Protein 3TQP (pdb70)

Structure (mmCIF, N/CA/C/O backbone):
data_3TQP
#
_entry.id   3TQP
#
_cell.length_a   64.807
_cell.length_b   95.523
_cell.length_c   160.743
_cell.angle_alpha   90.000
_cell.angle_beta   90.000
_cell.angle_gamma   90.000
#
_symmetry.space_group_name_H-M   'P 21 21 21'
#
loop_
_entity.id
_entity.type
_entity.pdbx_description
1 polymer Enolase
2 non-polymer 'PHOSPHATE ION'
3 non-polymer 'MAGNESIUM ION'
4 water water
#
loop_
_atom_site.group_PDB
_atom_site.id
_atom_site.type_symbol
_atom_site.label_atom_id
_atom_site.label_alt_id
_atom_site.label_comp_id
_atom_site.label_asym_id
_atom_site.label_entity_id
_atom_site.label_seq_id
_atom_site.pdbx_PDB_ins_code
_atom_site.Cartn_x
_atom_site.Cartn_y
_atom_site.Cartn_z
_atom_site.occupancy
_atom_site.B_iso_or_equiv
_atom_site.auth_seq_id
_atom_site.auth_comp_id
_atom_site.auth_asym_id
_atom_site.auth_atom_id
_atom_site.pdbx_PDB_model_num
ATOM 1 N N . THR A 1 2 ? -8.899 46.285 74.090 1.00 89.82 2 THR A N 1
ATOM 2 C CA . THR A 1 2 ? -7.832 45.354 73.727 1.00 89.71 2 THR A CA 1
ATOM 3 C C . THR A 1 2 ? -7.571 45.373 72.222 1.00 74.19 2 THR A C 1
ATOM 4 O O . THR A 1 2 ? -8.408 44.935 71.431 1.00 71.59 2 THR A O 1
ATOM 8 N N . ALA A 1 3 ? -6.405 45.881 71.836 1.00 61.88 3 ALA A N 1
ATOM 9 C CA . ALA A 1 3 ? -6.086 46.094 70.428 1.00 55.63 3 ALA A CA 1
ATOM 10 C C . ALA A 1 3 ? -5.962 44.789 69.644 1.00 54.44 3 ALA A C 1
ATOM 11 O O . ALA A 1 3 ? -5.521 43.774 70.174 1.00 59.26 3 ALA A O 1
ATOM 13 N N . THR A 1 4 ? -6.371 44.824 68.380 1.00 50.91 4 THR A N 1
ATOM 14 C CA . THR A 1 4 ? -6.233 43.679 67.488 1.00 47.53 4 THR A CA 1
ATOM 15 C C . THR A 1 4 ? -5.480 44.089 66.231 1.00 44.88 4 THR A C 1
ATOM 16 O O . THR A 1 4 ? -5.368 45.277 65.925 1.00 42.71 4 THR A O 1
ATOM 20 N N . ILE A 1 5 ? -4.967 43.096 65.509 1.00 39.54 5 ILE A N 1
ATOM 21 C CA . ILE A 1 5 ? -4.244 43.336 64.267 1.00 34.21 5 ILE A CA 1
ATOM 22 C C . ILE A 1 5 ? -5.151 43.937 63.192 1.00 44.86 5 ILE A C 1
ATOM 23 O O . ILE A 1 5 ? -6.189 43.366 62.840 1.00 39.64 5 ILE A O 1
ATOM 28 N N . THR A 1 6 ? -4.756 45.099 62.684 1.00 43.98 6 THR A N 1
ATOM 29 C CA . THR A 1 6 ? -5.493 45.762 61.615 1.00 45.15 6 THR A CA 1
ATOM 30 C C . THR A 1 6 ? -4.697 45.802 60.315 1.00 42.57 6 THR A C 1
ATOM 31 O O . THR A 1 6 ? -5.224 46.198 59.280 1.00 48.04 6 THR A O 1
ATOM 35 N N . ASP A 1 7 ? -3.429 45.402 60.360 1.00 38.68 7 ASP A N 1
ATOM 36 C CA . ASP A 1 7 ? -2.616 45.399 59.146 1.00 38.56 7 ASP A CA 1
ATOM 37 C C . ASP A 1 7 ? -1.280 44.697 59.301 1.00 40.29 7 ASP A C 1
ATOM 38 O O . ASP A 1 7 ? -0.641 44.764 60.352 1.00 42.14 7 ASP A O 1
ATOM 43 N N . ILE A 1 8 ? -0.872 44.026 58.230 1.00 41.24 8 ILE A N 1
ATOM 44 C CA . ILE A 1 8 ? 0.446 43.417 58.135 1.00 34.44 8 ILE A CA 1
ATOM 45 C C . ILE A 1 8 ? 1.004 43.772 56.766 1.00 41.00 8 ILE A C 1
ATOM 46 O O . ILE A 1 8 ? 0.315 43.654 55.749 1.00 44.99 8 ILE A O 1
ATOM 51 N N . ASN A 1 9 ? 2.243 44.237 56.742 1.00 33.66 9 ASN A N 1
ATOM 52 C CA . ASN A 1 9 ? 2.861 44.630 55.490 1.00 33.20 9 ASN A CA 1
ATOM 53 C C . ASN A 1 9 ? 4.345 44.315 55.487 1.00 39.41 9 ASN A C 1
ATOM 54 O O . ASN A 1 9 ? 5.082 44.740 56.376 1.00 37.01 9 ASN A O 1
ATOM 59 N N . ALA A 1 10 ? 4.773 43.557 54.486 1.00 37.24 10 ALA A N 1
ATOM 60 C CA . ALA A 1 10 ? 6.174 43.218 54.340 1.00 34.85 10 ALA A CA 1
ATOM 61 C C . ALA A 1 10 ? 6.757 43.906 53.115 1.00 34.51 10 ALA A C 1
ATOM 62 O O . ALA A 1 10 ? 6.024 44.296 52.211 1.00 37.89 10 ALA A O 1
ATOM 64 N N . HIS A 1 11 ? 8.078 44.056 53.103 1.00 35.14 11 HIS A N 1
ATOM 65 C CA . HIS A 1 11 ? 8.798 44.468 51.902 1.00 35.54 11 HIS A CA 1
ATOM 66 C C . HIS A 1 11 ? 10.196 43.842 51.859 1.00 37.29 11 HIS A C 1
ATOM 67 O O . HIS A 1 11 ? 10.698 43.321 52.860 1.00 33.65 11 HIS A O 1
ATOM 74 N N . GLU A 1 12 ? 10.812 43.894 50.687 1.00 34.40 12 GLU A N 1
ATOM 75 C CA . GLU A 1 12 ? 12.088 43.248 50.446 1.00 34.49 12 GLU A CA 1
ATOM 76 C C . GLU A 1 12 ? 13.259 44.180 50.767 1.00 31.68 12 GLU A C 1
ATOM 77 O O . GLU A 1 12 ? 13.395 45.244 50.175 1.00 38.62 12 GLU A O 1
ATOM 83 N N . ILE A 1 13 ? 14.090 43.782 51.724 1.00 27.22 13 ILE A N 1
ATOM 84 C CA . ILE A 1 13 ? 15.290 44.539 52.063 1.00 27.70 13 ILE A CA 1
ATOM 85 C C . ILE A 1 13 ? 16.516 43.690 51.774 1.00 31.64 13 ILE A C 1
ATOM 86 O O . ILE A 1 13 ? 16.417 42.632 51.151 1.00 30.42 13 ILE A O 1
ATOM 91 N N . LEU A 1 14 ? 17.667 44.149 52.246 1.00 26.32 14 LEU A N 1
ATOM 92 C CA . LEU A 1 14 ? 18.921 43.458 52.004 1.00 35.85 14 LEU A CA 1
ATOM 93 C C . LEU A 1 14 ? 19.525 42.998 53.325 1.00 37.05 14 LEU A C 1
ATOM 94 O O . LEU A 1 14 ? 19.451 43.707 54.332 1.00 28.59 14 LEU A O 1
ATOM 99 N N . ASP A 1 15 ? 20.134 41.819 53.316 1.00 29.62 15 ASP A N 1
ATOM 100 C CA . ASP A 1 15 ? 20.815 41.323 54.501 1.00 26.82 15 ASP A CA 1
ATOM 101 C C . ASP A 1 15 ? 22.290 41.694 54.471 1.00 32.01 15 ASP A C 1
ATOM 102 O O . ASP A 1 15 ? 22.754 42.334 53.527 1.00 32.60 15 ASP A O 1
ATOM 107 N N . SER A 1 16 ? 23.026 41.287 55.500 1.00 25.81 16 SER A N 1
ATOM 108 C CA . SER A 1 16 ? 24.399 41.741 55.676 1.00 27.67 16 SER A CA 1
ATOM 109 C C . SER A 1 16 ? 25.356 41.124 54.659 1.00 32.61 16 SER A C 1
ATOM 110 O O . SER A 1 16 ? 26.523 41.496 54.596 1.00 32.80 16 SER A O 1
ATOM 113 N N . ARG A 1 17 ? 24.864 40.176 53.870 1.00 35.55 17 ARG A N 1
ATOM 114 C CA . ARG A 1 17 ? 25.664 39.601 52.793 1.00 39.55 17 ARG A CA 1
ATOM 115 C C . ARG A 1 17 ? 25.147 40.053 51.430 1.00 33.39 17 ARG A C 1
ATOM 116 O O . ARG A 1 17 ? 25.482 39.462 50.407 1.00 34.78 17 ARG A O 1
ATOM 124 N N . ALA A 1 18 ? 24.304 41.082 51.419 1.00 27.87 18 ALA A N 1
ATOM 125 C CA . ALA A 1 18 ? 23.812 41.641 50.162 1.00 33.43 18 ALA A CA 1
ATOM 126 C C . ALA A 1 18 ? 22.855 40.700 49.432 1.00 38.53 18 ALA A C 1
ATOM 127 O O . ALA A 1 18 ? 22.737 40.764 48.211 1.00 37.04 18 ALA A O 1
ATOM 129 N N . ASN A 1 19 ? 22.184 39.828 50.184 1.00 35.92 19 ASN A N 1
ATOM 130 C CA . ASN A 1 19 ? 21.094 39.016 49.647 1.00 32.73 19 ASN A CA 1
ATOM 131 C C . ASN A 1 19 ? 19.755 39.523 50.186 1.00 30.72 19 ASN A C 1
ATOM 132 O O . ASN A 1 19 ? 19.671 39.962 51.327 1.00 34.29 19 ASN A O 1
ATOM 137 N N . PRO A 1 20 ? 18.701 39.461 49.368 1.00 30.44 20 PRO A N 1
ATOM 138 C CA . PRO A 1 20 ? 17.394 39.936 49.832 1.00 33.52 20 PRO A CA 1
ATOM 139 C C . PRO A 1 20 ? 16.849 39.140 51.020 1.00 35.15 20 PRO A C 1
ATOM 140 O O . PRO A 1 20 ? 17.087 37.933 51.149 1.00 29.67 20 PRO A O 1
ATOM 144 N N . THR A 1 21 ? 16.123 39.833 51.886 1.00 29.80 21 THR A N 1
ATOM 145 C CA . THR A 1 21 ? 15.307 39.178 52.898 1.00 30.83 21 THR A CA 1
ATOM 146 C C . THR A 1 21 ? 14.088 40.065 53.137 1.00 31.41 21 THR A C 1
ATOM 147 O O . THR A 1 21 ? 13.888 41.033 52.404 1.00 33.62 21 THR A O 1
ATOM 151 N N . LEU A 1 22 ? 13.263 39.749 54.131 1.00 29.31 22 LEU A N 1
ATOM 152 C CA . LEU A 1 22 ? 12.070 40.562 54.356 1.00 36.18 22 LEU A CA 1
ATOM 153 C C . LEU A 1 22 ? 12.096 41.273 55.688 1.00 33.22 22 LEU A C 1
ATOM 154 O O . LEU A 1 22 ? 12.730 40.825 56.641 1.00 33.46 22 LEU A O 1
ATOM 159 N N . GLU A 1 23 ? 11.371 42.380 55.738 1.00 33.82 23 GLU A N 1
ATOM 160 C CA . GLU A 1 23 ? 11.094 43.079 56.975 1.00 39.46 23 GLU A CA 1
ATOM 161 C C . GLU A 1 23 ? 9.573 43.221 57.022 1.00 37.36 23 GLU A C 1
ATOM 162 O O . GLU A 1 23 ? 8.943 43.449 55.991 1.00 35.13 23 GLU A O 1
ATOM 168 N N . VAL A 1 24 ? 8.988 43.067 58.205 1.00 33.61 24 VAL A N 1
ATOM 169 C CA . VAL A 1 24 ? 7.536 43.042 58.346 1.00 34.25 24 VAL A CA 1
ATOM 170 C C . VAL A 1 24 ? 7.083 44.002 59.434 1.00 33.09 24 VAL A C 1
ATOM 171 O O . VAL A 1 24 ? 7.701 44.089 60.497 1.00 30.03 24 VAL A O 1
ATOM 175 N N . ARG A 1 25 ? 6.011 44.737 59.152 1.00 32.29 25 ARG A N 1
ATOM 176 C CA . ARG A 1 25 ? 5.378 45.585 60.152 1.00 34.05 25 ARG A CA 1
ATOM 177 C C . ARG A 1 25 ? 3.968 45.079 60.453 1.00 40.04 25 ARG A C 1
ATOM 178 O O . ARG A 1 25 ? 3.170 44.849 59.545 1.00 30.39 25 ARG A O 1
ATOM 186 N N . VAL A 1 26 ? 3.679 44.887 61.733 1.00 37.48 26 VAL A N 1
ATOM 187 C CA . VAL A 1 26 ? 2.344 44.538 62.166 1.00 36.05 26 VAL A CA 1
ATOM 188 C C . VAL A 1 26 ? 1.752 45.756 62.845 1.00 37.93 26 VAL A C 1
ATOM 189 O O . VAL A 1 26 ? 2.356 46.315 63.758 1.00 42.11 26 VAL A O 1
ATOM 193 N N . THR A 1 27 ? 0.584 46.176 62.372 1.00 37.58 27 THR A N 1
ATOM 194 C CA . THR A 1 27 ? -0.090 47.361 62.893 1.00 38.74 27 THR A CA 1
ATOM 195 C C . THR A 1 27 ? -1.341 46.959 63.667 1.00 33.12 27 THR A C 1
ATOM 196 O O . THR A 1 27 ? -2.040 46.022 63.283 1.00 39.85 27 THR A O 1
ATOM 200 N N . LEU A 1 28 ? -1.609 47.658 64.765 1.00 40.98 28 LEU A N 1
ATOM 201 C CA . LEU A 1 28 ? -2.753 47.339 65.620 1.00 47.29 28 LEU A CA 1
ATOM 202 C C . LEU A 1 28 ? -3.822 48.420 65.551 1.00 49.01 28 LEU A C 1
ATOM 203 O O . LEU A 1 28 ? -3.576 49.519 65.052 1.00 54.47 28 LEU A O 1
ATOM 208 N N . SER A 1 29 ? -5.008 48.104 66.063 1.00 51.75 29 SER A N 1
ATOM 209 C CA . SER A 1 29 ? -6.115 49.054 66.069 1.00 56.18 29 SER A CA 1
ATOM 210 C C . SER A 1 29 ? -5.825 50.258 66.962 1.00 55.14 29 SER A C 1
ATOM 211 O O . SER A 1 29 ? -6.423 51.319 66.792 1.00 52.53 29 SER A O 1
ATOM 214 N N . SER A 1 30 ? -4.909 50.088 67.912 1.00 53.86 30 SER A N 1
ATOM 215 C CA . SER A 1 30 ? -4.478 51.186 68.778 1.00 55.10 30 SER A CA 1
ATOM 216 C C . SER A 1 30 ? -3.539 52.126 68.023 1.00 54.55 30 SER A C 1
ATOM 217 O O . SER A 1 30 ? -3.197 53.211 68.511 1.00 52.08 30 SER A O 1
ATOM 220 N N . GLN A 1 31 ? -3.138 51.690 66.830 1.00 47.79 31 GLN A N 1
ATOM 221 C CA . GLN A 1 31 ? -2.151 52.381 65.996 1.00 54.09 31 GLN A CA 1
ATOM 222 C C . GLN A 1 31 ? -0.720 52.112 66.447 1.00 54.49 31 GLN A C 1
ATOM 223 O O . GLN A 1 31 ? 0.233 52.629 65.862 1.00 56.59 31 GLN A O 1
ATOM 229 N N . ALA A 1 32 ? -0.569 51.297 67.486 1.00 47.28 32 ALA A N 1
ATOM 230 C CA . ALA A 1 32 ? 0.747 50.776 67.826 1.00 49.28 32 ALA A CA 1
ATOM 231 C C . ALA A 1 32 ? 1.157 49.814 66.718 1.00 44.89 32 ALA A C 1
ATOM 232 O O . ALA A 1 32 ? 0.305 49.271 66.009 1.00 48.80 32 ALA A O 1
ATOM 234 N N . TYR A 1 33 ? 2.458 49.613 66.562 1.00 37.76 33 TYR A N 1
ATOM 235 C CA . TYR A 1 33 ? 2.962 48.691 65.553 1.00 39.07 33 TYR A CA 1
ATOM 236 C C . TYR A 1 33 ? 4.292 48.083 65.965 1.00 37.79 33 TYR A C 1
ATOM 237 O O . TYR A 1 33 ? 5.003 48.627 66.811 1.00 41.92 33 TYR A O 1
ATOM 246 N N . GLY A 1 34 ? 4.614 46.942 65.371 1.00 39.31 34 GLY A N 1
ATOM 247 C CA . GLY A 1 34 ? 5.888 46.293 65.612 1.00 39.05 34 GLY A CA 1
ATOM 248 C C . GLY A 1 34 ? 6.518 45.890 64.295 1.00 39.70 34 GLY A C 1
ATOM 249 O O . GLY A 1 34 ? 5.804 45.599 63.333 1.00 36.06 34 GLY A O 1
ATOM 250 N N . CYS A 1 35 ? 7.851 45.877 64.259 1.00 34.98 35 CYS A N 1
ATOM 251 C CA . CYS A 1 35 ? 8.612 45.517 63.067 1.00 36.55 35 CYS A CA 1
ATOM 252 C C . CYS A 1 35 ? 9.668 44.469 63.394 1.00 35.26 35 CYS A C 1
ATOM 253 O O . CYS A 1 35 ? 10.191 44.425 64.506 1.00 32.51 35 CYS A O 1
ATOM 256 N N . ALA A 1 36 ? 9.992 43.639 62.411 1.00 30.52 36 ALA A N 1
ATOM 257 C CA . ALA A 1 36 ? 11.037 42.643 62.574 1.00 30.34 36 ALA A CA 1
ATOM 258 C C . ALA A 1 36 ? 11.575 42.277 61.206 1.00 33.98 36 ALA A C 1
ATOM 259 O O . ALA A 1 36 ? 10.873 42.391 60.205 1.00 32.52 36 ALA A O 1
ATOM 261 N N . ALA A 1 37 ? 12.827 41.844 61.165 1.00 33.65 37 ALA A N 1
ATOM 262 C CA . ALA A 1 37 ? 13.426 41.411 59.920 1.00 34.77 37 ALA A CA 1
ATOM 263 C C . ALA A 1 37 ? 13.954 39.984 60.074 1.00 31.77 37 ALA A C 1
ATOM 264 O O . ALA A 1 37 ? 14.160 39.504 61.188 1.00 31.50 37 ALA A O 1
ATOM 266 N N . VAL A 1 38 ? 14.145 39.302 58.952 1.00 30.38 38 VAL A N 1
ATOM 267 C CA . VAL A 1 38 ? 14.450 37.876 58.967 1.00 31.16 38 VAL A CA 1
ATOM 268 C C . VAL A 1 38 ? 15.876 37.629 58.476 1.00 30.33 38 VAL A C 1
ATOM 269 O O . VAL A 1 38 ? 16.263 38.128 57.420 1.00 30.40 38 VAL A O 1
ATOM 273 N N . PRO A 1 39 ? 16.659 36.853 59.238 1.00 31.03 39 PRO A N 1
ATOM 274 C CA . PRO A 1 39 ? 18.031 36.520 58.845 1.00 32.79 39 PRO A CA 1
ATOM 275 C C . PRO A 1 39 ? 18.048 35.323 57.900 1.00 36.19 39 PRO A C 1
ATOM 276 O O . PRO A 1 39 ? 16.986 34.779 57.585 1.00 36.93 39 PRO A O 1
ATOM 280 N N . SER A 1 40 ? 19.240 34.922 57.466 1.00 36.04 40 SER A N 1
ATOM 281 C CA . SER A 1 40 ? 19.402 33.819 56.523 1.00 41.66 40 SER A CA 1
ATOM 282 C C . SER A 1 40 ? 20.760 33.137 56.684 1.00 42.88 40 SER A C 1
ATOM 283 O O . SER A 1 40 ? 21.795 33.799 56.698 1.00 31.92 40 SER A O 1
ATOM 286 N N . GLY A 1 41 ? 20.758 31.811 56.782 1.00 44.74 41 GLY A N 1
ATOM 287 C CA . GLY A 1 41 ? 21.984 31.066 57.004 1.00 48.43 41 GLY A CA 1
ATOM 288 C C . GLY A 1 41 ? 22.714 30.738 55.715 1.00 62.80 41 GLY A C 1
ATOM 289 O O . GLY A 1 41 ? 22.206 30.997 54.624 1.00 56.15 41 GLY A O 1
ATOM 290 N N . ALA A 1 42 ? 23.912 30.170 55.845 1.00 71.05 42 ALA A N 1
ATOM 291 C CA . ALA A 1 42 ? 24.698 29.745 54.688 1.00 73.16 42 ALA A CA 1
ATOM 292 C C . ALA A 1 42 ? 24.958 28.240 54.727 1.00 70.96 42 ALA A C 1
ATOM 293 O O . ALA A 1 42 ? 24.283 27.462 54.054 1.00 68.59 42 ALA A O 1
ATOM 295 N N . GLU A 1 46 ? 19.721 20.815 57.004 1.00 65.50 46 GLU A N 1
ATOM 296 C CA . GLU A 1 46 ? 19.149 19.764 56.167 1.00 74.23 46 GLU A CA 1
ATOM 297 C C . GLU A 1 46 ? 17.671 19.555 56.474 1.00 68.16 46 GLU A C 1
ATOM 298 O O . GLU A 1 46 ? 16.838 19.477 55.568 1.00 57.38 46 GLU A O 1
ATOM 304 N N . ARG A 1 47 ? 17.362 19.460 57.763 1.00 59.77 47 ARG A N 1
ATOM 305 C CA . ARG A 1 47 ? 15.995 19.301 58.236 1.00 55.68 47 ARG A CA 1
ATOM 306 C C . ARG A 1 47 ? 15.361 20.647 58.589 1.00 49.55 47 ARG A C 1
ATOM 307 O O . ARG A 1 47 ? 14.313 20.691 59.235 1.00 48.01 47 ARG A O 1
ATOM 315 N N . GLU A 1 48 ? 15.984 21.746 58.175 1.00 39.97 48 GLU A N 1
ATOM 316 C CA . GLU A 1 48 ? 15.501 23.055 58.608 1.00 41.23 48 GLU A CA 1
ATOM 317 C C . GLU A 1 48 ? 14.320 23.557 57.770 1.00 36.87 48 GLU A C 1
ATOM 318 O O . GLU A 1 48 ? 14.157 23.161 56.622 1.00 44.16 48 GLU A O 1
ATOM 324 N N . ALA A 1 49 ? 13.483 24.400 58.367 1.00 34.58 49 ALA A N 1
ATOM 325 C CA . ALA A 1 49 ? 12.304 24.927 57.684 1.00 35.10 49 ALA A CA 1
ATOM 326 C C . ALA A 1 49 ? 12.709 25.670 56.414 1.00 36.13 49 ALA A C 1
ATOM 327 O O . ALA A 1 49 ? 13.796 26.237 56.338 1.00 35.76 49 ALA A O 1
ATOM 329 N N . VAL A 1 50 ? 11.815 25.672 55.434 1.00 34.01 50 VAL A N 1
ATOM 330 C CA . VAL A 1 50 ? 12.120 26.147 54.089 1.00 35.23 50 VAL A CA 1
ATOM 331 C C . VAL A 1 50 ? 12.034 27.657 53.924 1.00 35.04 50 VAL A C 1
ATOM 332 O O . VAL A 1 50 ? 10.958 28.243 53.973 1.00 43.60 50 VAL A O 1
ATOM 336 N N . GLU A 1 51 ? 13.183 28.281 53.717 1.00 35.91 51 GLU A N 1
ATOM 337 C CA . GLU A 1 51 ? 13.231 29.686 53.347 1.00 41.49 51 GLU A CA 1
ATOM 338 C C . GLU A 1 51 ? 12.847 29.815 51.876 1.00 43.94 51 GLU A C 1
ATOM 339 O O . GLU A 1 51 ? 13.482 29.221 51.005 1.00 51.21 51 GLU A O 1
ATOM 345 N N . LEU A 1 52 ? 11.794 30.580 51.609 1.00 35.98 52 LEU A N 1
ATOM 346 C CA . LEU A 1 52 ? 11.247 30.705 50.259 1.00 35.44 52 LEU A CA 1
ATOM 347 C C . LEU A 1 52 ? 11.940 31.804 49.433 1.00 39.40 52 LEU A C 1
ATOM 348 O O . LEU A 1 52 ? 11.925 32.975 49.809 1.00 38.80 52 LEU A O 1
ATOM 353 N N . ARG A 1 53 ? 12.542 31.409 48.311 1.00 37.80 53 ARG A N 1
ATOM 354 C CA . ARG A 1 53 ? 13.184 32.333 47.374 1.00 36.57 53 ARG A CA 1
ATOM 355 C C . ARG A 1 53 ? 12.435 32.335 46.052 1.00 42.63 53 ARG A C 1
ATOM 356 O O . ARG A 1 53 ? 11.660 31.421 45.773 1.00 46.79 53 ARG A O 1
ATOM 364 N N . ASP A 1 54 ? 12.692 33.342 45.223 1.00 43.71 54 ASP A N 1
ATOM 365 C CA . ASP A 1 54 ? 11.963 33.491 43.962 1.00 45.26 54 ASP A CA 1
ATOM 366 C C . ASP A 1 54 ? 12.528 32.640 42.823 1.00 48.05 54 ASP A C 1
ATOM 367 O O . ASP A 1 54 ? 11.784 32.192 41.953 1.00 51.07 54 ASP A O 1
ATOM 372 N N . ASN A 1 55 ? 13.842 32.431 42.829 1.00 50.78 55 ASN A N 1
ATOM 373 C CA . ASN A 1 55 ? 14.523 31.688 41.768 1.00 57.24 55 ASN A CA 1
ATOM 374 C C . ASN A 1 55 ? 14.421 32.355 40.396 1.00 60.25 55 ASN A C 1
ATOM 375 O O . ASN A 1 55 ? 14.537 31.692 39.361 1.00 58.51 55 ASN A O 1
ATOM 380 N N . ASP A 1 56 ? 14.191 33.663 40.394 1.00 57.84 56 ASP A N 1
ATOM 381 C CA . ASP A 1 56 ? 14.228 34.439 39.162 1.00 59.31 56 ASP A CA 1
ATOM 382 C C . ASP A 1 56 ? 15.676 34.820 38.870 1.00 61.18 56 ASP A C 1
ATOM 383 O O . ASP A 1 56 ? 16.205 35.776 39.443 1.00 61.58 56 ASP A O 1
ATOM 388 N N . LEU A 1 57 ? 16.308 34.058 37.980 1.00 61.48 57 LEU A N 1
ATOM 389 C CA . LEU A 1 57 ? 17.735 34.201 37.682 1.00 63.41 57 LEU A CA 1
ATOM 390 C C . LEU A 1 57 ? 18.157 35.598 37.244 1.00 59.39 57 LEU A C 1
ATOM 391 O O . LEU A 1 57 ? 19.338 35.941 37.306 1.00 63.96 57 LEU A O 1
ATOM 396 N N . GLU A 1 58 ? 17.202 36.397 36.787 1.00 55.75 58 GLU A N 1
ATOM 397 C CA . GLU A 1 58 ? 17.524 37.730 36.298 1.00 64.29 58 GLU A CA 1
ATOM 398 C C . GLU A 1 58 ? 17.307 38.783 37.379 1.00 59.52 58 GLU A C 1
ATOM 399 O O . GLU A 1 58 ? 17.328 39.982 37.101 1.00 59.52 58 GLU A O 1
ATOM 405 N N . ARG A 1 59 ? 17.111 38.325 38.612 1.00 51.21 59 ARG A N 1
ATOM 406 C CA . ARG A 1 59 ? 16.931 39.225 39.744 1.00 47.96 59 ARG A CA 1
ATOM 407 C C . ARG A 1 59 ? 17.672 38.717 40.985 1.00 46.51 59 ARG A C 1
ATOM 408 O O . ARG A 1 59 ? 17.355 37.652 41.512 1.00 45.28 59 ARG A O 1
ATOM 416 N N . TYR A 1 60 ? 18.663 39.474 41.445 1.00 39.38 60 TYR A N 1
ATOM 417 C CA . TYR A 1 60 ? 19.405 39.090 42.635 1.00 43.69 60 TYR A CA 1
ATOM 418 C C . TYR A 1 60 ? 19.885 37.632 42.545 1.00 42.83 60 TYR A C 1
ATOM 419 O O . TYR A 1 60 ? 19.952 36.922 43.551 1.00 39.89 60 TYR A O 1
ATOM 428 N N . GLY A 1 61 ? 20.212 37.192 41.335 1.00 41.33 61 GLY A N 1
ATOM 429 C CA . GLY A 1 61 ? 20.695 35.841 41.113 1.00 46.47 61 GLY A CA 1
ATOM 430 C C . GLY A 1 61 ? 19.730 34.772 41.594 1.00 43.63 61 GLY A C 1
ATOM 431 O O . GLY A 1 61 ? 20.145 33.697 42.019 1.00 45.60 61 GLY A O 1
ATOM 432 N N . GLY A 1 62 ? 18.439 35.075 41.534 1.00 43.24 62 GLY A N 1
ATOM 433 C CA . GLY A 1 62 ? 17.408 34.144 41.951 1.00 49.66 62 GLY A CA 1
ATOM 434 C C . GLY A 1 62 ? 17.059 34.202 43.427 1.00 47.42 62 GLY A C 1
ATOM 435 O O . GLY A 1 62 ? 16.212 33.441 43.896 1.00 44.87 62 GLY A O 1
ATOM 436 N N . LYS A 1 63 ? 17.691 35.116 44.158 1.00 41.92 63 LYS A N 1
ATOM 437 C CA . LYS A 1 63 ? 17.532 35.166 45.610 1.00 36.33 63 LYS A CA 1
ATOM 438 C C . LYS A 1 63 ? 16.489 36.170 46.089 1.00 36.10 63 LYS A C 1
ATOM 439 O O . LYS A 1 63 ? 16.415 36.458 47.281 1.00 34.10 63 LYS A O 1
ATOM 445 N N . GLY A 1 64 ? 15.685 36.705 45.174 1.00 34.15 64 GLY A N 1
ATOM 446 C CA . GLY A 1 64 ? 14.619 37.612 45.566 1.00 34.61 64 GLY A CA 1
ATOM 447 C C . GLY A 1 64 ? 13.667 36.940 46.546 1.00 37.82 64 GLY A C 1
ATOM 448 O O . GLY A 1 64 ? 13.600 35.707 46.607 1.00 35.09 64 GLY A O 1
ATOM 449 N N . VAL A 1 65 ? 12.944 37.744 47.323 1.00 35.58 65 VAL A N 1
ATOM 450 C CA . VAL A 1 65 ? 11.908 37.217 48.213 1.00 32.57 65 VAL A CA 1
ATOM 451 C C . VAL A 1 65 ? 10.569 37.917 48.005 1.00 36.60 65 VAL A C 1
ATOM 452 O O . VAL A 1 65 ? 9.817 38.134 48.956 1.00 41.45 65 VAL A O 1
ATOM 456 N N . LEU A 1 66 ? 10.276 38.263 46.756 1.00 30.20 66 LEU A N 1
ATOM 457 C CA . LEU A 1 66 ? 9.005 38.889 46.403 1.00 34.01 66 LEU A CA 1
ATOM 458 C C . LEU A 1 66 ? 7.815 37.974 46.698 1.00 38.87 66 LEU A C 1
ATOM 459 O O . LEU A 1 66 ? 6.758 38.438 47.112 1.00 40.84 66 LEU A O 1
ATOM 464 N N . GLN A 1 67 ? 7.986 36.675 46.489 1.00 37.62 67 GLN A N 1
ATOM 465 C CA . GLN A 1 67 ? 6.891 35.742 46.727 1.00 44.06 67 GLN A CA 1
ATOM 466 C C . GLN A 1 67 ? 6.583 35.645 48.216 1.00 42.77 67 GLN A C 1
ATOM 467 O O . GLN A 1 67 ? 5.422 35.670 48.614 1.00 41.22 67 GLN A O 1
ATOM 473 N N . ALA A 1 68 ? 7.627 35.540 49.037 1.00 39.27 68 ALA A N 1
ATOM 474 C CA . ALA A 1 68 ? 7.450 35.512 50.485 1.00 37.53 68 ALA A CA 1
ATOM 475 C C . ALA A 1 68 ? 6.777 36.795 50.963 1.00 36.86 68 ALA A C 1
ATOM 476 O O . ALA A 1 68 ? 5.935 36.769 51.861 1.00 41.12 68 ALA A O 1
ATOM 478 N N . VAL A 1 69 ? 7.162 37.915 50.359 1.00 33.99 69 VAL A N 1
ATOM 479 C CA . VAL A 1 69 ? 6.568 39.216 50.670 1.00 37.13 69 VAL A CA 1
ATOM 480 C C . VAL A 1 69 ? 5.074 39.233 50.315 1.00 41.05 69 VAL A C 1
ATOM 481 O O . VAL A 1 69 ? 4.254 39.739 51.074 1.00 38.90 69 VAL A O 1
ATOM 485 N N . GLU A 1 70 ? 4.733 38.660 49.166 1.00 42.47 70 GLU A N 1
ATOM 486 C CA . GLU A 1 70 ? 3.343 38.537 48.744 1.00 48.04 70 GLU A CA 1
ATOM 487 C C . GLU A 1 70 ? 2.542 37.617 49.663 1.00 43.10 70 GLU A C 1
ATOM 488 O O . GLU A 1 70 ? 1.373 37.876 49.945 1.00 43.80 70 GLU A O 1
ATOM 494 N N . ASN A 1 71 ? 3.167 36.537 50.120 1.00 36.37 71 ASN A N 1
ATOM 495 C CA . ASN A 1 71 ? 2.506 35.626 51.048 1.00 43.15 71 ASN A CA 1
ATOM 496 C C . ASN A 1 71 ? 2.123 36.316 52.346 1.00 46.19 71 ASN A C 1
ATOM 497 O O . ASN A 1 71 ? 1.053 36.067 52.902 1.00 48.17 71 ASN A O 1
ATOM 502 N N . VAL A 1 72 ? 3.008 37.184 52.824 1.00 40.26 72 VAL A N 1
ATOM 503 C CA . VAL A 1 72 ? 2.731 37.974 54.013 1.00 36.05 72 VAL A CA 1
ATOM 504 C C . VAL A 1 72 ? 1.572 38.947 53.765 1.00 40.58 72 VAL A C 1
ATOM 505 O O . VAL A 1 72 ? 0.596 38.968 54.516 1.00 39.24 72 VAL A O 1
ATOM 509 N N . ASN A 1 73 ? 1.687 39.742 52.703 1.00 35.30 73 ASN A N 1
ATOM 510 C CA . ASN A 1 73 ? 0.723 40.800 52.407 1.00 41.20 73 ASN A CA 1
ATOM 511 C C . ASN A 1 73 ? -0.653 40.297 51.985 1.00 44.11 73 ASN A C 1
ATOM 512 O O . ASN A 1 73 ? -1.628 41.038 52.045 1.00 39.96 73 ASN A O 1
ATOM 517 N N . GLY A 1 74 ? -0.722 39.044 51.548 1.00 41.33 74 GLY A N 1
ATOM 518 C CA . GLY A 1 74 ? -1.969 38.482 51.075 1.00 49.13 74 GLY A CA 1
ATOM 519 C C . GLY A 1 74 ? -2.596 37.537 52.078 1.00 49.87 74 GLY A C 1
ATOM 520 O O . GLY A 1 74 ? -3.249 37.974 53.027 1.00 45.17 74 GLY A O 1
ATOM 521 N N . PRO A 1 75 ? -2.388 36.229 51.871 1.00 45.59 75 PRO A N 1
ATOM 522 C CA . PRO A 1 75 ? -3.011 35.156 52.656 1.00 45.14 75 PRO A CA 1
ATOM 523 C C . PRO A 1 75 ? -2.690 35.226 54.150 1.00 45.76 75 PRO A C 1
ATOM 524 O O . PRO A 1 75 ? -3.591 35.020 54.953 1.00 46.21 75 PRO A O 1
ATOM 528 N N . ILE A 1 76 ? -1.446 35.513 54.524 1.00 42.18 76 ILE A N 1
ATOM 529 C CA . ILE A 1 76 ? -1.114 35.586 55.947 1.00 41.37 76 ILE A CA 1
ATOM 530 C C . ILE A 1 76 ? -1.840 36.749 56.631 1.00 40.76 76 ILE A C 1
ATOM 531 O O . ILE A 1 76 ? -2.480 36.567 57.665 1.00 43.90 76 ILE A O 1
ATOM 536 N N . ARG A 1 77 ? -1.741 37.936 56.040 1.00 37.54 77 ARG A N 1
ATOM 537 C CA . ARG A 1 77 ? -2.472 39.107 56.514 1.00 40.57 77 ARG A CA 1
ATOM 538 C C . ARG A 1 77 ? -3.962 38.805 56.655 1.00 45.07 77 ARG A C 1
ATOM 539 O O . ARG A 1 77 ? -4.581 39.139 57.669 1.00 43.28 77 ARG A O 1
ATOM 547 N N . ASP A 1 78 ? -4.533 38.184 55.627 1.00 42.36 78 ASP A N 1
ATOM 548 C CA . ASP A 1 78 ? -5.948 37.829 55.638 1.00 48.46 78 ASP A CA 1
ATOM 549 C C . ASP A 1 78 ? -6.284 36.954 56.838 1.00 49.69 78 ASP A C 1
ATOM 550 O O . ASP A 1 78 ? -7.271 37.187 57.534 1.00 51.47 78 ASP A O 1
ATOM 555 N N . ALA A 1 79 ? -5.452 35.946 57.073 1.00 42.59 79 ALA A N 1
ATOM 556 C CA . ALA A 1 79 ? -5.720 34.971 58.119 1.00 47.94 79 ALA A CA 1
ATOM 557 C C . ALA A 1 79 ? -5.622 35.588 59.511 1.00 48.84 79 ALA A C 1
ATOM 558 O O . ALA A 1 79 ? -6.264 35.120 60.448 1.00 55.14 79 ALA A O 1
ATOM 560 N N . LEU A 1 80 ? -4.846 36.657 59.638 1.00 43.15 80 LEU A N 1
ATOM 561 C CA . LEU A 1 80 ? -4.505 37.178 60.958 1.00 42.51 80 LEU A CA 1
ATOM 562 C C . LEU A 1 80 ? -5.228 38.458 61.360 1.00 42.39 80 LEU A C 1
ATOM 563 O O . LEU A 1 80 ? -5.127 38.892 62.508 1.00 43.98 80 LEU A O 1
ATOM 568 N N . LEU A 1 81 ? -5.942 39.065 60.418 1.00 40.59 81 LEU A N 1
ATOM 569 C CA . LEU A 1 81 ? -6.720 40.267 60.711 1.00 48.39 81 LEU A CA 1
ATOM 570 C C . LEU A 1 81 ? -7.672 40.048 61.887 1.00 52.44 81 LEU A C 1
ATOM 571 O O . LEU A 1 81 ? -8.468 39.106 61.892 1.00 50.53 81 LEU A O 1
ATOM 576 N N . GLY A 1 82 ? -7.586 40.921 62.884 1.00 41.97 82 GLY A N 1
ATOM 577 C CA . GLY A 1 82 ? -8.517 40.880 63.996 1.00 44.79 82 GLY A CA 1
ATOM 578 C C . GLY A 1 82 ? -8.069 39.984 65.135 1.00 49.46 82 GLY A C 1
ATOM 579 O O . GLY A 1 82 ? -8.788 39.816 66.117 1.00 45.93 82 GLY A O 1
ATOM 580 N N . GLN A 1 83 ? -6.882 39.397 65.006 1.00 44.47 83 GLN A N 1
ATOM 581 C CA . GLN A 1 83 ? -6.345 38.563 66.077 1.00 50.18 83 GLN A CA 1
ATOM 582 C C . GLN A 1 83 ? -5.683 39.434 67.143 1.00 45.96 83 GLN A C 1
ATOM 583 O O . GLN A 1 83 ? -5.161 40.507 66.845 1.00 47.08 83 GLN A O 1
ATOM 589 N N . ASP A 1 84 ? -5.725 38.973 68.387 1.00 45.74 84 ASP A N 1
ATOM 590 C CA . ASP A 1 84 ? -5.029 39.637 69.484 1.00 53.44 84 ASP A CA 1
ATOM 591 C C . ASP A 1 84 ? -3.554 39.249 69.407 1.00 46.29 84 ASP A C 1
ATOM 592 O O . ASP A 1 84 ? -3.217 38.073 69.529 1.00 47.78 84 ASP A O 1
ATOM 597 N N . PRO A 1 85 ? -2.671 40.236 69.186 1.00 45.18 85 PRO A N 1
ATOM 598 C CA . PRO A 1 85 ? -1.239 39.961 69.003 1.00 44.97 85 PRO A CA 1
ATOM 599 C C . PRO A 1 85 ? -0.597 39.335 70.237 1.00 49.05 85 PRO A C 1
ATOM 600 O O . PRO A 1 85 ? 0.468 38.731 70.129 1.00 49.42 85 PRO A O 1
ATOM 604 N N . ARG A 1 86 ? -1.238 39.476 71.392 1.00 52.92 86 ARG A N 1
ATOM 605 C CA . ARG A 1 86 ? -0.720 38.876 72.614 1.00 56.29 86 ARG A CA 1
ATOM 606 C C . ARG A 1 86 ? -0.846 37.353 72.568 1.00 54.34 86 ARG A C 1
ATOM 607 O O . ARG A 1 86 ? -0.083 36.644 73.214 1.00 52.97 86 ARG A O 1
ATOM 615 N N . SER A 1 87 ? -1.800 36.859 71.786 1.00 49.10 87 SER A N 1
ATOM 616 C CA . SER A 1 87 ? -2.016 35.420 71.651 1.00 42.59 87 SER A CA 1
ATOM 617 C C . SER A 1 87 ? -1.037 34.791 70.656 1.00 39.92 87 SER A C 1
ATOM 618 O O . SER A 1 87 ? -1.430 34.351 69.579 1.00 43.83 87 SER A O 1
ATOM 621 N N . GLN A 1 88 ? 0.235 34.739 71.040 1.00 41.05 88 GLN A N 1
ATOM 622 C CA . GLN A 1 88 ? 1.312 34.312 70.146 1.00 36.82 88 GLN A CA 1
ATOM 623 C C . GLN A 1 88 ? 1.137 32.879 69.656 1.00 38.20 88 GLN A C 1
ATOM 624 O O . GLN A 1 88 ? 1.310 32.596 68.466 1.00 35.94 88 GLN A O 1
ATOM 630 N N . GLU A 1 89 ? 0.808 31.975 70.576 1.00 31.27 89 GLU A N 1
ATOM 631 C CA . GLU A 1 89 ? 0.603 30.575 70.227 1.00 46.44 89 GLU A CA 1
ATOM 632 C C . GLU A 1 89 ? -0.456 30.420 69.133 1.00 46.95 89 GLU A C 1
ATOM 633 O O . GLU A 1 89 ? -0.216 29.783 68.108 1.00 46.35 89 GLU A O 1
ATOM 639 N N . GLU A 1 90 ? -1.628 31.005 69.354 1.00 46.95 90 GLU A N 1
ATOM 640 C CA . GLU A 1 90 ? -2.717 30.918 68.382 1.00 46.35 90 GLU A CA 1
ATOM 641 C C . GLU A 1 90 ? -2.306 31.482 67.024 1.00 41.25 90 GLU A C 1
ATOM 642 O O . GLU A 1 90 ? -2.571 30.884 65.981 1.00 41.87 90 GLU A O 1
ATOM 648 N N . ILE A 1 91 ? -1.644 32.631 67.045 1.00 39.77 91 ILE A N 1
ATOM 649 C CA . ILE A 1 91 ? -1.198 33.284 65.814 1.00 38.11 91 ILE A CA 1
ATOM 650 C C . ILE A 1 91 ? -0.211 32.414 65.044 1.00 42.12 91 ILE A C 1
ATOM 651 O O . ILE A 1 91 ? -0.323 32.252 63.828 1.00 42.13 91 ILE A O 1
ATOM 656 N N . ASP A 1 92 ? 0.748 31.838 65.756 1.00 40.41 92 ASP A N 1
ATOM 657 C CA . ASP A 1 92 ? 1.679 30.922 65.123 1.00 39.13 92 ASP A CA 1
ATOM 658 C C . ASP A 1 92 ? 0.954 29.661 64.649 1.00 37.87 92 ASP A C 1
ATOM 659 O O . ASP A 1 92 ? 1.207 29.181 63.543 1.00 35.78 92 ASP A O 1
ATOM 664 N N . ARG A 1 93 ? 0.029 29.143 65.458 1.00 31.13 93 ARG A N 1
ATOM 665 C CA . ARG A 1 93 ? -0.740 27.974 65.034 1.00 40.37 93 ARG A CA 1
ATOM 666 C C . ARG A 1 93 ? -1.509 28.242 63.736 1.00 45.81 93 ARG A C 1
ATOM 667 O O . ARG A 1 93 ? -1.538 27.399 62.836 1.00 41.87 93 ARG A O 1
ATOM 675 N N . ILE A 1 94 ? -2.132 29.413 63.642 1.00 46.33 94 ILE A N 1
ATOM 676 C CA . ILE A 1 94 ? -2.907 29.756 62.450 1.00 43.01 94 ILE A CA 1
ATOM 677 C C . ILE A 1 94 ? -2.031 29.689 61.204 1.00 43.33 94 ILE A C 1
ATOM 678 O O . ILE A 1 94 ? -2.409 29.094 60.194 1.00 43.84 94 ILE A O 1
ATOM 691 N N . ILE A 1 96 ? 0.939 28.126 60.814 1.00 43.05 96 ILE A N 1
ATOM 692 C CA . ILE A 1 96 ? 1.385 26.751 60.615 1.00 42.64 96 ILE A CA 1
ATOM 693 C C . ILE A 1 96 ? 0.292 25.948 59.909 1.00 45.93 96 ILE A C 1
ATOM 694 O O . ILE A 1 96 ? 0.560 25.207 58.959 1.00 45.18 96 ILE A O 1
ATOM 699 N N . GLU A 1 97 ? -0.944 26.121 60.365 1.00 41.57 97 GLU A N 1
ATOM 700 C CA . GLU A 1 97 ? -2.093 25.465 59.747 1.00 42.07 97 GLU A CA 1
ATOM 701 C C . GLU A 1 97 ? -2.342 25.963 58.320 1.00 48.97 97 GLU A C 1
ATOM 702 O O . GLU A 1 97 ? -2.579 25.167 57.413 1.00 52.06 97 GLU A O 1
ATOM 708 N N . LEU A 1 98 ? -2.278 27.277 58.121 1.00 51.71 98 LEU A N 1
ATOM 709 C CA . LEU A 1 98 ? -2.477 27.862 56.794 1.00 49.02 98 LEU A CA 1
ATOM 710 C C . LEU A 1 98 ? -1.462 27.325 55.787 1.00 50.77 98 LEU A C 1
ATOM 711 O O . LEU A 1 98 ? -1.809 27.019 54.645 1.00 49.79 98 LEU A O 1
ATOM 716 N N . ASP A 1 99 ? -0.205 27.230 56.210 1.00 41.01 99 ASP A N 1
ATOM 717 C CA . ASP A 1 99 ? 0.850 26.703 55.351 1.00 46.43 99 ASP A CA 1
ATOM 718 C C . ASP A 1 99 ? 0.583 25.226 55.067 1.00 50.11 99 ASP A C 1
ATOM 719 O O . ASP A 1 99 ? 0.726 24.767 53.933 1.00 49.79 99 ASP A O 1
ATOM 724 N N . GLY A 1 100 ? 0.197 24.493 56.110 1.00 51.80 100 GLY A N 1
ATOM 725 C CA . GLY A 1 100 ? -0.234 23.111 55.977 1.00 54.79 100 GLY A CA 1
ATOM 726 C C . GLY A 1 100 ? 0.876 22.120 55.694 1.00 60.53 100 GLY A C 1
ATOM 727 O O . GLY A 1 100 ? 0.621 20.937 55.462 1.00 59.46 100 GLY A O 1
ATOM 728 N N . THR A 1 101 ? 2.114 22.601 55.723 1.00 55.87 101 THR A N 1
ATOM 729 C CA . THR A 1 101 ? 3.266 21.773 55.407 1.00 57.17 101 THR A CA 1
ATOM 730 C C . THR A 1 101 ? 4.169 21.595 56.624 1.00 55.35 101 THR A C 1
ATOM 731 O O . THR A 1 101 ? 4.366 22.524 57.410 1.00 54.54 101 THR A O 1
ATOM 735 N N . GLU A 1 102 ? 4.712 20.393 56.772 1.00 50.98 102 GLU A N 1
ATOM 736 C CA . GLU A 1 102 ? 5.671 20.096 57.825 1.00 50.89 102 GLU A CA 1
ATOM 737 C C . GLU A 1 102 ? 6.851 21.056 57.725 1.00 57.42 102 GLU A C 1
ATOM 738 O O . GLU A 1 102 ? 7.494 21.392 58.720 1.00 56.88 102 GLU A O 1
ATOM 744 N N . ASN A 1 103 ? 7.103 21.510 56.504 1.00 58.23 103 ASN A N 1
ATOM 745 C CA . ASN A 1 103 ? 8.315 22.229 56.154 1.00 58.17 103 ASN A CA 1
ATOM 746 C C . ASN A 1 103 ? 8.168 23.746 56.139 1.00 52.56 103 ASN A C 1
ATOM 747 O O . ASN A 1 103 ? 9.167 24.467 56.110 1.00 49.32 103 ASN A O 1
ATOM 752 N N . LYS A 1 104 ? 6.927 24.226 56.139 1.00 41.25 104 LYS A N 1
ATOM 753 C CA . LYS A 1 104 ? 6.651 25.637 55.890 1.00 36.99 104 LYS A CA 1
ATOM 754 C C . LYS A 1 104 ? 7.134 25.992 54.487 1.00 43.44 104 LYS A C 1
ATOM 755 O O . LYS A 1 104 ? 7.498 27.137 54.202 1.00 45.16 104 LYS A O 1
ATOM 761 N N . ALA A 1 105 ? 7.132 24.990 53.613 1.00 46.75 105 ALA A N 1
ATOM 762 C CA . ALA A 1 105 ? 7.615 25.143 52.243 1.00 51.59 105 ALA A CA 1
ATOM 763 C C . ALA A 1 105 ? 6.611 25.859 51.355 1.00 51.67 105 ALA A C 1
ATOM 764 O O . ALA A 1 105 ? 6.953 26.305 50.261 1.00 52.66 105 ALA A O 1
ATOM 766 N N . ASN A 1 106 ? 5.375 25.970 51.828 1.00 48.49 106 ASN A N 1
ATOM 767 C CA . ASN A 1 106 ? 4.308 26.606 51.055 1.00 49.77 106 ASN A CA 1
ATOM 768 C C . ASN A 1 106 ? 4.338 28.137 51.151 1.00 46.34 106 ASN A C 1
ATOM 769 O O . ASN A 1 106 ? 4.572 28.819 50.152 1.00 43.01 106 ASN A O 1
ATOM 774 N N . LEU A 1 107 ? 4.119 28.673 52.349 1.00 44.06 107 LEU A N 1
ATOM 775 C CA . LEU A 1 107 ? 4.186 30.121 52.565 1.00 42.98 107 LEU A CA 1
ATOM 776 C C . LEU A 1 107 ? 5.625 30.621 52.709 1.00 37.60 107 LEU A C 1
ATOM 777 O O . LEU A 1 107 ? 5.940 31.745 52.335 1.00 41.59 107 LEU A O 1
ATOM 782 N N . GLY A 1 108 ? 6.492 29.778 53.256 1.00 38.63 108 GLY A N 1
ATOM 783 C CA . GLY A 1 108 ? 7.871 30.154 53.505 1.00 37.15 108 GLY A CA 1
ATOM 784 C C . GLY A 1 108 ? 8.113 30.390 54.982 1.00 36.19 108 GLY A C 1
ATOM 785 O O . GLY A 1 108 ? 7.359 31.116 55.630 1.00 37.57 108 GLY A O 1
ATOM 786 N N . ALA A 1 109 ? 9.151 29.757 55.521 1.00 32.00 109 ALA A N 1
ATOM 787 C CA . ALA A 1 109 ? 9.525 29.963 56.915 1.00 34.16 109 ALA A CA 1
ATOM 788 C C . ALA A 1 109 ? 9.957 31.413 57.145 1.00 36.41 109 ALA A C 1
ATOM 789 O O . ALA A 1 109 ? 9.784 31.952 58.239 1.00 33.40 109 ALA A O 1
ATOM 791 N N . ASN A 1 110 ? 10.512 32.044 56.112 1.00 30.38 110 ASN A N 1
ATOM 792 C CA . ASN A 1 110 ? 10.870 33.458 56.213 1.00 29.12 110 ASN A CA 1
ATOM 793 C C . ASN A 1 110 ? 9.663 34.397 56.320 1.00 33.96 110 ASN A C 1
ATOM 794 O O . ASN A 1 110 ? 9.674 35.322 57.136 1.00 31.77 110 ASN A O 1
ATOM 799 N N . ALA A 1 111 ? 8.627 34.160 55.515 1.00 30.25 111 ALA A N 1
ATOM 800 C CA . ALA A 1 111 ? 7.386 34.932 55.642 1.00 25.12 111 ALA A CA 1
ATOM 801 C C . ALA A 1 111 ? 6.755 34.711 57.014 1.00 29.76 111 ALA A C 1
ATOM 802 O O . ALA A 1 111 ? 6.388 35.662 57.700 1.00 34.86 111 ALA A O 1
ATOM 804 N N . ILE A 1 112 ? 6.640 33.446 57.409 1.00 29.61 112 ILE A N 1
ATOM 805 C CA . ILE A 1 112 ? 6.019 33.094 58.683 1.00 35.27 112 ILE A CA 1
ATOM 806 C C . ILE A 1 112 ? 6.766 33.670 59.894 1.00 37.30 112 ILE A C 1
ATOM 807 O O . ILE A 1 112 ? 6.137 34.249 60.786 1.00 36.11 112 ILE A O 1
ATOM 812 N N . LEU A 1 113 ? 8.094 33.530 59.920 1.00 28.49 113 LEU A N 1
ATOM 813 C CA . LEU A 1 113 ? 8.881 34.030 61.051 1.00 27.37 113 LEU A CA 1
ATOM 814 C C . LEU A 1 113 ? 8.807 35.543 61.172 1.00 31.79 113 LEU A C 1
ATOM 815 O O . LEU A 1 113 ? 8.706 36.075 62.276 1.00 33.38 113 LEU A O 1
ATOM 820 N N . GLY A 1 114 ? 8.886 36.230 60.034 1.00 26.30 114 GLY A N 1
ATOM 821 C CA . GLY A 1 114 ? 8.831 37.682 60.016 1.00 30.89 114 GLY A CA 1
ATOM 822 C C . GLY A 1 114 ? 7.548 38.206 60.642 1.00 32.06 114 GLY A C 1
ATOM 823 O O . GLY A 1 114 ? 7.557 39.173 61.403 1.00 27.23 114 GLY A O 1
ATOM 824 N N . VAL A 1 115 ? 6.434 37.562 60.320 1.00 27.35 115 VAL A N 1
ATOM 825 C CA . VAL A 1 115 ? 5.161 37.928 60.930 1.00 31.78 115 VAL A CA 1
ATOM 826 C C . VAL A 1 115 ? 5.154 37.532 62.401 1.00 34.70 115 VAL A C 1
ATOM 827 O O . VAL A 1 115 ? 4.739 38.310 63.255 1.00 35.71 115 VAL A O 1
ATOM 831 N N . SER A 1 116 ? 5.635 36.327 62.692 1.00 31.34 116 SER A N 1
ATOM 832 C CA . SER A 1 116 ? 5.633 35.823 64.056 1.00 34.15 116 SER A CA 1
ATOM 833 C C . SER A 1 116 ? 6.361 36.758 65.019 1.00 33.77 116 SER A C 1
ATOM 834 O O . SER A 1 116 ? 5.907 36.976 66.143 1.00 33.67 116 SER A O 1
ATOM 837 N N . LEU A 1 117 ? 7.491 37.301 64.573 1.00 28.18 117 LEU A N 1
ATOM 838 C CA . LEU A 1 117 ? 8.282 38.222 65.383 1.00 27.98 117 LEU A CA 1
ATOM 839 C C . LEU A 1 117 ? 7.658 39.614 65.457 1.00 32.15 117 LEU A C 1
ATOM 840 O O . LEU A 1 117 ? 7.635 40.238 66.523 1.00 36.39 117 LEU A O 1
ATOM 845 N N . ALA A 1 118 ? 7.157 40.104 64.325 1.00 27.41 118 ALA A N 1
ATOM 846 C CA . ALA A 1 118 ? 6.577 41.440 64.290 1.00 31.63 118 ALA A CA 1
ATOM 847 C C . ALA A 1 118 ? 5.346 41.508 65.183 1.00 29.20 118 ALA A C 1
ATOM 848 O O . ALA A 1 118 ? 5.082 42.527 65.815 1.00 34.59 118 ALA A O 1
ATOM 850 N N . VAL A 1 119 ? 4.602 40.412 65.241 1.00 32.35 119 VAL A N 1
ATOM 851 C CA . VAL A 1 119 ? 3.434 40.338 66.113 1.00 35.43 119 VAL A CA 1
ATOM 852 C C . VAL A 1 119 ? 3.872 40.562 67.561 1.00 38.10 119 VAL A C 1
ATOM 853 O O . VAL A 1 119 ? 3.280 41.362 68.279 1.00 38.50 119 VAL A O 1
ATOM 857 N N . ALA A 1 120 ? 4.932 39.868 67.970 1.00 33.69 120 ALA A N 1
ATOM 858 C CA . ALA A 1 120 ? 5.469 39.999 69.320 1.00 32.23 120 ALA A CA 1
ATOM 859 C C . ALA A 1 120 ? 5.902 41.430 69.636 1.00 33.15 120 ALA A C 1
ATOM 860 O O . ALA A 1 120 ? 5.655 41.925 70.733 1.00 37.06 120 ALA A O 1
ATOM 862 N N . TYR A 1 121 ? 6.555 42.085 68.679 1.00 28.89 121 TYR A N 1
ATOM 863 C CA . TYR A 1 121 ? 6.990 43.468 68.856 1.00 31.37 121 TYR A CA 1
ATOM 864 C C . TYR A 1 121 ? 5.792 44.417 68.937 1.00 37.62 121 TYR A C 1
ATOM 865 O O . TYR A 1 121 ? 5.788 45.367 69.722 1.00 37.65 121 TYR A O 1
ATOM 874 N N . ALA A 1 122 ? 4.782 44.167 68.111 1.00 34.39 122 ALA A N 1
ATOM 875 C CA . ALA A 1 122 ? 3.561 44.971 68.151 1.00 34.26 122 ALA A CA 1
ATOM 876 C C . ALA A 1 122 ? 2.912 44.912 69.532 1.00 39.27 122 ALA A C 1
ATOM 877 O O . ALA A 1 122 ? 2.557 45.943 70.102 1.00 44.68 122 ALA A O 1
ATOM 879 N N . ALA A 1 123 ? 2.758 43.702 70.063 1.00 34.14 123 ALA A N 1
ATOM 880 C CA . ALA A 1 123 ? 2.176 43.518 71.389 1.00 43.09 123 ALA A CA 1
ATOM 881 C C . ALA A 1 123 ? 3.022 44.224 72.447 1.00 40.71 123 ALA A C 1
ATOM 882 O O . ALA A 1 123 ? 2.498 44.945 73.295 1.00 43.07 123 ALA A O 1
ATOM 884 N N . ALA A 1 124 ? 4.333 44.024 72.377 1.00 35.25 124 ALA A N 1
ATOM 885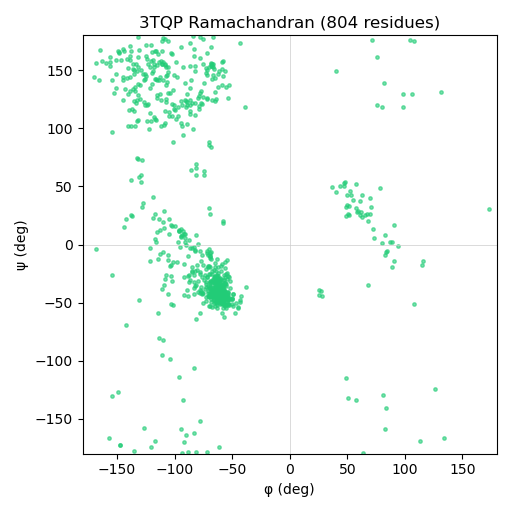 C CA . ALA A 1 124 ? 5.260 44.679 73.294 1.00 39.16 124 ALA A CA 1
ATOM 886 C C . ALA A 1 124 ? 5.109 46.192 73.243 1.00 44.97 124 ALA A C 1
ATOM 887 O O . ALA A 1 124 ? 4.957 46.847 74.277 1.00 44.33 124 ALA A O 1
ATOM 889 N N . ASN A 1 125 ? 5.151 46.747 72.036 1.00 39.62 125 ASN A N 1
ATOM 890 C CA . ASN A 1 125 ? 5.019 48.189 71.873 1.00 41.39 125 ASN A CA 1
ATOM 891 C C . ASN A 1 125 ? 3.647 48.720 72.323 1.00 49.07 125 ASN A C 1
ATOM 892 O O . ASN A 1 125 ? 3.542 49.851 72.801 1.00 47.97 125 ASN A O 1
ATOM 897 N N . ASN A 1 126 ? 2.603 47.905 72.185 1.00 47.06 126 ASN A N 1
ATOM 898 C CA . ASN A 1 126 ? 1.271 48.308 72.638 1.00 46.79 126 ASN A CA 1
ATOM 899 C C . ASN A 1 126 ? 1.221 48.413 74.156 1.00 53.88 126 ASN A C 1
ATOM 900 O O . ASN A 1 126 ? 0.540 49.275 74.704 1.00 57.65 126 ASN A O 1
ATOM 905 N N . ALA A 1 127 ? 1.953 47.530 74.828 1.00 59.65 127 ALA A N 1
ATOM 906 C CA . ALA A 1 127 ? 2.051 47.547 76.284 1.00 59.28 127 ALA A CA 1
ATOM 907 C C . ALA A 1 127 ? 3.127 48.526 76.759 1.00 57.66 127 ALA A C 1
ATOM 908 O O . ALA A 1 127 ? 3.320 48.711 77.959 1.00 59.06 127 ALA A O 1
ATOM 910 N N . ASP A 1 128 ? 3.824 49.145 75.812 1.00 54.63 128 ASP A N 1
ATOM 911 C CA . ASP A 1 128 ? 4.882 50.099 76.133 1.00 56.56 128 ASP A CA 1
ATOM 912 C C . ASP A 1 128 ? 6.022 49.428 76.905 1.00 58.69 128 ASP A C 1
ATOM 913 O O . ASP A 1 128 ? 6.549 49.981 77.874 1.00 58.94 128 ASP A O 1
ATOM 918 N N . LEU A 1 129 ? 6.392 48.229 76.464 1.00 52.28 129 LEU A N 1
ATOM 919 C CA . LEU A 1 129 ? 7.444 47.450 77.109 1.00 48.63 129 LEU A CA 1
ATOM 920 C C . LEU A 1 129 ? 8.508 47.068 76.096 1.00 48.88 129 LEU A C 1
ATOM 921 O O . LEU A 1 129 ? 8.197 46.850 74.925 1.00 45.44 129 LEU A O 1
ATOM 926 N N . PRO A 1 130 ? 9.771 46.984 76.540 1.00 46.65 130 PRO A N 1
ATOM 927 C CA . PRO A 1 130 ? 10.802 46.416 75.666 1.00 40.97 130 PRO A CA 1
ATOM 928 C C . PRO A 1 130 ? 10.508 44.941 75.452 1.00 36.50 130 PRO A C 1
ATOM 929 O O . PRO A 1 130 ? 9.850 44.337 76.295 1.00 34.36 130 PRO A O 1
ATOM 933 N N . LEU A 1 131 ? 10.980 44.372 74.348 1.00 35.58 131 LEU A N 1
ATOM 934 C CA . LEU A 1 131 ? 10.645 42.989 74.025 1.00 36.66 131 LEU A CA 1
ATOM 935 C C . LEU A 1 131 ? 11.054 42.014 75.127 1.00 38.57 131 LEU A C 1
ATOM 936 O O . LEU A 1 131 ? 10.302 41.090 75.440 1.00 35.11 131 LEU A O 1
ATOM 941 N N . TYR A 1 132 ? 12.235 42.208 75.718 1.00 35.35 132 TYR A N 1
ATOM 942 C CA . TYR A 1 132 ? 12.706 41.269 76.741 1.00 38.60 132 TYR A CA 1
ATOM 943 C C . TYR A 1 132 ? 11.765 41.251 77.949 1.00 37.99 132 TYR A C 1
ATOM 944 O O . TYR A 1 132 ? 11.610 40.222 78.607 1.00 42.38 132 TYR A O 1
ATOM 953 N N . ARG A 1 133 ? 11.146 42.392 78.236 1.00 43.74 133 ARG A N 1
ATOM 954 C CA . ARG A 1 133 ? 10.180 42.496 79.333 1.00 48.91 133 ARG A CA 1
ATOM 955 C C . ARG A 1 133 ? 8.851 41.875 78.939 1.00 48.15 133 ARG A C 1
ATOM 956 O O . ARG A 1 133 ? 8.204 41.201 79.739 1.00 45.46 133 ARG A O 1
ATOM 964 N N . TYR A 1 134 ? 8.430 42.126 77.706 1.00 47.09 134 TYR A N 1
ATOM 965 C CA . TYR A 1 134 ? 7.189 41.551 77.217 1.00 47.87 134 TYR A CA 1
ATOM 966 C C . TYR A 1 134 ? 7.267 40.026 77.183 1.00 45.08 134 TYR A C 1
ATOM 967 O O . TYR A 1 134 ? 6.323 39.346 77.577 1.00 43.67 134 TYR A O 1
ATOM 976 N N . LEU A 1 135 ? 8.398 39.494 76.724 1.00 44.79 135 LEU A N 1
ATOM 977 C CA . LEU A 1 135 ? 8.560 38.047 76.581 1.00 44.51 135 LEU A CA 1
ATOM 978 C C . LEU A 1 135 ? 8.819 37.350 77.909 1.00 52.27 135 LEU A C 1
ATOM 979 O O . LEU A 1 135 ? 8.302 36.260 78.158 1.00 52.00 135 LEU A O 1
ATOM 984 N N . GLY A 1 136 ? 9.628 37.980 78.754 1.00 54.79 136 GLY A N 1
ATOM 985 C CA . GLY A 1 136 ? 10.036 37.380 80.010 1.00 57.19 136 GLY A CA 1
ATOM 986 C C . GLY A 1 136 ? 9.071 37.669 81.138 1.00 65.18 136 GLY A C 1
ATOM 987 O O . GLY A 1 136 ? 9.176 37.097 82.225 1.00 65.84 136 GLY A O 1
ATOM 988 N N . GLY A 1 137 ? 8.127 38.564 80.882 1.00 64.92 137 GLY A N 1
ATOM 989 C CA . GLY A 1 137 ? 7.157 38.935 81.893 1.00 66.62 137 GLY A CA 1
ATOM 990 C C . GLY A 1 137 ? 7.751 39.863 82.932 1.00 64.36 137 GLY A C 1
ATOM 991 O O . GLY A 1 137 ? 8.970 39.949 83.083 1.00 55.95 137 GLY A O 1
ATOM 992 N N . ASP A 1 138 ? 6.869 40.544 83.654 1.00 72.34 138 ASP A N 1
ATOM 993 C CA . ASP A 1 138 ? 7.238 41.549 84.645 1.00 80.01 138 ASP A CA 1
ATOM 994 C C . ASP A 1 138 ? 8.390 41.132 85.565 1.00 74.04 138 ASP A C 1
ATOM 995 O O . ASP A 1 138 ? 9.383 41.849 85.687 1.00 82.63 138 ASP A O 1
ATOM 1000 N N . GLY A 1 139 ? 8.262 39.974 86.203 1.00 64.84 139 GLY A N 1
ATOM 1001 C CA . GLY A 1 139 ? 9.219 39.560 87.215 1.00 66.97 139 GLY A CA 1
ATOM 1002 C C . GLY A 1 139 ? 10.469 38.867 86.703 1.00 69.34 139 GLY A C 1
ATOM 1003 O O . GLY A 1 139 ? 11.472 38.789 87.416 1.00 71.15 139 GLY A O 1
ATOM 1004 N N . GLY A 1 140 ? 10.405 38.351 85.478 1.00 64.51 140 GLY A N 1
ATOM 1005 C CA . GLY A 1 140 ? 11.535 37.651 84.875 1.00 55.73 140 GLY A CA 1
ATOM 1006 C C . GLY A 1 140 ? 11.633 36.188 85.361 1.00 46.86 140 GLY A C 1
ATOM 1007 O O . GLY A 1 140 ? 10.637 35.480 85.304 1.00 55.70 140 GLY A O 1
ATOM 1008 N N . PRO A 1 141 ? 12.811 35.709 85.825 1.00 46.53 141 PRO A N 1
ATOM 1009 C CA . PRO A 1 141 ? 14.164 36.240 86.050 1.00 50.07 141 PRO A CA 1
ATOM 1010 C C . PRO A 1 141 ? 14.932 36.497 84.748 1.00 51.64 141 PRO A C 1
ATOM 1011 O O . PRO A 1 141 ? 14.757 35.781 83.760 1.00 46.61 141 PRO A O 1
ATOM 1015 N N . PHE A 1 142 ? 15.761 37.537 84.766 1.00 47.52 142 PHE A N 1
ATOM 1016 C CA . PHE A 1 142 ? 16.596 37.899 83.633 1.00 42.43 142 PHE A CA 1
ATOM 1017 C C . PHE A 1 142 ? 18.064 37.636 83.949 1.00 44.66 142 PHE A C 1
ATOM 1018 O O . PHE A 1 142 ? 18.474 37.638 85.111 1.00 40.77 142 PHE A O 1
ATOM 1026 N N . SER A 1 143 ? 18.858 37.423 82.906 1.00 38.33 143 SER A N 1
ATOM 1027 C CA . SER A 1 143 ? 20.307 37.380 83.053 1.00 39.10 143 SER A CA 1
ATOM 1028 C C . SER A 1 143 ? 20.958 37.875 81.764 1.00 39.87 143 SER A C 1
ATOM 1029 O O . SER A 1 143 ? 20.360 37.785 80.691 1.00 33.86 143 SER A O 1
ATOM 1040 N N . PRO A 1 145 ? 23.522 37.104 78.955 1.00 30.47 145 PRO A N 1
ATOM 1041 C CA . PRO A 1 145 ? 24.137 35.854 78.489 1.00 22.14 145 PRO A CA 1
ATOM 1042 C C . PRO A 1 145 ? 25.641 36.003 78.242 1.00 30.47 145 PRO A C 1
ATOM 1043 O O . PRO A 1 145 ? 26.124 37.095 77.940 1.00 29.28 145 PRO A O 1
ATOM 1047 N N . VAL A 1 146 ? 26.377 34.911 78.396 1.00 27.26 146 VAL A N 1
ATOM 1048 C CA . VAL A 1 146 ? 27.785 34.896 78.040 1.00 26.50 146 VAL A CA 1
ATOM 1049 C C . VAL A 1 146 ? 27.891 34.788 76.527 1.00 25.67 146 VAL A C 1
ATOM 1050 O O . VAL A 1 146 ? 27.381 33.842 75.937 1.00 27.70 146 VAL A O 1
ATOM 1054 N N . PRO A 1 147 ? 28.554 35.756 75.886 1.00 24.42 147 PRO A N 1
ATOM 1055 C CA . PRO A 1 147 ? 28.664 35.689 74.424 1.00 24.92 147 PRO A CA 1
ATOM 1056 C C . PRO A 1 147 ? 29.821 34.783 73.972 1.00 33.43 147 PRO A C 1
ATOM 1057 O O . PRO A 1 147 ? 30.889 34.782 74.589 1.00 32.11 147 PRO A O 1
ATOM 1077 N N . ASN A 1 150 ? 32.951 34.659 67.542 1.00 28.84 150 ASN A N 1
ATOM 1078 C CA . ASN A 1 150 ? 33.701 34.102 66.428 1.00 28.94 150 ASN A CA 1
ATOM 1079 C C . ASN A 1 150 ? 34.774 35.078 65.962 1.00 38.75 150 ASN A C 1
ATOM 1080 O O . ASN A 1 150 ? 34.471 36.072 65.309 1.00 37.90 150 ASN A O 1
ATOM 1085 N N . ILE A 1 151 ? 36.030 34.777 66.284 1.00 29.85 151 ILE A N 1
ATOM 1086 C CA . ILE A 1 151 ? 37.130 35.700 66.044 1.00 36.36 151 ILE A CA 1
ATOM 1087 C C . ILE A 1 151 ? 38.031 35.253 64.885 1.00 37.61 151 ILE A C 1
ATOM 1088 O O . ILE A 1 151 ? 38.680 36.071 64.227 1.00 35.12 151 ILE A O 1
ATOM 1093 N N . ILE A 1 152 ? 38.069 33.953 64.631 1.00 35.50 152 ILE A N 1
ATOM 1094 C CA . ILE A 1 152 ? 38.747 33.446 63.448 1.00 35.40 152 ILE A CA 1
ATOM 1095 C C . ILE A 1 152 ? 37.821 32.492 62.703 1.00 47.11 152 ILE A C 1
ATOM 1096 O O . ILE A 1 152 ? 37.306 31.535 63.286 1.00 44.78 152 ILE A O 1
ATOM 1101 N N . ASN A 1 153 ? 37.595 32.772 61.422 1.00 44.71 153 ASN A N 1
ATOM 1102 C CA . ASN A 1 153 ? 36.673 31.980 60.606 1.00 56.29 153 ASN A CA 1
ATOM 1103 C C . ASN A 1 153 ? 37.396 30.956 59.733 1.00 57.90 153 ASN A C 1
ATOM 1104 O O . ASN A 1 153 ? 38.577 31.110 59.426 1.00 60.52 153 ASN A O 1
ATOM 1109 N N . GLY A 1 154 ? 36.679 29.908 59.339 1.00 58.84 154 GLY A N 1
ATOM 1110 C CA . GLY A 1 154 ? 37.232 28.870 58.484 1.00 57.46 154 GLY A CA 1
ATOM 1111 C C . GLY A 1 154 ? 36.136 28.135 57.732 1.00 57.37 154 GLY A C 1
ATOM 1112 O O . GLY A 1 154 ? 34.994 28.594 57.693 1.00 58.06 154 GLY A O 1
ATOM 1113 N N . GLY A 1 155 ? 36.479 26.994 57.140 1.00 62.37 155 GLY A N 1
ATOM 1114 C CA . GLY A 1 155 ? 35.523 26.205 56.381 1.00 73.24 155 GLY A CA 1
ATOM 1115 C C . GLY A 1 155 ? 34.879 26.971 55.241 1.00 78.08 155 GLY A C 1
ATOM 1116 O O . GLY A 1 155 ? 33.660 27.150 55.215 1.00 80.20 155 GLY A O 1
ATOM 1117 N N . ASN A 1 160 ? 39.220 28.547 53.123 1.00 68.17 160 ASN A N 1
ATOM 1118 C CA . ASN A 1 160 ? 40.437 29.334 52.975 1.00 69.68 160 ASN A CA 1
ATOM 1119 C C . ASN A 1 160 ? 41.540 28.832 53.892 1.00 66.20 160 ASN A C 1
ATOM 1120 O O . ASN A 1 160 ? 42.163 29.618 54.606 1.00 65.48 160 ASN A O 1
ATOM 1125 N N . ASN A 1 161 ? 41.749 27.516 53.864 1.00 67.92 161 ASN A N 1
ATOM 1126 C CA . ASN A 1 161 ? 42.800 26.825 54.616 1.00 71.31 161 ASN A CA 1
ATOM 1127 C C . ASN A 1 161 ? 42.277 26.005 55.799 1.00 76.57 161 ASN A C 1
ATOM 1128 O O . ASN A 1 161 ? 42.605 24.826 55.939 1.00 81.70 161 ASN A O 1
ATOM 1133 N N . LEU A 1 162 ? 41.464 26.628 56.647 1.00 72.30 162 LEU A N 1
ATOM 1134 C CA . LEU A 1 162 ? 41.020 25.978 57.879 1.00 71.27 162 LEU A CA 1
ATOM 1135 C C . LEU A 1 162 ? 39.774 25.117 57.698 1.00 68.09 162 LEU A C 1
ATOM 1136 O O . LEU A 1 162 ? 38.800 25.533 57.068 1.00 69.58 162 LEU A O 1
ATOM 1141 N N . ASP A 1 163 ? 39.821 23.918 58.271 1.00 63.02 163 ASP A N 1
ATOM 1142 C CA . ASP A 1 163 ? 38.719 22.963 58.200 1.00 58.69 163 ASP A CA 1
ATOM 1143 C C . ASP A 1 163 ? 37.523 23.416 59.036 1.00 60.47 163 ASP A C 1
ATOM 1144 O O . ASP A 1 163 ? 36.390 23.474 58.551 1.00 56.22 163 ASP A O 1
ATOM 1149 N N . PHE A 1 164 ? 37.784 23.725 60.301 1.00 53.97 164 PHE A N 1
ATOM 1150 C CA . PHE A 1 164 ? 36.731 24.137 61.214 1.00 50.58 164 PHE A CA 1
ATOM 1151 C C . PHE A 1 164 ? 36.179 25.498 60.822 1.00 46.88 164 PHE A C 1
ATOM 1152 O O . PHE A 1 164 ? 36.866 26.308 60.208 1.00 44.95 164 PHE A O 1
ATOM 1160 N N . GLN A 1 165 ? 34.927 25.739 61.181 1.00 48.16 165 GLN A N 1
ATOM 1161 C CA . GLN A 1 165 ? 34.226 26.922 60.721 1.00 46.51 165 GLN A CA 1
ATOM 1162 C C . GLN A 1 165 ? 34.422 28.132 61.628 1.00 40.99 165 GLN A C 1
ATOM 1163 O O . GLN A 1 165 ? 34.665 29.238 61.144 1.00 35.05 165 GLN A O 1
ATOM 1169 N N . GLU A 1 166 ? 34.324 27.925 62.939 1.00 31.70 166 GLU A N 1
ATOM 1170 C CA . GLU A 1 166 ? 34.323 29.045 63.882 1.00 34.67 166 GLU A CA 1
ATOM 1171 C C . GLU A 1 166 ? 35.253 28.809 65.075 1.00 37.30 166 GLU A C 1
ATOM 1172 O O . GLU A 1 166 ? 35.105 27.829 65.807 1.00 35.47 166 GLU A O 1
ATOM 1178 N N . PHE A 1 167 ? 36.209 29.712 65.264 1.00 28.74 167 PHE A N 1
ATOM 1179 C CA . PHE A 1 167 ? 37.073 29.683 66.435 1.00 29.47 167 PHE A CA 1
ATOM 1180 C C . PHE A 1 167 ? 36.741 30.899 67.267 1.00 30.99 167 PHE A C 1
ATOM 1181 O O . PHE A 1 167 ? 36.922 32.035 66.816 1.00 33.54 167 PHE A O 1
ATOM 1197 N N . ILE A 1 169 ? 36.158 33.096 71.189 1.00 30.85 169 ILE A N 1
ATOM 1198 C CA . ILE A 1 169 ? 36.497 33.327 72.577 1.00 31.98 169 ILE A CA 1
ATOM 1199 C C . ILE A 1 169 ? 35.198 33.461 73.341 1.00 35.27 169 ILE A C 1
ATOM 1200 O O . ILE A 1 169 ? 34.164 33.812 72.766 1.00 33.03 169 ILE A O 1
ATOM 1205 N N . VAL A 1 170 ? 35.266 33.176 74.635 1.00 29.96 170 VAL A N 1
ATOM 1206 C CA . VAL A 1 170 ? 34.103 33.173 75.509 1.00 27.44 170 VAL A CA 1
ATOM 1207 C C . VAL A 1 170 ? 34.559 33.775 76.832 1.00 32.70 170 VAL A C 1
ATOM 1208 O O . VAL A 1 170 ? 35.227 33.101 77.612 1.00 37.37 170 VAL A O 1
ATOM 1212 N N . PRO A 1 171 ? 34.230 35.056 77.079 1.00 44.79 171 PRO A N 1
ATOM 1213 C CA . PRO A 1 171 ? 34.710 35.758 78.281 1.00 44.31 171 PRO A CA 1
ATOM 1214 C C . PRO A 1 171 ? 33.874 35.425 79.516 1.00 35.98 171 PRO A C 1
ATOM 1215 O O . PRO A 1 171 ? 33.199 36.287 80.083 1.00 37.84 171 PRO A O 1
ATOM 1219 N N . VAL A 1 172 ? 33.940 34.168 79.931 1.00 33.88 172 VAL A N 1
ATOM 1220 C CA . VAL A 1 172 ? 33.159 33.684 81.058 1.00 34.75 172 VAL A CA 1
ATOM 1221 C C . VAL A 1 172 ? 33.429 34.483 82.333 1.00 43.97 172 VAL A C 1
ATOM 1222 O O . VAL A 1 172 ? 32.540 34.643 83.172 1.00 40.16 172 VAL A O 1
ATOM 1226 N N . GLY A 1 173 ? 34.652 34.991 82.464 1.00 40.69 173 GLY A N 1
ATOM 1227 C CA . GLY A 1 173 ? 35.128 35.535 83.725 1.00 43.11 173 GLY A CA 1
ATOM 1228 C C . GLY A 1 173 ? 34.831 36.993 84.023 1.00 42.14 173 GLY A C 1
ATOM 1229 O O . GLY A 1 173 ? 35.170 37.478 85.099 1.00 48.85 173 GLY A O 1
ATOM 1230 N N . ALA A 1 174 ? 34.210 37.702 83.087 1.00 35.37 174 ALA A N 1
ATOM 1231 C CA . ALA A 1 174 ? 33.852 39.103 83.319 1.00 36.90 174 ALA A CA 1
ATOM 1232 C C . ALA A 1 174 ? 32.769 39.236 84.397 1.00 37.64 174 ALA A C 1
ATOM 1233 O O . ALA A 1 174 ? 32.013 38.299 84.636 1.00 41.83 174 ALA A O 1
ATOM 1235 N N . PRO A 1 175 ? 32.701 40.403 85.058 1.00 42.03 175 PRO A N 1
ATOM 1236 C CA . PRO A 1 175 ? 31.701 40.654 86.105 1.00 43.92 175 PRO A CA 1
ATOM 1237 C C . PRO A 1 175 ? 30.353 41.145 85.562 1.00 45.62 175 PRO A C 1
ATOM 1238 O O . PRO A 1 175 ? 29.333 41.006 86.237 1.00 40.36 175 PRO A O 1
ATOM 1242 N N . THR A 1 176 ? 30.358 41.721 84.364 1.00 38.06 176 THR A N 1
ATOM 1243 C CA . THR A 1 176 ? 29.148 42.251 83.747 1.00 41.81 176 THR A CA 1
ATOM 1244 C C . THR A 1 176 ? 29.218 41.999 82.245 1.00 40.13 176 THR A C 1
ATOM 1245 O O . THR A 1 176 ? 30.280 41.669 81.722 1.00 41.57 176 THR A O 1
ATOM 1249 N N . PHE A 1 177 ? 28.099 42.159 81.545 1.00 33.01 177 PHE A N 1
ATOM 1250 C CA . PHE A 1 177 ? 28.139 42.016 80.096 1.00 34.04 177 PHE A CA 1
ATOM 1251 C C . PHE A 1 177 ? 28.958 43.129 79.445 1.00 39.56 177 PHE A C 1
ATOM 1252 O O . PHE A 1 177 ? 29.696 42.881 78.493 1.00 38.52 177 PHE A O 1
ATOM 1260 N N . ALA A 1 178 ? 28.818 44.352 79.952 1.00 35.98 178 ALA A N 1
ATOM 1261 C CA . ALA A 1 178 ? 29.615 45.469 79.454 1.00 37.27 178 ALA A CA 1
ATOM 1262 C C . ALA A 1 178 ? 31.113 45.157 79.520 1.00 37.85 178 ALA A C 1
ATOM 1263 O O . ALA A 1 178 ? 31.861 45.477 78.598 1.00 43.95 178 ALA A O 1
ATOM 1265 N N . GLU A 1 179 ? 31.549 44.527 80.605 1.00 35.07 179 GLU A N 1
ATOM 1266 C CA . GLU A 1 179 ? 32.959 44.147 80.726 1.00 38.00 179 GLU A CA 1
ATOM 1267 C C . GLU A 1 179 ? 33.302 42.966 79.810 1.00 37.03 179 GLU A C 1
ATOM 1268 O O . GLU A 1 179 ? 34.389 42.914 79.243 1.00 35.51 179 GLU A O 1
ATOM 1274 N N . ALA A 1 180 ? 32.368 42.029 79.658 1.00 36.56 180 ALA A N 1
ATOM 1275 C CA . ALA A 1 180 ? 32.570 40.897 78.754 1.00 32.46 180 ALA A CA 1
ATOM 1276 C C . ALA A 1 180 ? 32.825 41.398 77.335 1.00 33.10 180 ALA A C 1
ATOM 1277 O O . ALA A 1 180 ? 33.692 40.888 76.625 1.00 30.48 180 ALA A O 1
ATOM 1279 N N . LEU A 1 181 ? 32.057 42.406 76.937 1.00 29.26 181 LEU A N 1
ATOM 1280 C CA . LEU A 1 181 ? 32.191 43.019 75.625 1.00 35.55 181 LEU A CA 1
ATOM 1281 C C . LEU A 1 181 ? 33.554 43.688 75.456 1.00 35.44 181 LEU A C 1
ATOM 1282 O O . LEU A 1 181 ? 34.202 43.537 74.421 1.00 33.23 181 LEU A O 1
ATOM 1287 N N . ARG A 1 182 ? 33.984 44.426 76.476 1.00 36.55 182 ARG A N 1
ATOM 1288 C CA . ARG A 1 182 ? 35.308 45.039 76.455 1.00 39.44 182 ARG A CA 1
ATOM 1289 C C . ARG A 1 182 ? 36.422 43.997 76.350 1.00 38.86 182 ARG A C 1
ATOM 1290 O O . ARG A 1 182 ? 37.371 44.181 75.585 1.00 36.47 182 ARG A O 1
ATOM 1298 N N . TYR A 1 183 ? 36.313 42.917 77.125 1.00 38.03 183 TYR A N 1
ATOM 1299 C CA . TYR A 1 183 ? 37.305 41.839 77.067 1.00 34.13 183 TYR A CA 1
ATOM 1300 C C . TYR A 1 183 ? 37.469 41.400 75.619 1.00 32.77 183 TYR A C 1
ATOM 1301 O O . TYR A 1 183 ? 38.579 41.332 75.101 1.00 36.80 183 TYR A O 1
ATOM 1310 N N . GLY A 1 184 ? 36.341 41.097 74.980 1.00 32.29 184 GLY A N 1
ATOM 1311 C CA . GLY A 1 184 ? 36.319 40.605 73.615 1.00 36.58 184 GLY A CA 1
ATOM 1312 C C . GLY A 1 184 ? 36.883 41.598 72.619 1.00 35.65 184 GLY A C 1
ATOM 1313 O O . GLY A 1 184 ? 37.658 41.236 71.741 1.00 35.09 184 GLY A O 1
ATOM 1314 N N . ALA A 1 185 ? 36.487 42.858 72.744 1.00 35.44 185 ALA A N 1
ATOM 1315 C CA . ALA A 1 185 ? 36.963 43.881 71.820 1.00 34.18 185 ALA A CA 1
ATOM 1316 C C . ALA A 1 185 ? 38.489 44.034 71.912 1.00 33.40 185 ALA A C 1
ATOM 1317 O O . ALA A 1 185 ? 39.168 44.205 70.901 1.00 39.55 185 ALA A O 1
ATOM 1319 N N . GLU A 1 186 ? 39.020 43.959 73.125 1.00 32.59 186 GLU A N 1
ATOM 1320 C CA . GLU A 1 186 ? 40.455 44.114 73.335 1.00 36.29 186 GLU A CA 1
ATOM 1321 C C . GLU A 1 186 ? 41.248 42.917 72.802 1.00 40.59 186 GLU A C 1
ATOM 1322 O O . GLU A 1 186 ? 42.348 43.079 72.283 1.00 42.35 186 GLU A O 1
ATOM 1328 N N . VAL A 1 187 ? 40.686 41.717 72.916 1.00 35.44 187 VAL A N 1
ATOM 1329 C CA . VAL A 1 187 ? 41.314 40.550 72.308 1.00 36.59 187 VAL A CA 1
ATOM 1330 C C . VAL A 1 187 ? 41.237 40.645 70.786 1.00 36.29 187 VAL A C 1
ATOM 1331 O O . VAL A 1 187 ? 42.203 40.340 70.087 1.00 36.91 187 VAL A O 1
ATOM 1335 N N . PHE A 1 188 ? 40.084 41.074 70.276 1.00 27.87 188 PHE A N 1
ATOM 1336 C CA . PHE A 1 188 ? 39.921 41.282 68.841 1.00 29.72 188 PHE A CA 1
ATOM 1337 C C . PHE A 1 188 ? 40.990 42.243 68.295 1.00 37.88 188 PHE A C 1
ATOM 1338 O O . PHE A 1 188 ? 41.621 41.971 67.270 1.00 34.79 188 PHE A O 1
ATOM 1346 N N . HIS A 1 189 ? 41.202 43.361 68.984 1.00 35.26 189 HIS A N 1
ATOM 1347 C CA . HIS A 1 189 ? 42.179 44.344 68.518 1.00 41.26 189 HIS A CA 1
ATOM 1348 C C . HIS A 1 189 ? 43.608 43.856 68.722 1.00 34.82 189 HIS A C 1
ATOM 1349 O O . HIS A 1 189 ? 44.498 44.174 67.931 1.00 34.63 189 HIS A O 1
ATOM 1356 N N . ALA A 1 190 ? 43.830 43.078 69.778 1.00 30.37 190 ALA A N 1
ATOM 1357 C CA . ALA A 1 190 ? 45.154 42.508 69.987 1.00 39.20 190 ALA A CA 1
ATOM 1358 C C . ALA A 1 190 ? 45.464 41.552 68.840 1.00 34.82 190 ALA A C 1
ATOM 1359 O O . ALA A 1 190 ? 46.561 41.568 68.286 1.00 39.07 190 ALA A O 1
ATOM 1361 N N . LEU A 1 191 ? 44.483 40.737 68.469 1.00 32.35 191 LEU A N 1
ATOM 1362 C CA . LEU A 1 191 ? 44.677 39.764 67.404 1.00 31.46 191 LEU A CA 1
ATOM 1363 C C . LEU A 1 191 ? 44.941 40.447 66.067 1.00 33.84 191 LEU A C 1
ATOM 1364 O O . LEU A 1 191 ? 45.805 40.021 65.304 1.00 42.62 191 LEU A O 1
ATOM 1369 N N . LYS A 1 192 ? 44.190 41.505 65.782 1.00 31.67 192 LYS A N 1
ATOM 1370 C CA . LYS A 1 192 ? 44.345 42.196 64.516 1.00 31.93 192 LYS A CA 1
ATOM 1371 C C . LYS A 1 192 ? 45.758 42.756 64.417 1.00 35.03 192 LYS A C 1
ATOM 1372 O O . LYS A 1 192 ? 46.411 42.647 63.382 1.00 36.92 192 LYS A O 1
ATOM 1378 N N . LYS A 1 193 ? 46.217 43.360 65.506 1.00 37.50 193 LYS A N 1
ATOM 1379 C CA . LYS A 1 193 ? 47.549 43.953 65.558 1.00 45.09 193 LYS A CA 1
ATOM 1380 C C . LYS A 1 193 ? 48.632 42.905 65.274 1.00 43.66 193 LYS A C 1
ATOM 1381 O O . LYS A 1 193 ? 49.594 43.172 64.561 1.00 50.77 193 LYS A O 1
ATOM 1387 N N . ARG A 1 194 ? 48.462 41.708 65.825 1.00 35.60 194 ARG A N 1
ATOM 1388 C CA . ARG A 1 194 ? 49.413 40.618 65.601 1.00 38.14 194 ARG A CA 1
ATOM 1389 C C . ARG A 1 194 ? 49.438 40.211 64.138 1.00 38.22 194 ARG A C 1
ATOM 1390 O O . ARG A 1 194 ? 50.505 40.081 63.538 1.00 42.73 194 ARG A O 1
ATOM 1398 N N . LEU A 1 195 ? 48.253 39.991 63.575 1.00 37.66 195 LEU A N 1
ATOM 1399 C CA . LEU A 1 195 ? 48.130 39.602 62.177 1.00 42.95 195 LEU A CA 1
ATOM 1400 C C . LEU A 1 195 ? 48.796 40.631 61.272 1.00 43.06 195 LEU A C 1
ATOM 1401 O O . LEU A 1 195 ? 49.582 40.275 60.397 1.00 51.74 195 LEU A O 1
ATOM 1406 N N . VAL A 1 196 ? 48.487 41.906 61.488 1.00 43.69 196 VAL A N 1
ATOM 1407 C CA . VAL A 1 196 ? 49.082 42.982 60.688 1.00 41.84 196 VAL A CA 1
ATOM 1408 C C . VAL A 1 196 ? 50.603 43.040 60.827 1.00 43.10 196 VAL A C 1
ATOM 1409 O O . VAL A 1 196 ? 51.314 43.200 59.835 1.00 47.78 196 VAL A O 1
ATOM 1413 N N . SER A 1 197 ? 51.103 42.921 62.054 1.00 46.08 197 SER A N 1
ATOM 1414 C CA . SER A 1 197 ? 52.549 43.019 62.286 1.00 51.11 197 SER A CA 1
ATOM 1415 C C . SER A 1 197 ? 53.303 41.887 61.597 1.00 52.09 197 SER A C 1
ATOM 1416 O O . SER A 1 197 ? 54.492 42.004 61.308 1.00 59.51 197 SER A O 1
ATOM 1419 N N . ARG A 1 198 ? 52.603 40.792 61.325 1.00 51.75 198 ARG A N 1
ATOM 1420 C CA . ARG A 1 198 ? 53.243 39.619 60.749 1.00 56.79 198 ARG A CA 1
ATOM 1421 C C . ARG A 1 198 ? 52.936 39.430 59.268 1.00 61.23 198 ARG A C 1
ATOM 1422 O O . ARG A 1 198 ? 53.279 38.405 58.682 1.00 61.55 198 ARG A O 1
ATOM 1430 N N . GLY A 1 199 ? 52.302 40.430 58.665 1.00 60.36 199 GLY A N 1
ATOM 1431 C CA . GLY A 1 199 ? 51.992 40.386 57.248 1.00 64.22 199 GLY A CA 1
ATOM 1432 C C . GLY A 1 199 ? 50.883 39.407 56.913 1.00 66.95 199 GLY A C 1
ATOM 1433 O O . GLY A 1 199 ? 50.671 39.073 55.748 1.00 76.07 199 GLY A O 1
ATOM 1434 N N . LEU A 1 200 ? 50.174 38.942 57.936 1.00 57.54 200 LEU A N 1
ATOM 1435 C CA . LEU A 1 200 ? 49.058 38.026 57.734 1.00 64.28 200 LEU A CA 1
ATOM 1436 C C . LEU A 1 200 ? 47.784 38.794 57.374 1.00 71.01 200 LEU A C 1
ATOM 1437 O O . LEU A 1 200 ? 47.743 40.023 57.461 1.00 72.76 200 LEU A O 1
ATOM 1450 N N . SER A 1 202 ? 44.264 40.574 57.277 1.00 101.08 202 SER A N 1
ATOM 1451 C CA . SER A 1 202 ? 43.516 41.354 58.261 1.00 96.79 202 SER A CA 1
ATOM 1452 C C . SER A 1 202 ? 42.054 41.611 57.861 1.00 90.45 202 SER A C 1
ATOM 1453 O O . SER A 1 202 ? 41.289 42.191 58.632 1.00 87.25 202 SER A O 1
ATOM 1456 N N . ALA A 1 203 ? 41.668 41.181 56.662 1.00 84.71 203 ALA A N 1
ATOM 1457 C CA . ALA A 1 203 ? 40.279 41.315 56.223 1.00 73.04 203 ALA A CA 1
ATOM 1458 C C . ALA A 1 203 ? 39.409 40.243 56.874 1.00 68.55 203 ALA A C 1
ATOM 1459 O O . ALA A 1 203 ? 39.921 39.220 57.330 1.00 60.81 203 ALA A O 1
ATOM 1461 N N . VAL A 1 204 ? 38.098 40.473 56.905 1.00 63.98 204 VAL A N 1
ATOM 1462 C CA . VAL A 1 204 ? 37.193 39.618 57.672 1.00 62.64 204 VAL A CA 1
ATOM 1463 C C . VAL A 1 204 ? 36.136 38.879 56.840 1.00 69.78 204 VAL A C 1
ATOM 1464 O O . VAL A 1 204 ? 35.766 39.313 55.745 1.00 69.49 204 VAL A O 1
ATOM 1468 N N . GLY A 1 205 ? 35.654 37.761 57.384 1.00 75.69 205 GLY A N 1
ATOM 1469 C CA . GLY A 1 205 ? 34.609 36.970 56.756 1.00 76.94 205 GLY A CA 1
ATOM 1470 C C . GLY A 1 205 ? 33.219 37.375 57.217 1.00 73.27 205 GLY A C 1
ATOM 1471 O O . GLY A 1 205 ? 33.056 38.388 57.899 1.00 66.34 205 GLY A O 1
ATOM 1472 N N . ASP A 1 206 ? 32.218 36.573 56.862 1.00 72.44 206 ASP A N 1
ATOM 1473 C CA . ASP A 1 206 ? 30.816 36.958 57.051 1.00 72.55 206 ASP A CA 1
ATOM 1474 C C . ASP A 1 206 ? 30.454 37.481 58.446 1.00 64.04 206 ASP A C 1
ATOM 1475 O O . ASP A 1 206 ? 29.719 38.462 58.570 1.00 56.29 206 ASP A O 1
ATOM 1480 N N . GLU A 1 207 ? 30.965 36.843 59.493 1.00 46.89 207 GLU A N 1
ATOM 1481 C CA . GLU A 1 207 ? 30.577 37.234 60.845 1.00 64.15 207 GLU A CA 1
ATOM 1482 C C . GLU A 1 207 ? 31.553 38.219 61.465 1.00 66.94 207 GLU A C 1
ATOM 1483 O O . GLU A 1 207 ? 31.436 38.551 62.647 1.00 66.50 207 GLU A O 1
ATOM 1489 N N . GLY A 1 208 ? 32.510 38.680 60.661 1.00 63.55 208 GLY A N 1
ATOM 1490 C CA . GLY A 1 208 ? 33.474 39.672 61.099 1.00 58.10 208 GLY A CA 1
ATOM 1491 C C . GLY A 1 208 ? 34.736 39.090 61.709 1.00 60.01 208 GLY A C 1
ATOM 1492 O O . GLY A 1 208 ? 35.475 39.803 62.397 1.00 54.86 208 GLY A O 1
ATOM 1493 N N . GLY A 1 209 ? 34.981 37.801 61.473 1.00 52.49 209 GLY A N 1
ATOM 1494 C CA . GLY A 1 209 ? 36.178 37.147 61.981 1.00 45.28 209 GLY A CA 1
ATOM 1495 C C . GLY A 1 209 ? 37.328 37.180 60.985 1.00 45.96 209 GLY A C 1
ATOM 1496 O O . GLY A 1 209 ? 37.110 37.251 59.771 1.00 46.90 209 GLY A O 1
ATOM 1497 N N . PHE A 1 210 ? 38.561 37.143 61.482 1.00 46.18 210 PHE A N 1
ATOM 1498 C CA . PHE A 1 210 ? 39.713 37.127 60.577 1.00 45.59 210 PHE A CA 1
ATOM 1499 C C . PHE A 1 210 ? 39.807 35.760 59.917 1.00 43.87 210 PHE A C 1
ATOM 1500 O O . PHE A 1 210 ? 39.438 34.744 60.509 1.00 44.63 210 PHE A O 1
ATOM 1508 N N . ALA A 1 211 ? 40.286 35.734 58.683 1.00 45.68 211 ALA A N 1
ATOM 1509 C CA . ALA A 1 211 ? 40.386 34.485 57.936 1.00 56.29 211 ALA A CA 1
ATOM 1510 C C . ALA A 1 211 ? 41.779 34.314 57.355 1.00 60.41 211 ALA A C 1
ATOM 1511 O O . ALA A 1 211 ? 41.943 34.206 56.139 1.00 59.77 211 ALA A O 1
ATOM 1513 N N . PRO A 1 212 ? 42.791 34.284 58.227 1.00 57.64 212 PRO A N 1
ATOM 1514 C CA . PRO A 1 212 ? 44.166 34.147 57.743 1.00 62.63 212 PRO A CA 1
ATOM 1515 C C . PRO A 1 212 ? 44.417 32.739 57.227 1.00 71.89 212 PRO A C 1
ATOM 1516 O O . PRO A 1 212 ? 43.623 31.831 57.496 1.00 68.32 212 PRO A O 1
ATOM 1520 N N . ASP A 1 213 ? 45.507 32.573 56.482 1.00 71.01 213 ASP A N 1
ATOM 1521 C CA . ASP A 1 213 ? 45.985 31.257 56.099 1.00 70.37 213 ASP A CA 1
ATOM 1522 C C . ASP A 1 213 ? 46.922 30.780 57.189 1.00 70.84 213 ASP A C 1
ATOM 1523 O O . ASP A 1 213 ? 47.836 31.502 57.596 1.00 79.90 213 ASP A O 1
ATOM 1528 N N . LEU A 1 214 ? 46.690 29.563 57.665 1.00 62.79 214 LEU A N 1
ATOM 1529 C CA . LEU A 1 214 ? 47.461 29.016 58.769 1.00 64.46 214 LEU A CA 1
ATOM 1530 C C . LEU A 1 214 ? 47.925 27.608 58.430 1.00 69.40 214 LEU A C 1
ATOM 1531 O O . LEU A 1 214 ? 47.280 26.913 57.646 1.00 73.56 214 LEU A O 1
ATOM 1536 N N . PRO A 1 215 ? 49.047 27.181 59.023 1.00 69.51 215 PRO A N 1
ATOM 1537 C CA . PRO A 1 215 ? 49.589 25.854 58.719 1.00 71.92 215 PRO A CA 1
ATOM 1538 C C . PRO A 1 215 ? 48.653 24.738 59.170 1.00 66.45 215 PRO A C 1
ATOM 1539 O O . PRO A 1 215 ? 48.660 23.666 58.571 1.00 68.60 215 PRO A O 1
ATOM 1543 N N . ASN A 1 216 ? 47.853 24.988 60.202 1.00 63.61 216 ASN A N 1
ATOM 1544 C CA . ASN A 1 216 ? 46.919 23.982 60.703 1.00 59.18 216 ASN A CA 1
ATOM 1545 C C . ASN A 1 216 ? 45.824 24.564 61.598 1.00 61.75 216 ASN A C 1
ATOM 1546 O O . ASN A 1 216 ? 45.985 25.639 62.170 1.00 63.69 216 ASN A O 1
ATOM 1551 N N . ASN A 1 217 ? 44.715 23.838 61.710 1.00 59.68 217 ASN A N 1
ATOM 1552 C CA . ASN A 1 217 ? 43.558 24.282 62.488 1.00 63.49 217 ASN A CA 1
ATOM 1553 C C . ASN A 1 217 ? 43.931 24.819 63.865 1.00 59.25 217 ASN A C 1
ATOM 1554 O O . ASN A 1 217 ? 43.519 25.915 64.247 1.00 55.30 217 ASN A O 1
ATOM 1559 N N . GLU A 1 218 ? 44.720 24.040 64.596 1.00 56.84 218 GLU A N 1
ATOM 1560 C CA . GLU A 1 218 ? 45.190 24.419 65.924 1.00 66.32 218 GLU A CA 1
ATOM 1561 C C . GLU A 1 218 ? 45.780 25.826 65.982 1.00 62.16 218 GLU A C 1
ATOM 1562 O O . GLU A 1 218 ? 45.531 26.572 66.934 1.00 55.75 218 GLU A O 1
ATOM 1568 N N . ALA A 1 219 ? 46.575 26.178 64.974 1.00 59.35 219 ALA A N 1
ATOM 1569 C CA . ALA A 1 219 ? 47.284 27.454 64.967 1.00 54.93 219 ALA A CA 1
ATOM 1570 C C . ALA A 1 219 ? 46.334 28.631 65.183 1.00 49.19 219 ALA A C 1
ATOM 1571 O O . ALA A 1 219 ? 46.734 29.677 65.690 1.00 49.55 219 ALA A O 1
ATOM 1573 N N . ALA A 1 220 ? 45.074 28.450 64.803 1.00 46.91 220 ALA A N 1
ATOM 1574 C CA . ALA A 1 220 ? 44.063 29.471 65.035 1.00 48.65 220 ALA A CA 1
ATOM 1575 C C . ALA A 1 220 ? 43.870 29.707 66.535 1.00 50.24 220 ALA A C 1
ATOM 1576 O O . ALA A 1 220 ? 43.814 30.848 66.992 1.00 50.10 220 ALA A O 1
ATOM 1578 N N . PHE A 1 221 ? 43.767 28.623 67.296 1.00 44.34 221 PHE A N 1
ATOM 1579 C CA . PHE A 1 221 ? 43.632 28.730 68.745 1.00 48.33 221 PHE A CA 1
ATOM 1580 C C . PHE A 1 221 ? 44.925 29.229 69.395 1.00 42.23 221 PHE A C 1
ATOM 1581 O O . PHE A 1 221 ? 44.888 29.949 70.390 1.00 37.71 221 PHE A O 1
ATOM 1589 N N . GLU A 1 222 ? 46.065 28.871 68.815 1.00 38.17 222 GLU A N 1
ATOM 1590 C CA . GLU A 1 222 ? 47.348 29.357 69.320 1.00 37.18 222 GLU A CA 1
ATOM 1591 C C . GLU A 1 222 ? 47.474 30.873 69.145 1.00 45.54 222 GLU A C 1
ATOM 1592 O O . GLU A 1 222 ? 47.934 31.574 70.047 1.00 41.87 222 GLU A O 1
ATOM 1598 N N . LEU A 1 223 ? 47.059 31.375 67.983 1.00 44.32 223 LEU A N 1
ATOM 1599 C CA . LEU A 1 223 ? 47.022 32.815 67.739 1.00 43.74 223 LEU A CA 1
ATOM 1600 C C . LEU A 1 223 ? 46.039 33.500 68.684 1.00 40.65 223 LEU A C 1
ATOM 1601 O O . LEU A 1 223 ? 46.322 34.568 69.226 1.00 36.69 223 LEU A O 1
ATOM 1606 N N . ILE A 1 224 ? 44.875 32.886 68.868 1.00 37.10 224 ILE A N 1
ATOM 1607 C CA . ILE A 1 224 ? 43.861 33.440 69.755 1.00 33.29 224 ILE A CA 1
ATOM 1608 C C . ILE A 1 224 ? 44.383 33.516 71.194 1.00 36.65 224 ILE A C 1
ATOM 1609 O O . ILE A 1 224 ? 44.198 34.520 71.880 1.00 35.69 224 ILE A O 1
ATOM 1614 N N . LEU A 1 225 ? 45.056 32.464 71.643 1.00 37.59 225 LEU A N 1
ATOM 1615 C CA . LEU A 1 225 ? 45.633 32.461 72.983 1.00 36.44 225 LEU A CA 1
ATOM 1616 C C . LEU A 1 225 ? 46.668 33.577 73.163 1.00 40.57 225 LEU A C 1
ATOM 1617 O O . LEU A 1 225 ? 46.665 34.268 74.187 1.00 33.21 225 LEU A O 1
ATOM 1622 N N . GLU A 1 226 ? 47.547 33.749 72.174 1.00 34.44 226 GLU A N 1
ATOM 1623 C CA . GLU A 1 226 ? 48.515 34.847 72.196 1.00 44.87 226 GLU A CA 1
ATOM 1624 C C . GLU A 1 226 ? 47.804 36.187 72.376 1.00 46.60 226 GLU A C 1
ATOM 1625 O O . GLU A 1 226 ? 48.243 37.034 73.162 1.00 40.50 226 GLU A O 1
ATOM 1631 N N . ALA A 1 227 ? 46.713 36.377 71.633 1.00 40.03 227 ALA A N 1
ATOM 1632 C CA . ALA A 1 227 ? 45.989 37.642 71.648 1.00 40.05 227 ALA A CA 1
ATOM 1633 C C . ALA A 1 227 ? 45.336 37.891 73.002 1.00 36.01 227 ALA A C 1
ATOM 1634 O O . ALA A 1 227 ? 45.348 39.008 73.513 1.00 36.28 227 ALA A O 1
ATOM 1636 N N . ILE A 1 228 ? 44.767 36.838 73.574 1.00 32.47 228 ILE A N 1
ATOM 1637 C CA . ILE A 1 228 ? 44.194 36.906 74.912 1.00 35.40 228 ILE A CA 1
ATOM 1638 C C . ILE A 1 228 ? 45.258 37.368 75.905 1.00 41.22 228 ILE A C 1
ATOM 1639 O O . ILE A 1 228 ? 44.987 38.172 76.799 1.00 37.13 228 ILE A O 1
ATOM 1644 N N . GLU A 1 229 ? 46.477 36.867 75.730 1.00 35.81 229 GLU A N 1
ATOM 1645 C CA . GLU A 1 229 ? 47.572 37.218 76.621 1.00 47.87 229 GLU A CA 1
ATOM 1646 C C . GLU A 1 229 ? 48.075 38.640 76.368 1.00 46.68 229 GLU A C 1
ATOM 1647 O O . GLU A 1 229 ? 48.394 39.359 77.309 1.00 36.07 229 GLU A O 1
ATOM 1653 N N . ASP A 1 230 ? 48.129 39.050 75.104 1.00 40.30 230 ASP A N 1
ATOM 1654 C CA . ASP A 1 230 ? 48.527 40.420 74.777 1.00 49.04 230 ASP A CA 1
ATOM 1655 C C . ASP A 1 230 ? 47.624 41.425 75.470 1.00 49.11 230 ASP A C 1
ATOM 1656 O O . ASP A 1 230 ? 48.083 42.470 75.926 1.00 48.63 230 ASP A O 1
ATOM 1661 N N . ALA A 1 231 ? 46.334 41.108 75.528 1.00 44.10 231 ALA A N 1
ATOM 1662 C CA . ALA A 1 231 ? 45.357 41.979 76.169 1.00 46.95 231 ALA A CA 1
ATOM 1663 C C . ALA A 1 231 ? 45.356 41.791 77.685 1.00 48.33 231 ALA A C 1
ATOM 1664 O O . ALA A 1 231 ? 44.495 42.325 78.386 1.00 45.22 231 ALA A O 1
ATOM 1666 N N . ASN A 1 232 ? 46.327 41.031 78.184 1.00 48.77 232 ASN A N 1
ATOM 1667 C CA . ASN A 1 232 ? 46.481 40.817 79.621 1.00 44.13 232 ASN A CA 1
ATOM 1668 C C . ASN A 1 232 ? 45.290 40.148 80.300 1.00 42.21 232 ASN A C 1
ATOM 1669 O O . ASN A 1 232 ? 44.934 40.507 81.417 1.00 43.37 232 ASN A O 1
ATOM 1674 N N . TYR A 1 233 ? 44.664 39.191 79.620 1.00 40.69 233 TYR A N 1
ATOM 1675 C CA . TYR A 1 233 ? 43.643 38.358 80.246 1.00 32.82 233 TYR A CA 1
ATOM 1676 C C . TYR A 1 233 ? 44.181 36.953 80.404 1.00 35.35 233 TYR A C 1
ATOM 1677 O O . TYR A 1 233 ? 45.098 36.551 79.688 1.00 37.74 233 TYR A O 1
ATOM 1686 N N . VAL A 1 234 ? 43.608 36.216 81.348 1.00 34.38 234 VAL A N 1
ATOM 1687 C CA . VAL A 1 234 ? 44.057 34.867 81.651 1.00 35.53 234 VAL A CA 1
ATOM 1688 C C . VAL A 1 234 ? 43.207 33.807 80.951 1.00 33.36 234 VAL A C 1
ATOM 1689 O O . VAL A 1 234 ? 42.038 33.603 81.303 1.00 34.47 234 VAL A O 1
ATOM 1693 N N . PRO A 1 235 ? 43.797 33.123 79.959 1.00 33.92 235 PRO A N 1
ATOM 1694 C CA . PRO A 1 235 ? 43.103 32.028 79.280 1.00 34.21 235 PRO A CA 1
ATOM 1695 C C . PRO A 1 235 ? 42.721 30.968 80.303 1.00 36.73 235 PRO A C 1
ATOM 1696 O O . PRO A 1 235 ? 43.531 30.658 81.177 1.00 35.77 235 PRO A O 1
ATOM 1700 N N . GLY A 1 236 ? 41.507 30.438 80.207 1.00 36.45 236 GLY A N 1
ATOM 1701 C CA . GLY A 1 236 ? 41.068 29.388 81.109 1.00 34.49 236 GLY A CA 1
ATOM 1702 C C . GLY A 1 236 ? 40.565 29.937 82.431 1.00 33.96 236 GLY A C 1
ATOM 1703 O O . GLY A 1 236 ? 40.309 29.182 83.355 1.00 34.76 236 GLY A O 1
ATOM 1704 N N . LYS A 1 237 ? 40.431 31.257 82.516 1.00 36.53 237 LYS A N 1
ATOM 1705 C CA . LYS A 1 237 ? 39.880 31.903 83.702 1.00 38.62 237 LYS A CA 1
ATOM 1706 C C . LYS A 1 237 ? 39.009 33.098 83.308 1.00 39.44 237 LYS A C 1
ATOM 1707 O O . LYS A 1 237 ? 37.785 33.058 83.454 1.00 37.50 237 LYS A O 1
ATOM 1713 N N . ASP A 1 238 ? 39.640 34.156 82.805 1.00 40.17 238 ASP A N 1
ATOM 1714 C CA . ASP A 1 238 ? 38.906 35.295 82.268 1.00 32.70 238 ASP A CA 1
ATOM 1715 C C . ASP A 1 238 ? 38.201 34.901 80.970 1.00 37.10 238 ASP A C 1
ATOM 1716 O O . ASP A 1 238 ? 37.044 35.261 80.735 1.00 35.52 238 ASP A O 1
ATOM 1721 N N . ILE A 1 239 ? 38.915 34.170 80.121 1.00 29.63 239 ILE A N 1
ATOM 1722 C CA . ILE A 1 239 ? 38.444 33.899 78.770 1.00 34.86 239 ILE A CA 1
ATOM 1723 C C . ILE A 1 239 ? 38.754 32.464 78.350 1.00 32.11 239 ILE A C 1
ATOM 1724 O O . ILE A 1 239 ? 39.890 32.008 78.471 1.00 33.00 239 ILE A O 1
ATOM 1729 N N . TYR A 1 240 ? 37.736 31.770 77.849 1.00 28.46 240 TYR A N 1
ATOM 1730 C CA . TYR A 1 240 ? 37.886 30.420 77.309 1.00 24.75 240 TYR A CA 1
ATOM 1731 C C . TYR A 1 240 ? 37.708 30.400 75.795 1.00 28.70 240 TYR A C 1
ATOM 1732 O O . TYR A 1 240 ? 37.418 31.422 75.172 1.00 28.46 240 TYR A O 1
ATOM 1741 N N . LEU A 1 241 ? 37.874 29.221 75.210 1.00 30.42 241 LEU A N 1
ATOM 1742 C CA . LEU A 1 241 ? 37.688 29.050 73.778 1.00 23.95 241 LEU A CA 1
ATOM 1743 C C . LEU A 1 241 ? 36.446 28.219 73.506 1.00 29.84 241 LEU A C 1
ATOM 1744 O O . LEU A 1 241 ? 36.011 27.425 74.341 1.00 28.53 241 LEU A O 1
ATOM 1749 N N . ALA A 1 242 ? 35.877 28.408 72.327 1.00 26.13 242 ALA A N 1
ATOM 1750 C CA . ALA A 1 242 ? 34.809 27.547 71.863 1.00 28.33 242 ALA A CA 1
ATOM 1751 C C . ALA A 1 242 ? 35.006 27.308 70.380 1.00 33.68 242 ALA A C 1
ATOM 1752 O O . ALA A 1 242 ? 35.692 28.075 69.696 1.00 33.56 242 ALA A O 1
ATOM 1754 N N . LEU A 1 243 ? 34.403 26.241 69.885 1.00 34.29 243 LEU A N 1
ATOM 1755 C CA . LEU A 1 243 ? 34.656 25.794 68.530 1.00 33.27 243 LEU A CA 1
ATOM 1756 C C . LEU A 1 243 ? 33.351 25.421 67.849 1.00 38.99 243 LEU A C 1
ATOM 1757 O O . LEU A 1 243 ? 32.506 24.745 68.439 1.00 31.41 243 LEU A O 1
ATOM 1762 N N . ASP A 1 244 ? 33.176 25.886 66.616 1.00 33.47 244 ASP A N 1
ATOM 1763 C CA . ASP A 1 244 ? 32.149 25.334 65.744 1.00 31.91 244 ASP A CA 1
ATOM 1764 C C . ASP A 1 244 ? 32.848 24.553 64.644 1.00 36.54 244 ASP A C 1
ATOM 1765 O O . ASP A 1 244 ? 33.409 25.135 63.712 1.00 35.43 244 ASP A O 1
ATOM 1770 N N . ALA A 1 245 ? 32.839 23.232 64.772 1.00 35.65 245 ALA A N 1
ATOM 1771 C CA . ALA A 1 245 ? 33.516 22.381 63.809 1.00 34.71 245 ALA A CA 1
ATOM 1772 C C . ALA A 1 245 ? 32.690 22.304 62.536 1.00 35.66 245 ALA A C 1
ATOM 1773 O O . ALA A 1 245 ? 33.232 22.126 61.448 1.00 43.68 245 ALA A O 1
ATOM 1775 N N . ALA A 1 246 ? 31.377 22.464 62.685 1.00 31.11 246 ALA A N 1
ATOM 1776 C CA . ALA A 1 246 ? 30.436 22.306 61.578 1.00 33.37 246 ALA A CA 1
ATOM 1777 C C . ALA A 1 246 ? 30.813 21.064 60.781 1.00 39.52 246 ALA A C 1
ATOM 1778 O O . ALA A 1 246 ? 30.942 21.109 59.562 1.00 39.98 246 ALA A O 1
ATOM 1780 N N . SER A 1 247 ? 30.987 19.953 61.486 1.00 35.23 247 SER A N 1
ATOM 1781 C CA . SER A 1 247 ? 31.484 18.729 60.870 1.00 35.46 247 SER A CA 1
ATOM 1782 C C . SER A 1 247 ? 30.567 18.104 59.820 1.00 40.52 247 SER A C 1
ATOM 1783 O O . SER A 1 247 ? 31.013 17.257 59.048 1.00 43.59 247 SER A O 1
ATOM 1786 N N . SER A 1 248 ? 29.298 18.508 59.787 1.00 36.70 248 SER A N 1
ATOM 1787 C CA . SER A 1 248 ? 28.392 18.043 58.738 1.00 40.17 248 SER A CA 1
ATOM 1788 C C . SER A 1 248 ? 28.956 18.384 57.360 1.00 45.11 248 SER A C 1
ATOM 1789 O O . SER A 1 248 ? 28.660 17.715 56.369 1.00 49.54 248 SER A O 1
ATOM 1792 N N . GLU A 1 249 ? 29.770 19.432 57.305 1.00 45.83 249 GLU A N 1
ATOM 1793 C CA . GLU A 1 249 ? 30.340 19.896 56.046 1.00 51.66 249 GLU A CA 1
ATOM 1794 C C . GLU A 1 249 ? 31.545 19.051 55.642 1.00 56.08 249 GLU A C 1
ATOM 1795 O O . GLU A 1 249 ? 31.908 19.007 54.467 1.00 52.92 249 GLU A O 1
ATOM 1801 N N . LEU A 1 250 ? 32.157 18.388 56.622 1.00 49.05 250 LEU A N 1
ATOM 1802 C CA . LEU A 1 250 ? 33.376 17.608 56.404 1.00 55.06 250 LEU A CA 1
ATOM 1803 C C . LEU A 1 250 ? 33.085 16.123 56.209 1.00 58.59 250 LEU A C 1
ATOM 1804 O O . LEU A 1 250 ? 34.005 15.313 56.062 1.00 56.59 250 LEU A O 1
ATOM 1809 N N . TYR A 1 251 ? 31.805 15.770 56.219 1.00 57.22 251 TYR A N 1
ATOM 1810 C CA . TYR A 1 251 ? 31.391 14.372 56.273 1.00 56.71 251 TYR A CA 1
ATOM 1811 C C . TYR A 1 251 ? 31.015 13.797 54.909 1.00 57.52 251 TYR A C 1
ATOM 1812 O O . TYR A 1 251 ? 29.972 14.140 54.355 1.00 55.84 251 TYR A O 1
ATOM 1821 N N . GLN A 1 252 ? 31.863 12.922 54.377 1.00 62.71 252 GLN A N 1
ATOM 1822 C CA . GLN A 1 252 ? 31.503 12.128 53.201 1.00 74.41 252 GLN A CA 1
ATOM 1823 C C . GLN A 1 252 ? 31.646 10.642 53.510 1.00 73.06 252 GLN A C 1
ATOM 1824 O O . GLN A 1 252 ? 32.730 10.167 53.846 1.00 58.52 252 GLN A O 1
ATOM 1830 N N . ASN A 1 253 ? 30.539 9.920 53.378 1.00 88.71 253 ASN A N 1
ATOM 1831 C CA . ASN A 1 253 ? 30.431 8.558 53.890 1.00 99.28 253 ASN A CA 1
ATOM 1832 C C . ASN A 1 253 ? 31.672 7.687 53.746 1.00 93.25 253 ASN A C 1
ATOM 1833 O O . ASN A 1 253 ? 32.147 7.421 52.639 1.00 96.73 253 ASN A O 1
ATOM 1838 N N . GLY A 1 254 ? 32.187 7.256 54.893 1.00 83.79 254 GLY A N 1
ATOM 1839 C CA . GLY A 1 254 ? 31.610 7.648 56.173 1.00 71.05 254 GLY A CA 1
ATOM 1840 C C . GLY A 1 254 ? 32.681 8.182 57.104 1.00 65.72 254 GLY A C 1
ATOM 1841 O O . GLY A 1 254 ? 32.845 7.711 58.232 1.00 56.62 254 GLY A O 1
ATOM 1842 N N . ARG A 1 255 ? 33.424 9.168 56.613 1.00 65.19 255 ARG A N 1
ATOM 1843 C CA . ARG A 1 255 ? 34.582 9.692 57.321 1.00 57.91 255 ARG A CA 1
ATOM 1844 C C . ARG A 1 255 ? 34.603 11.209 57.211 1.00 53.92 255 ARG A C 1
ATOM 1845 O O . ARG A 1 255 ? 33.824 11.791 56.456 1.00 52.85 255 ARG A O 1
ATOM 1853 N N . TYR A 1 256 ? 35.500 11.846 57.957 1.00 54.95 256 TYR A N 1
ATOM 1854 C CA . TYR A 1 256 ? 35.573 13.303 57.973 1.00 55.76 256 TYR A CA 1
ATOM 1855 C C . TYR A 1 256 ? 36.848 13.840 57.322 1.00 57.64 256 TYR A C 1
ATOM 1856 O O . TYR A 1 256 ? 37.955 13.483 57.719 1.00 58.99 256 TYR A O 1
ATOM 1865 N N . ASP A 1 257 ? 36.682 14.702 56.324 1.00 63.25 257 ASP A N 1
ATOM 1866 C CA . ASP A 1 257 ? 37.813 15.376 55.702 1.00 75.33 257 ASP A CA 1
ATOM 1867 C C . AS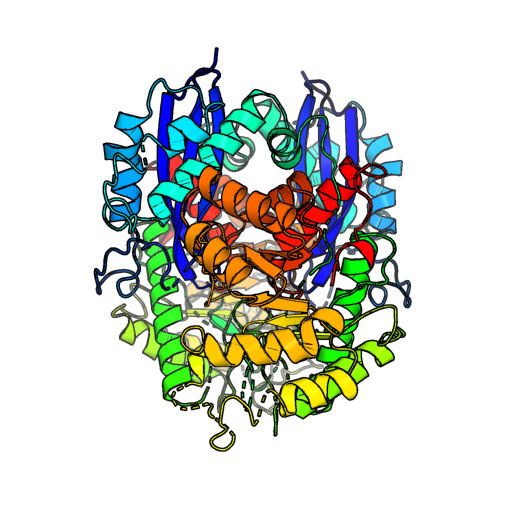P A 1 257 ? 38.417 16.391 56.659 1.00 79.82 257 ASP A C 1
ATOM 1868 O O . ASP A 1 257 ? 38.028 17.557 56.661 1.00 85.33 257 ASP A O 1
ATOM 1873 N N . PHE A 1 258 ? 39.362 15.950 57.480 1.00 76.88 258 PHE A N 1
ATOM 1874 C CA . PHE A 1 258 ? 40.056 16.871 58.365 1.00 78.82 258 PHE A CA 1
ATOM 1875 C C . PHE A 1 258 ? 41.326 17.386 57.689 1.00 90.59 258 PHE A C 1
ATOM 1876 O O . PHE A 1 258 ? 41.293 17.776 56.522 1.00 96.97 258 PHE A O 1
ATOM 1884 N N . GLU A 1 259 ? 42.441 17.387 58.410 1.00 91.83 259 GLU A N 1
ATOM 1885 C CA . GLU A 1 259 ? 43.667 17.974 57.881 1.00 98.17 259 GLU A CA 1
ATOM 1886 C C . GLU A 1 259 ? 44.240 17.172 56.716 1.00 102.03 259 GLU A C 1
ATOM 1887 O O . GLU A 1 259 ? 45.132 16.342 56.892 1.00 102.77 259 GLU A O 1
ATOM 1893 N N . ASN A 1 260 ? 43.709 17.441 55.526 1.00 99.94 260 ASN A N 1
ATOM 1894 C CA . ASN A 1 260 ? 44.086 16.730 54.309 1.00 102.42 260 ASN A CA 1
ATOM 1895 C C . ASN A 1 260 ? 44.068 15.214 54.480 1.00 102.72 260 ASN A C 1
ATOM 1896 O O . ASN A 1 260 ? 44.755 14.487 53.764 1.00 111.69 260 ASN A O 1
ATOM 1901 N N . ASN A 1 261 ? 43.269 14.750 55.435 1.00 96.03 261 ASN A N 1
ATOM 1902 C CA . ASN A 1 261 ? 43.126 13.328 55.706 1.00 89.95 261 ASN A CA 1
ATOM 1903 C C . ASN A 1 261 ? 41.669 12.888 55.676 1.00 87.69 261 ASN A C 1
ATOM 1904 O O . ASN A 1 261 ? 40.815 13.552 55.084 1.00 88.38 261 ASN A O 1
ATOM 1909 N N . GLN A 1 262 ? 41.390 11.771 56.336 1.00 79.62 262 GLN A N 1
ATOM 1910 C CA . GLN A 1 262 ? 40.069 11.167 56.285 1.00 75.67 262 GLN A CA 1
ATOM 1911 C C . GLN A 1 262 ? 39.846 10.341 57.546 1.00 73.38 262 GLN A C 1
ATOM 1912 O O . GLN A 1 262 ? 40.272 9.187 57.626 1.00 75.34 262 GLN A O 1
ATOM 1918 N N . LEU A 1 263 ? 39.175 10.936 58.529 1.00 60.78 263 LEU A N 1
ATOM 1919 C CA . LEU A 1 263 ? 39.097 10.343 59.858 1.00 60.01 263 LEU A CA 1
ATOM 1920 C C . LEU A 1 263 ? 37.814 9.566 60.097 1.00 61.20 263 LEU A C 1
ATOM 1921 O O . LEU A 1 263 ? 36.744 9.954 59.627 1.00 59.07 263 LEU A O 1
ATOM 1926 N N . THR A 1 264 ? 37.924 8.470 60.841 1.00 60.53 264 THR A N 1
ATOM 1927 C CA . THR A 1 264 ? 36.740 7.799 61.354 1.00 62.34 264 THR A CA 1
ATOM 1928 C C . THR A 1 264 ? 36.081 8.698 62.396 1.00 61.54 264 THR A C 1
ATOM 1929 O O . THR A 1 264 ? 36.658 9.704 62.820 1.00 55.37 264 THR A O 1
ATOM 1933 N N . SER A 1 265 ? 34.874 8.333 62.810 1.00 55.84 265 SER A N 1
ATOM 1934 C CA . SER A 1 265 ? 34.186 9.074 63.852 1.00 52.21 265 SER A CA 1
ATOM 1935 C C . SER A 1 265 ? 35.023 9.112 65.123 1.00 50.81 265 SER A C 1
ATOM 1936 O O . SER A 1 265 ? 35.117 10.144 65.781 1.00 53.40 265 SER A O 1
ATOM 1939 N N . GLU A 1 266 ? 35.643 7.987 65.460 1.00 47.76 266 GLU A N 1
ATOM 1940 C CA . GLU A 1 266 ? 36.385 7.887 66.711 1.00 54.37 266 GLU A CA 1
ATOM 1941 C C . GLU A 1 266 ? 37.708 8.638 66.668 1.00 53.19 266 GLU A C 1
ATOM 1942 O O . GLU A 1 266 ? 38.178 9.135 67.690 1.00 54.12 266 GLU A O 1
ATOM 1948 N N . GLU A 1 267 ? 38.307 8.724 65.487 1.00 51.06 267 GLU A N 1
ATOM 1949 C CA . GLU A 1 267 ? 39.526 9.503 65.330 1.00 53.35 267 GLU A CA 1
ATOM 1950 C C . GLU A 1 267 ? 39.210 10.985 65.465 1.00 57.31 267 GLU A C 1
ATOM 1951 O O . GLU A 1 267 ? 39.950 11.730 66.106 1.00 57.51 267 GLU A O 1
ATOM 1965 N N . ILE A 1 269 ? 36.727 12.160 67.148 1.00 42.75 269 ILE A N 1
ATOM 1966 C CA . ILE A 1 269 ? 36.466 12.289 68.573 1.00 40.48 269 ILE A CA 1
ATOM 1967 C C . ILE A 1 269 ? 37.768 12.392 69.366 1.00 48.14 269 ILE A C 1
ATOM 1968 O O . ILE A 1 269 ? 37.862 13.165 70.326 1.00 43.13 269 ILE A O 1
ATOM 1973 N N . ASP A 1 270 ? 38.768 11.609 68.969 1.00 47.19 270 ASP A N 1
ATOM 1974 C CA . ASP A 1 270 ? 40.060 11.640 69.643 1.00 45.68 270 ASP A CA 1
ATOM 1975 C C . ASP A 1 270 ? 40.705 13.011 69.476 1.00 44.51 270 ASP A C 1
ATOM 1976 O O . ASP A 1 270 ? 41.214 13.585 70.435 1.00 48.74 270 ASP A O 1
ATOM 1981 N N . ARG A 1 271 ? 40.662 13.536 68.254 1.00 42.69 271 ARG A N 1
ATOM 1982 C CA . ARG A 1 271 ? 41.170 14.874 67.968 1.00 47.02 271 ARG A CA 1
ATOM 1983 C C . ARG A 1 271 ? 40.482 15.927 68.830 1.00 48.34 271 ARG A C 1
ATOM 1984 O O . ARG A 1 271 ? 41.145 16.739 69.480 1.00 55.75 271 ARG A O 1
ATOM 1992 N N . LEU A 1 272 ? 39.153 15.913 68.836 1.00 43.71 272 LEU A N 1
ATOM 1993 C CA . LEU A 1 272 ? 38.394 16.875 69.627 1.00 45.09 272 LEU A CA 1
ATOM 1994 C C . LEU A 1 272 ? 38.805 16.770 71.090 1.00 46.63 272 LEU A C 1
ATOM 1995 O O . LEU A 1 272 ? 38.932 17.775 71.792 1.00 46.92 272 LEU A O 1
ATOM 2000 N N . THR A 1 273 ? 39.029 15.542 71.537 1.00 50.00 273 THR A N 1
ATOM 2001 C CA . THR A 1 273 ? 39.426 15.295 72.912 1.00 46.90 273 THR A CA 1
ATOM 2002 C C . THR A 1 273 ? 40.804 15.881 73.208 1.00 46.75 273 THR A C 1
ATOM 2003 O O . THR A 1 273 ? 40.984 16.564 74.214 1.00 48.02 273 THR A O 1
ATOM 2007 N N . GLU A 1 274 ? 41.771 15.618 72.333 1.00 47.85 274 GLU A N 1
ATOM 2008 C CA . GLU A 1 274 ? 43.103 16.200 72.484 1.00 45.04 274 GLU A CA 1
ATOM 2009 C C . GLU A 1 274 ? 42.994 17.705 72.700 1.00 46.79 274 GLU A C 1
ATOM 2010 O O . GLU A 1 274 ? 43.563 18.251 73.645 1.00 47.54 274 GLU A O 1
ATOM 2016 N N . TRP A 1 275 ? 42.247 18.373 71.824 1.00 43.29 275 TRP A N 1
ATOM 2017 C CA . TRP A 1 275 ? 42.087 19.820 71.909 1.00 40.64 275 TRP A CA 1
ATOM 2018 C C . TRP A 1 275 ? 41.509 20.260 73.250 1.00 35.77 275 TRP A C 1
ATOM 2019 O O . TRP A 1 275 ? 41.906 21.285 73.804 1.00 41.56 275 TRP A O 1
ATOM 2030 N N . THR A 1 276 ? 40.579 19.473 73.773 1.00 36.00 276 THR A N 1
ATOM 2031 C CA . THR A 1 276 ? 39.930 19.780 75.041 1.00 41.51 276 THR A CA 1
ATOM 2032 C C . THR A 1 276 ? 40.903 19.738 76.217 1.00 47.20 276 THR A C 1
ATOM 2033 O O . THR A 1 276 ? 40.750 20.477 77.194 1.00 43.39 276 THR A O 1
ATOM 2037 N N . LYS A 1 277 ? 41.901 18.865 76.126 1.00 43.47 277 LYS A N 1
ATOM 2038 C CA . LYS A 1 277 ? 42.870 18.709 77.205 1.00 48.30 277 LYS A CA 1
ATOM 2039 C C . LYS A 1 277 ? 44.017 19.704 77.066 1.00 50.08 277 LYS A C 1
ATOM 2040 O O . LYS A 1 277 ? 44.596 20.145 78.058 1.00 50.34 277 LYS A O 1
ATOM 2046 N N . LYS A 1 278 ? 44.323 20.059 75.822 1.00 43.34 278 LYS A N 1
ATOM 2047 C CA . LYS A 1 278 ? 45.460 20.920 75.502 1.00 44.84 278 LYS A CA 1
ATOM 2048 C C . LYS A 1 278 ? 45.110 22.400 75.665 1.00 45.71 278 LYS A C 1
ATOM 2049 O O . LYS A 1 278 ? 45.937 23.196 76.116 1.00 38.44 278 LYS A O 1
ATOM 2055 N N . TYR A 1 279 ? 43.878 22.758 75.296 1.00 34.16 279 TYR A N 1
ATOM 2056 C CA . TYR A 1 279 ? 43.419 24.147 75.315 1.00 35.79 279 TYR A CA 1
ATOM 2057 C C . TYR A 1 279 ? 42.175 24.309 76.177 1.00 37.85 279 TYR A C 1
ATOM 2058 O O . TYR A 1 279 ? 41.413 23.356 76.358 1.00 34.93 279 TYR A O 1
ATOM 2067 N N . PRO A 1 280 ? 41.955 25.528 76.695 1.00 34.19 280 PRO A N 1
ATOM 2068 C CA . PRO A 1 280 ? 40.778 25.807 77.527 1.00 30.20 280 PRO A CA 1
ATOM 2069 C C . PRO A 1 280 ? 39.507 25.902 76.676 1.00 32.87 280 PRO A C 1
ATOM 2070 O O . PRO A 1 280 ? 38.843 26.941 76.638 1.00 32.28 280 PRO A O 1
ATOM 2074 N N . VAL A 1 281 ? 39.186 24.815 75.985 1.00 28.09 281 VAL A N 1
ATOM 2075 C CA . VAL A 1 281 ? 37.970 24.752 75.195 1.00 30.07 281 VAL A CA 1
ATOM 2076 C C . VAL A 1 281 ? 36.803 24.402 76.105 1.00 30.40 281 VAL A C 1
ATOM 2077 O O . VAL A 1 281 ? 36.804 23.371 76.768 1.00 33.07 281 VAL A O 1
ATOM 2081 N N . ILE A 1 282 ? 35.807 25.273 76.135 1.00 34.92 282 ILE A N 1
ATOM 2082 C CA . ILE A 1 282 ? 34.674 25.091 77.023 1.00 30.50 282 ILE A CA 1
ATOM 2083 C C . ILE A 1 282 ? 33.460 24.569 76.255 1.00 33.48 282 ILE A C 1
ATOM 2084 O O . ILE A 1 282 ? 32.523 24.030 76.848 1.00 32.90 282 ILE A O 1
ATOM 2089 N N . SER A 1 283 ? 33.486 24.708 74.933 1.00 26.29 283 SER A N 1
ATOM 2090 C CA . SER A 1 283 ? 32.327 24.347 74.121 1.00 26.37 283 SER A CA 1
ATOM 2091 C C . SER A 1 283 ? 32.702 23.887 72.704 1.00 30.97 283 SER A C 1
ATOM 2092 O O . SER A 1 283 ? 33.526 24.510 72.038 1.00 27.78 283 SER A O 1
ATOM 2095 N N . ILE A 1 284 ? 32.098 22.787 72.259 1.00 30.24 284 ILE A N 1
ATOM 2096 C CA . ILE A 1 284 ? 32.277 22.300 70.893 1.00 25.96 284 ILE A CA 1
ATOM 2097 C C . ILE A 1 284 ? 30.931 22.114 70.213 1.00 29.18 284 ILE A C 1
ATOM 2098 O O . ILE A 1 284 ? 30.092 21.335 70.660 1.00 30.42 284 ILE A O 1
ATOM 2103 N N . GLU A 1 285 ? 30.740 22.830 69.116 1.00 28.06 285 GLU A N 1
ATOM 2104 C CA . GLU A 1 285 ? 29.498 22.773 68.360 1.00 27.25 285 GLU A CA 1
ATOM 2105 C C . GLU A 1 285 ? 29.643 21.901 67.105 1.00 35.71 285 GLU A C 1
ATOM 2106 O O . GLU A 1 285 ? 30.610 22.041 66.359 1.00 30.88 285 GLU A O 1
ATOM 2112 N N . ASP A 1 286 ? 28.682 21.006 66.883 1.00 34.03 286 ASP A N 1
ATOM 2113 C CA . ASP A 1 286 ? 28.705 20.095 65.733 1.00 29.51 286 ASP A CA 1
ATOM 2114 C C . ASP A 1 286 ? 30.057 19.416 65.523 1.00 31.01 286 ASP A C 1
ATOM 2115 O O . ASP A 1 286 ? 30.623 19.460 64.430 1.00 35.41 286 ASP A O 1
ATOM 2120 N N . GLY A 1 287 ? 30.562 18.793 66.582 1.00 36.00 287 GLY A N 1
ATOM 2121 C CA . GLY A 1 287 ? 31.797 18.034 66.520 1.00 38.32 287 GLY A CA 1
ATOM 2122 C C . GLY A 1 287 ? 31.712 16.904 65.514 1.00 37.94 287 GLY A C 1
ATOM 2123 O O . GLY A 1 287 ? 32.718 16.506 64.924 1.00 41.42 287 GLY A O 1
ATOM 2124 N N . LEU A 1 288 ? 30.502 16.388 65.320 1.00 34.31 288 LEU A N 1
ATOM 2125 C CA . LEU A 1 288 ? 30.256 15.338 64.338 1.00 39.73 288 LEU A CA 1
ATOM 2126 C C . LEU A 1 288 ? 29.050 15.700 63.470 1.00 40.32 288 LEU A C 1
ATOM 2127 O O . LEU A 1 288 ? 28.305 16.630 63.781 1.00 34.87 288 LEU A O 1
ATOM 2132 N N . SER A 1 289 ? 28.872 14.964 62.379 1.00 42.93 289 SER A N 1
ATOM 2133 C CA . SER A 1 289 ? 27.821 15.249 61.412 1.00 38.54 289 SER A CA 1
ATOM 2134 C C . SER A 1 289 ? 26.419 15.009 61.966 1.00 38.95 289 SER A C 1
ATOM 2135 O O . SER A 1 289 ? 26.225 14.190 62.864 1.00 36.16 289 SER A O 1
ATOM 2138 N N . GLU A 1 290 ? 25.444 15.720 61.408 1.00 32.97 290 GLU A N 1
ATOM 2139 C CA . GLU A 1 290 ? 24.043 15.496 61.756 1.00 38.93 290 GLU A CA 1
ATOM 2140 C C . GLU A 1 290 ? 23.547 14.132 61.254 1.00 40.73 290 GLU A C 1
ATOM 2141 O O . GLU A 1 290 ? 22.473 13.673 61.633 1.00 41.50 290 GLU A O 1
ATOM 2147 N N . ASN A 1 291 ? 24.333 13.497 60.391 1.00 38.91 291 ASN A N 1
ATOM 2148 C CA . ASN A 1 291 ? 24.012 12.165 59.890 1.00 53.36 291 ASN A CA 1
ATOM 2149 C C . ASN A 1 291 ? 24.882 11.090 60.532 1.00 57.94 291 ASN A C 1
ATOM 2150 O O . ASN A 1 291 ? 25.056 10.007 59.971 1.00 62.67 291 ASN A O 1
ATOM 2155 N N . ASP A 1 292 ? 25.432 11.396 61.703 1.00 47.56 292 ASP A N 1
ATOM 2156 C CA . ASP A 1 292 ? 26.287 10.453 62.414 1.00 42.69 292 ASP A CA 1
ATOM 2157 C C . ASP A 1 292 ? 25.858 10.343 63.870 1.00 44.92 292 ASP A C 1
ATOM 2158 O O . ASP A 1 292 ? 26.650 10.603 64.777 1.00 43.67 292 ASP A O 1
ATOM 2163 N N . TRP A 1 293 ? 24.602 9.965 64.093 1.00 47.33 293 TRP A N 1
ATOM 2164 C CA . TRP A 1 293 ? 24.071 9.861 65.453 1.00 46.05 293 TRP A CA 1
ATOM 2165 C C . TRP A 1 293 ? 24.835 8.844 66.300 1.00 44.18 293 TRP A C 1
ATOM 2166 O O . TRP A 1 293 ? 25.003 9.029 67.503 1.00 42.02 293 TRP A O 1
ATOM 2177 N N . ALA A 1 294 ? 25.315 7.780 65.669 1.00 42.24 294 ALA A N 1
ATOM 2178 C CA . ALA A 1 294 ? 26.080 6.774 66.389 1.00 47.46 294 ALA A CA 1
ATOM 2179 C C . ALA A 1 294 ? 27.367 7.384 66.942 1.00 52.93 294 ALA A C 1
ATOM 2180 O O . ALA A 1 294 ? 27.754 7.112 68.077 1.00 53.03 294 ALA A O 1
ATOM 2182 N N . GLY A 1 295 ? 28.020 8.218 66.138 1.00 52.68 295 GLY A N 1
ATOM 2183 C CA . GLY A 1 295 ? 29.219 8.912 66.574 1.00 49.99 295 GLY A CA 1
ATOM 2184 C C . GLY A 1 295 ? 28.936 9.903 67.692 1.00 43.12 295 GLY A C 1
ATOM 2185 O O . GLY A 1 295 ? 29.682 9.981 68.672 1.00 40.77 295 GLY A O 1
ATOM 2186 N N . TRP A 1 296 ? 27.853 10.663 67.543 1.00 35.84 296 TRP A N 1
ATOM 2187 C CA . TRP A 1 296 ? 27.445 11.623 68.564 1.00 36.14 296 TRP A CA 1
ATOM 2188 C C . TRP A 1 296 ? 27.252 10.940 69.913 1.00 40.64 296 TRP A C 1
ATOM 2189 O O . TRP A 1 296 ? 27.630 11.480 70.953 1.00 38.26 296 TRP A O 1
ATOM 2200 N N . LYS A 1 297 ? 26.641 9.759 69.889 1.00 47.86 297 LYS A N 1
ATOM 2201 C CA . LYS A 1 297 ? 26.442 8.956 71.094 1.00 47.66 297 LYS A CA 1
ATOM 2202 C C . LYS A 1 297 ? 27.765 8.741 71.829 1.00 48.07 297 LYS A C 1
ATOM 2203 O O . LYS A 1 297 ? 27.874 8.994 73.031 1.00 42.26 297 LYS A O 1
ATOM 2209 N N . LEU A 1 298 ? 28.770 8.281 71.091 1.00 49.76 298 LEU A N 1
ATOM 2210 C CA . LEU A 1 298 ? 30.103 8.071 71.642 1.00 48.79 298 LEU A CA 1
ATOM 2211 C C . LEU A 1 298 ? 30.757 9.370 72.107 1.00 43.84 298 LEU A C 1
ATOM 2212 O O . LEU A 1 298 ? 31.344 9.419 73.186 1.00 40.07 298 LEU A O 1
ATOM 2217 N N . LEU A 1 299 ? 30.654 10.418 71.292 1.00 47.26 299 LEU A N 1
ATOM 2218 C CA . LEU A 1 299 ? 31.241 11.714 71.630 1.00 42.75 299 LEU A CA 1
ATOM 2219 C C . LEU A 1 299 ? 30.681 12.225 72.950 1.00 41.97 299 LEU A C 1
ATOM 2220 O O . LEU A 1 299 ? 31.428 12.679 73.820 1.00 40.01 299 LEU A O 1
ATOM 2225 N N . THR A 1 300 ? 29.361 12.145 73.086 1.00 36.26 300 THR A N 1
ATOM 2226 C CA . THR A 1 300 ? 28.678 12.576 74.299 1.00 41.82 300 THR A CA 1
ATOM 2227 C C . THR A 1 300 ? 29.105 11.732 75.499 1.00 44.38 300 THR A C 1
ATOM 2228 O O . THR A 1 300 ? 29.434 12.273 76.561 1.00 39.20 300 THR A O 1
ATOM 2232 N N . GLU A 1 301 ? 29.103 10.411 75.325 1.00 44.01 301 GLU A N 1
ATOM 2233 C CA . GLU A 1 301 ? 29.524 9.495 76.388 1.00 51.34 301 GLU A CA 1
ATOM 2234 C C . GLU A 1 301 ? 30.885 9.884 76.934 1.00 49.59 301 GLU A C 1
ATOM 2235 O O . GLU A 1 301 ? 31.136 9.785 78.133 1.00 52.62 301 GLU A O 1
ATOM 2241 N N . ARG A 1 302 ? 31.763 10.329 76.045 1.00 48.26 302 ARG A N 1
ATOM 2242 C CA . ARG A 1 302 ? 33.147 10.574 76.419 1.00 48.14 302 ARG A CA 1
ATOM 2243 C C . ARG A 1 302 ? 33.430 11.966 76.983 1.00 45.68 302 ARG A C 1
ATOM 2244 O O . ARG A 1 302 ? 34.293 12.119 77.848 1.00 49.79 302 ARG A O 1
ATOM 2252 N N . LEU A 1 303 ? 32.695 12.974 76.523 1.00 38.39 303 LEU A N 1
ATOM 2253 C CA . LEU A 1 303 ? 33.025 14.352 76.885 1.00 43.00 303 LEU A CA 1
ATOM 2254 C C . LEU A 1 303 ? 31.927 15.144 77.597 1.00 48.14 303 LEU A C 1
ATOM 2255 O O . LEU A 1 303 ? 32.153 16.291 77.986 1.00 48.63 303 LEU A O 1
ATOM 2260 N N . GLU A 1 304 ? 30.749 14.552 77.769 1.00 46.05 304 GLU A N 1
ATOM 2261 C CA . GLU A 1 304 ? 29.597 15.321 78.241 1.00 53.53 304 GLU A CA 1
ATOM 2262 C C . GLU A 1 304 ? 29.804 15.969 79.612 1.00 44.48 304 GLU A C 1
ATOM 2263 O O . GLU A 1 304 ? 29.145 16.946 79.946 1.00 46.08 304 GLU A O 1
ATOM 2269 N N . ASN A 1 305 ? 30.720 15.427 80.401 1.00 40.04 305 ASN A N 1
ATOM 2270 C CA . ASN A 1 305 ? 31.025 16.006 81.702 1.00 47.22 305 ASN A CA 1
ATOM 2271 C C . ASN A 1 305 ? 32.165 17.016 81.633 1.00 45.78 305 ASN A C 1
ATOM 2272 O O . ASN A 1 305 ? 32.357 17.810 82.553 1.00 49.81 305 ASN A O 1
ATOM 2277 N N . LYS A 1 306 ? 32.928 16.980 80.547 1.00 37.48 306 LYS A N 1
ATOM 2278 C CA . LYS A 1 306 ? 34.149 17.777 80.468 1.00 41.65 306 LYS A CA 1
ATOM 2279 C C . LYS A 1 306 ? 34.016 19.030 79.597 1.00 43.32 306 LYS A C 1
ATOM 2280 O O . LYS A 1 306 ? 34.813 19.954 79.713 1.00 44.08 306 LYS A O 1
ATOM 2286 N N . VAL A 1 307 ? 33.001 19.070 78.740 1.00 31.28 307 VAL A N 1
ATOM 2287 C CA . VAL A 1 307 ? 32.849 20.194 77.821 1.00 32.28 307 VAL A CA 1
ATOM 2288 C C . VAL A 1 307 ? 31.394 20.329 77.386 1.00 30.98 307 VAL A C 1
ATOM 2289 O O . VAL A 1 307 ? 30.623 19.379 77.459 1.00 29.37 307 VAL A O 1
ATOM 2293 N N . GLN A 1 308 ? 31.006 21.521 76.960 1.00 28.06 308 GLN A N 1
ATOM 2294 C CA . GLN A 1 308 ? 29.679 21.682 76.400 1.00 28.98 308 GLN A CA 1
ATOM 2295 C C . GLN A 1 308 ? 29.687 21.140 74.972 1.00 31.89 308 GLN A C 1
ATOM 2296 O O . GLN A 1 308 ? 30.582 21.462 74.184 1.00 25.11 308 GLN A O 1
ATOM 2302 N N . LEU A 1 309 ? 28.714 20.286 74.667 1.00 27.86 309 LEU A N 1
ATOM 2303 C CA . LEU A 1 309 ? 28.564 19.712 73.335 1.00 25.35 309 LEU A CA 1
ATOM 2304 C C . LEU A 1 309 ? 27.296 20.260 72.684 1.00 28.85 309 LEU A C 1
ATOM 2305 O O . LEU A 1 309 ? 26.182 19.825 73.000 1.00 25.30 309 LEU A O 1
ATOM 2310 N N . VAL A 1 310 ? 27.468 21.224 71.785 1.00 24.77 310 VAL A N 1
ATOM 2311 C CA . VAL A 1 310 ? 26.328 21.921 71.206 1.00 24.85 310 VAL A CA 1
ATOM 2312 C C . VAL A 1 310 ? 25.864 21.237 69.930 1.00 29.47 310 VAL A C 1
ATOM 2313 O O . VAL A 1 310 ? 26.644 21.041 69.000 1.00 29.07 310 VAL A O 1
ATOM 2317 N N . GLY A 1 311 ? 24.595 20.862 69.891 1.00 27.03 311 GLY A N 1
ATOM 2318 C CA . GLY A 1 311 ? 23.993 20.427 68.644 1.00 27.09 311 GLY A CA 1
ATOM 2319 C C . GLY A 1 311 ? 23.390 21.606 67.897 1.00 28.63 311 GLY A C 1
ATOM 2320 O O . GLY A 1 311 ? 22.548 22.330 68.443 1.00 28.72 311 GLY A O 1
ATOM 2321 N N . ASP A 1 312 ? 23.834 21.814 66.659 1.00 27.60 312 ASP A N 1
ATOM 2322 C CA . ASP A 1 312 ? 23.242 22.827 65.786 1.00 30.64 312 ASP A CA 1
ATOM 2323 C C . ASP A 1 312 ? 22.465 22.166 64.646 1.00 32.57 312 ASP A C 1
ATOM 2324 O O . ASP A 1 312 ? 21.245 22.024 64.721 1.00 32.68 312 ASP A O 1
ATOM 2329 N N . ASP A 1 313 ? 23.177 21.758 63.598 1.00 32.28 313 ASP A N 1
ATOM 2330 C CA . ASP A 1 313 ? 22.552 21.122 62.437 1.00 33.27 313 ASP A CA 1
ATOM 2331 C C . ASP A 1 313 ? 21.854 19.804 62.775 1.00 34.48 313 ASP A C 1
ATOM 2332 O O . ASP A 1 313 ? 20.913 19.404 62.096 1.00 35.22 313 ASP A O 1
ATOM 2337 N N . ILE A 1 314 ? 22.314 19.121 63.815 1.00 32.01 314 ILE A N 1
ATOM 2338 C CA . ILE A 1 314 ? 21.706 17.846 64.172 1.00 28.85 314 ILE A CA 1
ATOM 2339 C C . ILE A 1 314 ? 20.282 18.016 64.727 1.00 33.64 314 ILE A C 1
ATOM 2340 O O . ILE A 1 314 ? 19.425 17.156 64.522 1.00 33.66 314 ILE A O 1
ATOM 2345 N N . PHE A 1 315 ? 20.030 19.135 65.403 1.00 28.37 315 PHE A N 1
ATOM 2346 C CA . PHE A 1 315 ? 18.722 19.393 66.010 1.00 27.93 315 PHE A CA 1
ATOM 2347 C C . PHE A 1 315 ? 17.858 20.393 65.214 1.00 31.45 315 PHE A C 1
ATOM 2348 O O . PHE A 1 315 ? 16.634 20.360 65.300 1.00 34.07 315 PHE A O 1
ATOM 2356 N N . VAL A 1 316 ? 18.509 21.282 64.465 1.00 32.21 316 VAL A N 1
ATOM 2357 C CA . VAL A 1 316 ? 17.858 22.407 63.780 1.00 28.00 316 VAL A CA 1
ATOM 2358 C C . VAL A 1 316 ? 16.713 23.062 64.552 1.00 29.57 316 VAL A C 1
ATOM 2359 O O . VAL A 1 316 ? 15.638 23.276 64.008 1.00 26.10 316 VAL A O 1
ATOM 2363 N N . THR A 1 317 ? 16.962 23.385 65.816 1.00 28.30 317 THR A N 1
ATOM 2364 C CA . THR A 1 317 ? 15.995 24.085 66.662 1.00 32.43 317 THR A CA 1
ATOM 2365 C C . THR A 1 317 ? 14.605 23.437 66.668 1.00 34.54 317 THR A C 1
ATOM 2366 O O . THR A 1 317 ? 13.597 24.089 66.931 1.00 32.11 317 THR A O 1
ATOM 2370 N N . ASN A 1 318 ? 14.571 22.136 66.416 1.00 35.44 318 ASN A N 1
ATOM 2371 C CA . ASN A 1 318 ? 13.317 21.412 66.276 1.00 30.20 318 ASN A CA 1
ATOM 2372 C C . ASN A 1 318 ? 13.040 20.565 67.509 1.00 30.92 318 ASN A C 1
ATOM 2373 O O . ASN A 1 318 ? 13.772 19.620 67.782 1.00 32.56 318 ASN A O 1
ATOM 2378 N N . PRO A 1 319 ? 11.974 20.901 68.256 1.00 34.50 319 PRO A N 1
ATOM 2379 C CA . PRO A 1 319 ? 11.648 20.222 69.517 1.00 36.56 319 PRO A CA 1
ATOM 2380 C C . PRO A 1 319 ? 11.511 18.708 69.351 1.00 38.30 319 PRO A C 1
ATOM 2381 O O . PRO A 1 319 ? 11.898 17.965 70.249 1.00 34.58 319 PRO A O 1
ATOM 2385 N N . ASP A 1 320 ? 10.974 18.262 68.221 1.00 38.26 320 ASP A N 1
ATOM 2386 C CA . ASP A 1 320 ? 10.799 16.830 67.985 1.00 41.24 320 ASP A CA 1
ATOM 2387 C C . ASP A 1 320 ? 12.141 16.127 67.800 1.00 37.71 320 ASP A C 1
ATOM 2388 O O . ASP A 1 320 ? 12.308 14.981 68.208 1.00 37.65 320 ASP A O 1
ATOM 2393 N N . ILE A 1 321 ? 13.095 16.806 67.174 1.00 31.37 321 ILE A N 1
ATOM 2394 C CA . ILE A 1 321 ? 14.414 16.216 66.973 1.00 33.35 321 ILE A CA 1
ATOM 2395 C C . ILE A 1 321 ? 15.250 16.272 68.259 1.00 38.90 321 ILE A C 1
ATOM 2396 O O . ILE A 1 321 ? 15.966 15.321 68.583 1.00 37.73 321 ILE A O 1
ATOM 2401 N N . LEU A 1 322 ? 15.145 17.375 68.996 1.00 36.62 322 LEU A N 1
ATOM 2402 C CA . LEU A 1 322 ? 15.837 17.494 70.282 1.00 34.10 322 LEU A CA 1
ATOM 2403 C C . LEU A 1 322 ? 15.368 16.414 71.255 1.00 36.14 322 LEU A C 1
ATOM 2404 O O . LEU A 1 322 ? 16.170 15.857 72.003 1.00 32.58 322 LEU A O 1
ATOM 2409 N N . GLU A 1 323 ? 14.067 16.122 71.247 1.00 31.92 323 GLU A N 1
ATOM 2410 C CA . GLU A 1 323 ? 13.518 15.062 72.097 1.00 35.82 323 GLU A CA 1
ATOM 2411 C C . GLU A 1 323 ? 14.195 13.733 71.789 1.00 34.71 323 GLU A C 1
ATOM 2412 O O . GLU A 1 323 ? 14.596 12.996 72.688 1.00 38.77 323 GLU A O 1
ATOM 2418 N N . LYS A 1 324 ? 14.310 13.439 70.500 1.00 38.39 324 LYS A N 1
ATOM 2419 C CA . LYS A 1 324 ? 14.957 12.226 70.031 1.00 42.53 324 LYS A CA 1
ATOM 2420 C C . LYS A 1 324 ? 16.420 12.217 70.464 1.00 39.93 324 LYS A C 1
ATOM 2421 O O . LYS A 1 324 ? 16.945 11.194 70.900 1.00 40.52 324 LYS A O 1
ATOM 2427 N N . GLY A 1 325 ? 17.070 13.372 70.363 1.00 38.78 325 GLY A N 1
ATOM 2428 C CA . GLY A 1 325 ? 18.446 13.505 70.811 1.00 34.92 325 GLY A CA 1
ATOM 2429 C C . GLY A 1 325 ? 18.569 13.228 72.297 1.00 36.74 325 GLY A C 1
ATOM 2430 O O . GLY A 1 325 ? 19.491 12.543 72.745 1.00 34.47 325 GLY A O 1
ATOM 2431 N N . ILE A 1 326 ? 17.622 13.756 73.063 1.00 35.94 326 ILE A N 1
ATOM 2432 C CA . ILE A 1 326 ? 17.625 13.591 74.510 1.00 34.76 326 ILE A CA 1
ATOM 2433 C C . ILE A 1 326 ? 17.461 12.119 74.908 1.00 41.80 326 ILE A C 1
ATOM 2434 O O . ILE A 1 326 ? 18.165 11.615 75.787 1.00 35.94 326 ILE A O 1
ATOM 2439 N N . LYS A 1 327 ? 16.542 11.431 74.242 1.00 42.46 327 LYS A N 1
ATOM 2440 C CA . LYS A 1 327 ? 16.313 10.014 74.511 1.00 43.47 327 LYS A CA 1
ATOM 2441 C C . LYS A 1 327 ? 17.536 9.168 74.169 1.00 41.06 327 LYS A C 1
ATOM 2442 O O . LYS A 1 327 ? 17.775 8.134 74.785 1.00 45.14 327 LYS A O 1
ATOM 2448 N N . LYS A 1 328 ? 18.309 9.607 73.184 1.00 43.79 328 LYS A N 1
ATOM 2449 C CA . LYS A 1 328 ? 19.479 8.854 72.755 1.00 42.82 328 LYS A CA 1
ATOM 2450 C C . LYS A 1 328 ? 20.760 9.426 73.349 1.00 48.29 328 LYS A C 1
ATOM 2451 O O . LYS A 1 328 ? 21.857 9.119 72.884 1.00 47.52 328 LYS A O 1
ATOM 2457 N N . ASN A 1 329 ? 20.616 10.260 74.374 1.00 43.60 329 ASN A N 1
ATOM 2458 C CA . ASN A 1 329 ? 21.774 10.825 75.064 1.00 41.16 329 ASN A CA 1
ATOM 2459 C C . ASN A 1 329 ? 22.754 11.491 74.107 1.00 42.80 329 ASN A C 1
ATOM 2460 O O . ASN A 1 329 ? 23.964 11.277 74.186 1.00 41.22 329 ASN A O 1
ATOM 2465 N N . ILE A 1 330 ? 22.215 12.295 73.199 1.00 41.76 330 ILE A N 1
ATOM 2466 C CA . ILE A 1 330 ? 23.016 13.010 72.216 1.00 35.98 330 ILE A CA 1
ATOM 2467 C C . ILE A 1 330 ? 23.199 14.456 72.657 1.00 36.86 330 ILE A C 1
ATOM 2468 O O . ILE A 1 330 ? 22.214 15.182 72.821 1.00 34.53 330 ILE A O 1
ATOM 2473 N N . ALA A 1 331 ? 24.451 14.865 72.855 1.00 33.69 331 ALA A N 1
ATOM 2474 C CA . ALA A 1 331 ? 24.783 16.265 73.139 1.00 31.94 331 ALA A CA 1
ATOM 2475 C C . ALA A 1 331 ? 24.363 16.715 74.543 1.00 31.21 331 ALA A C 1
ATOM 2476 O O . ALA A 1 331 ? 23.737 15.962 75.284 1.00 30.07 331 ALA A O 1
ATOM 2478 N N . ASN A 1 332 ? 24.705 17.951 74.906 1.00 29.05 332 ASN A N 1
ATOM 2479 C CA . ASN A 1 332 ? 24.224 18.519 76.165 1.00 26.15 332 ASN A CA 1
ATOM 2480 C C . ASN A 1 332 ? 23.881 20.001 76.049 1.00 24.72 332 ASN A C 1
ATOM 2481 O O . ASN A 1 332 ? 23.859 20.723 77.036 1.00 30.10 332 ASN A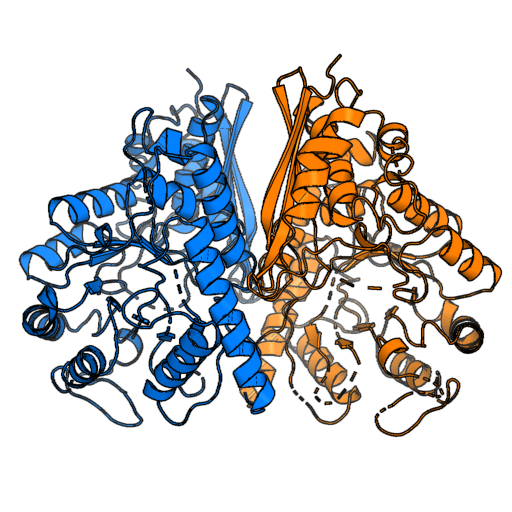 O 1
ATOM 2486 N N . ALA A 1 333 ? 23.621 20.446 74.827 1.00 28.41 333 ALA A N 1
ATOM 2487 C CA . ALA A 1 333 ? 23.263 21.835 74.581 1.00 27.83 333 ALA A CA 1
ATOM 2488 C C . ALA A 1 333 ? 22.748 21.963 73.165 1.00 26.36 333 ALA A C 1
ATOM 2489 O O . ALA A 1 333 ? 23.054 21.133 72.307 1.00 30.26 333 ALA A O 1
ATOM 2491 N N . ILE A 1 334 ? 21.944 22.990 72.927 1.00 23.20 334 ILE A N 1
ATOM 2492 C CA . ILE A 1 334 ? 21.388 23.207 71.607 1.00 23.01 334 ILE A CA 1
ATOM 2493 C C . ILE A 1 334 ? 21.586 24.662 71.197 1.00 27.64 334 ILE A C 1
ATOM 2494 O O . ILE A 1 334 ? 21.433 25.576 72.008 1.00 25.32 334 ILE A O 1
ATOM 2499 N N . LEU A 1 335 ? 21.961 24.854 69.939 1.00 19.97 335 LEU A N 1
ATOM 2500 C CA . LEU A 1 335 ? 22.019 26.177 69.336 1.00 23.16 335 LEU A CA 1
ATOM 2501 C C . LEU A 1 335 ? 20.632 26.514 68.785 1.00 29.54 335 LEU A C 1
ATOM 2502 O O . LEU A 1 335 ? 20.084 25.775 67.971 1.00 27.20 335 LEU A O 1
ATOM 2507 N N . VAL A 1 336 ? 20.081 27.639 69.225 1.00 30.54 336 VAL A N 1
ATOM 2508 C CA . VAL A 1 336 ? 18.702 28.000 68.924 1.00 25.46 336 VAL A CA 1
ATOM 2509 C C . VAL A 1 336 ? 18.615 29.099 67.858 1.00 30.71 336 VAL A C 1
ATOM 2510 O O . VAL A 1 336 ? 18.982 30.248 68.101 1.00 28.70 336 VAL A O 1
ATOM 2514 N N . LYS A 1 337 ? 18.132 28.729 66.674 1.00 26.92 337 LYS A N 1
ATOM 2515 C CA . LYS A 1 337 ? 17.982 29.659 65.561 1.00 24.87 337 LYS A CA 1
ATOM 2516 C C . LYS A 1 337 ? 16.509 29.767 65.192 1.00 34.06 337 LYS A C 1
ATOM 2517 O O . LYS A 1 337 ? 15.931 28.822 64.651 1.00 31.46 337 LYS A O 1
ATOM 2523 N N . LEU A 1 338 ? 15.912 30.920 65.485 1.00 31.33 338 LEU A N 1
ATOM 2524 C CA . LEU A 1 338 ? 14.505 31.176 65.182 1.00 30.89 338 LEU A CA 1
ATOM 2525 C C . LEU A 1 338 ? 14.083 30.703 63.802 1.00 34.11 338 LEU A C 1
ATOM 2526 O O . LEU A 1 338 ? 13.072 30.014 63.651 1.00 33.56 338 LEU A O 1
ATOM 2531 N N . ASN A 1 339 ? 14.853 31.073 62.787 1.00 30.06 339 ASN A N 1
ATOM 2532 C CA . ASN A 1 339 ? 14.397 30.847 61.422 1.00 31.42 339 ASN A CA 1
ATOM 2533 C C . ASN A 1 339 ? 14.651 29.422 60.933 1.00 38.91 339 ASN A C 1
ATOM 2534 O O . ASN A 1 339 ? 14.233 29.062 59.836 1.00 40.64 339 ASN A O 1
ATOM 2539 N N . GLN A 1 340 ? 15.322 28.613 61.753 1.00 35.22 340 GLN A N 1
ATOM 2540 C CA . GLN A 1 340 ? 15.458 27.188 61.461 1.00 35.46 340 GLN A CA 1
ATOM 2541 C C . GLN A 1 340 ? 14.140 26.449 61.655 1.00 36.98 340 GLN A C 1
ATOM 2542 O O . GLN A 1 340 ? 13.892 25.421 61.018 1.00 37.59 340 GLN A O 1
ATOM 2548 N N . ILE A 1 341 ? 13.302 26.966 62.547 1.00 32.00 341 ILE A N 1
ATOM 2549 C CA . ILE A 1 341 ? 12.033 26.312 62.840 1.00 29.77 341 ILE A CA 1
ATOM 2550 C C . ILE A 1 341 ? 10.833 27.128 62.339 1.00 31.57 341 ILE A C 1
ATOM 2551 O O . ILE A 1 341 ? 9.864 26.560 61.840 1.00 36.64 341 ILE A O 1
ATOM 2556 N N . GLY A 1 342 ? 10.896 28.452 62.451 1.00 34.91 342 GLY A N 1
ATOM 2557 C CA . GLY A 1 342 ? 9.952 29.295 61.730 1.00 35.19 342 GLY A CA 1
ATOM 2558 C C . GLY A 1 342 ? 8.957 30.142 62.512 1.00 31.75 342 GLY A C 1
ATOM 2559 O O . GLY A 1 342 ? 8.382 31.074 61.960 1.00 31.66 342 GLY A O 1
ATOM 2560 N N . THR A 1 343 ? 8.733 29.827 63.783 1.00 32.49 343 THR A N 1
ATOM 2561 C CA . THR A 1 343 ? 7.877 30.672 64.617 1.00 33.89 343 THR A CA 1
ATOM 2562 C C . THR A 1 343 ? 8.523 30.927 65.957 1.00 32.91 343 THR A C 1
ATOM 2563 O O . THR A 1 343 ? 9.339 30.125 66.440 1.00 29.04 343 THR A O 1
ATOM 2567 N N . LEU A 1 344 ? 8.134 32.031 66.581 1.00 33.63 344 LEU A N 1
ATOM 2568 C CA . LEU A 1 344 ? 8.579 32.306 67.940 1.00 32.02 344 LEU A CA 1
ATOM 2569 C C . LEU A 1 344 ? 8.082 31.215 68.904 1.00 35.90 344 LEU A C 1
ATOM 2570 O O . LEU A 1 344 ? 8.814 30.778 69.788 1.00 35.19 344 LEU A O 1
ATOM 2575 N N . THR A 1 345 ? 6.837 30.778 68.724 1.00 31.71 345 THR A N 1
ATOM 2576 C CA . THR A 1 345 ? 6.242 29.778 69.611 1.00 29.38 345 THR A CA 1
ATOM 2577 C C . THR A 1 345 ? 7.023 28.461 69.612 1.00 34.75 345 THR A C 1
ATOM 2578 O O . THR A 1 345 ? 7.359 27.937 70.672 1.00 36.70 345 THR A O 1
ATOM 2582 N N . GLU A 1 346 ? 7.307 27.926 68.427 1.00 33.86 346 GLU A N 1
ATOM 2583 C CA . GLU A 1 346 ? 8.047 26.669 68.323 1.00 33.40 346 GLU A CA 1
ATOM 2584 C C . GLU A 1 346 ? 9.491 26.820 68.808 1.00 36.46 346 GLU A C 1
ATOM 2585 O O . GLU A 1 346 ? 10.105 25.860 69.297 1.00 30.46 346 GLU A O 1
ATOM 2591 N N . THR A 1 347 ? 10.043 28.020 68.661 1.00 33.62 347 THR A N 1
ATOM 2592 C CA . THR A 1 347 ? 11.387 28.279 69.163 1.00 29.35 347 THR A CA 1
ATOM 2593 C C . THR A 1 347 ? 11.382 28.200 70.682 1.00 34.50 347 THR A C 1
ATOM 2594 O O . THR A 1 347 ? 12.271 27.593 71.282 1.00 32.66 347 THR A O 1
ATOM 2598 N N . LEU A 1 348 ? 10.370 28.803 71.299 1.00 32.25 348 LEU A N 1
ATOM 2599 C CA . LEU A 1 348 ? 10.252 28.788 72.757 1.00 33.74 348 LEU A CA 1
ATOM 2600 C C . LEU A 1 348 ? 9.987 27.391 73.317 1.00 34.74 348 LEU A C 1
ATOM 2601 O O . LEU A 1 348 ? 10.401 27.077 74.434 1.00 34.61 348 LEU A O 1
ATOM 2606 N N . ALA A 1 349 ? 9.311 26.549 72.543 1.00 30.76 349 ALA A N 1
ATOM 2607 C CA . ALA A 1 349 ? 9.111 25.163 72.959 1.00 37.51 349 ALA A CA 1
ATOM 2608 C C . ALA A 1 349 ? 10.452 24.423 72.991 1.00 39.66 349 ALA A C 1
ATOM 2609 O O . ALA A 1 349 ? 10.735 23.660 73.915 1.00 34.15 349 ALA A O 1
ATOM 2611 N N . THR A 1 350 ? 11.285 24.663 71.986 1.00 36.15 350 THR A N 1
ATOM 2612 C CA . THR A 1 350 ? 12.607 24.059 71.957 1.00 33.22 350 THR A CA 1
ATOM 2613 C C . THR A 1 350 ? 13.420 24.507 73.170 1.00 33.00 350 THR A C 1
ATOM 2614 O O . THR A 1 350 ? 14.051 23.695 73.849 1.00 30.71 350 THR A O 1
ATOM 2618 N N . VAL A 1 351 ? 13.385 25.803 73.449 1.00 31.62 351 VAL A N 1
ATOM 2619 C CA . VAL A 1 351 ? 14.096 26.344 74.596 1.00 28.85 351 VAL A CA 1
ATOM 2620 C C . VAL A 1 351 ? 13.610 25.711 75.892 1.00 33.63 351 VAL A C 1
ATOM 2621 O O . VAL A 1 351 ? 14.415 25.330 76.752 1.00 34.05 351 VAL A O 1
ATOM 2625 N N . GLY A 1 352 ? 12.291 25.599 76.029 1.00 34.93 352 GLY A N 1
ATOM 2626 C CA . GLY A 1 352 ? 11.693 25.038 77.226 1.00 36.16 352 GLY A CA 1
ATOM 2627 C C . GLY A 1 352 ? 12.065 23.581 77.423 1.00 32.83 352 GLY A C 1
ATOM 2628 O O . GLY A 1 352 ? 12.380 23.155 78.533 1.00 34.96 352 GLY A O 1
ATOM 2629 N N . LEU A 1 353 ? 12.023 22.811 76.341 1.00 30.58 353 LEU A N 1
ATOM 2630 C CA . LEU A 1 353 ? 12.385 21.403 76.401 1.00 31.87 353 LEU A CA 1
ATOM 2631 C C . LEU A 1 353 ? 13.862 21.238 76.780 1.00 31.96 353 LEU A C 1
ATOM 2632 O O . LEU A 1 353 ? 14.208 20.383 77.591 1.00 27.62 353 LEU A O 1
ATOM 2637 N N . ALA A 1 354 ? 14.725 22.063 76.190 1.00 28.92 354 ALA A N 1
ATOM 2638 C CA . ALA A 1 354 ? 16.147 22.049 76.527 1.00 30.86 354 ALA A CA 1
ATOM 2639 C C . ALA A 1 354 ? 16.359 22.289 78.019 1.00 33.05 354 ALA A C 1
ATOM 2640 O O . ALA A 1 354 ? 17.045 21.520 78.688 1.00 34.85 354 ALA A O 1
ATOM 2642 N N . LYS A 1 355 ? 15.762 23.359 78.533 1.00 32.46 355 LYS A N 1
ATOM 2643 C CA . LYS A 1 355 ? 15.903 23.720 79.943 1.00 31.50 355 LYS A CA 1
ATOM 2644 C C . LYS A 1 355 ? 15.392 22.635 80.887 1.00 34.73 355 LYS A C 1
ATOM 2645 O O . LYS A 1 355 ? 16.017 22.347 81.904 1.00 37.58 355 LYS A O 1
ATOM 2651 N N . SER A 1 356 ? 14.263 22.026 80.541 1.00 29.94 356 SER A N 1
ATOM 2652 C CA . SER A 1 356 ? 13.676 20.986 81.376 1.00 33.76 356 SER A CA 1
ATOM 2653 C C . SER A 1 356 ? 14.589 19.766 81.432 1.00 39.39 356 SER A C 1
ATOM 2654 O O . SER A 1 356 ? 14.481 18.938 82.331 1.00 33.10 356 SER A O 1
ATOM 2657 N N . ASN A 1 357 ? 15.490 19.659 80.464 1.00 36.52 357 ASN A N 1
ATOM 2658 C CA . ASN A 1 357 ? 16.361 18.500 80.378 1.00 34.91 357 ASN A CA 1
ATOM 2659 C C . ASN A 1 357 ? 17.825 18.816 80.644 1.00 33.44 357 ASN A C 1
ATOM 2660 O O . ASN A 1 357 ? 18.698 17.986 80.396 1.00 31.24 357 ASN A O 1
ATOM 2665 N N . LYS A 1 358 ? 18.076 20.014 81.165 1.00 31.66 358 LYS A N 1
ATOM 2666 C CA . LYS A 1 358 ? 19.414 20.430 81.568 1.00 34.24 358 LYS A CA 1
ATOM 2667 C C . LYS A 1 358 ? 20.370 20.589 80.390 1.00 35.32 358 LYS A C 1
ATOM 2668 O O . LYS A 1 358 ? 21.577 20.437 80.545 1.00 32.49 358 LYS A O 1
ATOM 2674 N N . TYR A 1 359 ? 19.834 20.875 79.212 1.00 26.74 359 TYR A N 1
ATOM 2675 C CA . TYR A 1 359 ? 20.688 21.192 78.081 1.00 25.40 359 TYR A CA 1
ATOM 2676 C C . TYR A 1 359 ? 21.016 22.681 78.106 1.00 28.19 359 TYR A C 1
ATOM 2677 O O . TYR A 1 359 ? 20.163 23.512 78.435 1.00 30.58 359 TYR A O 1
ATOM 2686 N N . GLY A 1 360 ? 22.249 23.018 77.755 1.00 26.67 360 GLY A N 1
ATOM 2687 C CA . GLY A 1 360 ? 22.615 24.405 77.528 1.00 25.59 360 GLY A CA 1
ATOM 2688 C C . GLY A 1 360 ? 21.795 24.969 76.382 1.00 25.17 360 GLY A C 1
ATOM 2689 O O . GLY A 1 360 ? 21.410 24.239 75.472 1.00 27.60 360 GLY A O 1
ATOM 2690 N N . VAL A 1 361 ? 21.517 26.267 76.430 1.00 29.10 361 VAL A N 1
ATOM 2691 C CA . VAL A 1 361 ? 20.761 26.935 75.374 1.00 30.05 361 VAL A CA 1
ATOM 2692 C C . VAL A 1 361 ? 21.565 28.129 74.884 1.00 27.29 361 VAL A C 1
ATOM 2693 O O . VAL A 1 361 ? 21.924 29.004 75.672 1.00 27.01 361 VAL A O 1
ATOM 2697 N N . ILE A 1 362 ? 21.870 28.163 73.592 1.00 27.72 362 ILE A N 1
ATOM 2698 C CA . ILE A 1 362 ? 22.606 29.295 73.034 1.00 24.39 362 ILE A CA 1
ATOM 2699 C C . ILE A 1 362 ? 21.769 29.927 71.948 1.00 19.98 362 ILE A C 1
ATOM 2700 O O . ILE A 1 362 ? 21.520 29.302 70.920 1.00 22.34 362 ILE A O 1
ATOM 2705 N N . ILE A 1 363 ? 21.318 31.156 72.179 1.00 27.85 363 ILE A N 1
ATOM 2706 C CA . ILE A 1 363 ? 20.516 31.860 71.187 1.00 27.51 363 ILE A CA 1
ATOM 2707 C C . ILE A 1 363 ? 21.475 32.360 70.111 1.00 34.43 363 ILE A C 1
ATOM 2708 O O . ILE A 1 363 ? 22.514 32.954 70.422 1.00 25.78 363 ILE A O 1
ATOM 2713 N N . SER A 1 364 ? 21.134 32.125 68.848 1.00 30.37 364 SER A N 1
ATOM 2714 C CA . SER A 1 364 ? 22.107 32.320 67.774 1.00 24.82 364 SER A CA 1
ATOM 2715 C C . SER A 1 364 ? 21.642 33.207 66.629 1.00 27.23 364 SER A C 1
ATOM 2716 O O . SER A 1 364 ? 20.467 33.220 66.263 1.00 27.27 364 SER A O 1
ATOM 2719 N N . HIS A 1 365 ? 22.597 33.935 66.065 1.00 19.01 365 HIS A N 1
ATOM 2720 C CA . HIS A 1 365 ? 22.414 34.649 64.812 1.00 23.65 365 HIS A CA 1
ATOM 2721 C C . HIS A 1 365 ? 22.510 33.681 63.625 1.00 25.17 365 HIS A C 1
ATOM 2722 O O . HIS A 1 365 ? 22.721 32.480 63.810 1.00 26.92 365 HIS A O 1
ATOM 2729 N N . ARG A 1 366 ? 22.323 34.204 62.417 1.00 26.43 366 ARG A N 1
ATOM 2730 C CA . ARG A 1 366 ? 22.620 33.471 61.187 1.00 22.22 366 ARG A CA 1
ATOM 2731 C C . ARG A 1 366 ? 23.747 34.206 60.464 1.00 35.53 366 ARG A C 1
ATOM 2732 O O . ARG A 1 366 ? 24.051 35.347 60.805 1.00 26.19 366 ARG A O 1
ATOM 2740 N N . SER A 1 367 ? 24.353 33.549 59.475 1.00 33.93 367 SER A N 1
ATOM 2741 C CA . SER A 1 367 ? 25.418 34.131 58.657 1.00 39.35 367 SER A CA 1
ATOM 2742 C C . SER A 1 367 ? 24.964 35.426 58.015 1.00 35.43 367 SER A C 1
ATOM 2743 O O . SER A 1 367 ? 25.693 36.420 57.999 1.00 37.94 367 SER A O 1
ATOM 2746 N N . GLY A 1 368 ? 23.760 35.393 57.460 1.00 26.31 368 GLY A N 1
ATOM 2747 C CA . GLY A 1 368 ? 23.163 36.573 56.873 1.00 28.50 368 GLY A CA 1
ATOM 2748 C C . GLY A 1 368 ? 22.280 37.241 57.906 1.00 36.59 368 GLY A C 1
ATOM 2749 O O . GLY A 1 368 ? 21.191 36.768 58.200 1.00 32.87 368 GLY A O 1
ATOM 2750 N N . GLU A 1 369 ? 22.758 38.338 58.474 1.00 27.79 369 GLU A N 1
ATOM 2751 C CA . GLU A 1 369 ? 22.003 39.030 59.499 1.00 27.08 369 GLU A CA 1
ATOM 2752 C C . GLU A 1 369 ? 21.434 40.351 58.996 1.00 32.48 369 GLU A C 1
ATOM 2753 O O . GLU A 1 369 ? 21.659 40.752 57.854 1.00 33.86 369 GLU A O 1
ATOM 2759 N N . THR A 1 370 ? 20.684 41.010 59.864 1.00 34.43 370 THR A N 1
ATOM 2760 C CA . THR A 1 370 ? 20.188 42.349 59.600 1.00 42.22 370 THR A CA 1
ATOM 2761 C C . THR A 1 370 ? 20.391 43.175 60.861 1.00 46.74 370 THR A C 1
ATOM 2762 O O . THR A 1 370 ? 20.929 42.679 61.857 1.00 33.69 370 THR A O 1
ATOM 2766 N N . GLU A 1 371 ? 19.937 44.423 60.816 1.00 47.40 371 GLU A N 1
ATOM 2767 C CA . GLU A 1 371 ? 20.041 45.338 61.946 1.00 49.94 371 GLU A CA 1
ATOM 2768 C C . GLU A 1 371 ? 19.100 44.947 63.093 1.00 46.13 371 GLU A C 1
ATOM 2769 O O . GLU A 1 371 ? 19.171 45.506 64.186 1.00 44.92 371 GLU A O 1
ATOM 2775 N N . ASP A 1 372 ? 18.221 43.986 62.824 1.00 32.22 372 ASP A N 1
ATOM 2776 C CA . ASP A 1 372 ? 17.326 43.419 63.824 1.00 31.07 372 ASP A CA 1
ATOM 2777 C C . ASP A 1 372 ? 18.111 42.883 65.035 1.00 33.30 372 ASP A C 1
ATOM 2778 O O . ASP A 1 372 ? 19.133 42.219 64.872 1.00 40.18 372 ASP A O 1
ATOM 2783 N N . THR A 1 373 ? 17.633 43.174 66.242 1.00 26.16 373 THR A N 1
ATOM 2784 C CA . THR A 1 373 ? 18.332 42.762 67.461 1.00 29.77 373 THR A CA 1
ATOM 2785 C C . THR A 1 373 ? 17.492 41.829 68.328 1.00 32.77 373 THR A C 1
ATOM 2786 O O . THR A 1 373 ? 17.723 41.715 69.530 1.00 32.07 373 THR A O 1
ATOM 2790 N N . THR A 1 374 ? 16.529 41.154 67.710 1.00 31.07 374 THR A N 1
ATOM 2791 C CA . THR A 1 374 ? 15.620 40.262 68.426 1.00 28.53 374 THR A CA 1
ATOM 2792 C C . THR A 1 374 ? 16.325 39.252 69.330 1.00 31.78 374 THR A C 1
ATOM 2793 O O . THR A 1 374 ? 15.920 39.050 70.478 1.00 30.57 374 THR A O 1
ATOM 2797 N N . ILE A 1 375 ? 17.371 38.610 68.823 1.00 26.10 375 ILE A N 1
ATOM 2798 C CA . ILE A 1 375 ? 18.016 37.554 69.599 1.00 22.96 375 ILE A CA 1
ATOM 2799 C C . ILE A 1 375 ? 18.621 38.052 70.910 1.00 22.01 375 ILE A C 1
ATOM 2800 O O . ILE A 1 375 ? 18.794 37.275 71.841 1.00 26.07 375 ILE A O 1
ATOM 2805 N N . ALA A 1 376 ? 18.945 39.340 70.980 1.00 24.91 376 ALA A N 1
ATOM 2806 C CA . ALA A 1 376 ? 19.442 39.922 72.228 1.00 31.68 376 ALA A CA 1
ATOM 2807 C C . ALA A 1 376 ? 18.333 39.932 73.289 1.00 29.82 376 ALA A C 1
ATOM 2808 O O . ALA A 1 376 ? 18.510 39.422 74.393 1.00 29.51 376 ALA A O 1
ATOM 2810 N N . ASP A 1 377 ? 17.184 40.503 72.953 1.00 25.91 377 ASP A N 1
ATOM 2811 C CA . ASP A 1 377 ? 16.041 40.457 73.870 1.00 31.64 377 ASP A CA 1
ATOM 2812 C C . ASP A 1 377 ? 15.645 39.020 74.206 1.00 28.52 377 ASP A C 1
ATOM 2813 O O . ASP A 1 377 ? 15.353 38.701 75.356 1.00 37.31 377 ASP A O 1
ATOM 2818 N N . LEU A 1 378 ? 15.655 38.150 73.200 1.00 26.33 378 LEU A N 1
ATOM 2819 C CA . LEU A 1 378 ? 15.296 36.751 73.405 1.00 27.50 378 LEU A CA 1
ATOM 2820 C C . LEU A 1 378 ? 16.198 36.039 74.420 1.00 33.53 378 LEU A C 1
ATOM 2821 O O . LEU A 1 378 ? 15.708 35.297 75.279 1.00 31.20 378 LEU A O 1
ATOM 2826 N N . ALA A 1 379 ? 17.511 36.258 74.324 1.00 29.42 379 ALA A N 1
ATOM 2827 C CA . ALA A 1 379 ? 18.455 35.579 75.215 1.00 26.49 379 ALA A CA 1
ATOM 2828 C C . ALA A 1 379 ? 18.286 36.049 76.657 1.00 30.04 379 ALA A C 1
ATOM 2829 O O . ALA A 1 379 ? 18.383 35.262 77.594 1.00 28.25 379 ALA A O 1
ATOM 2831 N N . VAL A 1 380 ? 18.040 37.342 76.830 1.00 27.29 380 VAL A N 1
ATOM 2832 C CA . VAL A 1 380 ? 17.799 37.880 78.158 1.00 30.59 380 VAL A CA 1
ATOM 2833 C C . VAL A 1 380 ? 16.447 37.401 78.728 1.00 36.53 380 VAL A C 1
ATOM 2834 O O . VAL A 1 380 ? 16.376 36.999 79.882 1.00 37.06 380 VAL A O 1
ATOM 2838 N N . ALA A 1 381 ? 15.395 37.428 77.907 1.00 32.07 381 ALA A N 1
ATOM 2839 C CA . ALA A 1 381 ? 14.039 37.064 78.336 1.00 33.01 381 ALA A CA 1
ATOM 2840 C C . ALA A 1 381 ? 13.900 35.604 78.749 1.00 40.47 381 ALA A C 1
ATOM 2841 O O . ALA A 1 381 ? 13.154 35.276 79.671 1.00 40.09 381 ALA A O 1
ATOM 2843 N N . THR A 1 382 ? 14.605 34.724 78.052 1.00 35.91 382 THR A N 1
ATOM 2844 C CA . THR A 1 382 ? 14.507 33.303 78.335 1.00 31.03 382 THR A CA 1
ATOM 2845 C C . THR A 1 382 ? 15.547 32.871 79.365 1.00 32.11 382 THR A C 1
ATOM 2846 O O . THR A 1 382 ? 15.643 31.689 79.696 1.00 34.37 382 THR A O 1
ATOM 2850 N N . ASP A 1 383 ? 16.330 33.824 79.862 1.00 32.57 383 ASP A N 1
ATOM 2851 C CA . ASP A 1 383 ? 17.419 33.490 80.770 1.00 37.64 383 ASP A CA 1
ATOM 2852 C C . ASP A 1 383 ? 18.242 32.360 80.137 1.00 29.95 383 ASP A C 1
ATOM 2853 O O . ASP A 1 383 ? 18.632 31.405 80.805 1.00 29.88 383 ASP A O 1
ATOM 2858 N N . ALA A 1 384 ? 18.483 32.475 78.833 1.00 32.84 384 ALA A N 1
ATOM 2859 C CA . ALA A 1 384 ? 19.250 31.478 78.094 1.00 28.64 384 ALA A CA 1
ATOM 2860 C C . ALA A 1 384 ? 20.655 31.318 78.670 1.00 30.19 384 ALA A C 1
ATOM 2861 O O . ALA A 1 384 ? 21.163 30.205 78.785 1.00 29.56 384 ALA A O 1
ATOM 2863 N N . ARG A 1 385 ? 21.273 32.447 79.004 1.00 29.95 385 ARG A N 1
ATOM 2864 C CA . ARG A 1 385 ? 22.609 32.504 79.611 1.00 30.44 385 ARG A CA 1
ATOM 2865 C C . ARG A 1 385 ? 23.759 32.416 78.622 1.00 28.95 385 ARG A C 1
ATOM 2866 O O . ARG A 1 385 ? 24.911 32.625 78.996 1.00 27.02 385 ARG A O 1
ATOM 2874 N N . GLN A 1 386 ? 23.452 32.115 77.364 1.00 24.90 386 GLN A N 1
ATOM 2875 C CA . GLN A 1 386 ? 24.478 32.115 76.323 1.00 25.20 386 GLN A CA 1
ATOM 2876 C C . GLN A 1 386 ? 23.919 32.672 75.026 1.00 26.13 386 GLN A C 1
ATOM 2877 O O . GLN A 1 386 ? 22.762 32.426 74.688 1.00 23.96 386 GLN A O 1
ATOM 2883 N N . ILE A 1 387 ? 24.749 33.414 74.300 1.00 24.30 387 ILE A N 1
ATOM 2884 C CA . ILE A 1 387 ? 24.372 33.938 72.997 1.00 25.37 387 ILE A CA 1
ATOM 2885 C C . ILE A 1 387 ? 25.548 33.798 72.029 1.00 28.38 387 ILE A C 1
ATOM 2886 O O . ILE A 1 387 ? 26.710 33.921 72.419 1.00 29.01 387 ILE A O 1
ATOM 2891 N N . LYS A 1 388 ? 25.245 33.507 70.773 1.00 25.36 388 LYS A N 1
ATOM 2892 C CA . LYS A 1 388 ? 26.273 33.485 69.740 1.00 23.70 388 LYS A CA 1
ATOM 2893 C C . LYS A 1 388 ? 25.833 34.443 68.659 1.00 30.87 388 LYS A C 1
ATOM 2894 O O . LYS A 1 388 ? 24.900 34.158 67.904 1.00 31.56 388 LYS A O 1
ATOM 2900 N N . THR A 1 389 ? 26.481 35.596 68.595 1.00 26.13 389 THR A N 1
ATOM 2901 C CA . THR A 1 389 ? 26.031 36.615 67.664 1.00 26.40 389 THR A CA 1
ATOM 2902 C C . THR A 1 389 ? 27.142 37.340 66.893 1.00 29.63 389 THR A C 1
ATOM 2903 O O . THR A 1 389 ? 26.950 38.459 66.427 1.00 30.27 389 THR A O 1
ATOM 2907 N N . GLY A 1 390 ? 28.291 36.687 66.741 1.00 29.16 390 GLY A N 1
ATOM 2908 C CA . GLY A 1 390 ? 29.274 37.133 65.767 1.00 35.92 390 GLY A CA 1
ATOM 2909 C C . GLY A 1 390 ? 30.532 37.784 66.313 1.00 33.96 390 GLY A C 1
ATOM 2910 O O . GLY A 1 390 ? 30.668 37.988 67.514 1.00 31.47 390 GLY A O 1
ATOM 2911 N N . SER A 1 391 ? 31.465 38.090 65.417 1.00 38.65 391 SER A N 1
ATOM 2912 C CA . SER A 1 391 ? 32.692 38.790 65.788 1.00 40.89 391 SER A CA 1
ATOM 2913 C C . SER A 1 391 ? 32.402 40.219 66.236 1.00 53.84 391 SER A C 1
ATOM 2914 O O . SER A 1 391 ? 31.250 40.664 66.228 1.00 61.36 391 SER A O 1
ATOM 2917 N N . LEU A 1 392 ? 33.452 40.941 66.618 1.00 44.59 392 LEU A N 1
ATOM 2918 C CA . LEU A 1 392 ? 33.274 42.272 67.186 1.00 44.88 392 LEU A CA 1
ATOM 2919 C C . LEU A 1 392 ? 33.367 43.421 66.187 1.00 45.74 392 LEU A C 1
ATOM 2920 O O . LEU A 1 392 ? 33.375 44.592 66.572 1.00 52.56 392 LEU A O 1
ATOM 2925 N N . CYS A 1 393 ? 33.435 43.094 64.905 1.00 34.22 393 CYS A N 1
ATOM 2926 C CA . CYS A 1 393 ? 33.250 44.120 63.886 1.00 49.82 393 CYS A CA 1
ATOM 2927 C C . CYS A 1 393 ? 32.007 43.778 63.056 1.00 49.79 393 CYS A C 1
ATOM 2928 O O . CYS A 1 393 ? 31.491 42.664 63.146 1.00 52.97 393 CYS A O 1
ATOM 2931 N N . ARG A 1 394 ? 31.527 44.737 62.267 1.00 44.80 394 ARG A N 1
ATOM 2932 C CA . ARG A 1 394 ? 30.273 44.589 61.528 1.00 39.35 394 ARG A CA 1
ATOM 2933 C C . ARG A 1 394 ? 29.072 44.857 62.434 1.00 32.30 394 ARG A C 1
ATOM 2934 O O . ARG A 1 394 ? 28.853 44.152 63.423 1.00 41.31 394 ARG A O 1
ATOM 2942 N N . SER A 1 395 ? 28.290 45.873 62.100 1.00 33.31 395 SER A N 1
ATOM 2943 C CA . SER A 1 395 ? 27.115 46.209 62.906 1.00 41.43 395 SER A CA 1
ATOM 2944 C C . SER A 1 395 ? 26.025 45.134 62.826 1.00 40.11 395 SER A C 1
ATOM 2945 O O . SER A 1 395 ? 25.204 45.016 63.726 1.00 36.15 395 SER A O 1
ATOM 2948 N N . ASP A 1 396 ? 26.026 44.336 61.765 1.00 38.54 396 ASP A N 1
ATOM 2949 C CA . ASP A 1 396 ? 25.129 43.194 61.734 1.00 39.95 396 ASP A CA 1
ATOM 2950 C C . ASP A 1 396 ? 25.337 42.386 63.006 1.00 46.82 396 ASP A C 1
ATOM 2951 O O . ASP A 1 396 ? 24.413 41.728 63.493 1.00 40.94 396 ASP A O 1
ATOM 2956 N N . ARG A 1 397 ? 26.551 42.458 63.551 1.00 34.58 397 ARG A N 1
ATOM 2957 C CA . ARG A 1 397 ? 26.870 41.759 64.793 1.00 31.40 397 ARG A CA 1
ATOM 2958 C C . ARG A 1 397 ? 26.862 42.713 65.993 1.00 30.08 397 ARG A C 1
ATOM 2959 O O . ARG A 1 397 ? 26.202 42.453 67.001 1.00 30.93 397 ARG A O 1
ATOM 2967 N N . VAL A 1 398 ? 27.598 43.815 65.880 1.00 29.14 398 VAL A N 1
ATOM 2968 C CA . VAL A 1 398 ? 27.761 44.743 66.998 1.00 31.35 398 VAL A CA 1
ATOM 2969 C C . VAL A 1 398 ? 26.433 45.343 67.459 1.00 32.61 398 VAL A C 1
ATOM 2970 O O . VAL A 1 398 ? 26.262 45.656 68.636 1.00 32.33 398 VAL A O 1
ATOM 2974 N N . ALA A 1 399 ? 25.482 45.500 66.542 1.00 30.81 399 ALA A N 1
ATOM 2975 C CA . ALA A 1 399 ? 24.167 46.002 66.941 1.00 25.77 399 ALA A CA 1
ATOM 2976 C C . ALA A 1 399 ? 23.532 45.119 68.022 1.00 29.08 399 ALA A C 1
ATOM 2977 O O . ALA A 1 399 ? 22.833 45.616 68.908 1.00 29.71 399 ALA A O 1
ATOM 2979 N N . LYS A 1 400 ? 23.782 43.813 67.962 1.00 27.58 400 LYS A N 1
ATOM 2980 C CA . LYS A 1 400 ? 23.264 42.911 68.990 1.00 28.50 400 LYS A CA 1
ATOM 2981 C C . LYS A 1 400 ? 23.943 43.179 70.326 1.00 29.04 400 LYS A C 1
ATOM 2982 O O . LYS A 1 400 ? 23.285 43.234 71.354 1.00 25.97 400 LYS A O 1
ATOM 2988 N N . TYR A 1 401 ? 25.263 43.352 70.308 1.00 28.40 401 TYR A N 1
ATOM 2989 C CA . TYR A 1 401 ? 25.993 43.630 71.538 1.00 29.08 401 TYR A CA 1
ATOM 2990 C C . TYR A 1 401 ? 25.540 44.950 72.154 1.00 29.89 401 TYR A C 1
ATOM 2991 O O . TYR A 1 401 ? 25.289 45.032 73.359 1.00 34.67 401 TYR A O 1
ATOM 3000 N N . ASN A 1 402 ? 25.411 45.977 71.318 1.00 30.65 402 ASN A N 1
ATOM 3001 C CA . ASN A 1 402 ? 24.935 47.270 71.797 1.00 33.26 402 ASN A CA 1
ATOM 3002 C C . ASN A 1 402 ? 23.552 47.161 72.417 1.00 32.23 402 ASN A C 1
ATOM 3003 O O . ASN A 1 402 ? 23.244 47.844 73.395 1.00 33.23 402 ASN A O 1
ATOM 3008 N N . ARG A 1 403 ? 22.717 46.297 71.850 1.00 30.85 403 ARG A N 1
ATOM 3009 C CA . ARG A 1 403 ? 21.384 46.098 72.397 1.00 31.70 403 ARG A CA 1
ATOM 3010 C C . ARG A 1 403 ? 21.491 45.454 73.782 1.00 32.82 403 ARG A C 1
ATOM 3011 O O . ARG A 1 403 ? 20.773 45.825 74.713 1.00 34.62 403 ARG A O 1
ATOM 3019 N N . LEU A 1 404 ? 22.396 44.492 73.915 1.00 28.17 404 LEU A N 1
ATOM 3020 C CA . LEU A 1 404 ? 22.637 43.871 75.212 1.00 33.04 404 LEU A CA 1
ATOM 3021 C C . LEU A 1 404 ? 23.117 44.912 76.232 1.00 35.19 404 LEU A C 1
ATOM 3022 O O . LEU A 1 404 ? 22.717 44.874 77.392 1.00 31.73 404 LEU A O 1
ATOM 3027 N N . LEU A 1 405 ? 23.953 45.851 75.790 1.00 34.83 405 LEU A N 1
ATOM 3028 C CA . LEU A 1 405 ? 24.398 46.945 76.657 1.00 40.50 405 LEU A CA 1
ATOM 3029 C C . LEU A 1 405 ? 23.218 47.766 77.172 1.00 37.94 405 LEU A C 1
ATOM 3030 O O . LEU A 1 405 ? 23.111 48.016 78.372 1.00 37.39 405 LEU A O 1
ATOM 3035 N N . GLN A 1 406 ? 22.340 48.186 76.262 1.00 32.39 406 GLN A N 1
ATOM 3036 C CA . GLN A 1 406 ? 21.146 48.945 76.642 1.00 36.26 406 GLN A CA 1
ATOM 3037 C C . GLN A 1 406 ? 20.347 48.192 77.702 1.00 35.88 406 GLN A C 1
ATOM 3038 O O . GLN A 1 406 ? 19.899 48.772 78.688 1.00 40.54 406 GLN A O 1
ATOM 3044 N N . ILE A 1 407 ? 20.170 46.893 77.490 1.00 37.61 407 ILE A N 1
ATOM 3045 C CA . ILE A 1 407 ? 19.342 46.086 78.378 1.00 40.37 407 ILE A CA 1
ATOM 3046 C C . ILE A 1 407 ? 19.974 45.967 79.759 1.00 38.14 407 ILE A C 1
ATOM 3047 O O . ILE A 1 407 ? 19.300 46.122 80.778 1.00 33.77 407 ILE A O 1
ATOM 3052 N N . GLU A 1 408 ? 21.274 45.691 79.794 1.00 39.08 408 GLU A N 1
ATOM 3053 C CA . GLU A 1 408 ? 21.967 45.589 81.070 1.00 37.11 408 GLU A CA 1
ATOM 3054 C C . GLU A 1 408 ? 21.850 46.900 81.839 1.00 41.22 408 GLU A C 1
ATOM 3055 O O . GLU A 1 408 ? 21.645 46.901 83.047 1.00 39.65 408 GLU A O 1
ATOM 3061 N N . ARG A 1 409 ? 21.973 48.018 81.132 1.00 39.31 409 ARG A N 1
ATOM 3062 C CA . ARG A 1 409 ? 21.889 49.324 81.777 1.00 43.81 409 ARG A CA 1
ATOM 3063 C C . ARG A 1 409 ? 20.473 49.641 82.272 1.00 44.92 409 ARG A C 1
ATOM 3064 O O . ARG A 1 409 ? 20.293 50.407 83.214 1.00 51.24 409 ARG A O 1
ATOM 3072 N N . GLU A 1 410 ? 19.473 49.034 81.645 1.00 40.69 410 GLU A N 1
ATOM 3073 C CA . GLU A 1 410 ? 18.091 49.212 82.072 1.00 45.70 410 GLU A CA 1
ATOM 3074 C C . GLU A 1 410 ? 17.736 48.311 83.254 1.00 49.03 410 GLU A C 1
ATOM 3075 O O . GLU A 1 410 ? 16.957 48.703 84.123 1.00 45.65 410 GLU A O 1
ATOM 3081 N N . LEU A 1 411 ? 18.308 47.109 83.286 1.00 49.00 411 LEU A N 1
ATOM 3082 C CA . LEU A 1 411 ? 18.024 46.152 84.358 1.00 48.12 411 LEU A CA 1
ATOM 3083 C C . LEU A 1 411 ? 18.972 46.317 85.543 1.00 50.67 411 LEU A C 1
ATOM 3084 O O . LEU A 1 411 ? 18.566 46.175 86.696 1.00 50.74 411 LEU A O 1
ATOM 3089 N N . ASN A 1 412 ? 20.238 46.589 85.245 1.00 57.04 412 ASN A N 1
ATOM 3090 C CA . ASN A 1 412 ? 21.188 47.121 86.223 1.00 75.91 412 ASN A CA 1
ATOM 3091 C C . ASN A 1 412 ? 21.607 46.199 87.368 1.00 82.38 412 ASN A C 1
ATOM 3092 O O . ASN A 1 412 ? 22.748 46.251 87.826 1.00 88.22 412 ASN A O 1
ATOM 3097 N N . ASP A 1 413 ? 20.684 45.374 87.841 1.00 78.55 413 ASP A N 1
ATOM 3098 C CA . ASP A 1 413 ? 20.960 44.507 88.973 1.00 74.27 413 ASP A CA 1
ATOM 3099 C C . ASP A 1 413 ? 20.051 43.293 88.891 1.00 60.94 413 ASP A C 1
ATOM 3100 O O . ASP A 1 413 ? 20.373 42.219 89.397 1.00 57.35 413 ASP A O 1
ATOM 3105 N N . GLN A 1 414 ? 18.911 43.482 88.235 1.00 52.50 414 GLN A N 1
ATOM 3106 C CA . GLN A 1 414 ? 17.963 42.408 87.988 1.00 52.75 414 GLN A CA 1
ATOM 3107 C C . GLN A 1 414 ? 18.380 41.517 86.814 1.00 50.47 414 GLN A C 1
ATOM 3108 O O . GLN A 1 414 ? 17.673 40.570 86.471 1.00 52.70 414 GLN A O 1
ATOM 3114 N N . ALA A 1 415 ? 19.518 41.825 86.195 1.00 44.00 415 ALA A N 1
ATOM 3115 C CA . ALA A 1 415 ? 20.042 40.991 85.114 1.00 37.86 415 ALA A CA 1
ATOM 3116 C C . ALA A 1 415 ? 21.522 40.693 85.318 1.00 45.46 415 ALA A C 1
ATOM 3117 O O . ALA A 1 415 ? 22.382 41.241 84.622 1.00 44.15 415 ALA A O 1
ATOM 3119 N N . PRO A 1 416 ? 21.826 39.813 86.276 1.00 43.64 416 PRO A N 1
ATOM 3120 C CA . PRO A 1 416 ? 23.229 39.474 86.523 1.00 41.27 416 PRO A CA 1
ATOM 3121 C C . PRO A 1 416 ? 23.836 38.771 85.309 1.00 40.99 416 PRO A C 1
ATOM 3122 O O . PRO A 1 416 ? 23.149 37.999 84.637 1.00 36.33 416 PRO A O 1
ATOM 3126 N N . TYR A 1 417 ? 25.103 39.057 85.026 1.00 35.96 417 TYR A N 1
ATOM 3127 C CA . TYR A 1 417 ? 25.834 38.368 83.970 1.00 35.57 417 TYR A CA 1
ATOM 3128 C C . TYR A 1 417 ? 25.972 36.903 84.366 1.00 40.23 417 TYR A C 1
ATOM 3129 O O . TYR A 1 417 ? 26.361 36.604 85.494 1.00 39.47 417 TYR A O 1
ATOM 3138 N N . ALA A 1 418 ? 25.643 35.995 83.449 1.00 32.82 418 ALA A N 1
ATOM 3139 C CA . ALA A 1 418 ? 25.590 34.569 83.769 1.00 32.59 418 ALA A CA 1
ATOM 3140 C C . ALA A 1 418 ? 26.942 33.963 84.145 1.00 38.40 418 ALA A C 1
ATOM 3141 O O . ALA A 1 418 ? 27.010 33.083 85.003 1.00 37.04 418 ALA A O 1
ATOM 3143 N N . GLY A 1 419 ? 28.010 34.417 83.496 1.00 32.44 419 GLY A N 1
ATOM 3144 C CA . GLY A 1 419 ? 29.346 33.918 83.798 1.00 32.60 419 GLY A CA 1
ATOM 3145 C C . GLY A 1 419 ? 29.437 32.402 83.792 1.00 39.56 419 GLY A C 1
ATOM 3146 O O . GLY A 1 419 ? 28.961 31.752 82.858 1.00 37.84 419 GLY A O 1
ATOM 3147 N N . LYS A 1 420 ? 30.045 31.840 84.838 1.00 41.51 420 LYS A N 1
ATOM 3148 C CA . LYS A 1 420 ? 30.220 30.389 84.961 1.00 46.31 420 LYS A CA 1
ATOM 3149 C C . LYS A 1 420 ? 28.897 29.634 85.066 1.00 42.40 420 LYS A C 1
ATOM 3150 O O . LYS A 1 420 ? 28.816 28.458 84.701 1.00 40.14 420 LYS A O 1
ATOM 3156 N N . GLU A 1 421 ? 27.870 30.310 85.575 1.00 38.10 421 GLU A N 1
ATOM 3157 C CA . GLU A 1 421 ? 26.547 29.707 85.735 1.00 43.29 421 GLU A CA 1
ATOM 3158 C C . GLU A 1 421 ? 25.843 29.421 84.413 1.00 41.74 421 GLU A C 1
ATOM 3159 O O . GLU A 1 421 ? 24.774 28.813 84.397 1.00 42.93 421 GLU A O 1
ATOM 3165 N N . ALA A 1 422 ? 26.433 29.869 83.309 1.00 36.26 422 ALA A N 1
ATOM 3166 C CA . ALA A 1 422 ? 25.897 29.570 81.985 1.00 34.87 422 ALA A CA 1
ATOM 3167 C C . ALA A 1 422 ? 26.156 28.116 81.616 1.00 40.78 422 ALA A C 1
ATOM 3168 O O . ALA A 1 422 ? 25.429 27.528 80.817 1.00 49.00 422 ALA A O 1
ATOM 3170 N N . PHE A 1 423 ? 27.200 27.538 82.199 1.00 36.40 423 PHE A N 1
ATOM 3171 C CA . PHE A 1 423 ? 27.635 26.203 81.808 1.00 43.22 423 PHE A CA 1
ATOM 3172 C C . PHE A 1 423 ? 27.318 25.174 82.891 1.00 56.04 423 PHE A C 1
ATOM 3173 O O . PHE A 1 423 ? 27.848 25.230 84.002 1.00 61.11 423 PHE A O 1
ATOM 3181 N N . LEU A 1 424 ? 26.435 24.240 82.560 1.00 56.30 424 LEU A N 1
ATOM 3182 C CA . LEU A 1 424 ? 25.943 23.280 83.539 1.00 66.32 424 LEU A CA 1
ATOM 3183 C C . LEU A 1 424 ? 26.345 21.845 83.208 1.00 62.91 424 LEU A C 1
ATOM 3184 O O . LEU A 1 424 ? 25.848 20.905 83.829 1.00 66.54 424 LEU A O 1
ATOM 3189 N N . PHE A 1 425 ? 27.241 21.676 82.237 1.00 49.52 425 PHE A N 1
ATOM 3190 C CA . PHE A 1 425 ? 27.639 20.333 81.821 1.00 49.11 425 PHE A CA 1
ATOM 3191 C C . PHE A 1 425 ? 28.342 19.551 82.938 1.00 62.41 425 PHE A C 1
ATOM 3192 O O . PHE A 1 425 ? 28.522 18.336 82.835 1.00 62.49 425 PHE A O 1
ATOM 3200 N N . ASN A 1 426 ? 28.717 20.254 84.005 1.00 71.31 426 ASN A N 1
ATOM 3201 C CA . ASN A 1 426 ? 29.207 19.616 85.227 1.00 84.05 426 ASN A CA 1
ATOM 3202 C C . ASN A 1 426 ? 28.059 19.136 86.111 1.00 84.32 426 ASN A C 1
ATOM 3203 O O . ASN A 1 426 ? 27.447 19.927 86.835 1.00 81.12 426 ASN A O 1
ATOM 3208 N N . THR B 1 2 ? 3.332 72.452 75.464 1.00 85.01 2 THR B N 1
ATOM 3209 C CA . THR B 1 2 ? 4.591 72.505 74.727 1.00 87.42 2 THR B CA 1
ATOM 3210 C C . THR B 1 2 ? 5.651 71.593 75.338 1.00 80.63 2 THR B C 1
ATOM 3211 O O . THR B 1 2 ? 6.064 71.782 76.481 1.00 80.98 2 THR B O 1
ATOM 3215 N N . ALA B 1 3 ? 6.094 70.610 74.564 1.00 78.38 3 ALA B N 1
ATOM 3216 C CA . ALA B 1 3 ? 7.102 69.662 75.028 1.00 72.38 3 ALA B CA 1
ATOM 3217 C C . ALA B 1 3 ? 8.486 70.300 75.134 1.00 71.35 3 ALA B C 1
ATOM 3218 O O . ALA B 1 3 ? 8.984 70.897 74.177 1.00 71.30 3 ALA B O 1
ATOM 3220 N N . THR B 1 4 ? 9.097 70.176 76.309 1.00 68.61 4 THR B N 1
ATOM 3221 C CA . THR B 1 4 ? 10.456 70.654 76.524 1.00 69.97 4 THR B CA 1
ATOM 3222 C C . THR B 1 4 ? 11.351 69.496 76.939 1.00 64.99 4 THR B C 1
ATOM 3223 O O . THR B 1 4 ? 10.872 68.475 77.434 1.00 61.66 4 THR B O 1
ATOM 3227 N N . ILE B 1 5 ? 12.653 69.660 76.740 1.00 64.54 5 ILE B N 1
ATOM 3228 C CA . ILE B 1 5 ? 13.613 68.627 77.112 1.00 62.12 5 ILE B CA 1
ATOM 3229 C C . ILE B 1 5 ? 13.677 68.470 78.626 1.00 62.07 5 ILE B C 1
ATOM 3230 O O . ILE B 1 5 ? 13.924 69.436 79.349 1.00 66.63 5 ILE B O 1
ATOM 3235 N N . THR B 1 6 ? 13.454 67.250 79.101 1.00 60.92 6 THR B N 1
ATOM 3236 C CA . THR B 1 6 ? 13.456 66.982 80.534 1.00 66.23 6 THR B CA 1
ATOM 3237 C C . THR B 1 6 ? 14.602 66.070 80.951 1.00 67.76 6 THR B C 1
ATOM 3238 O O . THR B 1 6 ? 14.881 65.919 82.140 1.00 67.29 6 THR B O 1
ATOM 3242 N N . ASP B 1 7 ? 15.262 65.453 79.978 1.00 67.45 7 ASP B N 1
ATOM 3243 C CA . ASP B 1 7 ? 16.397 64.595 80.290 1.00 61.81 7 ASP B CA 1
ATOM 3244 C C . ASP B 1 7 ? 17.234 64.268 79.064 1.00 58.64 7 ASP B C 1
ATOM 3245 O O . ASP B 1 7 ? 16.707 64.072 77.965 1.00 59.58 7 ASP B O 1
ATOM 3250 N N . ILE B 1 8 ? 18.547 64.227 79.264 1.00 52.34 8 ILE B N 1
ATOM 3251 C CA . ILE B 1 8 ? 19.467 63.770 78.240 1.00 49.88 8 ILE B CA 1
ATOM 3252 C C . ILE B 1 8 ? 20.415 62.771 78.875 1.00 54.29 8 ILE B C 1
ATOM 3253 O O . ILE B 1 8 ? 21.007 63.043 79.922 1.00 57.16 8 ILE B O 1
ATOM 3258 N N . ASN B 1 9 ? 20.547 61.609 78.249 1.00 46.50 9 ASN B N 1
ATOM 3259 C CA . ASN B 1 9 ? 21.413 60.569 78.779 1.00 53.28 9 ASN B CA 1
ATOM 3260 C C . ASN B 1 9 ? 22.216 59.880 77.679 1.00 52.05 9 ASN B C 1
ATOM 3261 O O . ASN B 1 9 ? 21.680 59.507 76.635 1.00 49.11 9 ASN B O 1
ATOM 3266 N N . ALA B 1 10 ? 23.513 59.734 77.919 1.00 47.68 10 ALA B N 1
ATOM 3267 C CA . ALA B 1 10 ? 24.398 59.061 76.987 1.00 42.72 10 ALA B CA 1
ATOM 3268 C C . ALA B 1 10 ? 25.003 57.841 77.656 1.00 43.19 10 ALA B C 1
ATOM 3269 O O . ALA B 1 10 ? 25.203 57.831 78.871 1.00 42.53 10 ALA B O 1
ATOM 3271 N N . HIS B 1 11 ? 25.289 56.815 76.861 1.00 35.66 11 HIS B N 1
ATOM 3272 C CA . HIS B 1 11 ? 26.098 55.698 77.336 1.00 40.98 11 HIS B CA 1
ATOM 3273 C C . HIS B 1 11 ? 27.107 55.249 76.275 1.00 40.30 11 HIS B C 1
ATOM 3274 O O . HIS B 1 11 ? 27.024 55.644 75.110 1.00 36.14 11 HIS B O 1
ATOM 3281 N N . GLU B 1 12 ? 28.072 54.440 76.695 1.00 37.41 12 GLU B N 1
ATOM 3282 C CA . GLU B 1 12 ? 29.155 54.008 75.824 1.00 34.07 12 GLU B CA 1
ATOM 3283 C C . GLU B 1 12 ? 28.801 52.728 75.075 1.00 32.75 12 GLU B C 1
ATOM 3284 O O . GLU B 1 12 ? 28.538 51.702 75.693 1.00 37.08 12 GLU B O 1
ATOM 3290 N N . ILE B 1 13 ? 28.803 52.790 73.746 1.00 34.04 13 ILE B N 1
ATOM 3291 C CA . ILE B 1 13 ? 28.549 51.608 72.917 1.00 33.65 13 ILE B CA 1
ATOM 3292 C C . ILE B 1 13 ? 29.752 51.340 72.021 1.00 35.31 13 ILE B C 1
ATOM 3293 O O . ILE B 1 13 ? 30.778 52.003 72.147 1.00 34.25 13 ILE B O 1
ATOM 3298 N N . LEU B 1 14 ? 29.629 50.367 71.123 1.00 32.17 14 LEU B N 1
ATOM 3299 C CA . LEU B 1 14 ? 30.728 50.009 70.234 1.00 30.36 14 LEU B CA 1
ATOM 3300 C C . LEU B 1 14 ? 30.376 50.349 68.790 1.00 37.68 14 LEU B C 1
ATOM 3301 O O . LEU B 1 14 ? 29.232 50.158 68.372 1.00 29.72 14 LEU B O 1
ATOM 3306 N N . ASP B 1 15 ? 31.349 50.840 68.026 1.00 28.35 15 ASP B N 1
ATOM 3307 C CA . ASP B 1 15 ? 31.121 51.071 66.601 1.00 29.11 15 ASP B CA 1
ATOM 3308 C C . ASP B 1 15 ? 31.426 49.834 65.765 1.00 28.98 15 ASP B C 1
ATOM 3309 O O . ASP B 1 15 ? 31.785 48.787 66.306 1.00 28.14 15 ASP B O 1
ATOM 3314 N N . SER B 1 16 ? 31.283 49.958 64.446 1.00 26.34 16 SER B N 1
ATOM 3315 C CA . SER B 1 16 ? 31.430 48.816 63.543 1.00 25.63 16 SER B CA 1
ATOM 3316 C C . SER B 1 16 ? 32.858 48.299 63.444 1.00 30.30 16 SER B C 1
ATOM 3317 O O . SER B 1 16 ? 33.103 47.262 62.835 1.00 31.92 16 SER B O 1
ATOM 3320 N N . ARG B 1 17 ? 33.800 49.020 64.044 1.00 28.09 17 ARG B N 1
ATOM 3321 C CA . ARG B 1 17 ? 35.178 48.550 64.106 1.00 35.27 17 ARG B CA 1
ATOM 3322 C C . ARG B 1 17 ? 35.588 48.148 65.521 1.00 36.23 17 ARG B C 1
ATOM 3323 O O . ARG B 1 17 ? 36.776 48.086 65.827 1.00 33.27 17 ARG B O 1
ATOM 3331 N N . ALA B 1 18 ? 34.609 47.886 66.381 1.00 33.09 18 ALA B N 1
ATOM 3332 C CA . ALA B 1 18 ? 34.891 47.455 67.749 1.00 33.62 18 ALA B CA 1
ATOM 3333 C C . ALA B 1 18 ? 35.599 48.535 68.563 1.00 39.36 18 ALA B C 1
ATOM 3334 O O . ALA B 1 18 ? 36.321 48.230 69.513 1.00 46.75 18 ALA B O 1
ATOM 3336 N N . ASN B 1 19 ? 35.406 49.791 68.174 1.00 35.43 19 ASN B N 1
ATOM 3337 C CA . ASN B 1 19 ? 35.876 50.930 68.958 1.00 38.43 19 ASN B CA 1
ATOM 3338 C C . ASN B 1 19 ? 34.697 51.610 69.629 1.00 37.48 19 ASN B C 1
ATOM 3339 O O . ASN B 1 19 ? 33.646 51.745 69.028 1.00 35.02 19 ASN B O 1
ATOM 3344 N N . PRO B 1 20 ? 34.872 52.041 70.881 1.00 37.73 20 PRO B N 1
ATOM 3345 C CA . PRO B 1 20 ? 33.796 52.719 71.603 1.00 32.69 20 PRO B CA 1
ATOM 3346 C C . PRO B 1 20 ? 33.311 53.972 70.887 1.00 38.05 20 PRO B C 1
ATOM 3347 O O . PRO B 1 20 ? 34.083 54.694 70.252 1.00 34.97 20 PRO B O 1
ATOM 3351 N N . THR B 1 21 ? 32.014 54.216 70.991 1.00 32.89 21 THR B N 1
ATOM 3352 C CA . THR B 1 21 ? 31.458 55.504 70.642 1.00 35.55 21 THR B CA 1
ATOM 3353 C C . THR B 1 21 ? 30.280 55.711 71.584 1.00 34.69 21 THR B C 1
ATOM 3354 O O . THR B 1 21 ? 30.091 54.936 72.521 1.00 39.44 21 THR B O 1
ATOM 3358 N N . LEU B 1 22 ? 29.503 56.756 71.375 1.00 35.31 22 LEU B N 1
ATOM 3359 C CA . LEU B 1 22 ? 28.417 57.010 72.303 1.00 43.85 22 LEU B CA 1
ATOM 3360 C C . LEU B 1 22 ? 27.056 57.037 71.633 1.00 37.70 22 LEU B C 1
ATOM 3361 O O . LEU B 1 22 ? 26.933 57.320 70.442 1.00 34.76 22 LEU B O 1
ATOM 3366 N N . GLU B 1 23 ? 26.044 56.699 72.420 1.00 38.54 23 GLU B N 1
ATOM 3367 C CA . GLU B 1 23 ? 24.661 56.794 71.996 1.00 40.80 23 GLU B CA 1
ATOM 3368 C C . GLU B 1 23 ? 23.960 57.754 72.951 1.00 40.65 23 GLU B C 1
ATOM 3369 O O . GLU B 1 23 ? 24.198 57.716 74.162 1.00 41.94 23 GLU B O 1
ATOM 3375 N N . VAL B 1 24 ? 23.122 58.630 72.403 1.00 39.55 24 VAL B N 1
ATOM 3376 C CA . VAL B 1 24 ? 22.431 59.630 73.210 1.00 38.76 24 VAL B CA 1
ATOM 3377 C C . VAL B 1 24 ? 20.911 59.509 73.097 1.00 46.64 24 VAL B C 1
ATOM 3378 O O . VAL B 1 24 ? 20.372 59.362 71.999 1.00 44.17 24 VAL B O 1
ATOM 3382 N N . ARG B 1 25 ? 20.227 59.571 74.238 1.00 46.27 25 ARG B N 1
ATOM 3383 C CA . ARG B 1 25 ? 18.773 59.698 74.249 1.00 47.61 25 ARG B CA 1
ATOM 3384 C C . ARG B 1 25 ? 18.342 61.027 74.858 1.00 50.91 25 ARG B C 1
ATOM 3385 O O . ARG B 1 25 ? 18.738 61.370 75.969 1.00 52.55 25 ARG B O 1
ATOM 3393 N N . VAL B 1 26 ? 17.528 61.769 74.119 1.00 51.91 26 VAL B N 1
ATOM 3394 C CA . VAL B 1 26 ? 16.940 63.001 74.623 1.00 52.89 26 VAL B CA 1
ATOM 3395 C C . VAL B 1 26 ? 15.459 62.769 74.896 1.00 57.14 26 VAL B C 1
ATOM 3396 O O . VAL B 1 26 ? 14.708 62.375 74.000 1.00 55.20 26 VAL B O 1
ATOM 3400 N N . THR B 1 27 ? 15.046 63.003 76.137 1.00 59.48 27 THR B N 1
ATOM 3401 C CA . THR B 1 27 ? 13.665 62.761 76.545 1.00 60.80 27 THR B CA 1
ATOM 3402 C C . THR B 1 27 ? 12.912 64.074 76.749 1.00 58.43 27 THR B C 1
ATOM 3403 O O . THR B 1 27 ? 13.448 65.025 77.321 1.00 57.66 27 THR B O 1
ATOM 3407 N N . LEU B 1 28 ? 11.674 64.121 76.267 1.00 57.41 28 LEU B N 1
ATOM 3408 C CA . LEU B 1 28 ? 10.851 65.322 76.372 1.00 60.10 28 LEU B CA 1
ATOM 3409 C C . LEU B 1 28 ? 9.805 65.175 77.472 1.00 66.86 28 LEU B C 1
ATOM 3410 O O . LEU B 1 28 ? 9.546 64.065 77.945 1.00 70.62 28 LEU B O 1
ATOM 3415 N N . SER B 1 29 ? 9.207 66.297 77.870 1.00 69.66 29 SER B N 1
ATOM 3416 C CA . SER B 1 29 ? 8.183 66.304 78.912 1.00 72.02 29 SER B CA 1
ATOM 3417 C C . SER B 1 29 ? 6.926 65.547 78.482 1.00 74.53 29 SER B C 1
ATOM 3418 O O . SER B 1 29 ? 6.202 65.003 79.315 1.00 77.45 29 SER B O 1
ATOM 3421 N N . SER B 1 30 ? 6.670 65.517 77.178 1.00 70.31 30 SER B N 1
ATOM 3422 C CA . SER B 1 30 ? 5.535 64.777 76.644 1.00 71.35 30 SER B CA 1
ATOM 3423 C C . SER B 1 30 ? 5.804 63.281 76.733 1.00 70.09 30 SER B C 1
ATOM 3424 O O . SER B 1 30 ? 4.939 62.464 76.409 1.00 62.05 30 SER B O 1
ATOM 3427 N N . GLN B 1 31 ? 7.018 62.938 77.158 1.00 70.53 31 GLN B N 1
ATOM 3428 C CA . GLN B 1 31 ? 7.448 61.549 77.295 1.00 75.17 31 GLN B CA 1
ATOM 3429 C C . GLN B 1 31 ? 7.953 60.962 75.972 1.00 70.38 31 GLN B C 1
ATOM 3430 O O . GLN B 1 31 ? 8.463 59.840 75.935 1.00 73.04 31 GLN B O 1
ATOM 3436 N N . ALA B 1 32 ? 7.816 61.720 74.887 1.00 59.61 32 ALA B N 1
ATOM 3437 C CA . ALA B 1 32 ? 8.446 61.336 73.630 1.00 53.81 32 ALA B CA 1
ATOM 3438 C C . ALA B 1 32 ? 9.954 61.463 73.798 1.00 51.43 32 ALA B C 1
ATOM 3439 O O . ALA B 1 32 ? 10.423 62.225 74.639 1.00 52.49 32 ALA B O 1
ATOM 3441 N N . TYR B 1 33 ? 10.715 60.714 73.009 1.00 51.10 33 TYR B N 1
ATOM 3442 C CA . TYR B 1 33 ? 12.170 60.809 73.066 1.00 47.25 33 TYR B CA 1
ATOM 3443 C C . TYR B 1 33 ? 12.811 60.520 71.718 1.00 50.42 33 TYR B C 1
ATOM 3444 O O . TYR B 1 33 ? 12.159 60.006 70.808 1.00 51.46 33 TYR B O 1
ATOM 3453 N N . GLY B 1 34 ? 14.091 60.860 71.602 1.00 48.08 34 GLY B N 1
ATOM 3454 C CA . GLY B 1 34 ? 14.860 60.568 70.406 1.00 42.61 34 GLY B CA 1
ATOM 3455 C C . GLY B 1 34 ? 16.230 60.015 70.755 1.00 47.10 34 GLY B C 1
ATOM 3456 O O . GLY B 1 34 ? 16.818 60.388 71.773 1.00 44.21 34 GLY B O 1
ATOM 3457 N N . CYS B 1 35 ? 16.736 59.123 69.908 1.00 42.87 35 CYS B N 1
ATOM 3458 C CA . CYS B 1 35 ? 18.039 58.494 70.118 1.00 46.60 35 CYS B CA 1
ATOM 3459 C C . CYS B 1 35 ? 18.934 58.697 68.902 1.00 46.86 35 CYS B C 1
ATOM 3460 O O . CYS B 1 35 ? 18.459 58.700 67.767 1.00 48.08 35 CYS B O 1
ATOM 3463 N N . ALA B 1 36 ? 20.230 58.856 69.145 1.00 42.27 36 ALA B N 1
ATOM 3464 C CA . ALA B 1 36 ? 21.203 58.938 68.064 1.00 42.16 36 ALA B CA 1
ATOM 3465 C C . ALA B 1 36 ? 22.561 58.412 68.522 1.00 39.06 36 ALA B C 1
ATOM 3466 O O . ALA B 1 36 ? 22.915 58.548 69.688 1.00 39.91 36 ALA B O 1
ATOM 3468 N N . ALA B 1 37 ? 23.307 57.800 67.604 1.00 37.77 37 ALA B N 1
ATOM 3469 C CA . ALA B 1 37 ? 24.668 57.344 67.879 1.00 34.90 37 ALA B CA 1
ATOM 3470 C C . ALA B 1 37 ? 25.667 58.059 66.966 1.00 45.84 37 ALA B C 1
ATOM 3471 O O . ALA B 1 37 ? 25.322 58.472 65.860 1.00 44.44 37 ALA B O 1
ATOM 3473 N N . VAL B 1 38 ? 26.906 58.194 67.431 1.00 39.87 38 VAL B N 1
ATOM 3474 C CA . VAL B 1 38 ? 27.920 58.964 66.723 1.00 38.49 38 VAL B CA 1
ATOM 3475 C C . VAL B 1 38 ? 28.916 58.051 66.009 1.00 39.96 38 VAL B C 1
ATOM 3476 O O . VAL B 1 38 ? 29.447 57.126 66.614 1.00 39.25 38 VAL B O 1
ATOM 3480 N N . PRO B 1 39 ? 29.171 58.309 64.715 1.00 38.16 39 PRO B N 1
ATOM 3481 C CA . PRO B 1 39 ? 30.180 57.541 63.975 1.00 39.53 39 PRO B CA 1
ATOM 3482 C C . PRO B 1 39 ? 31.596 57.963 64.373 1.00 41.02 39 PRO B C 1
ATOM 3483 O O . PRO B 1 39 ? 31.757 58.882 65.178 1.00 41.48 39 PRO B O 1
ATOM 3487 N N . SER B 1 40 ? 32.606 57.300 63.816 1.00 43.50 40 SER B N 1
ATOM 3488 C CA . SER B 1 40 ? 33.994 57.589 64.165 1.00 53.01 40 SER B CA 1
ATOM 3489 C C . SER B 1 40 ? 34.418 58.926 63.587 1.00 57.59 40 SER B C 1
ATOM 3490 O O . SER B 1 40 ? 35.302 58.981 62.735 1.00 70.10 40 SER B O 1
ATOM 3493 N N . ARG B 1 47 ? 41.905 70.848 59.659 1.00 83.42 47 ARG B N 1
ATOM 3494 C CA . ARG B 1 47 ? 41.526 69.590 60.290 1.00 75.64 47 ARG B CA 1
ATOM 3495 C C . ARG B 1 47 ? 40.079 69.652 60.760 1.00 73.50 47 ARG B C 1
ATOM 3496 O O . ARG B 1 47 ? 39.449 70.709 60.714 1.00 74.38 47 ARG B O 1
ATOM 3504 N N . GLU B 1 48 ? 39.560 68.518 61.225 1.00 69.29 48 GLU B N 1
ATOM 3505 C CA . GLU B 1 48 ? 38.159 68.428 61.630 1.00 62.41 48 GLU B CA 1
ATOM 3506 C C . GLU B 1 48 ? 37.948 68.660 63.130 1.00 52.32 48 GLU B C 1
ATOM 3507 O O . GLU B 1 48 ? 38.906 68.717 63.897 1.00 48.39 48 GLU B O 1
ATOM 3513 N N . ALA B 1 49 ? 36.688 68.806 63.531 1.00 51.84 49 ALA B N 1
ATOM 3514 C CA . ALA B 1 49 ? 36.339 68.976 64.938 1.00 56.74 49 ALA B CA 1
ATOM 3515 C C . ALA B 1 49 ? 36.877 67.812 65.765 1.00 57.40 49 ALA B C 1
ATOM 3516 O O . ALA B 1 49 ? 36.986 66.690 65.276 1.00 53.93 49 ALA B O 1
ATOM 3518 N N . VAL B 1 50 ? 37.208 68.088 67.022 1.00 57.28 50 VAL B N 1
ATOM 3519 C CA . VAL B 1 50 ? 37.900 67.121 67.867 1.00 59.09 50 VAL B CA 1
ATOM 3520 C C . VAL B 1 50 ? 36.956 66.173 68.596 1.00 54.50 50 VAL B C 1
ATOM 3521 O O . VAL B 1 50 ? 36.212 66.588 69.483 1.00 60.57 50 VAL B O 1
ATOM 3525 N N . GLU B 1 51 ? 36.987 64.898 68.224 1.00 44.46 51 GLU B N 1
ATOM 3526 C CA . GLU B 1 51 ? 36.288 63.886 69.009 1.00 49.79 51 GLU B CA 1
ATOM 3527 C C . GLU B 1 51 ? 37.082 63.629 70.286 1.00 47.84 51 GLU B C 1
ATOM 3528 O O . GLU B 1 51 ? 38.313 63.573 70.257 1.00 52.67 51 GLU B O 1
ATOM 3534 N N . LEU B 1 52 ? 36.371 63.488 71.400 1.00 40.79 52 LEU B N 1
ATOM 3535 C CA . LEU B 1 52 ? 36.995 63.299 72.706 1.00 41.99 52 LEU B CA 1
ATOM 3536 C C . LEU B 1 52 ? 37.136 61.818 73.070 1.00 45.78 52 LEU B C 1
ATOM 3537 O O . LEU B 1 52 ? 36.143 61.096 73.158 1.00 43.29 52 LEU B O 1
ATOM 3542 N N . ARG B 1 53 ? 38.375 61.375 73.274 1.00 48.53 53 ARG B N 1
ATOM 3543 C CA . ARG B 1 53 ? 38.667 60.022 73.740 1.00 46.83 53 ARG B CA 1
ATOM 3544 C C . ARG B 1 53 ? 39.283 60.106 75.130 1.00 50.59 53 ARG B C 1
ATOM 3545 O O . ARG B 1 53 ? 39.867 61.126 75.483 1.00 49.56 53 ARG B O 1
ATOM 3553 N N . ASP B 1 54 ? 39.179 59.026 75.900 1.00 48.02 54 ASP B N 1
ATOM 3554 C CA . ASP B 1 54 ? 39.669 59.006 77.277 1.00 53.03 54 ASP B CA 1
ATOM 3555 C C . ASP B 1 54 ? 41.186 58.832 77.371 1.00 53.44 54 ASP B C 1
ATOM 3556 O O . ASP B 1 54 ? 41.803 59.219 78.365 1.00 51.33 54 ASP B O 1
ATOM 3561 N N . ASN B 1 55 ? 41.778 58.247 76.336 1.00 45.89 55 ASN B N 1
ATOM 3562 C CA . ASN B 1 55 ? 43.199 57.917 76.347 1.00 52.72 55 ASN B CA 1
ATOM 3563 C C . ASN B 1 55 ? 43.654 57.179 77.606 1.00 54.67 55 ASN B C 1
ATOM 3564 O O . ASN B 1 55 ? 44.789 57.344 78.054 1.00 54.72 55 ASN B O 1
ATOM 3569 N N . ASP B 1 56 ? 42.763 56.373 78.174 1.00 50.00 56 ASP B N 1
ATOM 3570 C CA . ASP B 1 56 ? 43.150 55.443 79.228 1.00 51.59 56 ASP B CA 1
ATOM 3571 C C . ASP B 1 56 ? 43.575 54.132 78.577 1.00 52.26 56 ASP B C 1
ATOM 3572 O O . ASP B 1 56 ? 42.733 53.345 78.135 1.00 44.60 56 ASP B O 1
ATOM 3577 N N . LEU B 1 57 ? 44.885 53.904 78.531 1.00 53.23 57 LEU B N 1
ATOM 3578 C CA . LEU B 1 57 ? 45.459 52.813 77.745 1.00 59.67 57 LEU B CA 1
ATOM 3579 C C . LEU B 1 57 ? 45.156 51.424 78.299 1.00 59.46 57 LEU B C 1
ATOM 3580 O O . LEU B 1 57 ? 45.420 50.415 77.641 1.00 60.90 57 LEU B O 1
ATOM 3585 N N . GLU B 1 58 ? 44.599 51.375 79.503 1.00 52.77 58 GLU B N 1
ATOM 3586 C CA . GLU B 1 58 ? 44.235 50.107 80.120 1.00 58.73 58 GLU B CA 1
ATOM 3587 C C . GLU B 1 58 ? 42.809 49.739 79.745 1.00 61.26 58 GLU B C 1
ATOM 3588 O O . GLU B 1 58 ? 42.299 48.695 80.156 1.00 62.89 58 GLU B O 1
ATOM 3594 N N . ARG B 1 59 ? 42.171 50.604 78.961 1.00 56.10 59 ARG B N 1
ATOM 3595 C CA . ARG B 1 59 ? 40.774 50.421 78.596 1.00 52.01 59 ARG B CA 1
ATOM 3596 C C . ARG B 1 59 ? 40.547 50.683 77.109 1.00 46.22 59 ARG B C 1
ATOM 3597 O O . ARG B 1 59 ? 40.707 51.811 76.642 1.00 41.80 59 ARG B O 1
ATOM 3605 N N . TYR B 1 60 ? 40.170 49.643 76.367 1.00 39.20 60 TYR B N 1
ATOM 3606 C CA . TYR B 1 60 ? 39.919 49.786 74.939 1.00 32.69 60 TYR B CA 1
ATOM 3607 C C . TYR B 1 60 ? 41.094 50.461 74.229 1.00 42.08 60 TYR B C 1
ATOM 3608 O O . TYR B 1 60 ? 40.898 51.216 73.272 1.00 40.41 60 TYR B O 1
ATOM 3617 N N . GLY B 1 61 ? 42.309 50.211 74.707 1.00 41.53 61 GLY B N 1
ATOM 3618 C CA . GLY B 1 61 ? 43.494 50.740 74.057 1.00 44.47 61 GLY B CA 1
ATOM 3619 C C . GLY B 1 61 ? 43.503 52.255 73.968 1.00 49.07 61 GLY B C 1
ATOM 3620 O O . GLY B 1 61 ? 44.101 52.830 73.057 1.00 43.13 61 GLY B O 1
ATOM 3621 N N . GLY B 1 62 ? 42.831 52.902 74.914 1.00 44.17 62 GLY B N 1
ATOM 3622 C CA . GLY B 1 62 ? 42.848 54.348 75.002 1.00 44.93 62 GLY B CA 1
ATOM 3623 C C . GLY B 1 62 ? 41.689 55.006 74.283 1.00 45.56 62 GLY B C 1
ATOM 3624 O O . GLY B 1 62 ? 41.556 56.228 74.314 1.00 45.14 62 GLY B O 1
ATOM 3625 N N . LYS B 1 63 ? 40.842 54.195 73.652 1.00 42.32 63 LYS B N 1
ATOM 3626 C CA . LYS B 1 63 ? 39.770 54.710 72.804 1.00 39.80 63 LYS B CA 1
ATOM 3627 C C . LYS B 1 63 ? 38.409 54.818 73.498 1.00 42.74 63 LYS B C 1
ATOM 3628 O O . LYS B 1 63 ? 37.391 55.013 72.840 1.00 40.01 63 LYS B O 1
ATOM 3634 N N . GLY B 1 64 ? 38.389 54.697 74.823 1.00 39.77 64 GLY B N 1
ATOM 3635 C CA . GLY B 1 64 ? 37.153 54.872 75.566 1.00 36.47 64 GLY B CA 1
ATOM 3636 C C . GLY B 1 64 ? 36.544 56.250 75.345 1.00 41.71 64 GLY B C 1
ATOM 3637 O O . GLY B 1 64 ? 37.244 57.191 74.970 1.00 41.71 64 GLY B O 1
ATOM 3638 N N . VAL B 1 65 ? 35.239 56.378 75.567 1.00 43.31 65 VAL B N 1
ATOM 3639 C CA . VAL B 1 65 ? 34.589 57.686 75.466 1.00 43.61 65 VAL B CA 1
ATOM 3640 C C . VAL B 1 65 ? 33.757 58.030 76.700 1.00 39.31 65 VAL B C 1
ATOM 3641 O O . VAL B 1 65 ? 32.743 58.717 76.605 1.00 42.37 65 VAL B O 1
ATOM 3645 N N . LEU B 1 66 ? 34.210 57.556 77.855 1.00 42.71 66 LEU B N 1
ATOM 3646 C CA . LEU B 1 66 ? 33.537 57.805 79.126 1.00 47.63 66 LEU B CA 1
ATOM 3647 C C . LEU B 1 66 ? 33.456 59.288 79.472 1.00 47.50 66 LEU B C 1
ATOM 3648 O O . LEU B 1 66 ? 32.438 59.763 79.977 1.00 49.51 66 LEU B O 1
ATOM 3653 N N . GLN B 1 67 ? 34.530 60.021 79.212 1.00 49.88 67 GLN B N 1
ATOM 3654 C CA . GLN B 1 67 ? 34.540 61.444 79.519 1.00 54.34 67 GLN B CA 1
ATOM 3655 C C . GLN B 1 67 ? 33.519 62.166 78.647 1.00 55.66 67 GLN B C 1
ATOM 3656 O O . GLN B 1 67 ? 32.777 63.022 79.131 1.00 60.57 67 GLN B O 1
ATOM 3662 N N . ALA B 1 68 ? 33.474 61.812 77.366 1.00 43.45 68 ALA B N 1
ATOM 3663 C CA . ALA B 1 68 ? 32.493 62.397 76.461 1.00 44.02 68 ALA B CA 1
ATOM 3664 C C . ALA B 1 68 ? 31.081 62.135 76.976 1.00 42.61 68 ALA B C 1
ATOM 3665 O O . ALA B 1 68 ? 30.221 63.017 76.950 1.00 45.68 68 ALA B O 1
ATOM 3667 N N . VAL B 1 69 ? 30.850 60.914 77.444 1.00 43.16 69 VAL B N 1
ATOM 3668 C CA . VAL B 1 69 ? 29.558 60.543 78.011 1.00 45.05 69 VAL B CA 1
ATOM 3669 C C . VAL B 1 69 ? 29.246 61.382 79.252 1.00 48.76 69 VAL B C 1
ATOM 3670 O O . VAL B 1 69 ? 28.096 61.754 79.488 1.00 50.53 69 VAL B O 1
ATOM 3674 N N . GLU B 1 70 ? 30.273 61.682 80.040 1.00 46.85 70 GLU B N 1
ATOM 3675 C CA . GLU B 1 70 ? 30.108 62.538 81.214 1.00 56.96 70 GLU B CA 1
ATOM 3676 C C . GLU B 1 70 ? 29.657 63.943 80.826 1.00 55.13 70 GLU B C 1
ATOM 3677 O O . GLU B 1 70 ? 28.811 64.544 81.489 1.00 55.80 70 GLU B O 1
ATOM 3683 N N . ASN B 1 71 ? 30.237 64.464 79.752 1.00 53.30 71 ASN B N 1
ATOM 3684 C CA . ASN B 1 71 ? 29.912 65.804 79.290 1.00 50.38 71 ASN B CA 1
ATOM 3685 C C . ASN B 1 71 ? 28.455 65.918 78.866 1.00 51.63 71 ASN B C 1
ATOM 3686 O O . ASN B 1 71 ? 27.795 66.913 79.152 1.00 56.45 71 ASN B O 1
ATOM 3691 N N . VAL B 1 72 ? 27.955 64.890 78.189 1.00 44.81 72 VAL B N 1
ATOM 3692 C CA . VAL B 1 72 ? 26.548 64.843 77.824 1.00 47.55 72 VAL B CA 1
ATOM 3693 C C . VAL B 1 72 ? 25.660 64.792 79.066 1.00 53.01 72 VAL B C 1
ATOM 3694 O O . VAL B 1 72 ? 24.738 65.597 79.216 1.00 54.15 72 VAL B O 1
ATOM 3698 N N . ASN B 1 73 ? 25.952 63.847 79.954 1.00 47.54 73 ASN B N 1
ATOM 3699 C CA . ASN B 1 73 ? 25.115 63.604 81.126 1.00 51.39 73 ASN B CA 1
ATOM 3700 C C . ASN B 1 73 ? 25.187 64.693 82.200 1.00 57.39 73 ASN B C 1
ATOM 3701 O O . ASN B 1 73 ? 24.289 64.805 83.036 1.00 59.14 73 ASN B O 1
ATOM 3706 N N . GLY B 1 74 ? 26.246 65.496 82.172 1.00 59.95 74 GLY B N 1
ATOM 3707 C CA . GLY B 1 74 ? 26.420 66.551 83.155 1.00 60.17 74 GLY B CA 1
ATOM 3708 C C . GLY B 1 74 ? 26.268 67.942 82.570 1.00 63.87 74 GLY B C 1
ATOM 3709 O O . GLY B 1 74 ? 25.153 68.451 82.443 1.00 63.47 74 GLY B O 1
ATOM 3710 N N . PRO B 1 75 ? 27.399 68.562 82.202 1.00 66.27 75 PRO B N 1
ATOM 3711 C CA . PRO B 1 75 ? 27.467 69.928 81.671 1.00 69.55 75 PRO B CA 1
ATOM 3712 C C . PRO B 1 75 ? 26.440 70.167 80.568 1.00 67.05 75 PRO B C 1
ATOM 3713 O O . PRO B 1 75 ? 25.595 71.054 80.691 1.00 65.26 75 PRO B O 1
ATOM 3717 N N . ILE B 1 76 ? 26.519 69.376 79.501 1.00 58.57 76 ILE B N 1
ATOM 3718 C CA . ILE B 1 76 ? 25.624 69.532 78.358 1.00 57.48 76 ILE B CA 1
ATOM 3719 C C . ILE B 1 76 ? 24.153 69.413 78.747 1.00 58.19 76 ILE B C 1
ATOM 3720 O O . ILE B 1 76 ? 23.333 70.249 78.365 1.00 52.65 76 ILE B O 1
ATOM 3725 N N . ARG B 1 77 ? 23.824 68.368 79.499 1.00 54.74 77 ARG B N 1
ATOM 3726 C CA . ARG B 1 77 ? 22.459 68.164 79.975 1.00 56.69 77 ARG B CA 1
ATOM 3727 C C . ARG B 1 77 ? 21.926 69.381 80.735 1.00 64.91 77 ARG B C 1
ATOM 3728 O O . ARG B 1 77 ? 20.836 69.878 80.445 1.00 62.82 77 ARG B O 1
ATOM 3736 N N . ASP B 1 78 ? 22.697 69.853 81.710 1.00 66.27 78 ASP B N 1
ATOM 3737 C CA . ASP B 1 78 ? 22.272 70.971 82.545 1.00 73.66 78 ASP B CA 1
ATOM 3738 C C . ASP B 1 78 ? 21.981 72.210 81.718 1.00 73.11 78 ASP B C 1
ATOM 3739 O O . ASP B 1 78 ? 21.048 72.954 82.008 1.00 75.36 78 ASP B O 1
ATOM 3744 N N . ALA B 1 79 ? 22.786 72.431 80.686 1.00 69.96 79 ALA B N 1
ATOM 3745 C CA . ALA B 1 79 ? 22.671 73.650 79.900 1.00 68.65 79 ALA B CA 1
ATOM 3746 C C . ALA B 1 79 ? 21.505 73.608 78.917 1.00 68.26 79 ALA B C 1
ATOM 3747 O O . ALA B 1 79 ? 21.203 74.611 78.270 1.00 67.91 79 ALA B O 1
ATOM 3749 N N . LEU B 1 80 ? 20.842 72.457 78.817 1.00 64.48 80 LEU B N 1
ATOM 3750 C CA . LEU B 1 80 ? 19.763 72.287 77.841 1.00 61.14 80 LEU B CA 1
ATOM 3751 C C . LEU B 1 80 ? 18.400 71.924 78.423 1.00 65.70 80 LEU B C 1
ATOM 3752 O O . LEU B 1 80 ? 17.395 71.992 77.720 1.00 69.81 80 LEU B O 1
ATOM 3757 N N . LEU B 1 81 ? 18.356 71.513 79.684 1.00 68.88 81 LEU B N 1
ATOM 3758 C CA . LEU B 1 81 ? 17.073 71.217 80.309 1.00 70.80 81 LEU B CA 1
ATOM 3759 C C . LEU B 1 81 ? 16.116 72.395 80.142 1.00 74.02 81 LEU B C 1
ATOM 3760 O O . LEU B 1 81 ? 16.511 73.553 80.298 1.00 76.69 81 LEU B O 1
ATOM 3765 N N . GLY B 1 82 ? 14.863 72.094 79.812 1.00 75.31 82 GLY B N 1
ATOM 3766 C CA . GLY B 1 82 ? 13.844 73.118 79.668 1.00 78.60 82 GLY B CA 1
ATOM 3767 C C . GLY B 1 82 ? 13.730 73.674 78.261 1.00 77.62 82 GLY B C 1
ATOM 3768 O O . GLY B 1 82 ? 12.754 74.350 77.931 1.00 81.82 82 GLY B O 1
ATOM 3769 N N . GLN B 1 83 ? 14.724 73.392 77.426 1.00 67.34 83 GLN B N 1
ATOM 3770 C CA . GLN B 1 83 ? 14.732 73.910 76.063 1.00 71.51 83 GLN B CA 1
ATOM 3771 C C . GLN B 1 83 ? 13.670 73.249 75.192 1.00 71.48 83 GLN B C 1
ATOM 3772 O O . GLN B 1 83 ? 13.261 72.115 75.444 1.00 66.56 83 GLN B O 1
ATOM 3778 N N . ASP B 1 84 ? 13.219 73.979 74.176 1.00 75.46 84 ASP B N 1
ATOM 3779 C CA . ASP B 1 84 ? 12.310 73.434 73.177 1.00 72.79 84 ASP B CA 1
ATOM 3780 C C . ASP B 1 84 ? 13.132 72.764 72.083 1.00 66.85 84 ASP B C 1
ATOM 3781 O O . ASP B 1 84 ? 13.882 73.427 71.366 1.00 66.70 84 ASP B O 1
ATOM 3786 N N . PRO B 1 85 ? 12.994 71.437 71.957 1.00 63.14 85 PRO B N 1
ATOM 3787 C CA . PRO B 1 85 ? 13.786 70.630 71.023 1.00 59.16 85 PRO B CA 1
ATOM 3788 C C . PRO B 1 85 ? 13.631 71.051 69.561 1.00 61.45 85 PRO B C 1
ATOM 3789 O O . PRO B 1 85 ? 14.456 70.674 68.729 1.00 59.40 85 PRO B O 1
ATOM 3793 N N . ARG B 1 86 ? 12.594 71.821 69.249 1.00 64.82 86 ARG B N 1
ATOM 3794 C CA . ARG B 1 86 ? 12.390 72.281 67.879 1.00 67.64 86 ARG B CA 1
ATOM 3795 C C . ARG B 1 86 ? 13.358 73.403 67.522 1.00 67.59 86 ARG B C 1
ATOM 3796 O O . ARG B 1 86 ? 13.570 73.697 66.345 1.00 70.67 86 ARG B O 1
ATOM 3804 N N . SER B 1 87 ? 13.945 74.020 68.545 1.00 60.10 87 SER B N 1
ATOM 3805 C CA . SER B 1 87 ? 14.878 75.127 68.350 1.00 60.23 87 SER B CA 1
ATOM 3806 C C . SER B 1 87 ? 16.299 74.625 68.116 1.00 59.93 87 SER B C 1
ATOM 3807 O O . SER B 1 87 ? 17.196 74.889 68.916 1.00 57.29 87 SER B O 1
ATOM 3810 N N . GLN B 1 88 ? 16.498 73.910 67.012 1.00 64.25 88 GLN B N 1
ATOM 3811 C CA . GLN B 1 88 ? 17.782 73.274 66.723 1.00 62.67 88 GLN B CA 1
ATOM 3812 C C . GLN B 1 88 ? 18.937 74.270 66.747 1.00 61.81 88 GLN B C 1
ATOM 3813 O O . GLN B 1 88 ? 19.922 74.070 67.459 1.00 58.35 88 GLN B O 1
ATOM 3819 N N . GLU B 1 89 ? 18.811 75.339 65.964 1.00 61.64 89 GLU B N 1
ATOM 3820 C CA . GLU B 1 89 ? 19.866 76.344 65.852 1.00 67.99 89 GLU B CA 1
ATOM 3821 C C . GLU B 1 89 ? 20.296 76.895 67.209 1.00 66.05 89 GLU B C 1
ATOM 3822 O O . GLU B 1 89 ? 21.489 77.069 67.470 1.00 69.42 89 GLU B O 1
ATOM 3828 N N . GLU B 1 90 ? 19.321 77.174 68.068 1.00 61.66 90 GLU B N 1
ATOM 3829 C CA . GLU B 1 90 ? 19.600 77.746 69.383 1.00 68.83 90 GLU B CA 1
ATOM 3830 C C . GLU B 1 90 ? 20.261 76.727 70.306 1.00 70.03 90 GLU B C 1
ATOM 3831 O O . GLU B 1 90 ? 21.224 77.042 71.008 1.00 71.44 90 GLU B O 1
ATOM 3837 N N . ILE B 1 91 ? 19.733 75.508 70.304 1.00 64.36 91 ILE B N 1
ATOM 3838 C CA . ILE B 1 91 ? 20.314 74.412 71.073 1.00 67.32 91 ILE B CA 1
ATOM 3839 C C . ILE B 1 91 ? 21.757 74.162 70.646 1.00 63.48 91 ILE B C 1
ATOM 3840 O O . ILE B 1 91 ? 22.644 74.016 71.486 1.00 64.56 91 ILE B O 1
ATOM 3845 N N . ASP B 1 92 ? 21.987 74.120 69.337 1.00 61.12 92 ASP B N 1
ATOM 3846 C CA . ASP B 1 92 ? 23.334 73.962 68.804 1.00 59.50 92 ASP B CA 1
ATOM 3847 C C . ASP B 1 92 ? 24.202 75.157 69.185 1.00 58.23 92 ASP B C 1
ATOM 3848 O O . ASP B 1 92 ? 25.400 75.013 69.421 1.00 56.81 92 ASP B O 1
ATOM 3853 N N . ARG B 1 93 ? 23.589 76.337 69.247 1.00 59.51 93 ARG B N 1
ATOM 3854 C CA . ARG B 1 93 ? 24.304 77.547 69.641 1.00 65.32 93 ARG B CA 1
ATOM 3855 C C . ARG B 1 93 ? 24.733 77.471 71.103 1.00 67.80 93 ARG B C 1
ATOM 3856 O O . ARG B 1 93 ? 25.876 77.773 71.444 1.00 72.75 93 ARG B O 1
ATOM 3864 N N . ILE B 1 94 ? 23.807 77.068 71.965 1.00 65.69 94 ILE B N 1
ATOM 3865 C CA . ILE B 1 94 ? 24.092 76.935 73.387 1.00 69.32 94 ILE B CA 1
ATOM 3866 C C . ILE B 1 94 ? 25.253 75.972 73.634 1.00 65.33 94 ILE B C 1
ATOM 3867 O O . ILE B 1 94 ? 26.106 76.221 74.483 1.00 67.42 94 ILE B O 1
ATOM 3880 N N . ILE B 1 96 ? 27.659 75.009 71.351 1.00 60.01 96 ILE B N 1
ATOM 3881 C CA . ILE B 1 96 ? 28.865 75.563 70.751 1.00 65.32 96 ILE B CA 1
ATOM 3882 C C . ILE B 1 96 ? 29.472 76.613 71.676 1.00 71.40 96 ILE B C 1
ATOM 3883 O O . ILE B 1 96 ? 30.692 76.697 71.825 1.00 73.82 96 ILE B O 1
ATOM 3888 N N . GLU B 1 97 ? 28.609 77.404 72.305 1.00 68.54 97 GLU B N 1
ATOM 3889 C CA . GLU B 1 97 ? 29.053 78.413 73.255 1.00 77.59 97 GLU B CA 1
ATOM 3890 C C . GLU B 1 97 ? 29.598 77.754 74.518 1.00 76.70 97 GLU B C 1
ATOM 3891 O O . GLU B 1 97 ? 30.629 78.167 75.046 1.00 71.69 97 GLU B O 1
ATOM 3897 N N . LEU B 1 98 ? 28.906 76.722 74.992 1.00 75.02 98 LEU B N 1
ATOM 3898 C CA . LEU B 1 98 ? 29.314 76.026 76.208 1.00 75.00 98 LEU B CA 1
ATOM 3899 C C . LEU B 1 98 ? 30.692 75.389 76.046 1.00 73.21 98 LEU B C 1
ATOM 3900 O O . LEU B 1 98 ? 31.527 75.455 76.949 1.00 72.11 98 LEU B O 1
ATOM 3905 N N . ASP B 1 99 ? 30.924 74.768 74.893 1.00 68.20 99 ASP B N 1
ATOM 3906 C CA . ASP B 1 99 ? 32.237 74.221 74.576 1.00 66.16 99 ASP B CA 1
ATOM 3907 C C . ASP B 1 99 ? 33.272 75.341 74.609 1.00 67.56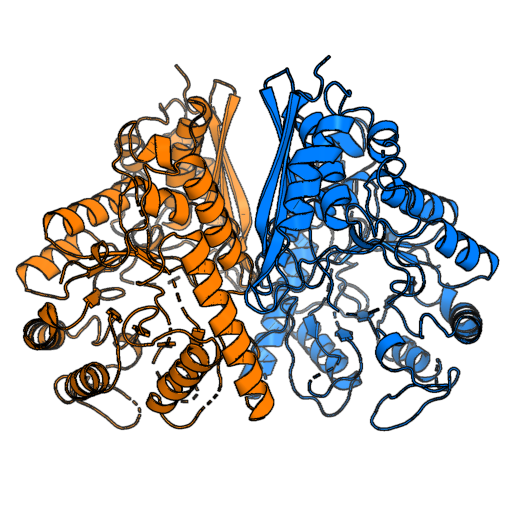 99 ASP B C 1
ATOM 3908 O O . ASP B 1 99 ? 34.320 75.214 75.240 1.00 66.85 99 ASP B O 1
ATOM 3913 N N . GLY B 1 100 ? 32.964 76.438 73.926 1.00 74.17 100 GLY B N 1
ATOM 3914 C CA . GLY B 1 100 ? 33.797 77.625 73.965 1.00 79.25 100 GLY B CA 1
ATOM 3915 C C . GLY B 1 100 ? 34.905 77.669 72.930 1.00 79.52 100 GLY B C 1
ATOM 3916 O O . GLY B 1 100 ? 35.432 78.741 72.628 1.00 83.97 100 GLY B O 1
ATOM 3917 N N . THR B 1 101 ? 35.255 76.511 72.380 1.00 72.76 101 THR B N 1
ATOM 3918 C CA . THR B 1 101 ? 36.395 76.411 71.475 1.00 78.21 101 THR B CA 1
ATOM 3919 C C . THR B 1 101 ? 35.984 76.226 70.016 1.00 76.31 101 THR B C 1
ATOM 3920 O O . THR B 1 101 ? 34.979 75.579 69.715 1.00 75.65 101 THR B O 1
ATOM 3924 N N . GLU B 1 102 ? 36.782 76.795 69.117 1.00 74.42 102 GLU B N 1
ATOM 3925 C CA . GLU B 1 102 ? 36.630 76.583 67.682 1.00 82.27 102 GLU B CA 1
ATOM 3926 C C . GLU B 1 102 ? 36.653 75.090 67.363 1.00 80.17 102 GLU B C 1
ATOM 3927 O O . GLU B 1 102 ? 36.103 74.643 66.356 1.00 76.88 102 GLU B O 1
ATOM 3933 N N . ASN B 1 103 ? 37.290 74.329 68.247 1.00 77.20 103 ASN B N 1
ATOM 3934 C CA . ASN B 1 103 ? 37.569 72.916 68.033 1.00 70.15 103 ASN B CA 1
ATOM 3935 C C . ASN B 1 103 ? 36.433 71.981 68.423 1.00 62.89 103 ASN B C 1
ATOM 3936 O O . ASN B 1 103 ? 36.349 70.858 67.930 1.00 58.81 103 ASN B O 1
ATOM 3941 N N . LYS B 1 104 ? 35.573 72.443 69.323 1.00 58.02 104 LYS B N 1
ATOM 3942 C CA . LYS B 1 104 ? 34.696 71.546 70.059 1.00 54.24 104 LYS B CA 1
ATOM 3943 C C . LYS B 1 104 ? 35.572 70.555 70.826 1.00 57.61 104 LYS B C 1
ATOM 3944 O O . LYS B 1 104 ? 35.168 69.426 71.096 1.00 58.07 104 LYS B O 1
ATOM 3950 N N . ALA B 1 105 ? 36.776 70.998 71.181 1.00 61.25 105 ALA B N 1
ATOM 3951 C CA . ALA B 1 105 ? 37.758 70.145 71.849 1.00 69.67 105 ALA B CA 1
ATOM 3952 C C . ALA B 1 105 ? 37.508 69.996 73.349 1.00 73.71 105 ALA B C 1
ATOM 3953 O O . ALA B 1 105 ? 38.031 69.077 73.983 1.00 74.07 105 ALA B O 1
ATOM 3955 N N . ASN B 1 106 ? 36.712 70.896 73.916 1.00 68.75 106 ASN B N 1
ATOM 3956 C CA . ASN B 1 106 ? 36.418 70.843 75.344 1.00 66.87 106 ASN B CA 1
ATOM 3957 C C . ASN B 1 106 ? 35.379 69.778 75.693 1.00 61.75 106 ASN B C 1
ATOM 3958 O O . ASN B 1 106 ? 35.656 68.864 76.471 1.00 60.30 106 ASN B O 1
ATOM 3963 N N . LEU B 1 107 ? 34.190 69.892 75.113 1.00 61.78 107 LEU B N 1
ATOM 3964 C CA . LEU B 1 107 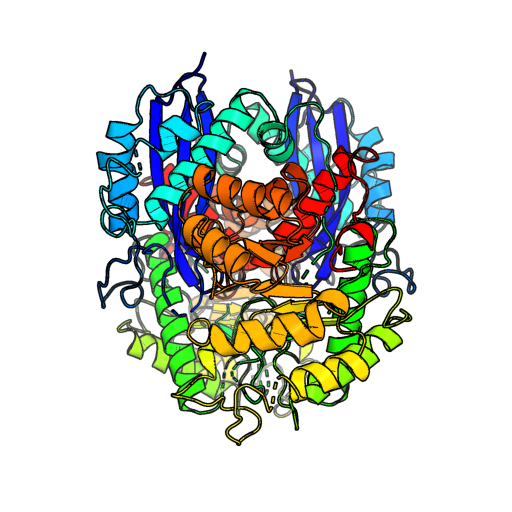? 33.129 68.913 75.345 1.00 56.73 107 LEU B CA 1
ATOM 3965 C C . LEU B 1 107 ? 33.275 67.693 74.439 1.00 51.85 107 LEU B C 1
ATOM 3966 O O . LEU B 1 107 ? 32.827 66.596 74.776 1.00 50.41 107 LEU B O 1
ATOM 3971 N N . GLY B 1 108 ? 33.906 67.892 73.287 1.00 49.19 108 GLY B N 1
ATOM 3972 C CA . GLY B 1 108 ? 34.042 66.839 72.301 1.00 45.84 108 GLY B CA 1
ATOM 3973 C C . GLY B 1 108 ? 32.989 66.960 71.216 1.00 49.37 108 GLY B C 1
ATOM 3974 O O . GLY B 1 108 ? 31.795 67.093 71.500 1.00 44.91 108 GLY B O 1
ATOM 3975 N N . ALA B 1 109 ? 33.435 66.929 69.965 1.00 48.52 109 ALA B N 1
ATOM 3976 C CA . ALA B 1 109 ? 32.521 66.970 68.832 1.00 46.29 109 ALA B CA 1
ATOM 3977 C C . ALA B 1 109 ? 31.578 65.766 68.849 1.00 42.99 109 ALA B C 1
ATOM 3978 O O . ALA B 1 109 ? 30.442 65.848 68.379 1.00 40.29 109 ALA B O 1
ATOM 3980 N N . ASN B 1 110 ? 32.048 64.646 69.390 1.00 37.66 110 ASN B N 1
ATOM 3981 C CA . ASN B 1 110 ? 31.189 63.469 69.517 1.00 43.44 110 ASN B CA 1
ATOM 3982 C C . ASN B 1 110 ? 30.067 63.654 70.543 1.00 42.01 110 ASN B C 1
ATOM 3983 O O . ASN B 1 110 ? 28.947 63.196 70.331 1.00 41.16 110 ASN B O 1
ATOM 3988 N N . ALA B 1 111 ? 30.363 64.340 71.642 1.00 37.73 111 ALA B N 1
ATOM 3989 C CA . ALA B 1 111 ? 29.347 64.621 72.651 1.00 44.84 111 ALA B CA 1
ATOM 3990 C C . ALA B 1 111 ? 28.305 65.595 72.103 1.00 45.64 111 ALA B C 1
ATOM 3991 O O . ALA B 1 111 ? 27.103 65.381 72.234 1.00 45.64 111 ALA B O 1
ATOM 3993 N N . ILE B 1 112 ? 28.776 66.660 71.473 1.00 44.86 112 ILE B N 1
ATOM 3994 C CA . ILE B 1 112 ? 27.887 67.674 70.922 1.00 47.69 112 ILE B CA 1
ATOM 3995 C C . ILE B 1 112 ? 26.982 67.126 69.818 1.00 47.90 112 ILE B C 1
ATOM 3996 O O . ILE B 1 112 ? 25.767 67.323 69.854 1.00 47.69 112 ILE B O 1
ATOM 4001 N N . LEU B 1 113 ? 27.570 66.437 68.843 1.00 40.38 113 LEU B N 1
ATOM 4002 C CA . LEU B 1 113 ? 26.796 65.910 67.724 1.00 37.87 113 LEU B CA 1
ATOM 4003 C C . LEU B 1 113 ? 25.754 64.907 68.196 1.00 40.71 113 LEU B C 1
ATOM 4004 O O . LEU B 1 113 ? 24.607 64.935 67.748 1.00 47.41 113 LEU B O 1
ATOM 4009 N N . GLY B 1 114 ? 26.157 64.016 69.096 1.00 43.75 114 GLY B N 1
ATOM 4010 C CA . GLY B 1 114 ? 25.241 63.029 69.642 1.00 39.86 114 GLY B CA 1
ATOM 4011 C C . GLY B 1 114 ? 23.953 63.663 70.138 1.00 39.06 114 GLY B C 1
ATOM 4012 O O . GLY B 1 114 ? 22.857 63.191 69.843 1.00 40.89 114 GLY B O 1
ATOM 4013 N N . VAL B 1 115 ? 24.076 64.747 70.890 1.00 40.29 115 VAL B N 1
ATOM 4014 C CA . VAL B 1 115 ? 22.886 65.422 71.407 1.00 43.33 115 VAL B CA 1
ATOM 4015 C C . VAL B 1 115 ? 22.198 66.260 70.333 1.00 42.28 115 VAL B C 1
ATOM 4016 O O . VAL B 1 115 ? 20.970 66.346 70.295 1.00 49.92 115 VAL B O 1
ATOM 4020 N N . SER B 1 116 ? 22.995 66.873 69.461 1.00 48.75 116 SER B N 1
ATOM 4021 C CA . SER B 1 116 ? 22.470 67.644 68.338 1.00 48.38 116 SER B CA 1
ATOM 4022 C C . SER B 1 116 ? 21.490 66.804 67.520 1.00 48.05 116 SER B C 1
ATOM 4023 O O . SER B 1 116 ? 20.394 67.261 67.174 1.00 50.99 116 SER B O 1
ATOM 4026 N N . LEU B 1 117 ? 21.891 65.571 67.224 1.00 38.52 117 LEU B N 1
ATOM 4027 C CA . LEU B 1 117 ? 21.064 64.649 66.451 1.00 42.94 117 LEU B CA 1
ATOM 4028 C C . LEU B 1 117 ? 19.881 64.122 67.262 1.00 45.33 117 LEU B C 1
ATOM 4029 O O . LEU B 1 117 ? 18.757 64.075 66.770 1.00 42.15 117 LEU B O 1
ATOM 4034 N N . ALA B 1 118 ? 20.143 63.721 68.503 1.00 43.18 118 ALA B N 1
ATOM 4035 C CA . ALA B 1 118 ? 19.097 63.175 69.361 1.00 40.43 118 ALA B CA 1
ATOM 4036 C C . ALA B 1 118 ? 17.967 64.191 69.586 1.00 47.16 118 ALA B C 1
ATOM 4037 O O . ALA B 1 118 ? 16.790 63.829 69.632 1.00 45.16 118 ALA B O 1
ATOM 4039 N N . VAL B 1 119 ? 18.328 65.463 69.715 1.00 46.68 119 VAL B N 1
ATOM 4040 C CA . VAL B 1 119 ? 17.333 66.527 69.849 1.00 48.89 119 VAL B CA 1
ATOM 4041 C C . VAL B 1 119 ? 16.384 66.568 68.651 1.00 49.64 119 VAL B C 1
ATOM 4042 O O . VAL B 1 119 ? 15.165 66.627 68.814 1.00 49.75 119 VAL B O 1
ATOM 4046 N N . ALA B 1 120 ? 16.948 66.530 67.448 1.00 47.55 120 ALA B N 1
ATOM 4047 C CA . ALA B 1 120 ? 16.138 66.525 66.236 1.00 40.84 120 ALA B CA 1
ATOM 4048 C C . ALA B 1 120 ? 15.243 65.286 66.141 1.00 45.24 120 ALA B C 1
ATOM 4049 O O . ALA B 1 120 ? 14.093 65.382 65.705 1.00 43.19 120 ALA B O 1
ATOM 4051 N N . TYR B 1 121 ? 15.761 64.126 66.541 1.00 39.96 121 TYR B N 1
ATOM 4052 C CA . TYR B 1 121 ? 14.941 62.916 66.562 1.00 42.55 121 TYR B CA 1
ATOM 4053 C C . TYR B 1 121 ? 13.807 63.097 67.557 1.00 44.20 121 TYR B C 1
ATOM 4054 O O . TYR B 1 121 ? 12.663 62.740 67.284 1.00 49.11 121 TYR B O 1
ATOM 4063 N N . ALA B 1 122 ? 14.132 63.661 68.712 1.00 44.04 122 ALA B N 1
ATOM 4064 C CA . ALA B 1 122 ? 13.132 63.886 69.747 1.00 45.16 122 ALA B CA 1
ATOM 4065 C C . ALA B 1 122 ? 12.003 64.765 69.217 1.00 49.53 122 ALA B C 1
ATOM 4066 O O . ALA B 1 122 ? 10.830 64.428 69.349 1.00 46.75 122 ALA B O 1
ATOM 4068 N N . ALA B 1 123 ? 12.362 65.888 68.606 1.00 52.82 123 ALA B N 1
ATOM 4069 C CA . ALA B 1 123 ? 11.363 66.788 68.045 1.00 51.92 123 ALA B CA 1
ATOM 4070 C C . ALA B 1 123 ? 10.561 66.078 66.958 1.00 53.83 123 ALA B C 1
ATOM 4071 O O . ALA B 1 123 ? 9.341 66.207 66.894 1.00 53.48 123 ALA B O 1
ATOM 4073 N N . ALA B 1 124 ? 11.249 65.321 66.108 1.00 49.89 124 ALA B N 1
ATOM 4074 C CA . ALA B 1 124 ? 10.580 64.559 65.060 1.00 54.19 124 ALA B CA 1
ATOM 4075 C C . ALA B 1 124 ? 9.563 63.591 65.659 1.00 51.87 124 ALA B C 1
ATOM 4076 O O . ALA B 1 124 ? 8.385 63.606 65.298 1.00 53.16 124 ALA B O 1
ATOM 4078 N N . ASN B 1 125 ? 10.026 62.751 66.578 1.00 46.19 125 ASN B N 1
ATOM 4079 C CA . ASN B 1 125 ? 9.158 61.764 67.212 1.00 51.38 125 ASN B CA 1
ATOM 4080 C C . ASN B 1 125 ? 7.977 62.399 67.947 1.00 61.85 125 ASN B C 1
ATOM 4081 O O . ASN B 1 125 ? 6.873 61.853 67.940 1.00 64.34 125 ASN B O 1
ATOM 4086 N N . ASN B 1 126 ? 8.208 63.548 68.578 1.00 57.89 126 ASN B N 1
ATOM 4087 C CA . ASN B 1 126 ? 7.150 64.231 69.317 1.00 58.06 126 ASN B CA 1
ATOM 4088 C C . ASN B 1 126 ? 6.015 64.659 68.404 1.00 62.72 126 ASN B C 1
ATOM 4089 O O . ASN B 1 126 ? 4.851 64.659 68.801 1.00 64.88 126 ASN B O 1
ATOM 4094 N N . ALA B 1 127 ? 6.369 65.032 67.179 1.00 58.83 127 ALA B N 1
ATOM 4095 C CA . ALA B 1 127 ? 5.390 65.443 66.183 1.00 63.14 127 ALA B CA 1
ATOM 4096 C C . ALA B 1 127 ? 4.971 64.258 65.324 1.00 61.57 127 ALA B C 1
ATOM 4097 O O . ALA B 1 127 ? 4.333 64.427 64.289 1.00 62.89 127 ALA B O 1
ATOM 4099 N N . ASP B 1 128 ? 5.343 63.058 65.754 1.00 63.04 128 ASP B N 1
ATOM 4100 C CA . ASP B 1 128 ? 4.986 61.844 65.030 1.00 69.29 128 ASP B CA 1
ATOM 4101 C C . ASP B 1 128 ? 5.441 61.890 63.566 1.00 62.12 128 ASP B C 1
ATOM 4102 O O . ASP B 1 128 ? 4.737 61.420 62.671 1.00 56.35 128 ASP B O 1
ATOM 4107 N N . LEU B 1 129 ? 6.622 62.459 63.331 1.00 56.97 129 LEU B N 1
ATOM 4108 C CA . LEU B 1 129 ? 7.186 62.525 61.983 1.00 55.29 129 LEU B CA 1
ATOM 4109 C C . LEU B 1 129 ? 8.484 61.727 61.874 1.00 54.59 129 LEU B C 1
ATOM 4110 O O . LEU B 1 129 ? 9.286 61.714 62.812 1.00 50.68 129 LEU B O 1
ATOM 4115 N N . PRO B 1 130 ? 8.695 61.060 60.725 1.00 52.19 130 PRO B N 1
ATOM 4116 C CA . PRO B 1 130 ? 10.007 60.475 60.446 1.00 51.83 130 PRO B CA 1
ATOM 4117 C C . PRO B 1 130 ? 11.008 61.602 60.260 1.00 50.85 130 PRO B C 1
ATOM 4118 O O . PRO B 1 130 ? 10.614 62.698 59.858 1.00 51.81 130 PRO B O 1
ATOM 4122 N N . LEU B 1 131 ? 12.277 61.342 60.548 1.00 45.30 131 LEU B N 1
ATOM 4123 C CA . LEU B 1 131 ? 13.277 62.398 60.548 1.00 46.39 131 LEU B CA 1
ATOM 4124 C C . LEU B 1 131 ? 13.283 63.177 59.235 1.00 42.15 131 LEU B C 1
ATOM 4125 O O . LEU B 1 131 ? 13.293 64.407 59.247 1.00 38.72 131 LEU B O 1
ATOM 4130 N N . TYR B 1 132 ? 13.276 62.469 58.109 1.00 35.32 132 TYR B N 1
ATOM 4131 C CA . TYR B 1 132 ? 13.339 63.140 56.813 1.00 39.26 132 TYR B CA 1
ATOM 4132 C C . TYR B 1 132 ? 12.209 64.153 56.629 1.00 47.83 132 TYR B C 1
ATOM 4133 O O . TYR B 1 132 ? 12.399 65.181 55.984 1.00 47.83 132 TYR B O 1
ATOM 4142 N N . ARG B 1 133 ? 11.043 63.870 57.204 1.00 53.71 133 ARG B N 1
ATOM 4143 C CA . ARG B 1 133 ? 9.902 64.781 57.096 1.00 57.07 133 ARG B CA 1
ATOM 4144 C C . ARG B 1 133 ? 10.053 65.989 58.005 1.00 56.90 133 ARG B C 1
ATOM 4145 O O . ARG B 1 133 ? 9.760 67.118 57.609 1.00 60.92 133 ARG B O 1
ATOM 4153 N N . TYR B 1 134 ? 10.505 65.745 59.229 1.00 53.09 134 TYR B N 1
ATOM 4154 C CA . TYR B 1 134 ? 10.737 66.817 60.183 1.00 57.47 134 TYR B CA 1
ATOM 4155 C C . TYR B 1 134 ? 11.794 67.794 59.671 1.00 62.51 134 TYR B C 1
ATOM 4156 O O . TYR B 1 134 ? 11.685 69.003 59.875 1.00 61.68 134 TYR B O 1
ATOM 4165 N N . LEU B 1 135 ? 12.811 67.265 58.996 1.00 59.06 135 LEU B N 1
ATOM 4166 C CA . LEU B 1 135 ? 13.908 68.088 58.494 1.00 61.35 135 LEU B CA 1
ATOM 4167 C C . LEU B 1 135 ? 13.610 68.785 57.167 1.00 61.60 135 LEU B C 1
ATOM 4168 O O . LEU B 1 135 ? 14.058 69.908 56.941 1.00 64.70 135 LEU B O 1
ATOM 4173 N N . GLY B 1 136 ? 12.869 68.115 56.290 1.00 55.39 136 GLY B N 1
ATOM 4174 C CA . GLY B 1 136 ? 12.718 68.578 54.923 1.00 57.52 136 GLY B CA 1
ATOM 4175 C C . GLY B 1 136 ? 11.578 69.550 54.681 1.00 76.45 136 GLY B C 1
ATOM 4176 O O . GLY B 1 136 ? 11.639 70.369 53.762 1.00 81.81 136 GLY B O 1
ATOM 4177 N N . GLY B 1 137 ? 10.539 69.464 55.503 1.00 87.00 137 GLY B N 1
ATOM 4178 C CA . GLY B 1 137 ? 9.336 70.242 55.279 1.00 101.50 137 GLY B CA 1
ATOM 4179 C C . GLY B 1 137 ? 8.186 69.320 54.927 1.00 112.16 137 GLY B C 1
ATOM 4180 O O . GLY B 1 137 ? 8.307 68.101 55.046 1.00 108.22 137 GLY B O 1
ATOM 4181 N N . ASP B 1 138 ? 7.076 69.893 54.474 1.00 126.31 138 ASP B N 1
ATOM 4182 C CA . ASP B 1 138 ? 5.857 69.110 54.265 1.00 136.72 138 ASP 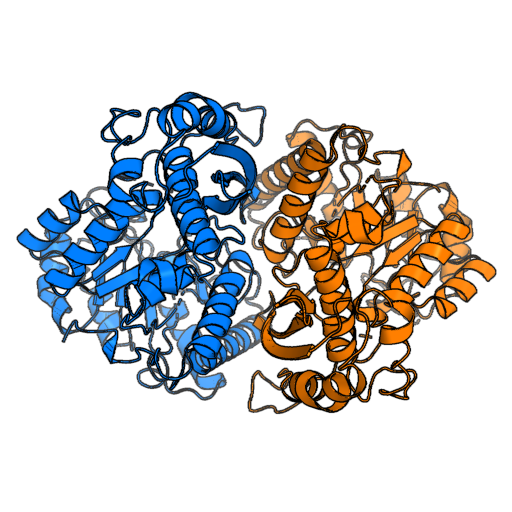B CA 1
ATOM 4183 C C . ASP B 1 138 ? 5.421 68.768 52.827 1.00 134.49 138 ASP B C 1
ATOM 4184 O O . ASP B 1 138 ? 4.560 67.906 52.654 1.00 137.75 138 ASP B O 1
ATOM 4189 N N . GLY B 1 139 ? 5.991 69.395 51.798 1.00 116.83 139 GLY B N 1
ATOM 4190 C CA . GLY B 1 139 ? 7.104 70.314 51.903 1.00 111.45 139 GLY B CA 1
ATOM 4191 C C . GLY B 1 139 ? 8.197 69.843 50.967 1.00 106.59 139 GLY B C 1
ATOM 4192 O O . GLY B 1 139 ? 7.967 69.661 49.772 1.00 107.22 139 GLY B O 1
ATOM 4193 N N . GLY B 1 140 ? 9.387 69.624 51.511 1.00 99.41 140 GLY B N 1
ATOM 4194 C CA . GLY B 1 140 ? 10.498 69.147 50.713 1.00 89.98 140 GLY B CA 1
ATOM 4195 C C . GLY B 1 140 ? 11.211 70.280 50.007 1.00 81.72 140 GLY B C 1
ATOM 4196 O O . GLY B 1 140 ? 11.384 71.355 50.579 1.00 82.68 140 GLY B O 1
ATOM 4197 N N . PRO B 1 141 ? 11.621 70.051 48.750 1.00 74.48 141 PRO B N 1
ATOM 4198 C CA . PRO B 1 141 ? 11.362 68.816 48.000 1.00 70.27 141 PRO B CA 1
ATOM 4199 C C . PRO B 1 141 ? 12.237 67.643 48.453 1.00 65.56 141 PRO B C 1
ATOM 4200 O O . PRO B 1 141 ? 13.319 67.849 49.007 1.00 58.83 141 PRO B O 1
ATOM 4204 N N . PHE B 1 142 ? 11.758 66.425 48.217 1.00 64.28 142 PHE B N 1
ATOM 4205 C CA . PHE B 1 142 ? 12.506 65.219 48.544 1.00 59.54 142 PHE B CA 1
ATOM 4206 C C . PHE B 1 142 ? 13.030 64.551 47.279 1.00 60.08 142 PHE B C 1
ATOM 4207 O O . PHE B 1 142 ? 12.444 64.694 46.207 1.00 54.20 142 PHE B O 1
ATOM 4215 N N . SER B 1 143 ? 14.136 63.823 47.410 1.00 53.11 143 SER B N 1
ATOM 4216 C CA . SER B 1 143 ? 14.646 62.997 46.324 1.00 47.11 143 SER B CA 1
ATOM 4217 C C . SER B 1 143 ? 15.463 61.845 46.889 1.00 53.65 143 SER B C 1
ATOM 4218 O O . SER B 1 143 ? 16.108 61.980 47.932 1.00 57.10 143 SER B O 1
ATOM 4229 N N . PRO B 1 145 ? 18.697 59.766 46.866 1.00 36.76 145 PRO B N 1
ATOM 4230 C CA . PRO B 1 145 ? 20.071 60.040 46.442 1.00 34.67 145 PRO B CA 1
ATOM 4231 C C . PRO B 1 145 ? 20.651 58.887 45.639 1.00 38.71 145 PRO B C 1
ATOM 4232 O O . PRO B 1 145 ? 20.275 57.725 45.827 1.00 38.58 145 PRO B O 1
ATOM 4236 N N . VAL B 1 146 ? 21.560 59.228 44.738 1.00 40.94 146 VAL B N 1
ATOM 4237 C CA . VAL B 1 146 ? 22.346 58.254 44.007 1.00 42.50 146 VAL B CA 1
ATOM 4238 C C . VAL B 1 146 ? 23.464 57.790 44.926 1.00 37.30 146 VAL B C 1
ATOM 4239 O O . VAL B 1 146 ? 24.205 58.619 45.457 1.00 36.26 146 VAL B O 1
ATOM 4243 N N . PRO B 1 147 ? 23.597 56.466 45.124 1.00 31.68 147 PRO B N 1
ATOM 4244 C CA . PRO B 1 147 ? 24.633 55.970 46.033 1.00 38.79 147 PRO B CA 1
ATOM 4245 C C . PRO B 1 147 ? 25.953 55.701 45.316 1.00 45.14 147 PRO B C 1
ATOM 4246 O O . PRO B 1 147 ? 25.957 55.151 44.212 1.00 45.66 147 PRO B O 1
ATOM 4266 N N . ASN B 1 150 ? 31.588 51.895 47.475 1.00 41.68 150 ASN B N 1
ATOM 4267 C CA . ASN B 1 150 ? 32.968 51.453 47.593 1.00 38.52 150 ASN B CA 1
ATOM 4268 C C . ASN B 1 150 ? 33.091 49.940 47.442 1.00 44.63 150 ASN B C 1
ATOM 4269 O O . ASN B 1 150 ? 32.736 49.186 48.340 1.00 55.95 150 ASN B O 1
ATOM 4274 N N . ILE B 1 151 ? 33.621 49.506 46.308 1.00 38.59 151 ILE B N 1
ATOM 4275 C CA . ILE B 1 151 ? 33.645 48.092 45.964 1.00 45.30 151 ILE B CA 1
ATOM 4276 C C . ILE B 1 151 ? 35.060 47.484 46.016 1.00 41.69 151 ILE B C 1
ATOM 4277 O O . ILE B 1 151 ? 35.233 46.319 46.388 1.00 46.62 151 ILE B O 1
ATOM 4282 N N . ILE B 1 152 ? 36.066 48.275 45.653 1.00 44.83 152 ILE B N 1
ATOM 4283 C CA . ILE B 1 152 ? 37.467 47.856 45.776 1.00 43.93 152 ILE B CA 1
ATOM 4284 C C . ILE B 1 152 ? 38.275 48.882 46.573 1.00 45.06 152 ILE B C 1
ATOM 4285 O O . ILE B 1 152 ? 38.062 50.084 46.432 1.00 46.45 152 ILE B O 1
ATOM 4290 N N . ASN B 1 153 ? 39.202 48.404 47.403 1.00 55.87 153 ASN B N 1
ATOM 4291 C CA . ASN B 1 153 ? 39.958 49.267 48.313 1.00 62.64 153 ASN B CA 1
ATOM 4292 C C . ASN B 1 153 ? 41.468 49.266 48.075 1.00 69.39 153 ASN B C 1
ATOM 4293 O O . ASN B 1 153 ? 42.018 48.323 47.499 1.00 63.01 153 ASN B O 1
ATOM 4298 N N . GLY B 1 154 ? 42.131 50.323 48.541 1.00 73.17 154 GLY B N 1
ATOM 4299 C CA . GLY B 1 154 ? 43.578 50.433 48.461 1.00 76.07 154 GLY B CA 1
ATOM 4300 C C . GLY B 1 154 ? 44.151 51.438 49.448 1.00 73.55 154 GLY B C 1
ATOM 4301 O O . GLY B 1 154 ? 43.517 51.781 50.451 1.00 69.84 154 GLY B O 1
ATOM 4302 N N . ASN B 1 161 ? 48.935 45.500 46.642 1.00 82.76 160 ASN B N 1
ATOM 4303 C CA . ASN B 1 161 ? 48.482 46.880 46.752 1.00 85.40 160 ASN B CA 1
ATOM 4304 C C . ASN B 1 161 ? 49.041 47.766 45.641 1.00 83.44 160 ASN B C 1
ATOM 4305 O O . ASN B 1 161 ? 49.015 48.993 45.743 1.00 83.21 160 ASN B O 1
ATOM 4310 N N . PHE B 1 164 ? 45.392 54.429 45.546 1.00 70.93 164 PHE B N 1
ATOM 4311 C CA . PHE B 1 164 ? 44.026 54.922 45.717 1.00 76.56 164 PHE B CA 1
ATOM 4312 C C . PHE B 1 164 ? 43.281 54.200 46.830 1.00 68.92 164 PHE B C 1
ATOM 4313 O O . PHE B 1 164 ? 43.514 53.022 47.094 1.00 70.46 164 PHE B O 1
ATOM 4321 N N . GLN B 1 165 ? 42.372 54.918 47.473 1.00 59.20 165 GLN B N 1
ATOM 4322 C CA . GLN B 1 165 ? 41.685 54.393 48.638 1.00 60.04 165 GLN B CA 1
ATOM 4323 C C . GLN B 1 165 ? 40.378 53.688 48.279 1.00 52.86 165 GLN B C 1
ATOM 4324 O O . GLN B 1 165 ? 40.093 52.609 48.795 1.00 53.16 165 GLN B O 1
ATOM 4330 N N . GLU B 1 166 ? 39.588 54.287 47.391 1.00 44.85 166 GLU B N 1
ATOM 4331 C CA . GLU B 1 166 ? 38.278 53.724 47.069 1.00 48.84 166 GLU B CA 1
ATOM 4332 C C . GLU B 1 166 ? 37.971 53.696 45.573 1.00 48.09 166 GLU B C 1
ATOM 4333 O O . GLU B 1 166 ? 37.997 54.727 44.901 1.00 45.54 166 GLU B O 1
ATOM 4339 N N . PHE B 1 167 ? 37.679 52.503 45.063 1.00 46.45 167 PHE B N 1
ATOM 4340 C CA . PHE B 1 167 ? 37.148 52.345 43.712 1.00 48.10 167 PHE B CA 1
ATOM 4341 C C . PHE B 1 167 ? 35.666 52.011 43.829 1.00 41.67 167 PHE B C 1
ATOM 4342 O O . PHE B 1 167 ? 35.293 51.019 44.465 1.00 42.15 167 PHE B O 1
ATOM 4358 N N . ILE B 1 169 ? 31.333 52.071 42.421 1.00 36.21 169 ILE B N 1
ATOM 4359 C CA . ILE B 1 169 ? 30.329 52.073 41.369 1.00 40.03 169 ILE B CA 1
ATOM 4360 C C . ILE B 1 169 ? 29.189 53.013 41.734 1.00 39.30 169 ILE B C 1
ATOM 4361 O O . ILE B 1 169 ? 28.910 53.235 42.914 1.00 41.62 169 ILE B O 1
ATOM 4366 N N . VAL B 1 170 ? 28.538 53.559 40.711 1.00 36.35 170 VAL B N 1
ATOM 4367 C CA . VAL B 1 170 ? 27.475 54.541 40.886 1.00 39.05 170 VAL B CA 1
ATOM 4368 C C . VAL B 1 170 ? 26.330 54.241 39.914 1.00 42.07 170 VAL B C 1
ATOM 4369 O O . VAL B 1 170 ? 26.425 54.561 38.736 1.00 43.92 170 VAL B O 1
ATOM 4373 N N . PRO B 1 171 ? 25.241 53.625 40.408 1.00 44.07 171 PRO B N 1
ATOM 4374 C CA . PRO B 1 171 ? 24.125 53.193 39.556 1.00 49.87 171 PRO B CA 1
ATOM 4375 C C . PRO B 1 171 ? 23.265 54.369 39.098 1.00 43.96 171 PRO B C 1
ATOM 4376 O O . PRO B 1 171 ? 22.083 54.459 39.424 1.00 43.33 171 PRO B O 1
ATOM 4380 N N . VAL B 1 172 ? 23.878 55.267 38.339 1.00 46.44 172 VAL B N 1
ATOM 4381 C CA . VAL B 1 172 ? 23.212 56.467 37.853 1.00 46.57 172 VAL B CA 1
ATOM 4382 C C . VAL B 1 172 ? 21.957 56.156 37.050 1.00 51.06 172 VAL B C 1
ATOM 4383 O O . VAL B 1 172 ? 20.982 56.901 37.108 1.00 54.07 172 VAL B O 1
ATOM 4387 N N . GLY B 1 173 ? 21.992 55.059 36.298 1.00 53.12 173 GLY B N 1
ATOM 4388 C CA . GLY B 1 173 ? 20.962 54.767 35.315 1.00 55.02 173 GLY B CA 1
ATOM 4389 C C . GLY B 1 173 ? 19.744 54.012 35.820 1.00 53.15 173 GLY B C 1
ATOM 4390 O O . GLY B 1 173 ? 18.861 53.667 35.037 1.00 56.16 173 GLY B O 1
ATOM 4391 N N . ALA B 1 174 ? 19.683 53.754 37.121 1.00 47.40 174 ALA B N 1
ATOM 4392 C CA . ALA B 1 174 ? 18.526 53.067 37.694 1.00 46.30 174 ALA B CA 1
ATOM 4393 C C . ALA B 1 174 ? 17.297 53.979 37.718 1.00 48.02 174 ALA B C 1
ATOM 4394 O O . ALA B 1 174 ? 17.426 55.196 37.817 1.00 43.91 174 ALA B O 1
ATOM 4396 N N . PRO B 1 175 ? 16.096 53.390 37.622 1.00 48.55 175 PRO B N 1
ATOM 4397 C CA . PRO B 1 175 ? 14.848 54.168 37.651 1.00 53.83 175 PRO B CA 1
ATOM 4398 C C . PRO B 1 175 ? 14.379 54.512 39.070 1.00 52.82 175 PRO B C 1
ATOM 4399 O O . PRO B 1 175 ? 13.627 55.475 39.249 1.00 52.28 175 PRO B O 1
ATOM 4403 N N . THR B 1 176 ? 14.817 53.733 40.056 1.00 45.14 176 THR B N 1
ATOM 4404 C CA . THR B 1 176 ? 14.460 53.962 41.454 1.00 44.25 176 THR B CA 1
ATOM 4405 C C . THR B 1 176 ? 15.635 53.592 42.356 1.00 45.00 176 THR B C 1
ATOM 4406 O O . THR B 1 176 ? 16.591 52.955 41.909 1.00 40.16 176 THR B O 1
ATOM 4410 N N . PHE B 1 177 ? 15.565 53.962 43.631 1.00 39.13 177 PHE B N 1
ATOM 4411 C CA . PHE B 1 177 ? 16.642 53.587 44.530 1.00 39.56 177 PHE B CA 1
ATOM 4412 C C . PHE B 1 177 ? 16.680 52.076 44.735 1.00 35.97 177 PHE B C 1
ATOM 4413 O O . PHE B 1 177 ? 17.754 51.484 44.836 1.00 37.32 177 PHE B O 1
ATOM 4421 N N . ALA B 1 178 ? 15.506 51.455 44.801 1.00 39.93 178 ALA B N 1
ATOM 4422 C CA . ALA B 1 178 ? 15.437 50.007 44.977 1.00 40.93 178 ALA B CA 1
ATOM 4423 C C . ALA B 1 178 ? 16.199 49.310 43.856 1.00 39.19 178 ALA B C 1
ATOM 4424 O O . ALA B 1 178 ? 16.938 48.355 44.095 1.00 37.38 178 ALA B O 1
ATOM 4426 N N . GLU B 1 179 ? 16.033 49.802 42.632 1.00 34.09 179 GLU B N 1
ATOM 4427 C CA . GLU B 1 179 ? 16.743 49.225 41.497 1.00 32.80 179 GLU B CA 1
ATOM 4428 C C . GLU B 1 179 ? 18.229 49.562 41.550 1.00 35.73 179 GLU B C 1
ATOM 4429 O O . GLU B 1 179 ? 19.073 48.718 41.254 1.00 35.32 179 GLU B O 1
ATOM 4435 N N . ALA B 1 180 ? 18.547 50.790 41.942 1.00 40.67 180 ALA B N 1
ATOM 4436 C CA . ALA B 1 180 ? 19.943 51.178 42.133 1.00 38.46 180 ALA B CA 1
ATOM 4437 C C . ALA B 1 180 ? 20.639 50.195 43.070 1.00 37.96 180 ALA B C 1
ATOM 4438 O O . ALA B 1 180 ? 21.736 49.720 42.785 1.00 38.60 180 ALA B O 1
ATOM 4440 N N . LEU B 1 181 ? 19.983 49.894 44.187 1.00 36.86 181 LEU B N 1
ATOM 4441 C CA . LEU B 1 181 ? 20.511 48.958 45.169 1.00 33.07 181 LEU B CA 1
ATOM 4442 C C . LEU B 1 181 ? 20.753 47.588 44.546 1.00 35.45 181 LEU B C 1
ATOM 4443 O O . LEU B 1 181 ? 21.804 46.990 44.751 1.00 35.09 181 LEU B O 1
ATOM 4448 N N . ARG B 1 182 ? 19.780 47.098 43.782 1.00 37.33 182 ARG B N 1
ATOM 4449 C CA . ARG B 1 182 ? 19.905 45.794 43.134 1.00 39.90 182 ARG B CA 1
ATOM 4450 C C . ARG B 1 182 ? 21.050 45.780 42.124 1.00 33.01 182 ARG B C 1
ATOM 4451 O O . ARG B 1 182 ? 21.830 44.826 42.076 1.00 38.26 182 ARG B O 1
ATOM 4459 N N . TYR B 1 183 ? 21.145 46.832 41.317 1.00 33.73 183 TYR B N 1
ATOM 4460 C CA . TYR B 1 183 ? 22.252 46.962 40.377 1.00 37.97 183 TYR B CA 1
ATOM 4461 C C . TYR B 1 183 ? 23.564 46.728 41.106 1.00 37.38 183 TYR B C 1
ATOM 4462 O O . TYR B 1 183 ? 24.381 45.911 40.689 1.00 42.01 183 TYR B O 1
ATOM 4471 N N . GLY B 1 184 ? 23.757 47.460 42.197 1.00 38.68 184 GLY B N 1
ATOM 4472 C CA . GLY B 1 184 ? 24.977 47.361 42.975 1.00 37.92 184 GLY B CA 1
ATOM 4473 C C . GLY B 1 184 ? 25.223 45.972 43.530 1.00 35.70 184 GLY B C 1
ATOM 4474 O O . GLY B 1 184 ? 26.334 45.453 43.432 1.00 36.67 184 GLY B O 1
ATOM 4475 N N . ALA B 1 185 ? 24.191 45.358 44.107 1.00 34.60 185 ALA B N 1
ATOM 4476 C CA . ALA B 1 185 ? 24.355 44.036 44.714 1.00 34.24 185 ALA B CA 1
ATOM 4477 C C . ALA B 1 185 ? 24.790 43.007 43.682 1.00 37.72 185 ALA B C 1
ATOM 4478 O O . ALA B 1 185 ? 25.662 42.172 43.952 1.00 37.66 185 ALA B O 1
ATOM 4480 N N . GLU B 1 186 ? 24.203 43.086 42.491 1.00 37.43 186 GLU B N 1
ATOM 4481 C CA . GLU B 1 186 ? 24.503 42.119 41.440 1.00 39.31 186 GLU B CA 1
ATOM 4482 C C . GLU B 1 186 ? 25.918 42.282 40.894 1.00 37.65 186 GLU B C 1
ATOM 4483 O O . GLU B 1 186 ? 26.566 41.302 40.530 1.00 38.32 186 GLU B O 1
ATOM 4489 N N . VAL B 1 187 ? 26.404 43.519 40.857 1.00 41.21 187 VAL B N 1
ATOM 4490 C CA . VAL B 1 187 ? 27.786 43.767 40.463 1.00 41.87 187 VAL B CA 1
ATOM 4491 C C . VAL B 1 187 ? 28.742 43.276 41.553 1.00 44.99 187 VAL B C 1
ATOM 4492 O O . VAL B 1 187 ? 29.772 42.669 41.261 1.00 44.03 187 VAL B O 1
ATOM 4496 N N . PHE B 1 188 ? 28.386 43.536 42.809 1.00 37.76 188 PHE B N 1
ATOM 4497 C CA . PHE B 1 188 ? 29.185 43.086 43.947 1.00 34.80 188 PHE B CA 1
ATOM 4498 C C . PHE B 1 188 ? 29.351 41.563 43.915 1.00 36.60 188 PHE B C 1
ATOM 4499 O O . PHE B 1 188 ? 30.462 41.053 44.068 1.00 36.80 188 PHE B O 1
ATOM 4507 N N . HIS B 1 189 ? 28.253 40.842 43.697 1.00 36.60 189 HIS B N 1
ATOM 4508 C CA . HIS B 1 189 ? 28.309 39.381 43.604 1.00 40.78 189 HIS B CA 1
ATOM 4509 C C . HIS B 1 189 ? 29.100 38.900 42.392 1.00 43.57 189 HIS B C 1
ATOM 4510 O O . HIS B 1 189 ? 29.877 37.955 42.497 1.00 45.94 189 HIS B O 1
ATOM 4517 N N . ALA B 1 190 ? 28.910 39.558 41.251 1.00 41.91 190 ALA B N 1
ATOM 4518 C CA . ALA B 1 190 ? 29.662 39.225 40.042 1.00 44.96 190 ALA B CA 1
ATOM 4519 C C . ALA B 1 190 ? 31.156 39.415 40.267 1.00 51.93 190 ALA B C 1
ATOM 4520 O O . ALA B 1 190 ? 31.972 38.584 39.856 1.00 51.04 190 ALA B O 1
ATOM 4522 N N . LEU B 1 191 ? 31.514 40.518 40.917 1.00 50.39 191 LEU B N 1
ATOM 4523 C CA . LEU B 1 191 ? 32.917 40.806 41.194 1.00 51.64 191 LEU B CA 1
ATOM 4524 C C . LEU B 1 191 ? 33.518 39.745 42.110 1.00 54.08 191 LEU B C 1
ATOM 4525 O O . LEU B 1 191 ? 34.609 39.237 41.851 1.00 58.08 191 LEU B O 1
ATOM 4530 N N . LYS B 1 192 ? 32.800 39.416 43.181 1.00 48.96 192 LYS B N 1
ATOM 4531 C CA . LYS B 1 192 ? 33.246 38.397 44.128 1.00 56.41 192 LYS B CA 1
ATOM 4532 C C . LYS B 1 192 ? 33.567 37.075 43.430 1.00 54.74 192 LYS B C 1
ATOM 4533 O O . LYS B 1 192 ? 34.615 36.478 43.678 1.00 57.33 192 LYS B O 1
ATOM 4539 N N . LYS B 1 193 ? 32.669 36.631 42.553 1.00 52.74 193 LYS B N 1
ATOM 4540 C CA . LYS B 1 193 ? 32.860 35.384 41.812 1.00 64.80 193 LYS B CA 1
ATOM 4541 C C . LYS B 1 193 ? 34.140 35.408 40.979 1.00 68.56 193 LYS B C 1
ATOM 4542 O O . LYS B 1 193 ? 34.808 34.384 40.825 1.00 69.87 193 LYS B O 1
ATOM 4548 N N . ARG B 1 194 ? 34.479 36.579 40.447 1.00 68.26 194 ARG B N 1
ATOM 4549 C CA . ARG B 1 194 ? 35.702 36.730 39.665 1.00 70.11 194 ARG B CA 1
ATOM 4550 C C . ARG B 1 194 ? 36.940 36.612 40.547 1.00 70.07 194 ARG B C 1
ATOM 4551 O O . ARG B 1 194 ? 37.839 35.820 40.266 1.00 67.10 194 ARG B O 1
ATOM 4559 N N . LEU B 1 195 ? 36.982 37.402 41.615 1.00 64.86 195 LEU B N 1
ATOM 4560 C CA . LEU B 1 195 ? 38.106 37.356 42.543 1.00 67.13 195 LEU B CA 1
ATOM 4561 C C . LEU B 1 195 ? 38.412 35.919 42.976 1.00 71.93 195 LEU B C 1
ATOM 4562 O O . LEU B 1 195 ? 39.567 35.491 42.962 1.00 68.34 195 LEU B O 1
ATOM 4567 N N . VAL B 1 196 ? 37.372 35.178 43.347 1.00 70.13 196 VAL B N 1
ATOM 4568 C CA . VAL B 1 196 ? 37.531 33.785 43.752 1.00 72.20 196 VAL B CA 1
ATOM 4569 C C . VAL B 1 196 ? 38.084 32.917 42.618 1.00 77.24 196 VAL B C 1
ATOM 4570 O O . VAL B 1 196 ? 38.954 32.074 42.838 1.00 78.94 196 VAL B O 1
ATOM 4574 N N . SER B 1 197 ? 37.579 33.134 41.407 1.00 77.03 197 SER B N 1
ATOM 4575 C CA . SER B 1 197 ? 38.015 32.368 40.245 1.00 81.66 197 SER B CA 1
ATOM 4576 C C . SER B 1 197 ? 39.483 32.638 39.902 1.00 91.10 197 SER B C 1
ATOM 4577 O O . SER B 1 197 ? 40.165 31.782 39.334 1.00 97.16 197 SER B O 1
ATOM 4580 N N . ARG B 1 198 ? 39.960 33.828 40.252 1.00 87.48 198 ARG B N 1
ATOM 4581 C CA . ARG B 1 198 ? 41.332 34.233 39.964 1.00 94.76 198 ARG B CA 1
ATOM 4582 C C . ARG B 1 198 ? 42.257 33.956 41.142 1.00 96.87 198 ARG B C 1
ATOM 4583 O O . ARG B 1 198 ? 43.416 34.370 41.137 1.00 97.72 198 ARG B O 1
ATOM 4591 N N . GLY B 1 199 ? 41.739 33.272 42.157 1.00 96.74 199 GLY B N 1
ATOM 4592 C CA . GLY B 1 199 ? 42.513 32.991 43.353 1.00 99.41 199 GLY B CA 1
ATOM 4593 C C . GLY B 1 199 ? 42.962 34.256 44.061 1.00 98.64 199 GLY B C 1
ATOM 4594 O O . GLY B 1 199 ? 43.968 34.257 44.772 1.00 102.28 199 GLY B O 1
ATOM 4595 N N . LEU B 1 200 ? 42.212 35.337 43.860 1.00 91.32 200 LEU B N 1
ATOM 4596 C CA . LEU B 1 200 ? 42.508 36.619 44.491 1.00 85.00 200 LEU B CA 1
ATOM 4597 C C . LEU B 1 200 ? 41.688 36.818 45.763 1.00 91.26 200 LEU B C 1
ATOM 4598 O O . LEU B 1 200 ? 40.600 36.261 45.912 1.00 92.61 200 LEU B O 1
ATOM 4611 N N . SER B 1 202 ? 39.262 37.859 48.677 1.00 96.57 202 SER B N 1
ATOM 4612 C CA . SER B 1 202 ? 37.842 38.189 48.595 1.00 92.83 202 SER B CA 1
ATOM 4613 C C . SER B 1 202 ? 37.187 38.394 49.962 1.00 92.81 202 SER B C 1
ATOM 4614 O O . SER B 1 202 ? 35.996 38.130 50.135 1.00 87.98 202 SER B O 1
ATOM 4617 N N . ALA B 1 203 ? 37.971 38.862 50.928 1.00 96.20 203 ALA B N 1
ATOM 4618 C CA . ALA B 1 203 ? 37.439 39.252 52.231 1.00 91.68 203 ALA B CA 1
ATOM 4619 C C . ALA B 1 203 ? 37.333 40.773 52.289 1.00 84.35 203 ALA B C 1
ATOM 4620 O O . ALA B 1 203 ? 37.939 41.469 51.475 1.00 83.36 203 ALA B O 1
ATOM 4622 N N . VAL B 1 204 ? 36.573 41.287 53.252 1.00 83.11 204 VAL B N 1
ATOM 4623 C CA . VAL B 1 204 ? 36.206 42.703 53.250 1.00 77.59 204 VAL B CA 1
ATOM 4624 C C . VAL B 1 204 ? 36.896 43.549 54.321 1.00 73.42 204 VAL B C 1
ATOM 4625 O O . VAL B 1 204 ? 37.301 43.042 55.370 1.00 76.69 204 VAL B O 1
ATOM 4629 N N . GLY B 1 205 ? 37.021 44.845 54.038 1.00 68.23 205 GLY B N 1
ATOM 4630 C CA . GLY B 1 205 ? 37.558 45.806 54.986 1.00 68.01 205 GLY B CA 1
ATOM 4631 C C . GLY B 1 205 ? 36.456 46.500 55.771 1.00 73.22 205 GLY B C 1
ATOM 4632 O O . GLY B 1 205 ? 35.335 45.993 55.864 1.00 67.40 205 GLY B O 1
ATOM 4633 N N . ASP B 1 206 ? 36.767 47.671 56.320 1.00 73.83 206 ASP B N 1
ATOM 4634 C CA . ASP B 1 206 ? 35.872 48.355 57.256 1.00 74.47 206 ASP B CA 1
ATOM 4635 C C . ASP B 1 206 ? 34.504 48.764 56.685 1.00 67.90 206 ASP B C 1
ATOM 4636 O O . ASP B 1 206 ? 33.501 48.746 57.395 1.00 61.47 206 ASP B O 1
ATOM 4641 N N . GLU B 1 207 ? 34.466 49.145 55.415 1.00 62.59 207 GLU B N 1
ATOM 4642 C CA . GLU B 1 207 ? 33.224 49.608 54.808 1.00 74.30 207 GLU B CA 1
ATOM 4643 C C . GLU B 1 207 ? 32.627 48.516 53.936 1.00 77.96 207 GLU B C 1
ATOM 4644 O O . GLU B 1 207 ? 31.744 48.769 53.114 1.00 74.58 207 GLU B O 1
ATOM 4650 N N . GLY B 1 208 ? 33.106 47.294 54.139 1.00 78.72 208 GLY B N 1
ATOM 4651 C CA . GLY B 1 208 ? 32.921 46.238 53.167 1.00 78.37 208 GLY B CA 1
ATOM 4652 C C . GLY B 1 208 ? 34.008 46.434 52.128 1.00 77.44 208 GLY B C 1
ATOM 4653 O O . GLY B 1 208 ? 35.028 47.077 52.403 1.00 85.58 208 GLY B O 1
ATOM 4654 N N . GLY B 1 209 ? 33.803 45.895 50.934 1.00 64.37 209 GLY B N 1
ATOM 4655 C CA . GLY B 1 209 ? 34.735 46.136 49.849 1.00 56.39 209 GLY B CA 1
ATOM 4656 C C . GLY B 1 209 ? 35.955 45.241 49.890 1.00 54.96 209 GLY B C 1
ATOM 4657 O O . GLY B 1 209 ? 36.524 44.983 50.954 1.00 56.25 209 GLY B O 1
ATOM 4658 N N . PHE B 1 210 ? 36.361 44.773 48.715 1.00 49.73 210 PHE B N 1
ATOM 4659 C CA . PHE B 1 210 ? 37.469 43.840 48.597 1.00 53.43 210 PHE B CA 1
ATOM 4660 C C . PHE B 1 210 ? 38.792 44.583 48.510 1.00 62.96 210 PHE B C 1
ATOM 4661 O O . PHE B 1 210 ? 38.838 45.733 48.073 1.00 70.04 210 PHE B O 1
ATOM 4669 N N . ALA B 1 211 ? 39.866 43.923 48.929 1.00 67.32 211 ALA B N 1
ATOM 4670 C CA . ALA B 1 211 ? 41.198 44.510 48.844 1.00 75.54 211 ALA B CA 1
ATOM 4671 C C . ALA B 1 211 ? 42.199 43.527 48.249 1.00 80.13 211 ALA B C 1
ATOM 4672 O O . ALA B 1 211 ? 43.027 42.972 48.969 1.00 85.92 211 ALA B O 1
ATOM 4674 N N . PRO B 1 212 ? 42.122 43.304 46.929 1.00 76.56 212 PRO B N 1
ATOM 4675 C CA . PRO B 1 212 ? 43.067 42.424 46.235 1.00 82.56 212 PRO B CA 1
ATOM 4676 C C . PRO B 1 212 ? 44.401 43.125 45.987 1.00 90.25 212 PRO B C 1
ATOM 4677 O O . PRO B 1 212 ? 44.489 44.333 46.215 1.00 88.85 212 PRO B O 1
ATOM 4681 N N . LEU B 1 214 ? 46.710 42.947 43.899 1.00 80.18 214 LEU B N 1
ATOM 4682 C CA . LEU B 1 214 ? 46.512 43.671 42.645 1.00 87.17 214 LEU B CA 1
ATOM 4683 C C . LEU B 1 214 ? 47.717 44.530 42.271 1.00 100.27 214 LEU B C 1
ATOM 4684 O O . LEU B 1 214 ? 48.230 45.285 43.099 1.00 106.21 214 LEU B O 1
ATOM 4689 N N . PRO B 1 215 ? 48.165 44.414 41.011 1.00 106.37 215 PRO B N 1
ATOM 4690 C CA . PRO B 1 215 ? 49.371 45.052 40.478 1.00 112.72 215 PRO B CA 1
ATOM 4691 C C . PRO B 1 215 ? 49.084 46.304 39.649 1.00 117.49 215 PRO B C 1
ATOM 4692 O O . PRO B 1 215 ? 48.938 46.191 38.435 1.00 120.15 215 PRO B O 1
ATOM 4696 N N . ASN B 1 216 ? 49.023 47.462 40.304 1.00 119.55 216 ASN B N 1
ATOM 4697 C CA . ASN B 1 216 ? 48.816 48.768 39.658 1.00 120.90 216 ASN B CA 1
ATOM 4698 C C . ASN B 1 216 ? 47.364 49.258 39.704 1.00 118.37 216 ASN B C 1
ATOM 4699 O O . ASN B 1 216 ? 46.461 48.614 39.169 1.00 120.78 216 ASN B O 1
ATOM 4704 N N . ASN B 1 217 ? 47.156 50.398 40.362 1.00 113.91 217 ASN B N 1
ATOM 4705 C CA . ASN B 1 217 ? 45.817 50.941 40.610 1.00 103.41 217 ASN B CA 1
ATOM 4706 C C . ASN B 1 217 ? 44.824 50.754 39.455 1.00 97.62 217 ASN B C 1
ATOM 4707 O O . ASN B 1 217 ? 43.640 50.509 39.684 1.00 90.00 217 ASN B O 1
ATOM 4712 N N . GLU B 1 218 ? 45.312 50.862 38.222 1.00 98.36 218 GLU B N 1
ATOM 4713 C CA . GLU B 1 218 ? 44.462 50.737 37.038 1.00 99.93 218 GLU B CA 1
ATOM 4714 C C . GLU B 1 218 ? 43.642 49.450 37.011 1.00 96.93 218 GLU B C 1
ATOM 4715 O O . GLU B 1 218 ? 42.426 49.486 36.825 1.00 97.41 218 GLU B O 1
ATOM 4721 N N . ALA B 1 219 ? 44.318 48.317 37.190 1.00 92.80 219 ALA B N 1
ATOM 4722 C CA . ALA B 1 219 ? 43.689 47.001 37.076 1.00 87.37 219 ALA B CA 1
ATOM 4723 C C . ALA B 1 219 ? 42.465 46.829 37.975 1.00 82.32 219 ALA B C 1
ATOM 4724 O O . ALA B 1 219 ? 41.701 45.877 37.819 1.00 80.21 219 ALA B O 1
ATOM 4726 N N . ALA B 1 220 ? 42.287 47.747 38.919 1.00 78.03 220 ALA B N 1
ATOM 4727 C CA . ALA B 1 220 ? 41.127 47.718 39.797 1.00 76.61 220 ALA B CA 1
ATOM 4728 C C . ALA B 1 220 ? 39.863 48.075 39.019 1.00 79.39 220 ALA B C 1
ATOM 4729 O O . ALA B 1 220 ? 38.828 47.420 39.162 1.00 75.39 220 ALA B O 1
ATOM 4731 N N . PHE B 1 221 ? 39.956 49.115 38.197 1.00 82.14 221 PHE B N 1
ATOM 4732 C CA . PHE B 1 221 ? 38.846 49.522 37.343 1.00 83.10 221 PHE B CA 1
ATOM 4733 C C . PHE B 1 221 ? 38.519 48.438 36.324 1.00 83.59 221 PHE B C 1
ATOM 4734 O O . PHE B 1 221 ? 37.374 48.300 35.897 1.00 86.25 221 PHE B O 1
ATOM 4742 N N . GLU B 1 222 ? 39.532 47.668 35.942 1.00 79.32 222 GLU B N 1
ATOM 4743 C CA . GLU B 1 222 ? 39.355 46.591 34.977 1.00 74.32 222 GLU B CA 1
ATOM 4744 C C . GLU B 1 222 ? 38.450 45.500 35.534 1.00 69.24 222 GLU B C 1
ATOM 4745 O O . GLU B 1 222 ? 37.514 45.060 34.869 1.00 62.22 222 GLU B O 1
ATOM 4751 N N . LEU B 1 223 ? 38.748 45.061 36.753 1.00 70.02 223 LEU B N 1
ATOM 4752 C CA . LEU B 1 223 ? 37.927 44.075 37.438 1.00 72.16 223 LEU B CA 1
ATOM 4753 C C . LEU B 1 223 ? 36.491 44.563 37.536 1.00 68.38 223 LEU B C 1
ATOM 4754 O O . LEU B 1 223 ? 35.552 43.823 37.248 1.00 71.70 223 LEU B O 1
ATOM 4759 N N . ILE B 1 224 ? 36.325 45.817 37.943 1.00 60.96 224 ILE B N 1
ATOM 4760 C CA . ILE B 1 224 ? 34.994 46.370 38.152 1.00 59.54 224 ILE B CA 1
ATOM 4761 C C . ILE B 1 224 ? 34.170 46.367 36.871 1.00 56.66 224 ILE B C 1
ATOM 4762 O O . ILE B 1 224 ? 33.012 45.939 36.871 1.00 48.89 224 ILE B O 1
ATOM 4767 N N . LEU B 1 225 ? 34.775 46.844 35.787 1.00 53.64 225 LEU B N 1
ATOM 4768 C CA . LEU B 1 225 ? 34.104 46.905 34.493 1.00 56.14 225 LEU B CA 1
ATOM 4769 C C . LEU B 1 225 ? 33.719 45.516 33.995 1.00 60.64 225 LEU B C 1
ATOM 4770 O O . LEU B 1 225 ? 32.654 45.337 33.401 1.00 62.88 225 LEU B O 1
ATOM 4775 N N . GLU B 1 226 ? 34.589 44.537 34.229 1.00 62.05 226 GLU B N 1
ATOM 4776 C CA . GLU B 1 226 ? 34.248 43.148 33.947 1.00 71.43 226 GLU B CA 1
ATOM 4777 C C . GLU B 1 226 ? 32.990 42.777 34.715 1.00 65.72 226 GLU B C 1
ATOM 4778 O O . GLU B 1 226 ? 32.048 42.217 34.152 1.00 66.79 226 GLU B O 1
ATOM 4784 N N . ALA B 1 227 ? 32.991 43.093 36.008 1.00 52.53 227 ALA B N 1
ATOM 4785 C CA . ALA B 1 227 ? 31.880 42.753 36.889 1.00 52.12 227 ALA B CA 1
ATOM 4786 C C . ALA B 1 227 ? 30.584 43.377 36.399 1.00 47.24 227 ALA B C 1
ATOM 4787 O O . ALA B 1 227 ? 29.542 42.727 36.377 1.00 48.64 227 ALA B O 1
ATOM 4789 N N . ILE B 1 228 ? 30.660 44.645 36.011 1.00 52.30 228 ILE B N 1
ATOM 4790 C CA . ILE B 1 228 ? 29.490 45.377 35.539 1.00 52.94 228 ILE B CA 1
ATOM 4791 C C . ILE B 1 228 ? 28.882 44.678 34.332 1.00 53.63 228 ILE B C 1
ATOM 4792 O O . ILE B 1 228 ? 27.672 44.458 34.268 1.00 46.92 228 ILE B O 1
ATOM 4797 N N . GLU B 1 229 ? 29.736 44.321 33.380 1.00 54.36 229 GLU B N 1
ATOM 4798 C CA . GLU B 1 229 ? 29.279 43.683 32.157 1.00 60.04 229 GLU B CA 1
ATOM 4799 C C . GLU B 1 229 ? 28.850 42.235 32.380 1.00 60.75 229 GLU B C 1
ATOM 4800 O O . GLU B 1 229 ? 27.921 41.758 31.733 1.00 60.96 229 GLU B O 1
ATOM 4806 N N . ASP B 1 230 ? 29.510 41.538 33.302 1.00 61.45 230 ASP B N 1
ATOM 4807 C CA . ASP B 1 230 ? 29.079 40.187 33.657 1.00 66.41 230 ASP B CA 1
ATOM 4808 C C . ASP B 1 230 ? 27.636 40.184 34.153 1.00 64.52 230 ASP B C 1
ATOM 4809 O O . ASP B 1 230 ? 26.911 39.208 33.969 1.00 66.38 230 ASP B O 1
ATOM 4814 N N . ALA B 1 231 ? 27.226 41.283 34.780 1.00 61.37 231 ALA B N 1
ATOM 4815 C CA . ALA B 1 231 ? 25.885 41.395 35.350 1.00 50.73 231 ALA B CA 1
ATOM 4816 C C . ALA B 1 231 ? 24.896 41.992 34.353 1.00 47.81 231 ALA B C 1
ATOM 4817 O O . ALA B 1 231 ? 23.750 42.268 34.697 1.00 52.14 231 ALA B O 1
ATOM 4819 N N . ASN B 1 232 ? 25.353 42.202 33.122 1.00 54.51 232 ASN B N 1
ATOM 4820 C CA . ASN B 1 232 ? 24.497 42.709 32.049 1.00 55.04 232 ASN B CA 1
ATOM 4821 C C . ASN B 1 232 ? 24.084 44.165 32.194 1.00 52.62 232 ASN B C 1
ATOM 4822 O O . ASN B 1 232 ? 22.998 44.552 31.776 1.00 58.99 232 ASN B O 1
ATOM 4827 N N . TYR B 1 233 ? 24.952 44.971 32.787 1.00 52.80 233 TYR B N 1
ATOM 4828 C CA . TYR B 1 233 ? 24.734 46.409 32.809 1.00 55.38 233 TYR B CA 1
ATOM 4829 C C . TYR B 1 233 ? 25.729 47.090 31.877 1.00 55.35 233 TYR B C 1
ATOM 4830 O O . TYR B 1 233 ? 26.786 46.539 31.575 1.00 55.36 233 TYR B O 1
ATOM 4839 N N . VAL B 1 234 ? 25.368 48.274 31.397 1.00 57.01 234 VAL B N 1
ATOM 4840 C CA . VAL B 1 234 ? 26.242 49.036 30.516 1.00 54.51 234 VAL B CA 1
ATOM 4841 C C . VAL B 1 234 ? 27.020 50.076 31.314 1.00 52.19 234 VAL B C 1
ATOM 4842 O O . VAL B 1 234 ? 26.427 50.964 31.924 1.00 46.64 234 VAL B O 1
ATOM 4846 N N . PRO B 1 235 ? 28.357 49.957 31.319 1.00 53.99 235 PRO B N 1
ATOM 4847 C CA . PRO B 1 235 ? 29.249 50.848 32.072 1.00 57.66 235 PRO B CA 1
ATOM 4848 C C . PRO B 1 235 ? 29.108 52.306 31.637 1.00 69.80 235 PRO B C 1
ATOM 4849 O O . PRO B 1 235 ? 29.502 53.219 32.363 1.00 71.85 235 PRO B O 1
ATOM 4853 N N . GLY B 1 236 ? 28.542 52.528 30.460 1.00 73.16 236 GLY B N 1
ATOM 4854 C CA . GLY B 1 236 ? 28.314 53.884 30.006 1.00 83.52 236 GLY B CA 1
ATOM 4855 C C . GLY B 1 236 ? 27.102 54.537 30.647 1.00 77.63 236 GLY B C 1
ATOM 4856 O O . GLY B 1 236 ? 27.149 55.704 31.027 1.00 71.63 236 GLY B O 1
ATOM 4857 N N . LYS B 1 237 ? 26.020 53.775 30.778 1.00 73.23 237 LYS B N 1
ATOM 4858 C CA . LYS B 1 237 ? 24.711 54.340 31.097 1.00 72.14 237 LYS B CA 1
ATOM 4859 C C . LYS B 1 237 ? 24.189 53.902 32.460 1.00 66.80 237 LYS B C 1
ATOM 4860 O O . LYS B 1 237 ? 23.918 54.731 33.329 1.00 69.02 237 LYS B O 1
ATOM 4866 N N . ASP B 1 238 ? 24.038 52.593 32.631 1.00 57.95 238 ASP B N 1
ATOM 4867 C CA . ASP B 1 238 ? 23.484 52.033 33.858 1.00 54.06 238 ASP B CA 1
ATOM 4868 C C . ASP B 1 238 ? 24.336 52.359 35.081 1.00 51.40 238 ASP B C 1
ATOM 4869 O O . ASP B 1 238 ? 23.815 52.759 36.116 1.00 49.44 238 ASP B O 1
ATOM 4874 N N . ILE B 1 239 ? 25.647 52.197 34.954 1.00 46.35 239 ILE B N 1
ATOM 4875 C CA . ILE B 1 239 ? 26.532 52.312 36.106 1.00 42.53 239 ILE B CA 1
ATOM 4876 C C . ILE B 1 239 ? 27.853 52.978 35.748 1.00 45.62 239 ILE B C 1
ATOM 4877 O O . ILE B 1 239 ? 28.486 52.638 34.746 1.00 44.70 239 ILE B O 1
ATOM 4882 N N . TYR B 1 240 ? 28.272 53.919 36.581 1.00 41.95 240 TYR B N 1
ATOM 4883 C CA . TYR B 1 240 ? 29.530 54.615 36.367 1.00 43.23 240 TYR B CA 1
ATOM 4884 C C . TYR B 1 240 ? 30.536 54.223 37.431 1.00 42.64 240 TYR B C 1
ATOM 4885 O O . TYR B 1 240 ? 30.214 53.503 38.377 1.00 43.12 240 TYR B O 1
ATOM 4894 N N . LEU B 1 241 ? 31.756 54.719 37.277 1.00 42.77 241 LEU B N 1
ATOM 4895 C CA . LEU B 1 241 ? 32.779 54.551 38.290 1.00 43.62 241 LEU B CA 1
ATOM 4896 C C . LEU B 1 241 ? 32.976 55.867 39.013 1.00 42.64 241 LEU B C 1
ATOM 4897 O O . LEU B 1 241 ? 32.740 56.934 38.459 1.00 45.57 241 LEU B O 1
ATOM 4902 N N . ALA B 1 242 ? 33.408 55.781 40.261 1.00 40.73 242 ALA B N 1
ATOM 4903 C CA . ALA B 1 242 ? 33.862 56.946 40.990 1.00 40.52 242 ALA B CA 1
ATOM 4904 C C . ALA B 1 242 ? 35.088 56.506 41.763 1.00 49.12 242 ALA B C 1
ATOM 4905 O O . ALA B 1 242 ? 35.320 55.305 41.937 1.00 46.92 242 ALA B O 1
ATOM 4907 N N . LEU B 1 243 ? 35.886 57.460 42.223 1.00 53.72 243 LEU B N 1
ATOM 4908 C CA . LEU B 1 243 ? 37.026 57.084 43.042 1.00 56.34 243 LEU B CA 1
ATOM 4909 C C . LEU B 1 243 ? 37.377 58.104 44.121 1.00 51.03 243 LEU B C 1
ATOM 4910 O O . LEU B 1 243 ? 36.981 59.266 44.060 1.00 46.43 243 LEU B O 1
ATOM 4915 N N . ASP B 1 244 ? 38.088 57.627 45.135 1.00 55.04 244 ASP B N 1
ATOM 4916 C CA . ASP B 1 244 ? 38.590 58.467 46.209 1.00 56.40 244 ASP B CA 1
ATOM 4917 C C . ASP B 1 244 ? 40.098 58.293 46.239 1.00 56.08 244 ASP B C 1
ATOM 4918 O O . ASP B 1 244 ? 40.604 57.300 46.768 1.00 51.65 244 ASP B O 1
ATOM 4923 N N . ALA B 1 245 ? 40.811 59.249 45.651 1.00 53.70 245 ALA B N 1
ATOM 4924 C CA . ALA B 1 245 ? 42.267 59.205 45.618 1.00 56.25 245 ALA B CA 1
ATOM 4925 C C . ALA B 1 245 ? 42.855 59.342 47.017 1.00 56.83 245 ALA B C 1
ATOM 4926 O O . ALA B 1 245 ? 43.910 58.776 47.309 1.00 67.12 245 ALA B O 1
ATOM 4928 N N . ALA B 1 246 ? 42.165 60.090 47.878 1.00 50.34 246 ALA B N 1
ATOM 4929 C CA . ALA B 1 246 ? 42.671 60.398 49.212 1.00 52.86 246 ALA B CA 1
ATOM 4930 C C . ALA B 1 246 ? 44.124 60.854 49.123 1.00 55.27 246 ALA B C 1
ATOM 4931 O O . ALA B 1 246 ? 44.987 60.356 49.844 1.00 59.61 246 ALA B O 1
ATOM 4933 N N . SER B 1 247 ? 44.383 61.810 48.239 1.00 53.60 247 SER B N 1
ATOM 4934 C CA . SER B 1 247 ? 45.747 62.204 47.915 1.00 63.46 247 SER B CA 1
ATOM 4935 C C . SER B 1 247 ? 46.481 62.951 49.025 1.00 69.20 247 SER B C 1
ATOM 4936 O O . SER B 1 247 ? 47.708 63.028 49.009 1.00 66.75 247 SER B O 1
ATOM 4939 N N . SER B 1 248 ? 45.741 63.501 49.983 1.00 68.81 248 SER B N 1
ATOM 4940 C CA . SER B 1 248 ? 46.372 64.124 51.141 1.00 70.60 248 SER B CA 1
ATOM 4941 C C . SER B 1 248 ? 47.367 63.144 51.749 1.00 83.43 248 SER B C 1
ATOM 4942 O O . SER B 1 248 ? 48.399 63.540 52.294 1.00 89.89 248 SER B O 1
ATOM 4945 N N . GLU B 1 249 ? 47.049 61.858 51.634 1.00 85.77 249 GLU B N 1
ATOM 4946 C CA . GLU B 1 249 ? 47.851 60.796 52.228 1.00 88.16 249 GLU B CA 1
ATOM 4947 C C . GLU B 1 249 ? 49.035 60.407 51.349 1.00 82.04 249 GLU B C 1
ATOM 4948 O O . GLU B 1 249 ? 49.832 59.546 51.718 1.00 75.15 249 GLU B O 1
ATOM 4954 N N . LEU B 1 250 ? 49.144 61.033 50.184 1.00 81.68 250 LEU B N 1
ATOM 4955 C CA . LEU B 1 250 ? 50.196 60.684 49.236 1.00 86.10 250 LEU B CA 1
ATOM 4956 C C . LEU B 1 250 ? 51.161 61.843 48.990 1.00 90.00 250 LEU B C 1
ATOM 4957 O O . LEU B 1 250 ? 52.060 61.740 48.158 1.00 87.83 250 LEU B O 1
ATOM 4962 N N . TYR B 1 251 ? 50.976 62.940 49.717 1.00 92.68 251 TYR B N 1
ATOM 4963 C CA . TYR B 1 251 ? 51.739 64.159 49.466 1.00 100.47 251 TYR B CA 1
ATOM 4964 C C . TYR B 1 251 ? 53.111 64.139 50.138 1.00 108.96 251 TYR B C 1
ATOM 4965 O O . TYR B 1 251 ? 53.220 64.276 51.356 1.00 113.57 251 TYR B O 1
ATOM 4974 N N . GLY B 1 254 ? 56.689 67.157 48.783 1.00 113.79 254 GLY B N 1
ATOM 4975 C CA . GLY B 1 254 ? 55.830 67.613 47.706 1.00 109.55 254 GLY B CA 1
ATOM 4976 C C . GLY B 1 254 ? 55.637 66.555 46.635 1.00 105.40 254 GLY B C 1
ATOM 4977 O O . GLY B 1 254 ? 55.334 66.869 45.483 1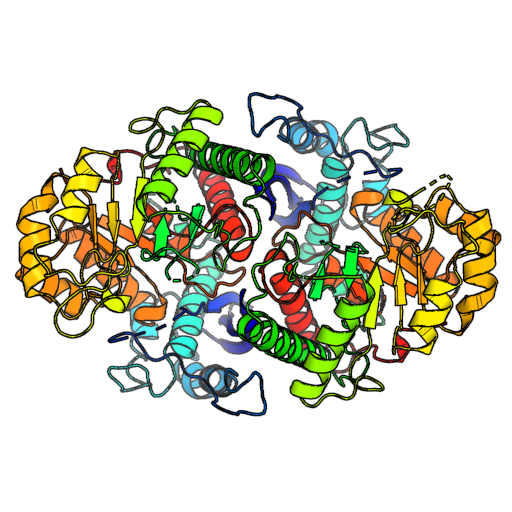.00 101.18 254 GLY B O 1
ATOM 4978 N N . TYR B 1 256 ? 53.582 63.400 45.442 1.00 86.94 256 TYR B N 1
ATOM 4979 C CA . TYR B 1 256 ? 52.563 62.355 45.353 1.00 93.48 256 TYR B CA 1
ATOM 4980 C C . TYR B 1 256 ? 53.163 60.978 45.067 1.00 101.15 256 TYR B C 1
ATOM 4981 O O . TYR B 1 256 ? 53.747 60.753 44.008 1.00 103.83 256 TYR B O 1
ATOM 4990 N N . ASP B 1 257 ? 52.992 60.056 46.010 1.00 108.84 257 ASP B N 1
ATOM 4991 C CA . ASP B 1 257 ? 53.703 58.780 45.984 1.00 115.40 257 ASP B CA 1
ATOM 4992 C C . ASP B 1 257 ? 53.193 57.751 44.977 1.00 121.59 257 ASP B C 1
ATOM 4993 O O . ASP B 1 257 ? 53.905 56.793 44.679 1.00 123.87 257 ASP B O 1
ATOM 4998 N N . ASN B 1 260 ? 52.975 55.483 42.490 1.00 138.65 260 ASN B N 1
ATOM 4999 C CA . ASN B 1 260 ? 54.054 54.510 42.547 1.00 140.93 260 ASN B CA 1
ATOM 5000 C C . ASN B 1 260 ? 55.133 55.091 41.643 1.00 141.15 260 ASN B C 1
ATOM 5001 O O . ASN B 1 260 ? 55.117 54.906 40.425 1.00 142.27 260 ASN B O 1
ATOM 5006 N N . ASN B 1 261 ? 56.051 55.821 42.270 1.00 146.51 261 ASN B N 1
ATOM 5007 C CA . ASN B 1 261 ? 56.853 56.834 41.600 1.00 145.41 261 ASN B CA 1
ATOM 5008 C C . ASN B 1 261 ? 56.817 58.050 42.517 1.00 140.99 261 ASN B C 1
ATOM 5009 O O . ASN B 1 261 ? 56.395 57.949 43.670 1.00 139.09 261 ASN B O 1
ATOM 5014 N N . GLN B 1 262 ? 57.250 59.198 42.010 1.00 138.46 262 GLN B N 1
ATOM 5015 C CA . GLN B 1 262 ? 57.068 60.465 42.711 1.00 131.17 262 GLN B CA 1
ATOM 5016 C C . GLN B 1 262 ? 56.558 61.511 41.728 1.00 122.37 262 GLN B C 1
ATOM 5017 O O . GLN B 1 262 ? 57.325 62.053 40.933 1.00 122.92 262 GLN B O 1
ATOM 5023 N N . LEU B 1 263 ? 55.257 61.782 41.781 1.00 114.08 263 LEU B N 1
ATOM 5024 C CA . LEU B 1 263 ? 54.634 62.702 40.836 1.00 108.25 263 LEU B CA 1
ATOM 5025 C C . LEU B 1 263 ? 54.413 64.096 41.413 1.00 101.12 263 LEU B C 1
ATOM 5026 O O . LEU B 1 263 ? 54.137 64.264 42.604 1.00 95.74 263 LEU B O 1
ATOM 5031 N N . THR B 1 264 ? 54.541 65.093 40.548 1.00 98.98 264 THR B N 1
ATOM 5032 C CA . THR B 1 264 ? 54.198 66.456 40.902 1.00 99.36 264 THR B CA 1
ATOM 5033 C C . THR B 1 264 ? 52.698 66.609 40.716 1.00 95.05 264 THR B C 1
ATOM 5034 O O . THR B 1 264 ? 52.050 65.743 40.130 1.00 93.24 264 THR B O 1
ATOM 5038 N N . SER B 1 265 ? 52.153 67.711 41.213 1.00 93.68 265 SER B N 1
ATOM 5039 C CA . SER B 1 265 ? 50.722 67.967 41.125 1.00 91.96 265 SER B CA 1
ATOM 5040 C C . SER B 1 265 ? 50.222 67.873 39.687 1.00 88.25 265 SER B C 1
ATOM 5041 O O . SER B 1 265 ? 49.158 67.310 39.424 1.00 78.25 265 SER B O 1
ATOM 5044 N N . GLU B 1 266 ? 51.002 68.420 38.760 1.00 85.56 266 GLU B N 1
ATOM 5045 C CA . GLU B 1 266 ? 50.624 68.446 37.352 1.00 93.12 266 GLU B CA 1
ATOM 5046 C C . GLU B 1 266 ? 50.638 67.051 36.732 1.00 94.74 266 GLU B C 1
ATOM 5047 O O . GLU B 1 266 ? 49.772 66.714 35.925 1.00 98.54 266 GLU B O 1
ATOM 5053 N N . GLU B 1 267 ? 51.627 66.245 37.103 1.00 93.66 267 GLU B N 1
ATOM 5054 C CA . GLU B 1 267 ? 51.713 64.877 36.607 1.00 92.98 267 GLU B CA 1
ATOM 5055 C C . GLU B 1 267 ? 50.598 64.043 37.212 1.00 91.22 267 GLU B C 1
ATOM 5056 O O . GLU B 1 267 ? 50.143 63.067 36.617 1.00 97.73 267 GLU B O 1
ATOM 5070 N N . ILE B 1 269 ? 47.495 65.314 38.075 1.00 83.19 269 ILE B N 1
ATOM 5071 C CA . ILE B 1 269 ? 46.339 65.733 37.292 1.00 83.41 269 ILE B CA 1
ATOM 5072 C C . ILE B 1 269 ? 46.298 65.019 35.942 1.00 82.85 269 ILE B C 1
ATOM 5073 O O . ILE B 1 269 ? 45.240 64.565 35.503 1.00 76.15 269 ILE B O 1
ATOM 5078 N N . ASP B 1 270 ? 47.458 64.919 35.296 1.00 86.05 270 ASP B N 1
ATOM 5079 C CA . ASP B 1 270 ? 47.580 64.265 33.995 1.00 92.56 270 ASP B CA 1
ATOM 5080 C C . ASP B 1 270 ? 47.012 62.849 33.981 1.00 92.05 270 ASP B C 1
ATOM 5081 O O . ASP B 1 270 ? 46.294 62.469 33.056 1.00 86.46 270 ASP B O 1
ATOM 5086 N N . ARG B 1 271 ? 47.351 62.069 35.002 1.00 95.81 271 ARG B N 1
ATOM 5087 C CA . ARG B 1 271 ? 46.853 60.705 35.124 1.00 98.65 271 ARG B CA 1
ATOM 5088 C C . ARG B 1 271 ? 45.347 60.704 35.360 1.00 94.70 271 ARG B C 1
ATOM 5089 O O . ARG B 1 271 ? 44.617 59.921 34.754 1.00 95.60 271 ARG B O 1
ATOM 5097 N N . LEU B 1 272 ? 44.884 61.583 36.244 1.00 88.95 272 LEU B N 1
ATOM 5098 C CA . LEU B 1 272 ? 43.456 61.697 36.510 1.00 78.77 272 LEU B CA 1
ATOM 5099 C C . LEU B 1 272 ? 42.722 61.987 35.210 1.00 74.14 272 LEU B C 1
ATOM 5100 O O . LEU B 1 272 ? 41.687 61.385 34.918 1.00 68.52 272 LEU B O 1
ATOM 5105 N N . THR B 1 273 ? 43.273 62.913 34.431 1.00 66.91 273 THR B N 1
ATOM 5106 C CA . THR B 1 273 ? 42.710 63.266 33.136 1.00 77.76 273 THR B CA 1
ATOM 5107 C C . THR B 1 273 ? 42.662 62.035 32.237 1.00 85.17 273 THR B C 1
ATOM 5108 O O . THR B 1 273 ? 41.675 61.796 31.541 1.00 90.81 273 THR B O 1
ATOM 5112 N N . GLU B 1 274 ? 43.739 61.255 32.268 1.00 85.37 274 GLU B N 1
ATOM 5113 C CA . GLU B 1 274 ? 43.838 60.030 31.484 1.00 96.06 274 GLU B CA 1
ATOM 5114 C C . GLU B 1 274 ? 42.694 59.069 31.817 1.00 92.89 274 GLU B C 1
ATOM 5115 O O . GLU B 1 274 ? 41.874 58.737 30.958 1.00 91.55 274 GLU B O 1
ATOM 5121 N N . TRP B 1 275 ? 42.642 58.633 33.072 1.00 84.88 275 TRP B N 1
ATOM 5122 C CA . TRP B 1 275 ? 41.625 57.691 33.524 1.00 79.97 275 TRP B CA 1
ATOM 5123 C C . TRP B 1 275 ? 40.206 58.164 33.213 1.00 73.33 275 TRP B C 1
ATOM 5124 O O . TRP B 1 275 ? 39.354 57.367 32.820 1.00 69.12 275 TRP B O 1
ATOM 5135 N N . THR B 1 276 ? 39.958 59.458 33.396 1.00 71.28 276 THR B N 1
ATOM 5136 C CA . THR B 1 276 ? 38.655 60.047 33.103 1.00 73.19 276 THR B CA 1
ATOM 5137 C C . THR B 1 276 ? 38.274 59.857 31.639 1.00 79.55 276 THR B C 1
ATOM 5138 O O . THR B 1 276 ? 37.098 59.714 31.305 1.00 82.60 276 THR B O 1
ATOM 5142 N N . LYS B 1 277 ? 39.279 59.863 30.769 1.00 83.90 277 LYS B N 1
ATOM 5143 C CA . LYS B 1 277 ? 39.061 59.645 29.346 1.00 86.11 277 LYS B CA 1
ATOM 5144 C C . LYS B 1 277 ? 38.897 58.159 29.040 1.00 83.15 277 LYS B C 1
ATOM 5145 O O . LYS B 1 277 ? 38.048 57.772 28.239 1.00 80.01 277 LYS B O 1
ATOM 5151 N N . LYS B 1 278 ? 39.711 57.335 29.696 1.00 85.89 278 LYS B N 1
ATOM 5152 C CA . LYS B 1 278 ? 39.773 55.899 29.428 1.00 91.71 278 LYS B CA 1
ATOM 5153 C C . LYS B 1 278 ? 38.620 55.110 30.056 1.00 90.39 278 LYS B C 1
ATOM 5154 O O . LYS B 1 278 ? 38.266 54.029 29.582 1.00 88.52 278 LYS B O 1
ATOM 5160 N N . TYR B 1 279 ? 38.042 55.648 31.124 1.00 85.30 279 TYR B N 1
ATOM 5161 C CA . TYR B 1 279 ? 36.979 54.957 31.844 1.00 74.64 279 TYR B CA 1
ATOM 5162 C C . TYR B 1 279 ? 35.790 55.879 32.093 1.00 72.95 279 TYR B C 1
ATOM 5163 O O . TYR B 1 279 ? 35.921 57.100 32.020 1.00 80.28 279 TYR B O 1
ATOM 5172 N N . PRO B 1 280 ? 34.619 55.292 32.387 1.00 69.95 280 PRO B N 1
ATOM 5173 C CA . PRO B 1 280 ? 33.419 56.075 32.697 1.00 64.21 280 PRO B CA 1
ATOM 5174 C C . PRO B 1 280 ? 33.423 56.552 34.149 1.00 61.11 280 PRO B C 1
ATOM 5175 O O . PRO B 1 280 ? 32.518 56.211 34.925 1.00 54.29 280 PRO B O 1
ATOM 5179 N N . VAL B 1 281 ? 34.449 57.326 34.499 1.00 57.23 281 VAL B N 1
ATOM 5180 C CA . VAL B 1 281 ? 34.567 57.940 35.814 1.00 57.26 281 VAL B CA 1
ATOM 5181 C C . VAL B 1 281 ? 33.681 59.171 35.891 1.00 58.36 281 VAL B C 1
ATOM 5182 O O . VAL B 1 281 ? 33.863 60.122 35.132 1.00 64.26 281 VAL B O 1
ATOM 5186 N N . ILE B 1 282 ? 32.725 59.161 36.812 1.00 59.22 282 ILE B N 1
ATOM 5187 C CA . ILE B 1 282 ? 31.797 60.277 36.934 1.00 52.09 282 ILE B CA 1
ATOM 5188 C C . ILE B 1 282 ? 32.177 61.193 38.094 1.00 47.31 282 ILE B C 1
ATOM 5189 O O . ILE B 1 282 ? 31.702 62.322 38.182 1.00 46.08 282 ILE B O 1
ATOM 5194 N N . SER B 1 283 ? 33.040 60.707 38.980 1.00 46.45 283 SER B N 1
ATOM 5195 C CA . SER B 1 283 ? 33.383 61.466 40.177 1.00 46.45 283 SER B CA 1
ATOM 5196 C C . SER B 1 283 ? 34.758 61.105 40.728 1.00 49.73 283 SER B C 1
ATOM 5197 O O . SER B 1 283 ? 35.156 59.937 40.735 1.00 49.26 283 SER B O 1
ATOM 5200 N N . ILE B 1 284 ? 35.474 62.120 41.199 1.00 49.92 284 ILE B N 1
ATOM 5201 C CA . ILE B 1 284 ? 36.799 61.933 41.774 1.00 49.62 284 ILE B CA 1
ATOM 5202 C C . ILE B 1 284 ? 36.898 62.680 43.094 1.00 46.67 284 ILE B C 1
ATOM 5203 O O . ILE B 1 284 ? 36.662 63.882 43.151 1.00 55.11 284 ILE B O 1
ATOM 5208 N N . GLU B 1 285 ? 37.255 61.964 44.153 1.00 46.23 285 GLU B N 1
ATOM 5209 C CA . GLU B 1 285 ? 37.350 62.554 45.482 1.00 48.52 285 GLU B CA 1
ATOM 5210 C C . GLU B 1 285 ? 38.806 62.748 45.912 1.00 52.40 285 GLU B C 1
ATOM 5211 O O . GLU B 1 285 ? 39.626 61.832 45.821 1.00 58.51 285 GLU B O 1
ATOM 5217 N N . ASP B 1 286 ? 39.116 63.950 46.379 1.00 49.83 286 ASP B N 1
ATOM 5218 C CA . ASP B 1 286 ? 40.453 64.272 46.863 1.00 51.98 286 ASP B CA 1
ATOM 5219 C C . ASP B 1 286 ? 41.552 63.826 45.901 1.00 54.49 286 ASP B C 1
ATOM 5220 O O . ASP B 1 286 ? 42.480 63.103 46.280 1.00 51.73 286 ASP B O 1
ATOM 5225 N N . GLY B 1 287 ? 41.431 64.268 44.653 1.00 54.67 287 GLY B N 1
ATOM 5226 C CA . GLY B 1 287 ? 42.411 63.964 43.631 1.00 54.57 287 GLY B CA 1
ATOM 5227 C C . GLY B 1 287 ? 43.754 64.552 44.002 1.00 64.61 287 GLY B C 1
ATOM 5228 O O . GLY B 1 287 ? 44.799 63.970 43.717 1.00 64.75 287 GLY B O 1
ATOM 5229 N N . LEU B 1 288 ? 43.724 65.712 44.646 1.00 67.00 288 LEU B N 1
ATOM 5230 C CA . LEU B 1 288 ? 44.946 66.339 45.123 1.00 69.36 288 LEU B CA 1
ATOM 5231 C C . LEU B 1 288 ? 44.898 66.521 46.633 1.00 69.14 288 LEU B C 1
ATOM 5232 O O . LEU B 1 288 ? 43.868 66.290 47.263 1.00 69.10 288 LEU B O 1
ATOM 5237 N N . SER B 1 289 ? 46.024 66.930 47.204 1.00 71.81 289 SER B N 1
ATOM 5238 C CA . SER B 1 289 ? 46.161 67.051 48.650 1.00 68.23 289 SER B CA 1
ATOM 5239 C C . SER B 1 289 ? 45.383 68.241 49.197 1.00 64.28 289 SER B C 1
ATOM 5240 O O . SER B 1 289 ? 45.171 69.232 48.497 1.00 60.69 289 SER B O 1
ATOM 5243 N N . GLU B 1 290 ? 44.961 68.135 50.455 1.00 63.87 290 GLU B N 1
ATOM 5244 C CA . GLU B 1 290 ? 44.289 69.234 51.132 1.00 68.48 290 GLU B CA 1
ATOM 5245 C C . GLU B 1 290 ? 45.260 70.382 51.396 1.00 78.97 290 GLU B C 1
ATOM 5246 O O . GLU B 1 290 ? 44.852 71.470 51.803 1.00 80.69 290 GLU B O 1
ATOM 5252 N N . ASN B 1 291 ? 46.547 70.128 51.171 1.00 81.80 291 ASN B N 1
ATOM 5253 C CA . ASN B 1 291 ? 47.570 71.162 51.289 1.00 88.94 291 ASN B CA 1
ATOM 5254 C C . ASN B 1 291 ? 48.132 71.555 49.929 1.00 86.22 291 ASN B C 1
ATOM 5255 O O . ASN B 1 291 ? 49.287 71.963 49.819 1.00 86.55 291 ASN B O 1
ATOM 5260 N N . ASP B 1 292 ? 47.306 71.428 48.896 1.00 82.09 292 ASP B N 1
ATOM 5261 C CA . ASP B 1 292 ? 47.731 71.704 47.529 1.00 79.03 292 ASP B CA 1
ATOM 5262 C C . ASP B 1 292 ? 46.648 72.483 46.788 1.00 71.79 292 ASP B C 1
ATOM 5263 O O . ASP B 1 292 ? 46.180 72.068 45.725 1.00 69.39 292 ASP B O 1
ATOM 5268 N N . TRP B 1 293 ? 46.256 73.616 47.358 1.00 62.79 293 TRP B N 1
ATOM 5269 C CA . TRP B 1 293 ? 45.187 74.426 46.795 1.00 63.11 293 TRP B CA 1
ATOM 5270 C C . TRP B 1 293 ? 45.506 74.938 45.392 1.00 69.98 293 TRP B C 1
ATOM 5271 O O . TRP B 1 293 ? 44.604 75.113 44.569 1.00 68.47 293 TRP B O 1
ATOM 5282 N N . ALA B 1 294 ? 46.786 75.172 45.118 1.00 70.51 294 ALA B N 1
ATOM 5283 C CA . ALA B 1 294 ? 47.204 75.629 43.796 1.00 72.30 294 ALA B CA 1
ATOM 5284 C C . ALA B 1 294 ? 47.030 74.519 42.765 1.00 68.58 294 ALA B C 1
ATOM 5285 O O . ALA B 1 294 ? 46.650 74.772 41.620 1.00 70.67 294 ALA B O 1
ATOM 5287 N N . GLY B 1 295 ? 47.307 73.288 43.179 1.00 66.62 295 GLY B N 1
ATOM 5288 C CA . GLY B 1 295 ? 47.047 72.133 42.341 1.00 74.84 295 GLY B CA 1
ATOM 5289 C C . GLY B 1 295 ? 45.561 71.964 42.077 1.00 72.34 295 GLY B C 1
ATOM 5290 O O . GLY B 1 295 ? 45.137 71.765 40.937 1.00 71.15 295 GLY B O 1
ATOM 5291 N N . TRP B 1 296 ? 44.763 72.044 43.137 1.00 68.72 296 TRP B N 1
ATOM 5292 C CA . TRP B 1 296 ? 43.313 71.915 43.007 1.00 69.40 296 TRP B CA 1
ATOM 5293 C C . TRP B 1 296 ? 42.756 72.919 42.001 1.00 70.24 296 TRP B C 1
ATOM 5294 O O . TRP B 1 296 ? 41.791 72.630 41.290 1.00 67.83 296 TRP B O 1
ATOM 5305 N N . LYS B 1 297 ? 43.370 74.096 41.945 1.00 67.83 297 LYS B N 1
ATOM 5306 C CA . LYS B 1 297 ? 42.925 75.151 41.041 1.00 70.27 297 LYS B CA 1
ATOM 5307 C C . LYS B 1 297 ? 42.949 74.687 39.587 1.00 72.08 297 LYS B C 1
ATOM 5308 O O . LYS B 1 297 ? 41.960 74.830 38.869 1.00 69.53 297 LYS B O 1
ATOM 5314 N N . LEU B 1 298 ? 44.083 74.142 39.155 1.00 78.13 298 LEU B N 1
ATOM 5315 C CA . LEU B 1 298 ? 44.227 73.664 37.782 1.00 78.02 298 LEU B CA 1
ATOM 5316 C C . LEU B 1 298 ? 43.353 72.442 37.531 1.00 73.54 298 LEU B C 1
ATOM 5317 O O . LEU B 1 298 ? 42.614 72.389 36.545 1.00 66.31 298 LEU B O 1
ATOM 5322 N N . LEU B 1 299 ? 43.445 71.459 38.423 1.00 75.82 299 LEU B N 1
ATOM 5323 C CA . LEU B 1 299 ? 42.594 70.280 38.335 1.00 74.51 299 LEU B CA 1
ATOM 5324 C C . LEU B 1 299 ? 41.165 70.708 38.054 1.00 69.14 299 LEU B C 1
ATOM 5325 O O . LEU B 1 299 ? 40.549 70.258 37.087 1.00 71.13 299 LEU B O 1
ATOM 5330 N N . THR B 1 300 ? 40.648 71.593 38.899 1.00 64.96 300 THR B N 1
ATOM 5331 C CA . THR B 1 300 ? 39.292 72.098 38.731 1.00 71.24 300 THR B CA 1
ATOM 5332 C C . THR B 1 300 ? 39.137 72.773 37.372 1.00 73.08 300 THR B C 1
ATOM 5333 O O . THR B 1 300 ? 38.305 72.363 36.563 1.00 67.74 300 THR B O 1
ATOM 5337 N N . GLU B 1 301 ? 39.951 73.797 37.124 1.00 78.34 301 GLU B N 1
ATOM 5338 C CA . GLU B 1 301 ? 39.949 74.493 35.841 1.00 82.51 301 GLU B CA 1
ATOM 5339 C C . GLU B 1 301 ? 39.844 73.516 34.674 1.00 76.86 301 GLU B C 1
ATOM 5340 O O . GLU B 1 301 ? 39.077 73.732 33.735 1.00 77.33 301 GLU B O 1
ATOM 5346 N N . ARG B 1 302 ? 40.618 72.439 34.743 1.00 74.02 302 ARG B N 1
ATOM 5347 C CA . ARG B 1 302 ? 40.688 71.465 33.659 1.00 82.33 302 ARG B CA 1
ATOM 5348 C C . ARG B 1 302 ? 39.436 70.584 33.523 1.00 83.58 302 ARG B C 1
ATOM 5349 O O . ARG B 1 302 ? 38.895 70.432 32.425 1.00 81.65 302 ARG B O 1
ATOM 5357 N N . LEU B 1 303 ? 38.972 70.017 34.635 1.00 77.60 303 LEU B N 1
ATOM 5358 C CA . LEU B 1 303 ? 37.956 68.964 34.578 1.00 75.45 303 LEU B CA 1
ATOM 5359 C C . LEU B 1 303 ? 36.604 69.294 35.215 1.00 76.07 303 LEU B C 1
ATOM 5360 O O . LEU B 1 303 ? 35.712 68.449 35.234 1.00 72.71 303 LEU B O 1
ATOM 5365 N N . GLU B 1 304 ? 36.446 70.510 35.729 1.00 82.09 304 GLU B N 1
ATOM 5366 C CA . GLU B 1 304 ? 35.213 70.888 36.421 1.00 80.22 304 GLU B CA 1
ATOM 5367 C C . GLU B 1 304 ? 33.961 70.703 35.563 1.00 77.06 304 GLU B C 1
ATOM 5368 O O . GLU B 1 304 ? 32.843 70.712 36.076 1.00 77.52 304 GLU B O 1
ATOM 5374 N N . ASN B 1 305 ? 34.147 70.542 34.260 1.00 77.38 305 ASN B N 1
ATOM 5375 C CA . ASN B 1 305 ? 33.018 70.343 33.360 1.00 78.02 305 ASN B CA 1
ATOM 5376 C C . ASN B 1 305 ? 32.961 68.924 32.808 1.00 72.44 305 ASN B C 1
ATOM 5377 O O . ASN B 1 305 ? 32.001 68.550 32.136 1.00 70.84 305 ASN B O 1
ATOM 5382 N N . LYS B 1 306 ? 33.991 68.137 33.104 1.00 71.97 306 LYS B N 1
ATOM 5383 C CA . LYS B 1 306 ? 34.091 66.771 32.598 1.00 72.33 306 LYS B CA 1
ATOM 5384 C C . LYS B 1 306 ? 33.720 65.721 33.650 1.00 65.99 306 LYS B C 1
ATOM 5385 O O . LYS B 1 306 ? 33.207 64.653 33.315 1.00 64.46 306 LYS B O 1
ATOM 5391 N N . VAL B 1 307 ? 33.983 66.026 34.918 1.00 60.92 307 VAL B N 1
ATOM 5392 C CA . VAL B 1 307 ? 33.687 65.097 36.006 1.00 64.03 307 VAL B CA 1
ATOM 5393 C C . VAL B 1 307 ? 33.318 65.836 37.278 1.00 59.47 307 VAL B C 1
ATOM 5394 O O . VAL B 1 307 ? 33.549 67.038 37.399 1.00 58.15 307 VAL B O 1
ATOM 5398 N N . GLN B 1 308 ? 32.751 65.111 38.237 1.00 50.94 308 GLN B N 1
ATOM 5399 C CA . GLN B 1 308 ? 32.537 65.682 39.553 1.00 47.69 308 GLN B CA 1
ATOM 5400 C C . GLN B 1 308 ? 33.859 65.658 40.303 1.00 48.13 308 GLN B C 1
ATOM 5401 O O . GLN B 1 308 ? 34.529 64.629 40.375 1.00 52.40 308 GLN B O 1
ATOM 5407 N N . LEU B 1 309 ? 34.248 66.808 40.834 1.00 48.00 309 LEU B N 1
ATOM 5408 C CA . LEU B 1 309 ? 35.444 66.895 41.652 1.00 50.35 309 LEU B CA 1
ATOM 5409 C C . LEU B 1 309 ? 35.024 67.105 43.098 1.00 46.72 309 LEU B C 1
ATOM 5410 O O . LEU B 1 309 ? 34.600 68.194 43.477 1.00 49.84 309 LEU B O 1
ATOM 5415 N N . VAL B 1 310 ? 35.130 66.054 43.902 1.00 46.05 310 VAL B N 1
ATOM 5416 C CA . VAL B 1 310 ? 34.654 66.108 45.278 1.00 44.74 310 VAL B CA 1
ATOM 5417 C C . VAL B 1 310 ? 35.757 66.483 46.258 1.00 46.27 310 VAL B C 1
ATOM 5418 O O . VAL B 1 310 ? 36.789 65.814 46.328 1.00 44.57 310 VAL B O 1
ATOM 5422 N N . GLY B 1 311 ? 35.534 67.554 47.013 1.00 46.52 311 GLY B N 1
ATOM 5423 C CA . GLY B 1 311 ? 36.427 67.909 48.101 1.00 46.10 311 GLY B CA 1
ATOM 5424 C C . GLY B 1 311 ? 35.988 67.248 49.397 1.00 52.80 311 GLY B C 1
ATOM 5425 O O . GLY B 1 311 ? 34.842 67.409 49.822 1.00 46.43 311 GLY B O 1
ATOM 5426 N N . ASP B 1 312 ? 36.890 66.484 50.015 1.00 56.89 312 ASP B N 1
ATOM 5427 C CA . ASP B 1 312 ? 36.625 65.868 51.315 1.00 50.54 312 ASP B CA 1
ATOM 5428 C C . ASP B 1 312 ? 37.519 66.456 52.405 1.00 49.81 312 ASP B C 1
ATOM 5429 O O . ASP B 1 312 ? 37.083 67.319 53.173 1.00 46.98 312 ASP B O 1
ATOM 5434 N N . ASP B 1 313 ? 38.764 65.984 52.469 1.00 50.81 313 ASP B N 1
ATOM 5435 C CA . ASP B 1 313 ? 39.720 66.458 53.469 1.00 53.23 313 ASP B CA 1
ATOM 5436 C C . ASP B 1 313 ? 39.985 67.955 53.325 1.00 52.72 313 ASP B C 1
ATOM 5437 O O . ASP B 1 313 ? 40.204 68.652 54.316 1.00 55.60 313 ASP B O 1
ATOM 5442 N N . ILE B 1 314 ? 39.953 68.446 52.090 1.00 49.97 314 ILE B N 1
ATOM 5443 C CA . ILE B 1 314 ? 40.229 69.856 51.821 1.00 52.65 314 ILE B CA 1
ATOM 5444 C C . ILE B 1 314 ? 39.185 70.800 52.433 1.00 49.82 314 ILE B C 1
ATOM 5445 O O . ILE B 1 314 ? 39.501 71.937 52.771 1.00 57.54 314 ILE B O 1
ATOM 5450 N N . PHE B 1 315 ? 37.950 70.327 52.581 1.00 52.18 315 PHE B N 1
ATOM 5451 C CA . PHE B 1 315 ? 36.863 71.165 53.092 1.00 49.44 315 PHE B CA 1
ATOM 5452 C C . PHE B 1 315 ? 36.424 70.790 54.502 1.00 51.68 315 PHE B C 1
ATOM 5453 O O . PHE B 1 315 ? 35.937 71.637 55.250 1.00 47.42 315 PHE B O 1
ATOM 5461 N N . VAL B 1 316 ? 36.577 69.512 54.842 1.00 47.01 316 VAL B N 1
ATOM 5462 C CA . VAL B 1 316 ? 36.115 68.961 56.120 1.00 48.36 316 VAL B CA 1
ATOM 5463 C C . VAL B 1 316 ? 34.749 69.469 56.611 1.00 48.48 316 VAL B C 1
ATOM 5464 O O . VAL B 1 316 ? 34.585 69.793 57.791 1.00 44.71 316 VAL B O 1
ATOM 5468 N N . THR B 1 317 ? 33.776 69.511 55.702 1.00 38.52 317 THR B N 1
ATOM 5469 C CA . THR B 1 317 ? 32.404 69.896 56.033 1.00 40.74 317 THR B CA 1
ATOM 5470 C C . THR B 1 317 ? 32.344 71.222 56.796 1.00 50.46 317 THR B C 1
ATOM 5471 O O . THR B 1 317 ? 31.403 71.492 57.543 1.00 51.63 317 THR B O 1
ATOM 5475 N N . ASN B 1 318 ? 33.362 72.048 56.588 1.00 52.40 318 ASN B N 1
ATOM 5476 C CA . ASN B 1 318 ? 33.449 73.348 57.230 1.00 49.94 318 ASN B CA 1
ATOM 5477 C C . ASN B 1 318 ? 33.004 74.449 56.271 1.00 52.87 318 ASN B C 1
ATOM 5478 O O . ASN B 1 318 ? 33.645 74.675 55.244 1.00 52.29 318 ASN B O 1
ATOM 5483 N N . PRO B 1 319 ? 31.903 75.139 56.608 1.00 47.04 319 PRO B N 1
ATOM 5484 C CA . PRO B 1 319 ? 31.299 76.161 55.741 1.00 52.47 319 PRO B CA 1
ATOM 5485 C C . PRO B 1 319 ? 32.254 77.310 55.397 1.00 56.75 319 PRO B C 1
ATOM 5486 O O . PRO B 1 319 ? 32.208 77.834 54.285 1.00 52.83 319 PRO B O 1
ATOM 5490 N N . ASP B 1 320 ? 33.112 77.695 56.334 1.00 56.38 320 ASP B N 1
ATOM 5491 C CA . ASP B 1 320 ? 34.066 78.761 56.066 1.00 61.29 320 ASP B CA 1
ATOM 5492 C C . ASP B 1 320 ? 35.099 78.308 55.041 1.00 60.51 320 ASP B C 1
ATOM 5493 O O . ASP B 1 320 ? 35.425 79.042 54.108 1.00 64.96 320 ASP B O 1
ATOM 5498 N N . ILE B 1 321 ? 35.610 77.093 55.211 1.00 52.59 321 ILE B N 1
ATOM 5499 C CA . ILE B 1 321 ? 36.600 76.564 54.281 1.00 54.58 321 ILE B CA 1
ATOM 5500 C C . ILE B 1 321 ? 35.983 76.350 52.900 1.00 54.90 321 ILE B C 1
ATOM 5501 O O . ILE B 1 321 ? 36.614 76.636 51.880 1.00 62.75 321 ILE B O 1
ATOM 5506 N N . LEU B 1 322 ? 34.748 75.858 52.872 1.00 47.41 322 LEU B N 1
ATOM 5507 C CA . LEU B 1 322 ? 34.025 75.694 51.615 1.00 48.13 322 LEU B CA 1
ATOM 5508 C C . LEU B 1 322 ? 33.858 77.041 50.916 1.00 56.24 322 LEU B C 1
ATOM 5509 O O . LEU B 1 322 ? 34.050 77.154 49.704 1.00 57.33 322 LEU B O 1
ATOM 5514 N N . GLU B 1 323 ? 33.499 78.059 51.691 1.00 57.37 323 GLU B N 1
ATOM 5515 C CA . GLU B 1 323 ? 33.334 79.409 51.164 1.00 59.31 323 GLU B CA 1
ATOM 5516 C C . GLU B 1 323 ? 34.609 79.888 50.479 1.00 57.75 323 GLU B C 1
ATOM 5517 O O . GLU B 1 323 ? 34.557 80.513 49.420 1.00 55.44 323 GLU B O 1
ATOM 5523 N N . LYS B 1 324 ? 35.752 79.598 51.093 1.00 57.52 324 LYS B N 1
ATOM 5524 C CA . LYS B 1 324 ? 37.038 79.973 50.517 1.00 65.95 324 LYS B CA 1
ATOM 5525 C C . LYS B 1 324 ? 37.337 79.149 49.272 1.00 62.44 324 LYS B C 1
ATOM 5526 O O . LYS B 1 324 ? 37.898 79.653 48.299 1.00 64.71 324 LYS B O 1
ATOM 5532 N N . GLY B 1 325 ? 36.957 77.878 49.307 1.00 60.75 325 GLY B N 1
ATOM 5533 C CA . GLY B 1 325 ? 37.140 77.008 48.164 1.00 59.18 325 GLY B CA 1
ATOM 5534 C C . GLY B 1 325 ? 36.379 77.532 46.963 1.00 58.35 325 GLY B C 1
ATOM 5535 O O . GLY B 1 325 ? 36.911 77.599 45.857 1.00 53.90 325 GLY B O 1
ATOM 5536 N N . ILE B 1 326 ? 35.128 77.915 47.191 1.00 56.73 326 ILE B N 1
ATOM 5537 C CA . ILE B 1 326 ? 34.262 78.391 46.124 1.00 58.30 326 ILE B CA 1
ATOM 5538 C C . ILE B 1 326 ? 34.813 79.662 45.484 1.00 66.24 326 ILE B C 1
ATOM 5539 O O . ILE B 1 326 ? 34.894 79.765 44.260 1.00 67.50 326 ILE B O 1
ATOM 5544 N N . LYS B 1 327 ? 35.197 80.624 46.316 1.00 67.79 327 LYS B N 1
ATOM 5545 C CA . LYS B 1 327 ? 35.752 81.874 45.815 1.00 68.15 327 LYS B CA 1
ATOM 5546 C C . LYS B 1 327 ? 37.000 81.607 44.991 1.00 68.82 327 LYS B C 1
ATOM 5547 O O . LYS B 1 327 ? 37.215 82.233 43.957 1.00 70.29 327 LYS B O 1
ATOM 5553 N N . LYS B 1 328 ? 37.813 80.658 45.443 1.00 66.79 328 LYS B N 1
ATOM 5554 C CA . LYS B 1 328 ? 39.087 80.387 44.789 1.00 70.23 328 LYS B CA 1
ATOM 5555 C C . LYS B 1 328 ? 38.994 79.312 43.705 1.00 71.73 328 LYS B C 1
ATOM 5556 O O . LYS B 1 328 ? 40.012 78.862 43.183 1.00 73.63 328 LYS B O 1
ATOM 5562 N N . ASN B 1 329 ? 37.772 78.907 43.369 1.00 75.81 329 ASN B N 1
ATOM 5563 C CA . ASN B 1 329 ? 37.543 77.969 42.269 1.00 80.44 329 ASN B CA 1
ATOM 5564 C C . ASN B 1 329 ? 38.026 76.538 42.547 1.00 74.22 329 ASN B C 1
ATOM 5565 O O . ASN B 1 329 ? 38.577 75.878 41.666 1.00 77.07 329 ASN B O 1
ATOM 5570 N N . ILE B 1 330 ? 37.812 76.058 43.768 1.00 59.54 330 ILE B N 1
ATOM 5571 C CA . ILE B 1 330 ? 38.295 74.736 44.159 1.00 58.72 330 ILE B CA 1
ATOM 5572 C C . ILE B 1 330 ? 37.176 73.698 44.155 1.00 57.81 330 ILE B C 1
ATOM 5573 O O . ILE B 1 330 ? 36.189 73.848 44.872 1.00 56.80 330 ILE B O 1
ATOM 5578 N N . ALA B 1 331 ? 37.341 72.650 43.349 1.00 60.42 331 ALA B N 1
ATOM 5579 C CA . ALA B 1 331 ? 36.381 71.541 43.280 1.00 55.13 331 ALA B CA 1
ATOM 5580 C C . ALA B 1 331 ? 35.004 71.974 42.776 1.00 51.14 331 ALA B C 1
ATOM 5581 O O . ALA B 1 331 ? 34.792 73.141 42.466 1.00 55.58 331 ALA B O 1
ATOM 5583 N N . ASN B 1 332 ? 34.071 71.028 42.695 1.00 50.80 332 ASN B N 1
ATOM 5584 C CA . ASN B 1 332 ? 32.695 71.342 42.302 1.00 49.49 332 ASN B CA 1
ATOM 5585 C C . ASN B 1 332 ? 31.663 70.488 43.039 1.00 48.06 332 ASN B C 1
ATOM 5586 O O . ASN B 1 332 ? 30.496 70.411 42.643 1.00 51.05 332 ASN B O 1
ATOM 5591 N N . ALA B 1 333 ? 32.115 69.847 44.112 1.00 44.66 333 ALA B N 1
ATOM 5592 C CA . ALA B 1 333 ? 31.249 69.088 45.002 1.00 42.62 333 ALA B CA 1
ATOM 5593 C C . ALA B 1 333 ? 31.908 69.006 46.372 1.00 46.22 333 ALA B C 1
ATOM 5594 O O . ALA B 1 333 ? 33.120 69.216 46.502 1.00 42.11 333 ALA B O 1
ATOM 5596 N N . ILE B 1 334 ? 31.107 68.702 47.389 1.00 38.27 334 ILE B N 1
ATOM 5597 C CA . ILE B 1 334 ? 31.619 68.542 48.743 1.00 43.65 334 ILE B CA 1
ATOM 5598 C C . ILE B 1 334 ? 31.059 67.292 49.425 1.00 39.25 334 ILE B C 1
ATOM 5599 O O . ILE B 1 334 ? 29.865 67.003 49.343 1.00 41.08 334 ILE B O 1
ATOM 5604 N N . LEU B 1 335 ? 31.938 66.553 50.091 1.00 37.66 335 LEU B N 1
ATOM 5605 C CA . LEU B 1 335 ? 31.540 65.392 50.876 1.00 35.56 335 LEU B CA 1
ATOM 5606 C C . LEU B 1 335 ? 31.111 65.864 52.265 1.00 39.84 335 LEU B C 1
ATOM 5607 O O . LEU B 1 335 ? 31.883 66.505 52.967 1.00 42.61 335 LEU B O 1
ATOM 5612 N N . VAL B 1 336 ? 29.879 65.562 52.657 1.00 39.58 336 VAL B N 1
ATOM 5613 C CA . VAL B 1 336 ? 29.336 66.079 53.916 1.00 33.19 336 VAL B CA 1
ATOM 5614 C C . VAL B 1 336 ? 29.337 65.050 55.055 1.00 36.61 336 VAL B C 1
ATOM 5615 O O . VAL B 1 336 ? 28.589 64.074 55.028 1.00 35.81 336 VAL B O 1
ATOM 5619 N N . LYS B 1 337 ? 30.185 65.284 56.053 1.00 41.13 337 LYS B N 1
ATOM 5620 C CA . LYS B 1 337 ? 30.303 64.398 57.207 1.00 37.63 337 LYS B CA 1
ATOM 5621 C C . LYS B 1 337 ? 29.876 65.120 58.483 1.00 42.71 337 LYS B C 1
ATOM 5622 O O . LYS B 1 337 ? 30.601 65.979 58.989 1.00 37.59 337 LYS B O 1
ATOM 5628 N N . LEU B 1 338 ? 28.704 64.759 58.999 1.00 37.00 338 LEU B N 1
ATOM 5629 C CA . LEU B 1 338 ? 28.149 65.381 60.197 1.00 40.05 338 LEU B CA 1
ATOM 5630 C C . LEU B 1 338 ? 29.160 65.594 61.321 1.00 43.67 338 LEU B C 1
ATOM 5631 O O . LEU B 1 338 ? 29.223 66.676 61.902 1.00 44.00 338 LEU B O 1
ATOM 5636 N N . ASN B 1 339 ? 29.942 64.566 61.641 1.00 38.04 339 ASN B N 1
ATOM 5637 C CA . ASN B 1 339 ? 30.823 64.666 62.799 1.00 44.17 339 ASN B CA 1
ATOM 5638 C C . ASN B 1 339 ? 32.150 65.391 62.531 1.00 47.56 339 ASN B C 1
ATOM 5639 O O . ASN B 1 339 ? 32.919 65.640 63.456 1.00 48.86 339 ASN B O 1
ATOM 5644 N N . GLN B 1 340 ? 32.410 65.739 61.274 1.00 48.26 340 GLN B N 1
ATOM 5645 C CA . GLN B 1 340 ? 33.588 66.540 60.945 1.00 49.13 340 GLN B CA 1
ATOM 5646 C C . GLN B 1 340 ? 33.397 67.976 61.410 1.00 44.98 340 GLN B C 1
ATOM 5647 O O . GLN B 1 340 ? 34.364 68.674 61.714 1.00 51.43 340 GLN B O 1
ATOM 5653 N N . ILE B 1 341 ? 32.143 68.414 61.463 1.00 45.94 341 ILE B N 1
ATOM 5654 C CA . ILE B 1 341 ? 31.837 69.781 61.878 1.00 52.97 341 ILE B CA 1
ATOM 5655 C C . ILE B 1 341 ? 31.252 69.822 63.295 1.00 53.52 341 ILE B C 1
ATOM 5656 O O . ILE B 1 341 ? 31.628 70.677 64.096 1.00 52.23 341 ILE B O 1
ATOM 5661 N N . GLY B 1 342 ? 30.342 68.899 63.606 1.00 44.85 342 GLY B N 1
ATOM 5662 C CA . GLY B 1 342 ? 29.952 68.684 64.989 1.00 44.97 342 GLY B CA 1
ATOM 5663 C C . GLY B 1 342 ? 28.523 68.973 65.405 1.00 48.25 342 GLY B C 1
ATOM 5664 O O . GLY B 1 342 ? 28.106 68.564 66.491 1.00 44.95 342 GLY B O 1
ATOM 5665 N N . THR B 1 343 ? 27.770 69.683 64.571 1.00 41.20 343 THR B N 1
ATOM 5666 C CA . THR B 1 343 ? 26.366 69.946 64.876 1.00 40.81 343 THR B CA 1
ATOM 5667 C C . THR B 1 343 ? 25.506 69.807 63.636 1.00 37.54 343 THR B C 1
ATOM 5668 O O . THR B 1 343 ? 26.000 69.892 62.509 1.00 41.03 343 THR B O 1
ATOM 5672 N N . LEU B 1 344 ? 24.214 69.595 63.850 1.00 42.51 344 LEU B N 1
ATOM 5673 C CA . LEU B 1 344 ? 23.272 69.484 62.749 1.00 43.87 344 LEU B CA 1
ATOM 5674 C C . LEU B 1 344 ? 23.126 70.834 62.045 1.00 48.06 344 LEU B C 1
ATOM 5675 O O . LEU B 1 344 ? 23.140 70.909 60.814 1.00 50.61 344 LEU B O 1
ATOM 5680 N N . THR B 1 345 ? 23.002 71.900 62.831 1.00 46.42 345 THR B N 1
ATOM 5681 C CA . THR B 1 345 ? 22.823 73.240 62.275 1.00 47.81 345 THR B CA 1
ATOM 5682 C C . THR B 1 345 ? 23.993 73.636 61.380 1.00 49.20 345 THR B C 1
ATOM 5683 O O . THR B 1 345 ? 23.790 74.141 60.278 1.00 51.31 345 THR B O 1
ATOM 5687 N N . GLU B 1 346 ? 25.214 73.397 61.848 1.00 45.67 346 GLU B N 1
ATOM 5688 C CA . GLU B 1 346 ? 26.398 73.726 61.058 1.00 50.98 346 GLU B CA 1
ATOM 5689 C C . GLU B 1 346 ? 26.484 72.885 59.785 1.00 53.03 346 GLU B C 1
ATOM 5690 O O . GLU B 1 346 ? 26.912 73.369 58.734 1.00 49.64 346 GLU B O 1
ATOM 5696 N N . THR B 1 347 ? 26.078 71.623 59.884 1.00 50.32 347 THR B N 1
ATOM 5697 C CA . THR B 1 347 ? 26.092 70.734 58.729 1.00 44.82 347 THR B CA 1
ATOM 5698 C C . THR B 1 347 ? 25.111 71.215 57.659 1.00 45.13 347 THR B C 1
ATOM 5699 O O . THR B 1 347 ? 25.430 71.226 56.469 1.00 44.51 347 THR B O 1
ATOM 5703 N N . LEU B 1 348 ? 23.919 71.615 58.091 1.00 45.94 348 LEU B N 1
ATOM 5704 C CA . LEU B 1 348 ? 22.903 72.134 57.180 1.00 49.71 348 LEU B CA 1
ATOM 5705 C C . LEU B 1 348 ? 23.337 73.438 56.517 1.00 54.36 348 LEU B C 1
ATOM 5706 O O . LEU B 1 348 ? 22.879 73.772 55.419 1.00 50.68 348 LEU B O 1
ATOM 5711 N N . ALA B 1 349 ? 24.208 74.177 57.197 1.00 53.39 349 ALA B N 1
ATOM 5712 C CA . ALA B 1 349 ? 24.743 75.416 56.651 1.00 57.61 349 ALA B CA 1
ATOM 5713 C C . ALA B 1 349 ? 25.684 75.092 55.500 1.00 56.52 349 ALA B C 1
ATOM 5714 O O . ALA B 1 349 ? 25.628 75.722 54.445 1.00 56.79 349 ALA B O 1
ATOM 5716 N N . THR B 1 350 ? 26.541 74.096 55.707 1.00 46.82 350 THR B N 1
ATOM 5717 C CA . THR B 1 350 ? 27.455 73.652 54.663 1.00 47.39 350 THR B CA 1
ATOM 5718 C C . THR B 1 350 ? 26.677 73.165 53.446 1.00 47.47 350 THR B C 1
ATOM 5719 O O . THR B 1 350 ? 26.971 73.547 52.310 1.00 43.77 350 THR B O 1
ATOM 5723 N N . VAL B 1 351 ? 25.678 72.325 53.690 1.00 46.86 351 VAL B N 1
ATOM 5724 C CA . VAL B 1 351 ? 24.837 71.817 52.616 1.00 40.43 351 VAL B CA 1
ATOM 5725 C C . VAL B 1 351 ? 24.179 72.968 51.849 1.00 46.87 351 VAL B C 1
ATOM 5726 O O . VAL B 1 351 ? 24.173 72.981 50.619 1.00 46.49 351 VAL B O 1
ATOM 5730 N N . GLY B 1 352 ? 23.635 73.935 52.582 1.00 46.18 352 GLY B N 1
ATOM 5731 C CA . GLY B 1 352 ? 22.947 75.062 51.971 1.00 50.99 352 GLY B CA 1
ATOM 5732 C C . GLY B 1 352 ? 23.869 75.947 51.155 1.00 55.14 352 GLY B C 1
ATOM 5733 O O . GLY B 1 352 ? 23.515 76.406 50.070 1.00 59.32 352 GLY B O 1
ATOM 5734 N N . LEU B 1 353 ? 25.061 76.189 51.686 1.00 52.77 353 LEU B N 1
ATOM 5735 C CA . LEU B 1 353 ? 26.073 76.960 50.984 1.00 49.81 353 LEU B CA 1
ATOM 5736 C C . LEU B 1 353 ? 26.493 76.256 49.691 1.00 56.07 353 LEU B C 1
ATOM 5737 O O . LEU B 1 353 ? 26.640 76.887 48.643 1.00 62.59 353 LEU B O 1
ATOM 5742 N N . ALA B 1 354 ? 26.690 74.945 49.771 1.00 50.63 354 ALA B N 1
ATOM 5743 C CA . ALA B 1 354 ? 27.084 74.166 48.606 1.00 49.88 354 ALA B CA 1
ATOM 5744 C C . ALA B 1 354 ? 26.025 74.264 47.513 1.00 49.89 354 ALA B C 1
ATOM 5745 O O . ALA B 1 354 ? 26.333 74.574 46.361 1.00 47.55 354 ALA B O 1
ATOM 5747 N N . LYS B 1 355 ? 24.776 74.001 47.889 1.00 44.67 355 LYS B N 1
ATOM 5748 C CA . LYS B 1 355 ? 23.656 74.048 46.959 1.00 54.71 355 LYS B CA 1
ATOM 5749 C C . LYS B 1 355 ? 23.508 75.434 46.335 1.00 60.47 355 LYS B C 1
ATOM 5750 O O . LYS B 1 355 ? 23.282 75.553 45.133 1.00 68.24 355 LYS B O 1
ATOM 5756 N N . SER B 1 356 ? 23.653 76.475 47.151 1.00 60.74 356 SER B N 1
ATOM 5757 C CA . SER B 1 356 ? 23.576 77.852 46.671 1.00 65.29 356 SER B CA 1
ATOM 5758 C C . SER B 1 356 ? 24.550 78.115 45.530 1.00 66.43 356 SER B C 1
ATOM 5759 O O . SER B 1 356 ? 24.292 78.960 44.674 1.00 63.74 356 SER B O 1
ATOM 5762 N N . ASN B 1 357 ? 25.667 77.391 45.524 1.00 64.12 357 ASN B N 1
ATOM 5763 C CA . ASN B 1 357 ? 26.766 77.679 44.604 1.00 59.25 357 ASN B CA 1
ATOM 5764 C C . ASN B 1 357 ? 27.041 76.617 43.542 1.00 56.97 357 ASN B C 1
ATOM 5765 O O . ASN B 1 357 ? 28.144 76.553 42.999 1.00 59.12 357 ASN B O 1
ATOM 5770 N N . LYS B 1 358 ? 26.038 75.797 43.244 1.00 56.23 358 LYS B N 1
ATOM 5771 C CA . LYS B 1 358 ? 26.138 74.810 42.168 1.00 66.27 358 LYS B CA 1
ATOM 5772 C C . LYS B 1 358 ? 27.131 73.691 42.474 1.00 65.31 358 LYS B C 1
ATOM 5773 O O . LYS B 1 358 ? 27.612 73.021 41.558 1.00 67.33 358 LYS B O 1
ATOM 5779 N N . TYR B 1 359 ? 27.443 73.497 43.752 1.00 57.85 359 TYR B N 1
ATOM 5780 C CA . TYR B 1 359 ? 28.314 72.400 44.165 1.00 54.27 359 TYR B CA 1
ATOM 5781 C C . TYR B 1 359 ? 27.494 71.162 44.497 1.00 52.03 359 TYR B C 1
ATOM 5782 O O . TYR B 1 359 ? 26.438 71.255 45.121 1.00 57.01 359 TYR B O 1
ATOM 5791 N N . GLY B 1 360 ? 27.985 70.002 44.079 1.00 48.90 360 GLY B N 1
ATOM 5792 C CA . GLY B 1 360 ? 27.359 68.747 44.445 1.00 49.98 360 GLY B CA 1
ATOM 5793 C C . GLY B 1 360 ? 27.469 68.500 45.939 1.00 48.51 360 GLY B C 1
ATOM 5794 O O . GLY B 1 360 ? 28.402 68.964 46.597 1.00 39.52 360 GLY B O 1
ATOM 5795 N N . VAL B 1 361 ? 26.498 67.777 46.481 1.00 48.26 361 VAL B N 1
ATOM 5796 C CA . VAL B 1 361 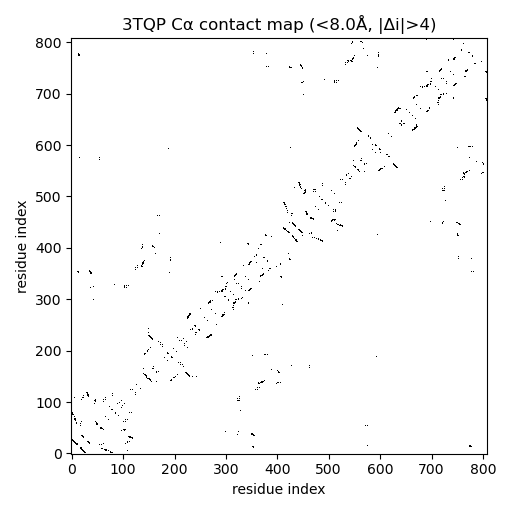? 26.490 67.454 47.898 1.00 43.51 361 VAL B CA 1
ATOM 5797 C C . VAL B 1 361 ? 26.409 65.945 48.075 1.00 41.09 361 VAL B C 1
ATOM 5798 O O . VAL B 1 361 ? 25.464 65.304 47.610 1.00 42.28 361 VAL B O 1
ATOM 5802 N N . ILE B 1 362 ? 27.419 65.375 48.724 1.00 40.65 362 ILE B N 1
ATOM 5803 C CA . ILE B 1 362 ? 27.412 63.949 49.004 1.00 39.83 362 ILE B CA 1
ATOM 5804 C C . ILE B 1 362 ? 27.391 63.716 50.509 1.00 37.48 362 ILE B C 1
ATOM 5805 O O . ILE B 1 362 ? 28.382 63.960 51.197 1.00 38.28 362 ILE B O 1
ATOM 5810 N N . ILE B 1 363 ? 26.253 63.257 51.019 1.00 36.72 363 ILE B N 1
ATOM 5811 C CA . ILE B 1 363 ? 26.143 62.904 52.429 1.00 31.75 363 ILE B CA 1
ATOM 5812 C C . ILE B 1 363 ? 26.930 61.620 52.659 1.00 33.65 363 ILE B C 1
ATOM 5813 O O . ILE B 1 363 ? 26.703 60.610 51.987 1.00 36.80 363 ILE B O 1
ATOM 5818 N N . SER B 1 364 ? 27.863 61.658 53.601 1.00 35.34 364 SER B N 1
ATOM 5819 C CA . SER B 1 364 ? 28.833 60.575 53.733 1.00 35.11 364 SER B CA 1
ATOM 5820 C C . SER B 1 364 ? 28.796 59.865 55.083 1.00 40.79 364 SER B C 1
ATOM 5821 O O . SER B 1 364 ? 28.504 60.476 56.114 1.00 38.10 364 SER B O 1
ATOM 5824 N N . HIS B 1 365 ? 29.104 58.570 55.062 1.00 34.52 365 HIS B N 1
ATOM 5825 C CA . HIS B 1 365 ? 29.343 57.817 56.286 1.00 34.74 365 HIS B CA 1
ATOM 5826 C C . HIS B 1 365 ? 30.773 58.055 56.752 1.00 34.50 365 HIS B C 1
ATOM 5827 O O . HIS B 1 365 ? 31.512 58.815 56.133 1.00 35.67 365 HIS B O 1
ATOM 5834 N N . ARG B 1 366 ? 31.146 57.409 57.852 1.00 33.31 366 ARG B N 1
ATOM 5835 C CA . ARG B 1 366 ? 32.531 57.365 58.312 1.00 28.56 366 ARG B CA 1
ATOM 5836 C C . ARG B 1 366 ? 33.004 55.908 58.356 1.00 38.22 366 ARG B C 1
ATOM 5837 O O . ARG B 1 366 ? 32.194 54.983 58.308 1.00 36.30 366 ARG B O 1
ATOM 5845 N N . SER B 1 367 ? 34.311 55.712 58.469 1.00 36.56 367 SER B N 1
ATOM 5846 C CA . SER B 1 367 ? 34.888 54.377 58.582 1.00 41.56 367 SER B CA 1
ATOM 5847 C C . SER B 1 367 ? 34.277 53.569 59.713 1.00 38.40 367 SER B C 1
ATOM 5848 O O . SER B 1 367 ? 33.899 52.415 59.536 1.00 42.18 367 SER B O 1
ATOM 5851 N N . GLY B 1 368 ? 34.224 54.176 60.889 1.00 39.03 368 GLY B N 1
ATOM 5852 C CA . GLY B 1 368 ? 33.595 53.556 62.034 1.00 39.27 368 GLY B CA 1
ATOM 5853 C C . GLY B 1 368 ? 32.154 54.016 62.101 1.00 42.48 368 GLY B C 1
ATOM 5854 O O . GLY B 1 368 ? 31.871 55.127 62.527 1.00 41.69 368 GLY B O 1
ATOM 5855 N N . GLU B 1 369 ? 31.239 53.162 61.667 1.00 40.49 369 GLU B N 1
ATOM 5856 C CA . GLU B 1 369 ? 29.825 53.506 61.651 1.00 35.80 369 GLU B CA 1
ATOM 5857 C C . GLU B 1 369 ? 29.070 52.793 62.769 1.00 37.20 369 GLU B C 1
ATOM 5858 O O . GLU B 1 369 ? 29.635 51.967 63.492 1.00 35.58 369 GLU B O 1
ATOM 5864 N N . THR B 1 370 ? 27.788 53.118 62.897 1.00 34.15 370 THR B N 1
ATOM 5865 C CA . THR B 1 370 ? 26.886 52.415 63.810 1.00 41.25 370 THR B CA 1
ATOM 5866 C C . THR B 1 370 ? 25.598 52.060 63.075 1.00 46.13 370 THR B C 1
ATOM 5867 O O . THR B 1 370 ? 25.426 52.407 61.905 1.00 40.14 370 THR B O 1
ATOM 5871 N N . GLU B 1 371 ? 24.684 51.391 63.773 1.00 47.99 371 GLU B N 1
ATOM 5872 C CA . GLU B 1 371 ? 23.387 51.038 63.204 1.00 43.71 371 GLU B CA 1
ATOM 5873 C C . GLU B 1 371 ? 22.486 52.263 62.998 1.00 41.99 371 GLU B C 1
ATOM 5874 O O . GLU B 1 371 ? 21.385 52.149 62.466 1.00 44.48 371 GLU B O 1
ATOM 5880 N N . ASP B 1 372 ? 22.966 53.427 63.425 1.00 38.77 372 ASP B N 1
ATOM 5881 C CA . ASP B 1 372 ? 22.276 54.697 63.221 1.00 39.00 372 ASP B CA 1
ATOM 5882 C C . ASP B 1 372 ? 22.130 55.015 61.725 1.00 40.15 372 ASP B C 1
ATOM 5883 O O . ASP B 1 372 ? 23.086 54.864 60.960 1.00 43.89 372 ASP B O 1
ATOM 5888 N N . THR B 1 373 ? 20.946 55.462 61.306 1.00 33.52 373 THR B N 1
ATOM 5889 C CA . THR B 1 373 ? 20.672 55.666 59.878 1.00 33.73 373 THR B CA 1
ATOM 5890 C C . THR B 1 373 ? 20.373 57.121 59.512 1.00 35.50 373 THR B C 1
ATOM 5891 O O . THR B 1 373 ? 19.700 57.405 58.513 1.00 39.32 373 THR B O 1
ATOM 5895 N N . THR B 1 374 ? 20.902 58.040 60.310 1.00 37.64 374 THR B N 1
ATOM 5896 C CA . THR B 1 374 ? 20.633 59.466 60.144 1.00 31.99 374 THR B CA 1
ATOM 5897 C C . THR B 1 374 ? 20.956 60.001 58.751 1.00 36.78 374 THR B C 1
ATOM 5898 O O . THR B 1 374 ? 20.190 60.793 58.193 1.00 36.07 374 THR B O 1
ATOM 5902 N N . ILE B 1 375 ? 22.088 59.589 58.183 1.00 33.26 375 ILE B N 1
ATOM 5903 C CA . ILE B 1 375 ? 22.487 60.135 56.884 1.00 34.12 375 ILE B CA 1
ATOM 5904 C C . ILE B 1 375 ? 21.505 59.800 55.758 1.00 29.72 375 ILE B C 1
ATOM 5905 O O . ILE B 1 375 ? 21.416 60.528 54.776 1.00 33.91 375 ILE B O 1
ATOM 5910 N N . ALA B 1 376 ? 20.771 58.700 55.899 1.00 31.01 376 ALA B N 1
ATOM 5911 C CA . ALA B 1 376 ? 19.730 58.373 54.927 1.00 35.89 376 ALA B CA 1
ATOM 5912 C C . ALA B 1 376 ? 18.641 59.449 54.921 1.00 33.92 376 ALA B C 1
ATOM 5913 O O . ALA B 1 376 ? 18.334 60.029 53.881 1.00 39.42 376 ALA B O 1
ATOM 5915 N N . ASP B 1 377 ? 18.074 59.728 56.092 1.00 34.55 377 ASP B N 1
ATOM 5916 C CA . ASP B 1 377 ? 17.028 60.744 56.204 1.00 40.07 377 ASP B CA 1
ATOM 5917 C C . ASP B 1 377 ? 17.552 62.107 55.795 1.00 44.48 377 ASP B C 1
ATOM 5918 O O . ASP B 1 377 ? 16.852 62.888 55.142 1.00 39.01 377 ASP B O 1
ATOM 5923 N N . LEU B 1 378 ? 18.794 62.382 56.180 1.00 35.68 378 LEU B N 1
ATOM 5924 C CA . LEU B 1 378 ? 19.423 63.665 55.902 1.00 40.98 378 LEU B CA 1
ATOM 5925 C C . LEU B 1 378 ? 19.558 63.891 54.401 1.00 40.07 378 LEU B C 1
ATOM 5926 O O . LEU B 1 378 ? 19.277 64.980 53.903 1.00 40.73 378 LEU B O 1
ATOM 5931 N N . ALA B 1 379 ? 19.990 62.859 53.681 1.00 35.03 379 ALA B N 1
ATOM 5932 C CA . ALA B 1 379 ? 20.191 62.974 52.238 1.00 35.11 379 ALA B CA 1
ATOM 5933 C C . ALA B 1 379 ? 18.860 63.204 51.534 1.00 34.69 379 ALA B C 1
ATOM 5934 O O . ALA B 1 379 ? 18.788 63.900 50.517 1.00 36.53 379 ALA B O 1
ATOM 5936 N N . VAL B 1 380 ? 17.808 62.612 52.084 1.00 35.22 380 VAL B N 1
ATOM 5937 C CA . VAL B 1 380 ? 16.477 62.745 51.509 1.00 37.67 380 VAL B CA 1
ATOM 5938 C C . VAL B 1 380 ? 15.891 64.126 51.801 1.00 41.83 380 VAL B C 1
ATOM 5939 O O . VAL B 1 380 ? 15.428 64.814 50.897 1.00 51.56 380 VAL B O 1
ATOM 5943 N N . ALA B 1 381 ? 15.931 64.528 53.070 1.00 43.58 381 ALA B N 1
ATOM 5944 C CA . ALA B 1 381 ? 15.358 65.798 53.510 1.00 43.59 381 ALA B CA 1
ATOM 5945 C C . ALA B 1 381 ? 16.039 67.017 52.890 1.00 47.38 381 ALA B C 1
ATOM 5946 O O . ALA B 1 381 ? 15.417 68.068 52.732 1.00 47.25 381 ALA B O 1
ATOM 5948 N N . THR B 1 382 ? 17.314 66.888 52.543 1.00 45.44 382 THR B N 1
ATOM 5949 C CA . THR B 1 382 ? 18.039 68.018 51.968 1.00 47.19 382 THR B CA 1
ATOM 5950 C C . THR B 1 382 ? 18.037 67.994 50.449 1.00 48.37 382 THR B C 1
ATOM 5951 O O . THR B 1 382 ? 18.573 68.903 49.812 1.00 56.81 382 THR B O 1
ATOM 5955 N N . ASP B 1 383 ? 17.443 66.959 49.863 1.00 42.55 383 ASP B N 1
ATOM 5956 C CA . ASP B 1 383 ? 17.479 66.820 48.412 1.00 46.77 383 ASP B CA 1
ATOM 5957 C C . ASP B 1 383 ? 18.940 66.901 47.963 1.00 43.14 383 ASP B C 1
ATOM 5958 O O . ASP B 1 383 ? 19.267 67.562 46.978 1.00 40.65 383 ASP B O 1
ATOM 5963 N N . ALA B 1 384 ? 19.817 66.225 48.703 1.00 38.88 384 ALA B N 1
ATOM 5964 C CA . ALA B 1 384 ? 21.246 66.239 48.399 1.00 37.00 384 ALA B CA 1
ATOM 5965 C C . ALA B 1 384 ? 21.532 65.534 47.074 1.00 44.18 384 ALA B C 1
ATOM 5966 O O . ALA B 1 384 ? 22.375 65.986 46.291 1.00 41.96 384 ALA B O 1
ATOM 5968 N N . ARG B 1 385 ? 20.824 64.428 46.840 1.00 41.05 385 ARG B N 1
ATOM 5969 C CA . ARG B 1 385 ? 20.856 63.701 45.567 1.00 43.05 385 ARG B CA 1
ATOM 5970 C C . ARG B 1 385 ? 22.001 62.703 45.444 1.00 40.96 385 ARG B C 1
ATOM 5971 O O . ARG B 1 385 ? 22.069 61.955 44.468 1.00 40.23 385 ARG B O 1
ATOM 5979 N N . GLN B 1 386 ? 22.888 62.688 46.435 1.00 35.18 386 GLN B N 1
ATOM 5980 C CA . GLN B 1 386 ? 24.024 61.770 46.435 1.00 35.39 386 GLN B CA 1
ATOM 5981 C C . GLN B 1 386 ? 24.344 61.314 47.845 1.00 37.95 386 GLN B C 1
ATOM 5982 O O . GLN B 1 386 ? 24.226 62.084 48.801 1.00 41.71 386 GLN B O 1
ATOM 5988 N N . ILE B 1 387 ? 24.763 60.060 47.970 1.00 35.32 387 ILE B N 1
ATOM 5989 C CA . ILE B 1 387 ? 25.140 59.521 49.263 1.00 29.90 387 ILE B CA 1
ATOM 5990 C C . ILE B 1 387 ? 26.296 58.551 49.113 1.00 31.28 387 ILE B C 1
ATOM 5991 O O . ILE B 1 387 ? 26.363 57.790 48.143 1.00 40.38 387 ILE B O 1
ATOM 5996 N N . LYS B 1 388 ? 27.212 58.595 50.072 1.00 32.04 388 LYS B N 1
ATOM 5997 C CA . LYS B 1 388 ? 28.304 57.636 50.134 1.00 37.49 388 LYS B CA 1
ATOM 5998 C C . LYS B 1 388 ? 28.212 56.911 51.462 1.00 38.22 388 LYS B C 1
ATOM 5999 O O . LYS B 1 388 ? 28.511 57.477 52.513 1.00 34.87 388 LYS B O 1
ATOM 6005 N N . THR B 1 389 ? 27.777 55.660 51.420 1.00 36.16 389 THR B N 1
ATOM 6006 C CA . THR B 1 389 ? 27.564 54.922 52.654 1.00 37.50 389 THR B CA 1
ATOM 6007 C C . THR B 1 389 ? 28.061 53.471 52.613 1.00 37.75 389 THR B C 1
ATOM 6008 O O . THR B 1 389 ? 27.572 52.622 53.357 1.00 39.89 389 THR B O 1
ATOM 6012 N N . GLY B 1 390 ? 29.038 53.200 51.749 1.00 37.19 390 GLY B N 1
ATOM 6013 C CA . GLY B 1 390 ? 29.820 51.975 51.832 1.00 38.67 390 GLY B CA 1
ATOM 6014 C C . GLY B 1 390 ? 29.523 50.872 50.831 1.00 39.33 390 GLY B C 1
ATOM 6015 O O . GLY B 1 390 ? 28.604 50.980 50.022 1.00 38.21 390 GLY B O 1
ATOM 6016 N N . SER B 1 391 ? 30.321 49.806 50.891 1.00 35.63 391 SER B N 1
ATOM 6017 C CA . SER B 1 391 ? 30.113 48.611 50.071 1.00 44.58 391 SER B CA 1
ATOM 6018 C C . SER B 1 391 ? 28.759 47.949 50.363 1.00 45.94 391 SER B C 1
ATOM 6019 O O . SER B 1 391 ? 27.954 48.484 51.121 1.00 53.12 391 SER B O 1
ATOM 6022 N N . LEU B 1 392 ? 28.504 46.786 49.769 1.00 47.47 392 LEU B N 1
ATOM 6023 C CA . LEU B 1 392 ? 27.181 46.162 49.896 1.00 45.80 392 LEU B CA 1
ATOM 6024 C C . LEU B 1 392 ? 27.054 44.990 50.874 1.00 50.34 392 LEU B C 1
ATOM 6025 O O . LEU B 1 392 ? 26.084 44.231 50.822 1.00 59.67 392 LEU B O 1
ATOM 6030 N N . CYS B 1 393 ? 28.028 44.851 51.764 1.00 43.39 393 CYS B N 1
ATOM 6031 C CA . CYS B 1 393 ? 27.899 43.946 52.901 1.00 48.94 393 CYS B CA 1
ATOM 6032 C C . CYS B 1 393 ? 28.151 44.730 54.183 1.00 48.78 393 CYS B C 1
ATOM 6033 O O . CYS B 1 393 ? 28.563 45.897 54.132 1.00 51.29 393 CYS B O 1
ATOM 6036 N N . ARG B 1 394 ? 27.905 44.091 55.325 1.00 39.98 394 ARG B N 1
ATOM 6037 C CA . ARG B 1 394 ? 28.008 44.760 56.617 1.00 36.93 394 ARG B CA 1
ATOM 6038 C C . ARG B 1 394 ? 26.789 45.653 56.822 1.00 32.83 394 ARG B C 1
ATOM 6039 O O . ARG B 1 394 ? 26.534 46.572 56.034 1.00 42.48 394 ARG B O 1
ATOM 6047 N N . SER B 1 395 ? 26.027 45.381 57.874 1.00 41.24 395 SER B N 1
ATOM 6048 C CA . SER B 1 395 ? 24.815 46.153 58.137 1.00 47.94 395 SER B CA 1
ATOM 6049 C C . SER B 1 395 ? 25.157 47.568 58.592 1.00 48.86 395 SER B C 1
ATOM 6050 O O . SER B 1 395 ? 24.311 48.458 58.538 1.00 42.44 395 SER B O 1
ATOM 6053 N N . ASP B 1 396 ? 26.395 47.781 59.037 1.00 45.17 396 ASP B N 1
ATOM 6054 C CA . ASP B 1 396 ? 26.837 49.143 59.314 1.00 50.97 396 ASP B CA 1
ATOM 6055 C C . ASP B 1 396 ? 26.629 49.973 58.062 1.00 53.19 396 ASP B C 1
ATOM 6056 O O . ASP B 1 396 ? 26.463 51.197 58.133 1.00 46.16 396 ASP B O 1
ATOM 6061 N N . ARG B 1 397 ? 26.620 49.296 56.915 1.00 39.38 397 ARG B N 1
ATOM 6062 C CA . ARG B 1 397 ? 26.394 49.969 55.640 1.00 37.88 397 ARG B CA 1
ATOM 6063 C C . ARG B 1 397 ? 24.973 49.704 55.174 1.00 36.00 397 ARG B C 1
ATOM 6064 O O . ARG B 1 397 ? 24.224 50.629 54.857 1.00 31.47 397 ARG B O 1
ATOM 6072 N N . VAL B 1 398 ? 24.604 48.427 55.161 1.00 36.36 398 VAL B N 1
ATOM 6073 C CA . VAL B 1 398 ? 23.351 47.996 54.561 1.00 39.43 398 VAL B CA 1
ATOM 6074 C C . VAL B 1 398 ? 22.123 48.546 55.285 1.00 35.89 398 VAL B C 1
ATOM 6075 O O . VAL B 1 398 ? 21.102 48.803 54.659 1.00 37.54 398 VAL B O 1
ATOM 6079 N N . ALA B 1 399 ? 22.219 48.737 56.598 1.00 28.98 399 ALA B N 1
ATOM 6080 C CA . ALA B 1 399 ? 21.102 49.331 57.334 1.00 31.46 399 ALA B CA 1
ATOM 6081 C C . ALA B 1 399 ? 20.729 50.686 56.738 1.00 36.38 399 ALA B C 1
ATOM 6082 O O . ALA B 1 399 ? 19.556 51.071 56.729 1.00 37.11 399 ALA B O 1
ATOM 6084 N N . LYS B 1 400 ? 21.727 51.409 56.233 1.00 30.40 400 LYS B N 1
ATOM 6085 C CA . LYS B 1 400 ? 21.474 52.728 55.659 1.00 34.66 400 LYS B CA 1
ATOM 6086 C C . LYS B 1 400 ? 20.688 52.579 54.357 1.00 33.26 400 LYS B C 1
ATOM 6087 O O . LYS B 1 400 ? 19.753 53.334 54.096 1.00 33.99 400 LYS B O 1
ATOM 6093 N N . TYR B 1 401 ? 21.063 51.589 53.552 1.00 27.33 401 TYR B N 1
ATOM 6094 C CA . TYR B 1 401 ? 20.366 51.322 52.301 1.00 32.33 401 TYR B CA 1
ATOM 6095 C C . TYR B 1 401 ? 18.934 50.851 52.574 1.00 30.29 401 TYR B C 1
ATOM 6096 O O . TYR B 1 401 ? 18.004 51.246 51.881 1.00 37.02 401 TYR B O 1
ATOM 6105 N N . ASN B 1 402 ? 18.764 50.009 53.587 1.00 26.77 402 ASN B N 1
ATOM 6106 C CA . ASN B 1 402 ? 17.431 49.560 53.962 1.00 34.85 402 ASN B CA 1
ATOM 6107 C C . ASN B 1 402 ? 16.542 50.714 54.405 1.00 39.09 402 ASN B C 1
ATOM 6108 O O . ASN B 1 402 ? 15.357 50.746 54.077 1.00 36.45 402 ASN B O 1
ATOM 6113 N N . ARG B 1 403 ? 17.117 51.659 55.146 1.00 33.88 403 ARG B N 1
ATOM 6114 C CA . ARG B 1 403 ? 16.380 52.852 55.548 1.00 38.89 403 ARG B CA 1
ATOM 6115 C C . ARG B 1 403 ? 15.922 53.651 54.331 1.00 35.75 403 ARG B C 1
ATOM 6116 O O . ARG B 1 403 ? 14.798 54.149 54.301 1.00 37.17 403 ARG B O 1
ATOM 6124 N N . LEU B 1 404 ? 16.789 53.761 53.329 1.00 30.62 404 LEU B N 1
ATOM 6125 C CA . LEU B 1 404 ? 16.433 54.450 52.088 1.00 37.65 404 LEU B CA 1
ATOM 6126 C C . LEU B 1 404 ? 15.372 53.673 51.308 1.00 40.38 404 LEU B C 1
ATOM 6127 O O . LEU B 1 404 ? 14.553 54.269 50.603 1.00 36.28 404 LEU B O 1
ATOM 6132 N N . LEU B 1 405 ? 15.386 52.345 51.430 1.00 35.00 405 LEU B N 1
ATOM 6133 C CA . LEU B 1 405 ? 14.311 51.538 50.859 1.00 36.08 405 LEU B CA 1
ATOM 6134 C C . LEU B 1 405 ? 12.979 51.913 51.499 1.00 40.02 405 LEU B C 1
ATOM 6135 O O . LEU B 1 405 ? 11.982 52.111 50.804 1.00 36.57 405 LEU B O 1
ATOM 6140 N N . GLN B 1 406 ? 12.976 52.013 52.826 1.00 34.71 406 GLN B N 1
ATOM 6141 C CA . GLN B 1 406 ? 11.768 52.353 53.573 1.00 37.30 406 GLN B CA 1
ATOM 6142 C C . GLN B 1 406 ? 11.264 53.730 53.158 1.00 39.91 406 GLN B C 1
ATOM 6143 O O . GLN B 1 406 ? 10.085 53.903 52.858 1.00 42.80 406 GLN B O 1
ATOM 6149 N N . ILE B 1 407 ? 12.164 54.708 53.146 1.00 38.71 407 ILE B N 1
ATOM 6150 C CA . ILE B 1 407 ? 11.799 56.079 52.806 1.00 42.36 407 ILE B CA 1
ATOM 6151 C C . ILE B 1 407 ? 11.208 56.185 51.404 1.00 44.05 407 ILE B C 1
ATOM 6152 O O . ILE B 1 407 ? 10.178 56.831 51.209 1.00 42.57 407 ILE B O 1
ATOM 6157 N N . GLU B 1 408 ? 11.860 55.563 50.427 1.00 42.62 408 GLU B N 1
ATOM 6158 C CA . GLU B 1 408 ? 11.353 55.591 49.060 1.00 36.70 408 GLU B CA 1
ATOM 6159 C C . GLU B 1 408 ? 9.941 55.007 48.985 1.00 45.81 408 GLU B C 1
ATOM 6160 O O . GLU B 1 408 ? 9.072 55.536 48.294 1.00 44.42 408 GLU B O 1
ATOM 6166 N N . ARG B 1 409 ? 9.720 53.913 49.700 1.00 41.30 409 ARG B N 1
ATOM 6167 C CA . ARG B 1 409 ? 8.423 53.255 49.692 1.00 45.61 409 ARG B CA 1
ATOM 6168 C C . ARG B 1 409 ? 7.370 54.052 50.465 1.00 49.00 409 ARG B C 1
ATOM 6169 O O . ARG B 1 409 ? 6.170 53.892 50.239 1.00 49.60 409 ARG B O 1
ATOM 6177 N N . GLU B 1 410 ? 7.820 54.934 51.351 1.00 44.98 410 GLU B N 1
ATOM 6178 C CA . GLU B 1 410 ? 6.905 55.818 52.062 1.00 50.67 410 GLU B CA 1
ATOM 6179 C C . GLU B 1 410 ? 6.539 57.056 51.240 1.00 50.77 410 GLU B C 1
ATOM 6180 O O . GLU B 1 410 ? 5.379 57.451 51.200 1.00 49.07 410 GLU B O 1
ATOM 6186 N N . LEU B 1 411 ? 7.532 57.655 50.584 1.00 54.20 411 LEU B N 1
ATOM 6187 C CA . LEU B 1 411 ? 7.336 58.880 49.810 1.00 55.59 411 LEU B CA 1
ATOM 6188 C C . LEU B 1 411 ? 6.907 58.590 48.378 1.00 63.09 411 LEU B C 1
ATOM 6189 O O . LEU B 1 411 ? 6.268 59.422 47.729 1.00 60.57 411 LEU B O 1
ATOM 6194 N N . ASN B 1 412 ? 7.284 57.413 47.889 1.00 67.45 412 ASN B N 1
ATOM 6195 C CA . ASN B 1 412 ? 6.939 56.979 46.541 1.00 71.29 412 ASN B CA 1
ATOM 6196 C C . ASN B 1 412 ? 7.234 58.021 45.467 1.00 71.37 412 ASN B C 1
ATOM 6197 O O . ASN B 1 412 ? 8.390 58.375 45.224 1.00 64.45 412 ASN B O 1
ATOM 6202 N N . ASP B 1 413 ? 6.172 58.511 44.835 1.00 74.77 413 ASP B N 1
ATOM 6203 C CA . ASP B 1 413 ? 6.280 59.430 43.706 1.00 76.89 413 ASP B CA 1
ATOM 6204 C C . ASP B 1 413 ? 6.926 60.771 44.041 1.00 68.26 413 ASP B C 1
ATOM 6205 O O . ASP B 1 413 ? 7.541 61.396 43.176 1.00 71.00 413 ASP B O 1
ATOM 6210 N N . GLN B 1 414 ? 6.783 61.225 45.282 1.00 62.06 414 GLN B N 1
ATOM 6211 C CA . GLN B 1 414 ? 7.320 62.534 45.649 1.00 65.65 414 GLN B CA 1
ATOM 6212 C C . GLN B 1 414 ? 8.755 62.500 46.182 1.00 58.21 414 GLN B C 1
ATOM 6213 O O . GLN B 1 414 ? 9.265 63.505 46.680 1.00 55.93 414 GLN B O 1
ATOM 6219 N N . ALA B 1 415 ? 9.397 61.340 46.071 1.00 50.75 415 ALA B N 1
ATOM 6220 C CA . ALA B 1 415 ? 10.840 61.241 46.264 1.00 49.34 415 ALA B CA 1
ATOM 6221 C C . ALA B 1 415 ? 11.443 60.532 45.062 1.00 47.22 415 ALA B C 1
ATOM 6222 O O . ALA B 1 415 ? 11.839 59.367 45.161 1.00 46.29 415 ALA B O 1
ATOM 6224 N N . PRO B 1 416 ? 11.499 61.227 43.915 1.00 47.63 416 PRO B N 1
ATOM 6225 C CA . PRO B 1 416 ? 12.034 60.615 42.696 1.00 48.08 416 PRO B CA 1
ATOM 6226 C C . PRO B 1 416 ? 13.533 60.356 42.822 1.00 50.36 416 PRO B C 1
ATOM 6227 O O . PRO B 1 416 ? 14.243 61.156 43.431 1.00 49.62 416 PRO B O 1
ATOM 6231 N N . TYR B 1 417 ? 13.997 59.239 42.267 1.00 46.03 417 TYR B N 1
ATOM 6232 C CA . TYR B 1 417 ? 15.419 58.917 42.267 1.00 47.73 417 TYR B CA 1
ATOM 6233 C C . TYR B 1 417 ? 16.176 59.952 41.439 1.00 50.68 417 TYR B C 1
ATOM 6234 O O . TYR B 1 417 ? 15.847 60.190 40.274 1.00 49.82 417 TYR B O 1
ATOM 6243 N N . ALA B 1 418 ? 17.184 60.567 42.053 1.00 47.80 418 ALA B N 1
ATOM 6244 C CA . ALA B 1 418 ? 17.898 61.689 41.444 1.00 48.23 418 ALA B CA 1
ATOM 6245 C C . ALA B 1 418 ? 18.452 61.359 40.062 1.00 49.11 418 ALA B C 1
ATOM 6246 O O . ALA B 1 418 ? 18.347 62.165 39.137 1.00 56.95 418 ALA B O 1
ATOM 6248 N N . GLY B 1 419 ? 19.044 60.177 39.930 1.00 45.01 419 GLY B N 1
ATOM 6249 C CA . GLY B 1 419 ? 19.594 59.733 38.660 1.00 43.21 419 GLY B CA 1
ATOM 6250 C C . GLY B 1 419 ? 20.639 60.683 38.100 1.00 52.80 419 GLY B C 1
ATOM 6251 O O . GLY B 1 419 ? 21.526 61.134 38.824 1.00 45.50 419 GLY B O 1
ATOM 6252 N N . LYS B 1 420 ? 20.531 60.987 36.808 1.00 56.74 420 LYS B N 1
ATOM 6253 C CA . LYS B 1 420 ? 21.444 61.926 36.156 1.00 58.05 420 LYS B CA 1
ATOM 6254 C C . LYS B 1 420 ? 21.367 63.311 36.784 1.00 52.83 420 LYS B C 1
ATOM 6255 O O . LYS B 1 420 ? 22.345 64.055 36.777 1.00 50.10 420 LYS B O 1
ATOM 6261 N N . GLU B 1 421 ? 20.202 63.648 37.332 1.00 58.46 421 GLU B N 1
ATOM 6262 C CA . GLU B 1 421 ? 19.964 64.983 37.880 1.00 59.96 421 GLU B CA 1
ATOM 6263 C C . GLU B 1 421 ? 20.771 65.256 39.153 1.00 56.63 421 GLU B C 1
ATOM 6264 O O . GLU B 1 421 ? 20.855 66.395 39.614 1.00 53.36 421 GLU B O 1
ATOM 6270 N N . ALA B 1 422 ? 21.364 64.212 39.721 1.00 48.13 422 ALA B N 1
ATOM 6271 C CA . ALA B 1 422 ? 22.226 64.384 40.885 1.00 50.99 422 ALA B CA 1
ATOM 6272 C C . ALA B 1 422 ? 23.464 65.210 40.532 1.00 55.60 422 ALA B C 1
ATOM 6273 O O . ALA B 1 422 ? 23.992 65.948 41.366 1.00 58.29 422 ALA B O 1
ATOM 6275 N N . PHE B 1 423 ? 23.915 65.091 39.288 1.00 50.51 423 PHE B N 1
ATOM 6276 C CA . PHE B 1 423 ? 25.188 65.675 38.884 1.00 56.82 423 PHE B CA 1
ATOM 6277 C C . PHE B 1 423 ? 25.032 66.998 38.127 1.00 65.94 423 PHE B C 1
ATOM 6278 O O . PHE B 1 423 ? 24.460 67.049 37.038 1.00 65.92 423 PHE B O 1
ATOM 6286 N N . LEU B 1 424 ? 25.550 68.066 38.727 1.00 76.08 424 LEU B N 1
ATOM 6287 C CA . LEU B 1 424 ? 25.367 69.419 38.212 1.00 83.71 424 LEU B CA 1
ATOM 6288 C C . LEU B 1 424 ? 26.478 69.868 37.264 1.00 85.60 424 LEU B C 1
ATOM 6289 O O . LEU B 1 424 ? 26.252 70.705 36.387 1.00 88.60 424 LEU B O 1
ATOM 6294 N N . PHE B 1 425 ? 27.675 69.320 37.446 1.00 78.81 425 PHE B N 1
ATOM 6295 C CA . PHE B 1 425 ? 28.830 69.740 36.662 1.00 77.90 425 PHE B CA 1
ATOM 6296 C C . PHE B 1 425 ? 28.533 69.709 35.163 1.00 79.38 425 PHE B C 1
ATOM 6297 O O . PHE B 1 425 ? 28.938 70.605 34.421 1.00 80.04 425 PHE B O 1
#

Nearest PDB structures (foldseek):
  3tqp-assembly1_B  TM=1.003E+00  e=4.467E-83  Coxiella burnetii
  3tqp-assembly1_A  TM=9.961E-01  e=5.529E-76  Coxiella burnetii
  1w6t-assembly1_B  TM=9.783E-01  e=5.894E-56  Streptococcus pneumoniae TIGR4
  5j04-assembly1_A  TM=9.846E-01  e=7.286E-54  Synechococcus elongatus PCC 7942 = FACHB-805
  4mks-assembly1_A  TM=9.529E-01  e=7.286E-54  Lactobacillus gasseri ATCC 33323 = JCM 1131

CATH classification: 3.30.390.10 (+1 more: 3.20.20.120)

Solvent-accessible surface area: 29690 Å² total

Organism: Coxiella burnetii (strain RSA 493 / Nine Mile phase I) (NCBI:txid227377)

Radius of gyration: 26.4 Å; Cα contacts (8 Å, |Δi|>4): 1915; chains: 2; bounding box: 66×75×60 Å

Sequence (808 aa):
TATITDINAHEILDSRANPTLEVRVTLSSQAYGCAAVPSGAEREAVELRDNDLERYGGKGVLQAVENVNGPIRDALLGQDPRSQEEIDRIIELDGTENKANLGANAILGVSLAVAYAAANNADLPLYRYLGGDGGPFSPVPNIINGGNNLDFQEFIVPVGAPTFAEALRYGAEVFHALKKRLVSRGLSAVGDEGGFAPDLPNNEAAFELILEAIEDANYVPGKDIYLALDAASSELYQNGRYDFENNQLTSEEIDRLTEWTKKYPVISIEDGLSENDWAGWKLLTERLENKVQLVGDDIFVTNPDILEKGIKKNIANAILVKLNQIGTLTETLATVGLAKSNKYGVIISHRSGETEDTTIADLAVATDARQIKTGSLCRSDRVAKYNRLLQIERELNDQAPYAGKEAFLFNTATITDINAHEILDSRANPTLEVRVTLSSQAYGCAAVPSREAVELRDNDLERYGGKGVLQAVENVNGPIRDALLGQDPRSQEEIDRIIELDGTENKANLGANAILGVSLAVAYAAANNADLPLYRYLGGDGGPFSPVPNIINGNFQEFIVPVGAPTFAEALRYGAEVFHALKKRLVSRGLSAVGDEGGFAPLPNNEAAFELILEAIEDANYVPGKDIYLALDAASSELYGYDNNQLTSEEIDRLTEWTKKYPVISIEDGLSENDWAGWKLLTERLENKVQLVGDDIFVTNPDILEKGIKKNIANAILVKLNQIGTLTETLATVGLAKSNKYGVIISHRSGETEDTTIADLAVATDARQIKTGSLCRSDRVAKYNRLLQIERELNDQAPYAGKEAFLF

InterPro domains:
  IPR000941 Enolase [MF_00318] (3-411)
  IPR000941 Enolase [PIRSF001400] (3-423)
  IPR000941 Enolase [PR00148] (38-52)
  IPR000941 Enolase [PR00148] (108-124)
  IPR000941 Enolase [PR00148] (163-176)
  IPR000941 Enolase [PR00148] (311-322)
  IPR000941 Enolase [PR00148] (334-348)
  IPR000941 Enolase [PR00148] (363-380)
  IPR000941 Enolase [PTHR11902] (3-421)
  IPR000941 Enolase [SFLDF00002] (4-411)
  IPR000941 Enolase [TIGR01060] (5-423)
  IPR000941 Enolase [cd03313] (7-410)
  IPR020809 Enolase, conserved site [PS00164] (334-347)
  IPR020810 Enolase, C-terminal TIM barrel domain [PF00113] (142-422)
  IPR020810 Enolase, C-terminal TIM barrel domain [SM01192] (141-425)
  IPR020811 Enolase, N-terminal [PF03952] (5-135)
  IPR020811 Enolase, N-terminal [SM01193] (5-135)
  IPR029017 Enolase-like, N-terminal [G3DSA:3.30.390.10] (4-128)
  IPR029017 Enolase-like, N-terminal [SSF54826] (5-137)
  IPR036849 Enolase-like, C-terminal domain superfamily [G3DSA:3.20.20.120] (129-428)

B-factor: mean 53.68, std 22.09, range [16.95, 314.41]

Foldseek 3Di:
DKFWAAKAKDWDAWLVRFIAIKMKTAIPVRFIFIFTFFDFPPLFAFADWQQPCVPSNRRTCVQLRCLLRPVLGVLRGGHQLLPLVVSLVSVVSCVDQRSNRNGLRSQARVQVRSLRSNCVVVPHDSLCSLQDPQRQFAAFEFAEADVLAAQFGGKKTQLADFFLVVSLVLQVQLSVLLQVVCVVVVWHAADLQRHHYTHDPYNVVVVVSSCVSSVVSPHDELHRMFMETESVQQSQADVHFGCHNVDTHGLVVLVVVVVCLVVGRYAYYECPDHLPCLVSQLVNCVVPLLRHFYEYEVNCLLAQVSVVVCLVSSGTQAYEQECSRHRHPVSSVSSLVSSVVSRGQYEYEDHSTAHLGQVSLSVCGSSVSHYYYQGHCDDSSRVSNSVVNVVVCVVCVPSYTRCRPVSDDSD/DKFWAAKAKDWDAFLVRFIWIKMKTAIPVRFIFIFTFFDLFAFADWQQPCVPRNRRHCVQLRVLRRPVLGVLGGGHQLLPLVVSLVSVVSCVDQRVNRNGLRSQANVQVRSLRRNCVVVPHDSLPSQQDVHHQFAAFEFAAACVQGGKKTQLQDFFLVVSLVLQVQLSVLLQVVCVVVVWHAADLQGHYYTDDDPVCVVVSSCSSNVVSPHDCQHRMDMEGESQQLVQPVHPVDDDHLVVCVVVVVCLVVGRYAYYECPDHLPCLVSQLVNQVPCVPSHFYEYESNCLLQQVSVVVCLVSRGTQAYEQECSRHRHPVSNVNSLVSSVVRRGQYEDEHDSTAHLGQVSLSVCGSSVSHHYYQGHSDDSSRVSNSVVNVVVCVVCPPSHTRCRPVSHRD

Secondary structure (DSSP, 8-state):
---EEEEEEEEEE-TTS-EEEEEEEEETTS-EEEEE--B----S--------TTSGGGT--HHHHHHIIIIIHHHHTT--TT-HHHHHH--TTT--TT-TTT-HHHHHHHHHHHHHHHHHHTT--HHHHHHTTT-----B---BB-----SSSB--B-TT-SSHHHHHHHHHHHHHHHHHHHHHTT---B-TTS-B----SSHHHHHHHHHHHHHHTT--BTTTBBEEEE--GGGSEETTEE--SSS-B-S---HHHHHHHHHS-EEEEE--S-TT-HHHHHHHHHHHTTTSEEEESTTTTT-HHHHHHHHHTT--SEEEE-HHHH--HHHHHHHHHHHHHTT-EEEEE--SB--S--HHHHHHHHTT-EEEE---SSSHHHHHHHHHHHHHHHHHTTSS---GGGG----/---EEEEEEEEEE-TTS-EEEEEEEEETTS-EEEEE-------------TTSGGGT--HHHHHHIIIIIHHHHTT--TT-HHHHHH--TTT-STT-TTT-HHHHHHHHHHHHHHHHHHTT--HHHHHHTTT-----B---BB----B--B-TT-SSHHHHHHHHHHHHHHHHHHHHHTT---EEBTEEE----STHHHHHHHHHHHHHTT--TTTT-BEEEE--GGGG---------S---HHHHHHHHHS-EEEEE--S-TT-HHHHHHHHHHHTTTSEEEESTTTTT-HHHHHHHHHTT--SEEEE-HHHH--HHHHHHHHHHHHHTT-EEEEE--SS--S--HHHHHHHHTT--BEE---SSSHHHHHHHHHHHHHHHHHGGGS---GGGG---